Protein 5CU7 (pdb70)

Solvent-accessible surface area: 33961 Å² total; per-residue (Å²): 167,73,111,46,79,65,15,19,2,17,14,9,26,21,31,111,62,156,151,46,5,42,0,0,0,2,0,2,4,3,0,0,41,10,17,73,54,78,162,24,4,39,75,0,31,134,26,0,36,61,6,83,129,142,131,14,21,30,87,73,0,102,58,5,2,65,49,0,88,115,0,18,152,76,2,98,65,52,74,10,87,11,1,130,54,0,62,53,15,2,57,22,2,0,2,60,5,18,150,96,26,80,130,11,5,43,122,63,8,77,1,31,0,12,0,1,103,20,88,40,0,33,70,0,0,44,12,0,7,48,7,0,72,149,86,29,105,52,13,88,54,92,110,25,51,12,160,121,38,33,131,27,0,30,7,17,74,87,40,111,9,4,43,40,23,88,121,155,13,104,14,35,83,57,21,130,65,13,11,118,142,37,8,71,7,52,71,3,1,124,78,0,1,82,88,8,120,120,50,133,71,158,76,2,20,68,1,0,31,10,0,1,46,6,4,9,15,0,56,0,3,59,27,130,52,90,17,68,117,14,10,80,84,79,35,8,61,91,18,8,26,0,24,1,2,101,22,1,5,4,20,0,0,2,27,38,3,131,39,8,1,0,2,7,0,65,32,0,0,31,27,0,14,121,15,0,70,62,19,43,76,54,182,21,78,51,46,0,13,1,2,0,0,5,8,46,0,0,0,2,0,0,1,6,0,1,6,29,127,8,37,20,27,5,79,147,48,42,19,4,16,100,49,3,52,1,24,93,7,0,1,1,0,0,1,0,4,0,0,0,7,88,35,222,92,120,127,30,52,0,22,0,17,22,4,37,100,28,8,11,3,40,40,76,23,64,29,9,20,68,4,27,10,92,85,0,50,84,26,0,55,100,26,10,98,105,3,85,146,32,25,71,116,65,115,143,86,78,123,45,71,63,15,18,3,16,16,4,20,20,14,127,64,171,137,62,5,39,1,0,0,2,0,1,4,3,0,0,42,23,16,69,51,107,143,19,6,51,71,0,48,112,3,0,37,48,2,74,144,106,130,13,7,28,94,92,0,108,66,6,3,63,42,0,105,117,0,27,197,81,2,99,51,54,71,12,98,29,5,124,57,0,57,54,16,3,48,21,2,0,3,44,4,19,156,94,18,64,114,8,7,46,120,65,8,73,0,29,0,12,0,1,78,18,89,35,0,34,72,0,0,43,12,0,8,45,6,1,74,153,98,25,107,50,13,92,56,92,110,28,52,12,133,122,35,26,104,13,0,31,7,9,69,90,19,165,24,4,41,78,22,67,123,165,12,105,16,35,86,56,34,132,63,10,6,138,116,36,12,71,20,56,74,4,3,129,68,2,3,100,98,15,126,116,36,126,120,173,30,7,45,64,0,0,32,5,0,1,46,5,5,10,14,0,56,0,4,61,21,128,32,75,10,77,121,19,12,82,92,81,35,8,63,92,18,9,26,0,23,0,3,71,5,1,6,4,13,0,0,3,27,43,2,142,39,4,1,0,2,6,0,66,33,0,0,42,27,0,8,106,4,0,76,45,18,54,86,57,168,22,80,46,47,0,14,1,2,0,0,5,9,46,0,0,1,3,0,0,1,6,0,2,7,36,69,8,38,13,27,7,80,144,43,51,19,2,18,94,45,4,56,1,24,101,7,0,1,1,0,0,1,0,4,0,0,0,5,88,34,226,107,121,142,30,60,0,26,0,15,21,5,37,98,26,8,25,3,42,40,72,24,67,28,12,20,67,4,19,9,95,88,0,47,88,29,0,56,102,25,11,85,89,4,84,127,29,10,70,121,68,145,92

InterPro domains:
  IPR000560 Histidine phosphatase superfamily, clade-2 [PF00328] (56-384)
  IPR029033 Histidine phosphatase superfamily [G3DSA:3.40.50.1240] (21-425)
  IPR029033 Histidine phosphatase superfamily [SSF53254] (13-392)

Structure (mmCIF, N/CA/C/O backbone):
data_5CU7
#
_entry.id   5CU7
#
_cell.length_a   52.960
_cell.length_b   119.680
_cell.length_c   75.910
_cell.angle_alpha   90.000
_cell.angle_beta   108.180
_cell.angle_gamma   90.000
#
_symmetry.space_group_name_H-M   'P 1 21 1'
#
loop_
_entity.id
_entity.type
_entity.pdbx_description
1 polymer 'multiple inositol polyphosphate histidine phosphatase 1'
2 non-polymer 'PHOSPHATE ION'
3 water water
#
loop_
_atom_site.group_PDB
_atom_site.id
_atom_site.type_symbol
_atom_site.label_atom_id
_atom_site.label_alt_id
_atom_site.label_comp_id
_atom_site.label_asym_id
_atom_site.label_entity_id
_atom_site.label_seq_id
_atom_site.pdbx_PDB_ins_code
_atom_site.Cartn_x
_atom_site.Cartn_y
_atom_site.Cartn_z
_atom_site.occupancy
_atom_site.B_iso_or_equiv
_atom_site.auth_seq_id
_atom_site.auth_comp_id
_atom_site.auth_asym_id
_atom_site.auth_atom_id
_atom_site.pdbx_PDB_model_num
ATOM 1 N N . GLN A 1 22 ? -4.676 5.207 47.194 1.00 75.68 21 GLN A N 1
ATOM 2 C CA . GLN A 1 22 ? -4.318 5.941 48.402 1.00 73.95 21 GLN A CA 1
ATOM 3 C C . GLN A 1 22 ? -4.700 5.146 49.646 1.00 69.09 21 GLN A C 1
ATOM 4 O O . GLN A 1 22 ? -4.041 5.244 50.680 1.00 74.19 21 GLN A O 1
ATOM 10 N N . THR A 1 23 ? -5.769 4.361 49.541 1.00 63.44 22 THR A N 1
ATOM 11 C CA . THR A 1 23 ? -6.156 3.463 50.623 1.00 62.85 22 THR A CA 1
ATOM 12 C C . THR A 1 23 ? -5.101 2.371 50.741 1.00 55.16 22 THR A C 1
ATOM 13 O O . THR A 1 23 ? -4.431 2.040 49.756 1.00 45.98 22 THR A O 1
ATOM 17 N N . LYS A 1 24 ? -4.946 1.826 51.943 1.00 52.26 23 LYS A N 1
ATOM 18 C CA . LYS A 1 24 ? -3.975 0.765 52.171 1.00 52.05 23 LYS A CA 1
ATOM 19 C C . LYS A 1 24 ? -4.296 -0.435 51.295 1.00 48.62 23 LYS A C 1
ATOM 20 O O . LYS A 1 24 ? -3.397 -1.047 50.722 1.00 43.39 23 LYS A O 1
ATOM 26 N N . ILE A 1 25 ? -5.580 -0.756 51.173 1.00 43.62 24 ILE A N 1
ATOM 27 C CA . ILE A 1 25 ? -5.974 -1.908 50.371 1.00 43.25 24 ILE A CA 1
ATOM 28 C C . ILE A 1 25 ? -5.569 -1.768 48.891 1.00 35.79 24 ILE A C 1
ATOM 29 O O . ILE A 1 25 ? -5.086 -2.726 48.287 1.00 36.11 24 ILE A O 1
ATOM 34 N N . GLN A 1 26 ? -5.738 -0.577 48.322 1.00 35.36 25 GLN A N 1
ATOM 35 C CA . GLN A 1 26 ? -5.342 -0.337 46.937 1.00 36.31 25 GLN A CA 1
ATOM 36 C C . GLN A 1 26 ? -3.841 -0.524 46.742 1.00 27.47 25 GLN A C 1
ATOM 37 O O . GLN A 1 26 ? -3.410 -1.170 45.793 1.00 27.85 25 GLN A O 1
ATOM 43 N N . LYS A 1 27 ? -3.054 0.047 47.649 1.00 27.85 26 LYS A N 1
ATOM 44 C CA . LYS A 1 27 ? -1.595 -0.037 47.578 1.00 30.32 26 LYS A CA 1
ATOM 45 C C . LYS A 1 27 ? -1.087 -1.474 47.554 1.00 27.31 26 LYS A C 1
ATOM 46 O O . LYS A 1 27 ? -0.068 -1.779 46.919 1.00 26.44 26 LYS A O 1
ATOM 52 N N . TYR A 1 28 ? -1.795 -2.350 48.258 1.00 27.47 27 TYR A N 1
ATOM 53 C CA . TYR A 1 28 ? -1.375 -3.740 48.392 1.00 25.06 27 TYR A CA 1
ATOM 54 C C . TYR A 1 28 ? -1.557 -4.551 47.114 1.00 24.01 27 TYR A C 1
ATOM 55 O O . TYR A 1 28 ? -1.144 -5.714 47.053 1.00 23.15 27 TYR A O 1
ATOM 64 N N . ALA A 1 29 ? -2.168 -3.940 46.097 1.00 22.35 28 ALA A N 1
ATOM 65 C CA . ALA A 1 29 ? -2.220 -4.544 44.777 1.00 24.87 28 ALA A CA 1
ATOM 66 C C . ALA A 1 29 ? -0.864 -4.401 44.070 1.00 22.58 28 ALA A C 1
ATOM 67 O O . ALA A 1 29 ? -0.608 -5.053 43.057 1.00 24.94 28 ALA A O 1
ATOM 69 N N . GLY A 1 30 ? 0.012 -3.570 44.631 1.00 22.37 29 GLY A N 1
ATOM 70 C CA . GLY A 1 30 ? 1.368 -3.444 44.122 1.00 18.04 29 GLY A CA 1
ATOM 71 C C . GLY A 1 30 ? 1.408 -2.910 42.700 1.00 20.85 29 GLY A C 1
ATOM 72 O O . GLY A 1 30 ? 0.826 -1.871 42.415 1.00 21.06 29 GLY A O 1
ATOM 73 N N . THR A 1 31 ? 2.095 -3.615 41.802 1.00 17.84 30 THR A N 1
ATOM 74 C CA . THR A 1 31 ? 2.115 -3.190 40.385 1.00 19.87 30 THR A CA 1
ATOM 75 C C . THR A 1 31 ? 0.753 -3.306 39.710 1.00 22.07 30 THR A C 1
ATOM 76 O O . THR A 1 31 ? 0.548 -2.788 38.595 1.00 20.39 30 THR A O 1
ATOM 80 N N . ALA A 1 32 ? -0.192 -3.981 40.361 1.00 20.37 31 ALA A N 1
ATOM 81 C CA . ALA A 1 32 ? -1.548 -4.032 39.826 1.00 19.52 31 ALA A CA 1
ATOM 82 C C . ALA A 1 32 ? -2.434 -2.909 40.370 1.00 19.48 31 ALA A C 1
ATOM 83 O O . ALA A 1 32 ? -3.615 -2.829 40.040 1.00 20.44 31 ALA A O 1
ATOM 85 N N . MET A 1 33 ? -1.878 -2.037 41.206 1.00 19.66 32 MET A N 1
ATOM 86 C CA . MET A 1 33 ? -2.658 -0.879 41.656 1.00 20.10 32 MET A CA 1
ATOM 87 C C . MET A 1 33 ? -3.036 0.023 40.467 1.00 18.96 32 MET A C 1
ATOM 88 O O . MET A 1 33 ? -2.184 0.341 39.629 1.00 20.18 32 MET A O 1
ATOM 93 N N . PRO A 1 34 ? -4.308 0.442 40.393 1.00 20.53 33 PRO A N 1
ATOM 94 C CA . PRO A 1 34 ? -4.688 1.421 39.367 1.00 20.64 33 PRO A CA 1
ATOM 95 C C . PRO A 1 34 ? -3.917 2.719 39.566 1.00 27.14 33 PRO A C 1
ATOM 96 O O . PRO A 1 34 ? -3.480 3.023 40.682 1.00 23.35 33 PRO A O 1
ATOM 100 N N . TYR A 1 35 ? -3.721 3.468 38.491 1.00 23.24 34 TYR A N 1
ATOM 101 C CA . TYR A 1 35 ? -3.001 4.736 38.590 1.00 20.93 34 TYR A CA 1
ATOM 102 C C . TYR A 1 35 ? -3.710 5.635 39.610 1.00 20.40 34 TYR A C 1
ATOM 103 O O . TYR A 1 35 ? -4.935 5.715 39.624 1.00 21.62 34 TYR A O 1
ATOM 112 N N . PRO A 1 36 ? -2.937 6.290 40.486 1.00 23.17 35 PRO A N 1
ATOM 113 C CA . PRO A 1 36 ? -3.548 7.039 41.586 1.00 25.21 35 PRO A CA 1
ATOM 114 C C . PRO A 1 36 ? -4.210 8.332 41.121 1.00 29.53 35 PRO A C 1
ATOM 115 O O . PRO A 1 36 ? -3.951 8.817 40.021 1.00 30.43 35 PRO A O 1
ATOM 119 N N . ASN A 1 37 ? -5.084 8.872 41.958 1.00 31.49 36 ASN A N 1
ATOM 120 C CA . ASN A 1 37 ? -5.726 10.144 41.666 1.00 38.56 36 ASN A CA 1
ATOM 121 C C . ASN A 1 37 ? -4.700 11.277 41.593 1.00 36.62 36 ASN A C 1
ATOM 122 O O . ASN A 1 37 ? -3.831 11.399 42.467 1.00 35.17 36 ASN A O 1
ATOM 127 N N . ARG A 1 38 ? -4.803 12.096 40.549 1.00 34.60 37 ARG A N 1
ATOM 128 C CA . ARG A 1 38 ? -3.893 13.218 40.341 1.00 38.05 37 ARG A CA 1
ATOM 129 C C . ARG A 1 38 ? -4.640 14.520 40.048 1.00 52.28 37 ARG A C 1
ATOM 130 O O . ARG A 1 38 ? -4.034 15.504 39.625 1.00 59.28 37 ARG A O 1
ATOM 138 N N . THR A 1 39 ? -5.950 14.514 40.273 1.00 63.18 38 THR A N 1
ATOM 139 C CA . THR A 1 39 ? -6.807 15.671 40.000 1.00 72.29 38 THR A CA 1
ATOM 140 C C . THR A 1 39 ? -6.294 16.978 40.612 1.00 75.03 38 THR A C 1
ATOM 141 O O . THR A 1 39 ? -5.553 16.973 41.596 1.00 75.77 38 THR A O 1
ATOM 145 N N . MET A 1 49 ? 7.729 27.887 35.188 1.00 77.44 48 MET A N 1
ATOM 146 C CA . MET A 1 49 ? 7.296 28.526 33.949 1.00 73.00 48 MET A CA 1
ATOM 147 C C . MET A 1 49 ? 6.724 27.506 32.961 1.00 64.57 48 MET A C 1
ATOM 148 O O . MET A 1 49 ? 5.991 26.589 33.350 1.00 60.17 48 MET A O 1
ATOM 153 N N . THR A 1 50 ? 7.059 27.673 31.682 1.00 57.07 49 THR A N 1
ATOM 154 C CA . THR A 1 50 ? 6.626 26.742 30.648 1.00 47.75 49 THR A CA 1
ATOM 155 C C . THR A 1 50 ? 7.812 25.991 30.018 1.00 28.43 49 THR A C 1
ATOM 156 O O . THR A 1 50 ? 8.830 26.591 29.658 1.00 33.51 49 THR A O 1
ATOM 160 N N . PRO A 1 51 ? 7.693 24.664 29.922 1.00 25.65 50 PRO A N 1
ATOM 161 C CA . PRO A 1 51 ? 8.786 23.865 29.372 1.00 23.37 50 PRO A CA 1
ATOM 162 C C . PRO A 1 51 ? 8.866 23.982 27.852 1.00 27.92 50 PRO A C 1
ATOM 163 O O . PRO A 1 51 ? 7.868 24.353 27.224 1.00 28.09 50 PRO A O 1
ATOM 167 N N . PHE A 1 52 ? 10.031 23.691 27.277 1.00 21.41 51 PHE A N 1
ATOM 168 C CA . PHE A 1 52 ? 10.170 23.689 25.809 1.00 20.83 51 PHE A CA 1
ATOM 169 C C . PHE A 1 52 ? 10.186 22.273 25.230 1.00 24.35 51 PHE A C 1
ATOM 170 O O . PHE A 1 52 ? 10.096 22.093 24.007 1.00 22.17 51 PHE A O 1
ATOM 178 N N . TYR A 1 53 ? 10.263 21.267 26.104 1.00 18.72 52 TYR A N 1
ATOM 179 C CA . TYR A 1 53 ? 10.326 19.871 25.668 1.00 18.38 52 TYR A CA 1
ATOM 180 C C . TYR A 1 53 ? 9.935 18.938 26.797 1.00 24.57 52 TYR A C 1
ATOM 181 O O . TYR A 1 53 ? 10.270 19.194 27.954 1.00 19.99 52 TYR A O 1
ATOM 190 N N . ILE A 1 54 ? 9.218 17.868 26.463 1.00 18.39 53 ILE A N 1
ATOM 191 C CA . ILE A 1 54 ? 8.903 16.819 27.440 1.00 15.78 53 ILE A CA 1
ATOM 192 C C . ILE A 1 54 ? 9.365 15.469 26.888 1.00 18.71 53 ILE A C 1
ATOM 193 O O . ILE A 1 54 ? 9.116 15.138 25.720 1.00 18.04 53 ILE A O 1
ATOM 198 N N . ASN A 1 55 ? 10.070 14.713 27.727 1.00 14.89 54 ASN A N 1
ATOM 199 C CA . ASN A 1 55 ? 10.597 13.398 27.388 1.00 16.02 54 ASN A CA 1
ATOM 200 C C . ASN A 1 55 ? 9.909 12.381 28.301 1.00 19.80 54 ASN A C 1
ATOM 201 O O . ASN A 1 55 ? 9.988 12.493 29.525 1.00 18.63 54 ASN A O 1
ATOM 206 N N . HIS A 1 56 ? 9.247 11.387 27.716 1.00 15.56 55 HIS A N 1
ATOM 207 C CA . HIS A 1 56 ? 8.283 10.574 28.475 1.00 16.91 55 HIS A CA 1
ATOM 208 C C . HIS A 1 56 ? 8.489 9.081 28.261 1.00 18.51 55 HIS A C 1
ATOM 209 O O . HIS A 1 56 ? 8.874 8.628 27.183 1.00 17.12 55 HIS A O 1
ATOM 216 N N . LEU A 1 57 ? 8.247 8.321 29.322 1.00 15.51 56 LEU A N 1
ATOM 217 C CA . LEU A 1 57 ? 8.080 6.886 29.228 1.00 15.04 56 LEU A CA 1
ATOM 218 C C . LEU A 1 57 ? 6.847 6.543 30.061 1.00 17.49 56 LEU A C 1
ATOM 219 O O . LEU A 1 57 ? 6.726 6.976 31.206 1.00 18.59 56 LEU A O 1
ATOM 224 N N . GLY A 1 58 ? 5.939 5.760 29.498 1.00 17.20 57 GLY A N 1
ATOM 225 C CA . GLY A 1 58 ? 4.760 5.362 30.235 1.00 17.03 57 GLY A CA 1
ATOM 226 C C . GLY A 1 58 ? 4.463 3.888 30.050 1.00 19.24 57 GLY A C 1
ATOM 227 O O . GLY A 1 58 ? 4.547 3.350 28.951 1.00 20.29 57 GLY A O 1
ATOM 228 N N . ARG A 1 59 ? 4.125 3.224 31.146 1.00 18.99 58 ARG A N 1
ATOM 229 C CA . ARG A 1 59 ? 3.541 1.895 31.072 1.00 17.59 58 ARG A CA 1
ATOM 230 C C . ARG A 1 59 ? 2.133 2.016 30.479 1.00 17.03 58 ARG A C 1
ATOM 231 O O . ARG A 1 59 ? 1.468 3.034 30.652 1.00 18.28 58 ARG A O 1
ATOM 239 N N . HIS A 1 60 ? 1.668 0.959 29.826 1.00 18.37 59 HIS A N 1
ATOM 240 C CA . HIS A 1 60 ? 0.260 0.876 29.438 1.00 18.03 59 HIS A CA 1
ATOM 241 C C . HIS A 1 60 ? -0.644 1.107 30.654 1.00 19.00 59 HIS A C 1
ATOM 242 O O . HIS A 1 60 ? -0.233 0.901 31.805 1.00 21.98 59 HIS A O 1
ATOM 249 N N . GLY A 1 61 ? -1.870 1.550 30.406 1.00 20.34 60 GLY A N 1
ATOM 250 C CA . GLY A 1 61 ? -2.857 1.697 31.465 1.00 21.45 60 GLY A CA 1
ATOM 251 C C . GLY A 1 61 ? -3.370 0.367 31.999 1.00 21.56 60 GLY A C 1
ATOM 252 O O . GLY A 1 61 ? -2.966 -0.692 31.535 1.00 24.36 60 GLY A O 1
ATOM 253 N N . ALA A 1 62 ? -4.260 0.444 32.985 1.00 19.78 61 ALA A N 1
ATOM 254 C CA . ALA A 1 62 ? -4.921 -0.720 33.583 1.00 22.71 61 ALA A CA 1
ATOM 255 C C . ALA A 1 62 ? -5.344 -1.752 32.542 1.00 22.44 61 ALA A C 1
ATOM 256 O O . ALA A 1 62 ? -5.988 -1.399 31.532 1.00 21.03 61 ALA A O 1
ATOM 258 N N . ARG A 1 63 ? -4.993 -3.014 32.795 1.00 20.36 62 ARG A N 1
ATOM 259 C CA . ARG A 1 63 ? -5.244 -4.109 31.854 1.00 19.02 62 ARG A CA 1
ATOM 260 C C . ARG A 1 63 ? -5.921 -5.325 32.488 1.00 25.48 62 ARG A C 1
ATOM 261 O O . ARG A 1 63 ? -5.929 -5.492 33.716 1.00 23.43 62 ARG A O 1
ATOM 269 N N . PHE A 1 64 ? -6.447 -6.194 31.632 1.00 19.46 63 PHE A N 1
ATOM 270 C CA . PHE A 1 64 ? -6.895 -7.531 32.034 1.00 17.77 63 PHE A CA 1
ATOM 271 C C . PHE A 1 64 ? -5.693 -8.397 32.397 1.00 21.68 63 PHE A C 1
ATOM 272 O O . PHE A 1 64 ? -4.572 -8.118 31.967 1.00 22.65 63 PHE A O 1
ATOM 280 N N . PRO A 1 65 ? -5.923 -9.459 33.192 1.00 22.84 64 PRO A N 1
ATOM 281 C CA . PRO A 1 65 ? -4.855 -10.423 33.463 1.00 22.78 64 PRO A CA 1
ATOM 282 C C . PRO A 1 65 ? -4.305 -10.967 32.150 1.00 22.80 64 PRO A C 1
ATOM 283 O O . PRO A 1 65 ? -5.043 -11.070 31.156 1.00 23.94 64 PRO A O 1
ATOM 287 N N . THR A 1 66 ? -3.017 -11.291 32.145 1.00 21.89 65 THR A N 1
ATOM 288 C CA . THR A 1 66 ? -2.349 -11.775 30.941 1.00 25.65 65 THR A CA 1
ATOM 289 C C . THR A 1 66 ? -2.455 -13.289 30.778 1.00 29.78 65 THR A C 1
ATOM 290 O O . THR A 1 66 ? -2.336 -13.817 29.668 1.00 29.87 65 THR A O 1
ATOM 294 N N . SER A 1 67 ? -2.697 -13.982 31.885 1.00 28.11 66 SER A N 1
ATOM 295 C CA . SER A 1 67 ? -2.715 -15.443 31.894 1.00 36.88 66 SER A CA 1
ATOM 296 C C . SER A 1 67 ? -3.902 -16.006 32.675 1.00 37.02 66 SER A C 1
ATOM 297 O O . SER A 1 67 ? -4.272 -15.479 33.724 1.00 30.25 66 SER A O 1
ATOM 300 N N . ARG A 1 68 ? -4.473 -17.093 32.162 1.00 29.23 67 ARG A N 1
ATOM 301 C CA . ARG A 1 68 ? -5.574 -17.794 32.822 1.00 27.94 67 ARG A CA 1
ATOM 302 C C . ARG A 1 68 ? -5.069 -18.728 33.939 1.00 24.06 67 ARG A C 1
ATOM 303 O O . ARG A 1 68 ? -5.858 -19.378 34.627 1.00 27.03 67 ARG A O 1
ATOM 311 N N . LYS A 1 69 ? -3.753 -18.783 34.118 1.00 30.50 68 LYS A N 1
ATOM 312 C CA . LYS A 1 69 ? -3.141 -19.795 34.981 1.00 33.68 68 LYS A CA 1
ATOM 313 C C . LYS A 1 69 ? -3.681 -19.788 36.412 1.00 28.36 68 LYS A C 1
ATOM 314 O O . LYS A 1 69 ? -4.058 -20.833 36.948 1.00 26.76 68 LYS A O 1
ATOM 320 N N . ALA A 1 70 ? -3.734 -18.609 37.018 1.00 26.06 69 ALA A N 1
ATOM 321 C CA . ALA A 1 70 ? -4.197 -18.497 38.401 1.00 28.23 69 ALA A CA 1
ATOM 322 C C . ALA A 1 70 ? -5.694 -18.763 38.510 1.00 25.44 69 ALA A C 1
ATOM 323 O O . ALA A 1 70 ? -6.149 -19.437 39.425 1.00 24.08 69 ALA A O 1
ATOM 325 N N . LEU A 1 71 ? -6.466 -18.235 37.567 1.00 25.54 70 LEU A N 1
ATOM 326 C CA . LEU A 1 71 ? -7.899 -18.506 37.555 1.00 23.73 70 LEU A CA 1
ATOM 327 C C . LEU A 1 71 ? -8.190 -20.008 37.443 1.00 27.99 70 LEU A C 1
ATOM 328 O O . LEU A 1 71 ? -9.047 -20.542 38.156 1.00 26.83 70 LEU A O 1
ATOM 333 N N . ASP A 1 72 ? -7.485 -20.686 36.538 1.00 30.03 71 ASP A N 1
ATOM 334 C CA . ASP A 1 72 ? -7.655 -22.135 36.363 1.00 29.32 71 ASP A CA 1
ATOM 335 C C . ASP A 1 72 ? -7.331 -22.929 37.631 1.00 32.85 71 ASP A C 1
ATOM 336 O O . ASP A 1 72 ? -8.034 -23.881 37.965 1.00 35.54 71 ASP A O 1
ATOM 341 N N . LYS A 1 73 ? -6.268 -22.539 38.331 1.00 30.12 72 LYS A N 1
ATOM 342 C CA . LYS A 1 73 ? -5.885 -23.204 39.576 1.00 30.43 72 LYS A CA 1
ATOM 343 C C . LYS A 1 73 ? -6.976 -23.108 40.643 1.00 28.74 72 LYS A C 1
ATOM 344 O O . LYS A 1 73 ? -7.329 -24.106 41.274 1.00 27.23 72 LYS A O 1
ATOM 350 N N . VAL A 1 74 ? -7.493 -21.896 40.843 1.00 28.41 73 VAL A N 1
ATOM 351 C CA . VAL A 1 74 ? -8.553 -21.661 41.820 1.00 26.96 73 VAL A CA 1
ATOM 352 C C . VAL A 1 74 ? -9.787 -22.489 41.456 1.00 29.01 73 VAL A C 1
ATOM 353 O O . VAL A 1 74 ? -10.373 -23.159 42.304 1.00 30.63 73 VAL A O 1
ATOM 357 N N . GLU A 1 75 ? -10.157 -22.468 40.180 1.00 27.94 74 GLU A N 1
ATOM 358 C CA . GLU A 1 75 ? -11.327 -23.212 39.737 1.00 29.31 74 GLU A CA 1
ATOM 359 C C . GLU A 1 75 ? -11.173 -24.714 39.947 1.00 28.99 74 GLU A C 1
ATOM 360 O O . GLU A 1 75 ? -12.081 -25.366 40.449 1.00 29.41 74 GLU A O 1
ATOM 366 N N . LYS A 1 76 ? -10.018 -25.258 39.574 1.00 30.89 75 LYS A N 1
ATOM 367 C CA . LYS A 1 76 ? -9.766 -26.693 39.728 1.00 35.62 75 LYS A CA 1
ATOM 368 C C . LYS A 1 76 ? -9.886 -27.153 41.176 1.00 32.91 75 LYS A C 1
ATOM 369 O O . LYS A 1 76 ? -10.466 -28.203 41.473 1.00 30.91 75 LYS A O 1
ATOM 375 N N . VAL A 1 77 ? -9.327 -26.364 42.081 1.00 27.93 76 VAL A N 1
ATOM 376 C CA . VAL A 1 77 ? -9.394 -26.684 43.498 1.00 29.39 76 VAL A CA 1
ATOM 377 C C . VAL A 1 77 ? -10.837 -26.657 43.996 1.00 29.60 76 VAL A C 1
ATOM 378 O O . VAL A 1 77 ? -11.279 -27.572 44.678 1.00 29.92 76 VAL A O 1
ATOM 382 N N . LEU A 1 78 ? -11.579 -25.619 43.627 1.00 29.94 77 LEU A N 1
ATOM 383 C CA . LEU A 1 78 ? -12.948 -25.475 44.118 1.00 32.94 77 LEU A CA 1
ATOM 384 C C . LEU A 1 78 ? -13.892 -26.517 43.511 1.00 33.79 77 LEU A C 1
ATOM 385 O O . LEU A 1 78 ? -14.815 -27.002 44.176 1.00 34.23 77 LEU A O 1
ATOM 390 N N . VAL A 1 79 ? -13.652 -26.869 42.252 1.00 32.74 78 VAL A N 1
ATOM 391 C CA . VAL A 1 79 ? -14.467 -27.883 41.585 1.00 30.07 78 VAL A CA 1
ATOM 392 C C . VAL A 1 79 ? -14.238 -29.260 42.180 1.00 35.64 78 VAL A C 1
ATOM 393 O O . VAL A 1 79 ? -15.192 -29.996 42.450 1.00 37.13 78 VAL A O 1
ATOM 397 N N . SER A 1 80 ? -12.973 -29.609 42.397 1.00 39.94 79 SER A N 1
ATOM 398 C CA . SER A 1 80 ? -12.639 -30.879 43.036 1.00 36.75 79 SER A CA 1
ATOM 399 C C . SER A 1 80 ? -13.284 -30.978 44.413 1.00 45.09 79 SER A C 1
ATOM 400 O O . SER A 1 80 ? -13.754 -32.046 44.818 1.00 46.37 79 SER A O 1
ATOM 403 N N . ALA A 1 81 ? -13.313 -29.858 45.126 1.00 43.21 80 ALA A N 1
ATOM 404 C CA . ALA A 1 81 ? -13.918 -29.821 46.451 1.00 39.14 80 ALA A CA 1
ATOM 405 C C . ALA A 1 81 ? -15.430 -29.992 46.351 1.00 38.89 80 ALA A C 1
ATOM 406 O O . ALA A 1 81 ? -16.033 -30.706 47.150 1.00 46.97 80 ALA A O 1
ATOM 408 N N . GLN A 1 82 ? -16.035 -29.338 45.361 1.00 34.36 81 GLN A N 1
ATOM 409 C CA . GLN A 1 82 ? -17.472 -29.471 45.130 1.00 44.48 81 GLN A CA 1
ATOM 410 C C . GLN A 1 82 ? -17.871 -30.920 44.862 1.00 47.86 81 GLN A C 1
ATOM 411 O O . GLN A 1 82 ? -18.947 -31.368 45.269 1.00 51.16 81 GLN A O 1
ATOM 417 N N . GLN A 1 83 ? -16.996 -31.651 44.178 1.00 49.74 82 GLN A N 1
ATOM 418 C CA . GLN A 1 83 ? -17.258 -33.045 43.832 0.59 49.93 82 GLN A CA 1
ATOM 419 C C . GLN A 1 83 ? -17.192 -33.942 45.059 1.00 54.82 82 GLN A C 1
ATOM 420 O O . GLN A 1 83 ? -17.890 -34.954 45.137 1.00 60.59 82 GLN A O 1
ATOM 426 N N . GLU A 1 84 ? -16.349 -33.574 46.016 1.00 53.26 83 GLU A N 1
ATOM 427 C CA . GLU A 1 84 ? -16.182 -34.392 47.210 1.00 60.90 83 GLU A CA 1
ATOM 428 C C . GLU A 1 84 ? -16.867 -33.778 48.424 1.00 53.51 83 GLU A C 1
ATOM 429 O O . GLU A 1 84 ? -16.530 -34.103 49.563 1.00 46.72 83 GLU A O 1
ATOM 435 N N . ASN A 1 85 ? -17.830 -32.895 48.160 1.00 49.03 84 ASN A N 1
ATOM 436 C CA . ASN A 1 85 ? -18.581 -32.217 49.211 1.00 48.69 84 ASN A CA 1
ATOM 437 C C . ASN A 1 85 ? -17.664 -31.502 50.199 1.00 47.99 84 ASN A C 1
ATOM 438 O O . ASN A 1 85 ? -17.774 -31.691 51.412 1.00 52.09 84 ASN A O 1
ATOM 443 N N . GLY A 1 86 ? -16.760 -30.682 49.673 1.00 43.09 85 GLY A N 1
ATOM 444 C CA . GLY A 1 86 ? -15.747 -30.057 50.502 1.00 38.43 85 GLY A CA 1
ATOM 445 C C . GLY A 1 86 ? -15.810 -28.546 50.582 1.00 40.84 85 GLY A C 1
ATOM 446 O O . GLY A 1 86 ? -14.888 -27.919 51.098 1.00 36.54 85 GLY A O 1
ATOM 447 N N . LEU A 1 87 ? -16.888 -27.951 50.080 1.00 39.90 86 LEU A N 1
ATOM 448 C CA . LEU A 1 87 ? -17.003 -26.496 50.095 1.00 36.18 86 LEU A CA 1
ATOM 449 C C . LEU A 1 87 ? -17.885 -26.005 51.235 1.00 36.99 86 LEU A C 1
ATOM 450 O O . LEU A 1 87 ? -18.870 -26.640 51.583 1.00 38.14 86 LEU A O 1
ATOM 455 N N . THR A 1 88 ? -17.522 -24.865 51.808 1.00 37.07 87 THR A N 1
ATOM 456 C CA . THR A 1 88 ? -18.428 -24.116 52.663 1.00 42.60 87 THR A CA 1
ATOM 457 C C . THR A 1 88 ? -19.391 -23.351 51.764 1.00 50.25 87 THR A C 1
ATOM 458 O O . THR A 1 88 ? -19.214 -23.319 50.536 1.00 38.97 87 THR A O 1
ATOM 462 N N . SER A 1 89 ? -20.388 -22.710 52.371 1.00 49.54 88 SER A N 1
ATOM 463 C CA . SER A 1 89 ? -21.296 -21.842 51.621 1.00 51.64 88 SER A CA 1
ATOM 464 C C . SER A 1 89 ? -20.539 -20.728 50.898 1.00 47.35 88 SER A C 1
ATOM 465 O O . SER A 1 89 ? -20.850 -20.404 49.753 1.00 48.00 88 SER A O 1
ATOM 468 N N . GLU A 1 90 ? -19.539 -20.157 51.564 1.00 48.11 89 GLU A N 1
ATOM 469 C CA . GLU A 1 90 ? -18.725 -19.099 50.972 1.00 45.34 89 GLU A CA 1
ATOM 470 C C . GLU A 1 90 ? -17.923 -19.615 49.774 1.00 44.79 89 GLU A C 1
ATOM 471 O O . GLU A 1 90 ? -17.744 -18.903 48.782 1.00 38.93 89 GLU A O 1
ATOM 477 N N . GLY A 1 91 ? -17.437 -20.851 49.879 1.00 40.04 90 GLY A N 1
ATOM 478 C CA . GLY A 1 91 ? -16.690 -21.480 48.802 1.00 32.91 90 GLY A CA 1
ATOM 479 C C . GLY A 1 91 ? -17.565 -21.740 47.585 1.00 35.50 90 GLY A C 1
ATOM 480 O O . GLY A 1 91 ? -17.118 -21.596 46.450 1.00 36.11 90 GLY A O 1
ATOM 481 N N . MET A 1 92 ? -18.816 -22.124 47.814 1.00 35.67 91 MET A N 1
ATOM 482 C CA . MET A 1 92 ? -19.745 -22.318 46.708 1.00 33.56 91 MET A CA 1
ATOM 483 C C . MET A 1 92 ? -19.999 -20.999 45.996 1.00 38.77 91 MET A C 1
ATOM 484 O O . MET A 1 92 ? -20.068 -20.954 44.767 1.00 41.35 91 MET A O 1
ATOM 489 N N . ALA A 1 93 ? -20.121 -19.922 46.768 1.00 37.95 92 ALA A N 1
ATOM 490 C CA . ALA A 1 93 ? -20.311 -18.595 46.193 1.00 37.45 92 ALA A CA 1
ATOM 491 C C . ALA A 1 93 ? -19.055 -18.135 45.453 1.00 39.78 92 ALA A C 1
ATOM 492 O O . ALA A 1 93 ? -19.133 -17.480 44.411 1.00 36.33 92 ALA A O 1
ATOM 494 N N . LEU A 1 94 ? -17.891 -18.477 45.996 1.00 31.23 93 LEU A N 1
ATOM 495 C CA . LEU A 1 94 ? -16.642 -18.137 45.337 1.00 31.01 93 LEU A CA 1
ATOM 496 C C . LEU A 1 94 ? -16.527 -18.869 44.005 1.00 28.01 93 LEU A C 1
ATOM 497 O O . LEU A 1 94 ? -16.140 -18.277 42.995 1.00 30.46 93 LEU A O 1
ATOM 502 N N . LEU A 1 95 ? -16.893 -20.146 43.999 1.00 26.75 94 LEU A N 1
ATOM 503 C CA . LEU A 1 95 ? -16.838 -20.943 42.778 1.00 32.05 94 LEU A CA 1
ATOM 504 C C . LEU A 1 95 ? -17.762 -20.361 41.708 1.00 37.43 94 LEU A C 1
ATOM 505 O O . LEU A 1 95 ? -17.407 -20.319 40.534 1.00 33.54 94 LEU A O 1
ATOM 510 N N . SER A 1 96 ? -18.939 -19.905 42.122 1.00 35.96 95 SER A N 1
ATOM 511 C CA . SER A 1 96 ? -19.878 -19.278 41.195 1.00 40.28 95 SER A CA 1
ATOM 512 C C . SER A 1 96 ? -19.256 -18.030 40.577 1.00 37.92 95 SER A C 1
ATOM 513 O O . SER A 1 96 ? -19.355 -17.797 39.366 1.00 33.56 95 SER A O 1
ATOM 516 N N . MET A 1 97 ? -18.588 -17.244 41.415 1.00 33.61 96 MET A N 1
ATOM 517 C CA . MET A 1 97 ? -17.928 -16.025 40.969 1.00 36.98 96 MET A CA 1
ATOM 518 C C . MET A 1 97 ? -16.756 -16.318 40.026 1.00 35.72 96 MET A C 1
ATOM 519 O O . MET A 1 97 ? -16.573 -15.629 39.018 1.00 31.56 96 MET A O 1
ATOM 524 N N . ILE A 1 98 ? -15.968 -17.341 40.351 1.00 29.32 97 ILE A N 1
ATOM 525 C CA . ILE A 1 98 ? -14.825 -17.710 39.519 1.00 24.75 97 ILE A CA 1
ATOM 526 C C . ILE A 1 98 ? -15.276 -18.185 38.127 1.00 26.02 97 ILE A C 1
ATOM 527 O O . ILE A 1 98 ? -14.649 -17.843 37.117 1.00 27.70 97 ILE A O 1
ATOM 532 N N . ARG A 1 99 ? -16.361 -18.957 38.084 1.00 26.44 98 ARG A N 1
ATOM 533 C CA . ARG A 1 99 ? -16.936 -19.385 36.808 1.00 25.43 98 ARG A CA 1
ATOM 534 C C . ARG A 1 99 ? -17.381 -18.175 35.982 1.00 34.08 98 ARG A C 1
ATOM 535 O O . ARG A 1 99 ? -17.179 -18.134 34.766 1.00 32.03 98 ARG A O 1
ATOM 543 N N . ARG A 1 100 ? -17.967 -17.185 36.649 1.00 30.59 99 ARG A N 1
ATOM 544 C CA . ARG A 1 100 ? -18.377 -15.945 35.989 1.00 32.14 99 ARG A CA 1
ATOM 545 C C . ARG A 1 100 ? -17.190 -15.163 35.420 1.00 31.46 99 ARG A C 1
ATOM 546 O O . ARG A 1 100 ? -17.237 -14.687 34.285 1.00 32.39 99 ARG A O 1
ATOM 554 N N . LEU A 1 101 ? -16.118 -15.033 36.201 1.00 25.46 100 LEU A N 1
ATOM 555 C CA . LEU A 1 101 ? -14.944 -14.315 35.732 1.00 22.25 100 LEU A CA 1
ATOM 556 C C . LEU A 1 101 ? -14.296 -15.036 34.570 1.00 25.25 100 LEU A C 1
ATOM 557 O O . LEU A 1 101 ? -13.738 -14.403 33.678 1.00 27.07 100 LEU A O 1
ATOM 562 N N . SER A 1 102 ? -14.363 -16.363 34.588 1.00 24.35 101 SER A N 1
ATOM 563 C CA . SER A 1 102 ? -13.815 -17.144 33.491 1.00 28.61 101 SER A CA 1
ATOM 564 C C . SER A 1 102 ? -14.498 -16.756 32.183 1.00 25.53 101 SER A C 1
ATOM 565 O O . SER A 1 102 ? -13.843 -16.587 31.159 1.00 29.58 101 SER A O 1
ATOM 568 N N . ARG A 1 103 ? -15.814 -16.580 32.230 1.00 25.65 102 ARG A N 1
ATOM 569 C CA . ARG A 1 103 ? -16.550 -16.179 31.029 1.00 24.54 102 ARG A CA 1
ATOM 570 C C . ARG A 1 103 ? -16.223 -14.741 30.644 1.00 27.05 102 ARG A C 1
ATOM 571 O O . ARG A 1 103 ? -15.990 -14.439 29.471 1.00 31.90 102 ARG A O 1
ATOM 579 N N . LEU A 1 104 ? -16.161 -13.860 31.637 1.00 26.75 103 LEU A N 1
ATOM 580 C CA . LEU A 1 104 ? -15.869 -12.448 31.388 1.00 28.03 103 LEU A CA 1
ATOM 581 C C . LEU A 1 104 ? -14.440 -12.174 30.906 1.00 32.37 103 LEU A C 1
ATOM 582 O O . LEU A 1 104 ? -14.217 -11.247 30.138 1.00 33.22 103 LEU A O 1
ATOM 587 N N . PHE A 1 105 ? -13.473 -12.964 31.362 1.00 27.80 104 PHE A N 1
ATOM 588 C CA . PHE A 1 105 ? -12.091 -12.776 30.933 1.00 27.13 104 PHE A CA 1
ATOM 589 C C . PHE A 1 105 ? -11.852 -13.382 29.544 1.00 32.56 104 PHE A C 1
ATOM 590 O O . PHE A 1 105 ? -10.887 -13.023 28.854 1.00 30.71 104 PHE A O 1
ATOM 598 N N . ASP A 1 106 ? -12.711 -14.317 29.159 1.00 28.08 105 ASP A N 1
ATOM 599 C CA . ASP A 1 106 ? -12.539 -15.076 27.920 1.00 33.10 105 ASP A CA 1
ATOM 600 C C . ASP A 1 106 ? -12.345 -14.175 26.708 1.00 31.35 105 ASP A C 1
ATOM 601 O O . ASP A 1 106 ? -13.167 -13.304 26.429 1.00 32.86 105 ASP A O 1
ATOM 606 N N . GLY A 1 107 ? -11.245 -14.391 25.995 1.00 30.71 106 GLY A N 1
ATOM 607 C CA . GLY A 1 107 ? -10.922 -13.597 24.826 1.00 31.55 106 GLY A CA 1
ATOM 608 C C . GLY A 1 107 ? -10.482 -12.178 25.141 1.00 34.64 106 GLY A C 1
ATOM 609 O O . GLY A 1 107 ? -10.337 -11.362 24.229 1.00 32.94 106 GLY A O 1
ATOM 610 N N . GLN A 1 108 ? -10.273 -11.876 26.423 1.00 25.47 107 GLN A N 1
ATOM 611 C CA . GLN A 1 108 ? -9.909 -10.512 26.826 1.00 29.73 107 GLN A CA 1
ATOM 612 C C . GLN A 1 108 ? -8.508 -10.417 27.417 1.00 30.29 107 GLN A C 1
ATOM 613 O O . GLN A 1 108 ? -8.041 -9.324 27.755 1.00 23.42 107 GLN A O 1
ATOM 619 N N . TRP A 1 109 ? -7.847 -11.563 27.543 1.00 25.89 108 TRP A N 1
ATOM 620 C CA . TRP A 1 109 ? -6.552 -11.645 28.215 1.00 26.58 108 TRP A CA 1
ATOM 621 C C . TRP A 1 109 ? -5.553 -10.596 27.728 1.00 24.42 108 TRP A C 1
ATOM 622 O O . TRP A 1 109 ? -5.343 -10.431 26.517 1.00 28.30 108 TRP A O 1
ATOM 633 N N . GLY A 1 110 ? -4.972 -9.868 28.680 1.00 20.97 109 GLY A N 1
ATOM 634 C CA . GLY A 1 110 ? -3.914 -8.918 28.385 1.00 23.79 109 GLY A CA 1
ATOM 635 C C . GLY A 1 110 ? -4.340 -7.607 27.745 1.00 23.61 109 GLY A C 1
ATOM 636 O O . GLY A 1 110 ? -3.494 -6.760 27.476 1.00 22.95 109 GLY A O 1
ATOM 637 N N . LYS A 1 111 ? -5.636 -7.423 27.502 1.00 24.32 110 LYS A N 1
ATOM 638 C CA . LYS A 1 111 ? -6.089 -6.215 26.816 1.00 20.90 110 LYS A CA 1
ATOM 639 C C . LYS A 1 111 ? -6.148 -4.997 27.745 1.00 20.20 110 LYS A C 1
ATOM 640 O O . LYS A 1 111 ? -6.348 -5.133 28.950 1.00 20.58 110 LYS A O 1
ATOM 646 N N . LEU A 1 112 ? -5.973 -3.808 27.173 1.00 19.17 111 LEU A N 1
ATOM 647 C CA . LEU A 1 112 ? -6.228 -2.563 27.898 1.00 21.74 111 LEU A CA 1
ATOM 648 C C . LEU A 1 112 ? -7.717 -2.476 28.223 1.00 22.36 111 LEU A C 1
ATOM 649 O O . LEU A 1 112 ? -8.554 -2.709 27.355 1.00 21.97 111 LEU A O 1
ATOM 654 N N . SER A 1 113 ? -8.052 -2.125 29.464 1.00 21.30 112 SER A N 1
ATOM 655 C CA . SER A 1 113 ? -9.453 -1.972 29.846 1.00 20.39 112 SER A CA 1
ATOM 656 C C . SER A 1 113 ? -9.906 -0.535 29.615 1.00 21.15 112 SER A C 1
ATOM 657 O O . SER A 1 113 ? -9.084 0.336 29.332 1.00 24.89 112 SER A O 1
ATOM 660 N N . LYS A 1 114 ? -11.204 -0.283 29.768 1.00 21.73 113 LYS A N 1
ATOM 661 C CA . LYS A 1 114 ? -11.724 1.077 29.680 0.99 22.58 113 LYS A CA 1
ATOM 662 C C . LYS A 1 114 ? -11.059 1.969 30.738 1.00 21.52 113 LYS A C 1
ATOM 663 O O . LYS A 1 114 ? -10.769 3.135 30.484 1.00 22.16 113 LYS A O 1
ATOM 669 N N . LEU A 1 115 ? -10.807 1.419 31.922 1.00 21.03 114 LEU A N 1
ATOM 670 C CA . LEU A 1 115 ? -10.107 2.193 32.949 1.00 19.77 114 LEU A CA 1
ATOM 671 C C . LEU A 1 115 ? -8.717 2.588 32.464 1.00 22.01 114 LEU A C 1
ATOM 672 O O . LEU A 1 115 ? -8.276 3.710 32.696 1.00 22.08 114 LEU A O 1
ATOM 677 N N . GLY A 1 116 ? -8.040 1.671 31.775 1.00 18.37 115 GLY A N 1
ATOM 678 C CA . GLY A 1 116 ? -6.698 1.935 31.282 1.00 19.53 115 GLY A CA 1
ATOM 679 C C . GLY A 1 116 ? -6.694 3.060 30.253 1.00 23.85 115 GLY A C 1
ATOM 680 O O . GLY A 1 116 ? -5.780 3.881 30.211 1.00 19.82 115 GLY A O 1
ATOM 681 N N A GLU A 1 117 ? -7.715 3.092 29.402 0.53 20.84 116 GLU A N 1
ATOM 682 N N B GLU A 1 117 ? -7.722 3.076 29.413 0.47 20.86 116 GLU A N 1
ATOM 683 C CA A GLU A 1 117 ? -7.852 4.185 28.447 0.53 18.75 116 GLU A CA 1
ATOM 684 C CA B GLU A 1 117 ? -7.908 4.141 28.441 0.47 19.71 116 GLU A CA 1
ATOM 685 C C A GLU A 1 117 ? -8.078 5.503 29.172 0.53 22.03 116 GLU A C 1
ATOM 686 C C B GLU A 1 117 ? -8.119 5.484 29.136 0.47 21.72 116 GLU A C 1
ATOM 687 O O A GLU A 1 117 ? -7.448 6.509 28.849 0.53 20.41 116 GLU A O 1
ATOM 688 O O B GLU A 1 117 ? -7.509 6.484 28.762 0.47 21.37 116 GLU A O 1
ATOM 699 N N . THR A 1 118 ? -8.975 5.506 30.157 1.00 22.03 117 THR A N 1
ATOM 700 C CA . THR A 1 118 ? -9.247 6.745 30.894 1.00 26.29 117 THR A CA 1
ATOM 701 C C . THR A 1 118 ? -8.021 7.241 31.690 1.00 23.07 117 THR A C 1
ATOM 702 O O . THR A 1 118 ? -7.832 8.449 31.850 1.00 23.33 117 THR A O 1
ATOM 706 N N . GLU A 1 119 ? -7.174 6.317 32.143 1.00 18.96 118 GLU A N 1
ATOM 707 C CA . GLU A 1 119 ? -5.945 6.707 32.831 1.00 19.73 118 GLU A CA 1
ATOM 708 C C . GLU A 1 119 ? -5.050 7.506 31.890 1.00 23.09 118 GLU A C 1
ATOM 709 O O . GLU A 1 119 ? -4.522 8.560 32.263 1.00 19.96 118 GLU A O 1
ATOM 715 N N . GLN A 1 120 ? -4.891 7.010 30.667 1.00 19.28 119 GLN A N 1
ATOM 716 C CA . GLN A 1 120 ? -4.061 7.706 29.680 1.00 21.65 119 GLN A CA 1
ATOM 717 C C . GLN A 1 120 ? -4.666 9.062 29.308 1.00 23.30 119 GLN A C 1
ATOM 718 O O . GLN A 1 120 ? -3.949 10.060 29.178 1.00 21.80 119 GLN A O 1
ATOM 724 N N . GLU A 1 121 ? -5.986 9.105 29.160 1.00 20.65 120 GLU A N 1
ATOM 725 C CA . GLU A 1 121 ? -6.661 10.371 28.894 1.00 21.64 120 GLU A CA 1
ATOM 726 C C . GLU A 1 121 ? -6.407 11.389 30.000 1.00 24.70 120 GLU A C 1
ATOM 727 O O . GLU A 1 121 ? -6.217 12.577 29.732 1.00 25.98 120 GLU A O 1
ATOM 733 N N . GLY A 1 122 ? -6.359 10.911 31.240 1.00 24.10 121 GLY A N 1
ATOM 734 C CA . GLY A 1 122 ? -6.091 11.776 32.371 1.00 23.80 121 GLY A CA 1
ATOM 735 C C . GLY A 1 122 ? -4.671 12.316 32.376 1.00 24.13 121 GLY A C 1
ATOM 736 O O . GLY A 1 122 ? -4.451 13.501 32.636 1.00 22.45 121 GLY A O 1
ATOM 737 N N . ILE A 1 123 ? -3.711 11.443 32.096 1.00 19.85 122 ILE A N 1
ATOM 738 C CA . ILE A 1 123 ? -2.302 11.833 32.036 1.00 22.29 122 ILE A CA 1
ATOM 739 C C . ILE A 1 123 ? -2.059 12.839 30.901 1.00 22.52 122 ILE A C 1
ATOM 740 O O . ILE A 1 123 ? -1.409 13.867 31.103 1.00 22.81 122 ILE A O 1
ATOM 745 N N . ALA A 1 124 ? -2.591 12.549 29.715 1.00 18.32 123 ALA A N 1
ATOM 746 C CA . ALA A 1 124 ? -2.482 13.484 28.593 1.00 21.55 123 ALA A CA 1
ATOM 747 C C . ALA A 1 124 ? -3.190 14.810 28.899 1.00 24.23 123 ALA A C 1
ATOM 748 O O . ALA A 1 124 ? -2.665 15.885 28.611 1.00 23.88 123 ALA A O 1
ATOM 750 N N . GLY A 1 125 ? -4.393 14.722 29.465 1.00 22.38 124 GLY A N 1
ATOM 751 C CA . GLY A 1 125 ? -5.199 15.896 29.758 1.00 25.60 124 GLY A CA 1
ATOM 752 C C . GLY A 1 125 ? -4.531 16.843 30.740 1.00 25.98 124 GLY A C 1
ATOM 753 O O . GLY A 1 125 ? -4.574 18.062 30.562 1.00 27.08 124 GLY A O 1
ATOM 754 N N . ARG A 1 126 ? -3.905 16.295 31.780 1.00 24.45 125 ARG A N 1
ATOM 755 C CA . ARG A 1 126 ? -3.244 17.144 32.770 1.00 27.24 125 ARG A CA 1
ATOM 756 C C . ARG A 1 126 ? -2.000 17.781 32.170 1.00 24.60 125 ARG A C 1
ATOM 757 O O . ARG A 1 126 ? -1.685 18.941 32.459 1.00 24.50 125 ARG A O 1
ATOM 765 N N . MET A 1 127 ? -1.320 17.031 31.304 1.00 21.91 126 MET A N 1
ATOM 766 C CA . MET A 1 127 ? -0.120 17.533 30.648 1.00 23.77 126 MET A CA 1
ATOM 767 C C . MET A 1 127 ? -0.455 18.734 29.761 1.00 28.36 126 MET A C 1
ATOM 768 O O . MET A 1 127 ? 0.217 19.765 29.818 1.00 24.96 126 MET A O 1
ATOM 773 N N . ILE A 1 128 ? -1.497 18.589 28.942 1.00 22.55 127 ILE A N 1
ATOM 774 C CA . ILE A 1 128 ? -1.971 19.667 28.075 1.00 28.98 127 ILE A CA 1
ATOM 775 C C . ILE A 1 128 ? -2.469 20.859 28.869 1.00 34.91 127 ILE A C 1
ATOM 776 O O . ILE A 1 128 ? -2.222 22.010 28.504 1.00 37.00 127 ILE A O 1
ATOM 781 N N . ARG A 1 129 ? -3.186 20.580 29.950 1.00 38.25 128 ARG A N 1
ATOM 782 C CA . ARG A 1 129 ? -3.738 21.639 30.780 0.94 42.78 128 ARG A CA 1
ATOM 783 C C . ARG A 1 129 ? -2.640 22.377 31.534 1.00 33.21 128 ARG A C 1
ATOM 784 O O . ARG A 1 129 ? -2.705 23.594 31.701 1.00 37.60 128 ARG A O 1
ATOM 792 N N . ASN A 1 130 ? -1.630 21.645 31.985 1.00 32.54 129 ASN A N 1
ATOM 793 C CA . ASN A 1 130 ? -0.526 22.261 32.702 1.00 32.15 129 ASN A CA 1
ATOM 794 C C . ASN A 1 130 ? 0.391 23.066 31.784 1.00 41.19 129 ASN A C 1
ATOM 795 O O . ASN A 1 130 ? 0.931 24.091 32.194 1.00 38.25 129 ASN A O 1
ATOM 800 N N . TYR A 1 131 ? 0.569 22.606 30.546 1.00 31.25 130 TYR A N 1
ATOM 801 C CA . TYR A 1 131 ? 1.544 23.242 29.659 1.00 33.68 130 TYR A CA 1
ATOM 802 C C . TYR A 1 131 ? 0.987 23.533 28.268 1.00 33.77 130 TYR A C 1
ATOM 803 O O . TYR A 1 131 ? 1.508 23.023 27.269 1.00 31.77 130 TYR A O 1
ATOM 812 N N . PRO A 1 132 ? -0.066 24.365 28.188 1.00 30.80 131 PRO A N 1
ATOM 813 C CA . PRO A 1 132 ? -0.736 24.562 26.901 1.00 35.01 131 PRO A CA 1
ATOM 814 C C . PRO A 1 132 ? 0.160 25.170 25.827 1.00 33.90 131 PRO A C 1
ATOM 815 O O . PRO A 1 132 ? 0.021 24.786 24.672 1.00 34.41 131 PRO A O 1
ATOM 819 N N . GLN A 1 133 ? 1.055 26.084 26.194 1.00 36.96 132 GLN A N 1
ATOM 820 C CA . GLN A 1 133 ? 1.895 26.757 25.197 1.00 35.64 132 GLN A CA 1
ATOM 821 C C . GLN A 1 133 ? 2.821 25.776 24.476 1.00 32.60 132 GLN A C 1
ATOM 822 O O . GLN A 1 133 ? 3.108 25.935 23.288 1.00 35.82 132 GLN A O 1
ATOM 828 N N . LEU A 1 134 ? 3.286 24.764 25.203 1.00 29.55 133 LEU A N 1
ATOM 829 C CA . LEU A 1 134 ? 4.153 23.749 24.620 1.00 27.30 133 LEU A CA 1
ATOM 830 C C . LEU A 1 134 ? 3.462 23.006 23.477 1.00 31.60 133 LEU A C 1
ATOM 831 O O . LEU A 1 134 ? 4.087 22.661 22.478 1.00 31.12 133 LEU A O 1
ATOM 836 N N . PHE A 1 135 ? 2.170 22.757 23.631 1.00 26.16 134 PHE A N 1
ATOM 837 C CA . PHE A 1 135 ? 1.433 21.959 22.660 1.00 27.51 134 PHE A CA 1
ATOM 838 C C . PHE A 1 135 ? 0.555 22.824 21.778 1.00 32.59 134 PHE A C 1
ATOM 839 O O . PHE A 1 135 ? -0.398 22.344 21.176 1.00 31.67 134 PHE A O 1
ATOM 847 N N . SER A 1 136 ? 0.892 24.104 21.698 1.00 26.75 135 SER A N 1
ATOM 848 C CA . SER A 1 136 ? 0.055 25.044 20.987 1.00 27.23 135 SER A CA 1
ATOM 849 C C . SER A 1 136 ? 0.445 25.107 19.531 1.00 26.95 135 SER A C 1
ATOM 850 O O . SER A 1 136 ? 1.491 24.583 19.121 1.00 25.61 135 SER A O 1
ATOM 853 N N . ASN A 1 137 ? -0.409 25.771 18.759 1.00 28.80 136 ASN A N 1
ATOM 854 C CA . ASN A 1 137 ? -0.173 25.984 17.350 0.84 30.68 136 ASN A CA 1
ATOM 855 C C . ASN A 1 137 ? 0.120 24.667 16.663 1.00 29.87 136 ASN A C 1
ATOM 856 O O . ASN A 1 137 ? -0.640 23.708 16.800 1.00 39.93 136 ASN A O 1
ATOM 861 N N . SER A 1 138 ? 1.237 24.601 15.957 1.00 26.38 137 SER A N 1
ATOM 862 C CA . SER A 1 138 ? 1.549 23.398 15.196 1.00 26.39 137 SER A CA 1
ATOM 863 C C . SER A 1 138 ? 2.713 22.639 15.824 1.00 24.23 137 SER A C 1
ATOM 864 O O . SER A 1 138 ? 3.651 22.216 15.125 1.00 25.03 137 SER A O 1
ATOM 867 N N . ALA A 1 139 ? 2.650 22.458 17.143 1.00 23.86 138 ALA A N 1
ATOM 868 C CA . ALA A 1 139 ? 3.694 21.709 17.839 1.00 21.97 138 ALA A CA 1
ATOM 869 C C . ALA A 1 139 ? 3.816 20.299 17.282 1.00 23.81 138 ALA A C 1
ATOM 870 O O . ALA A 1 139 ? 2.835 19.709 16.814 1.00 22.52 138 ALA A O 1
ATOM 872 N N . LYS A 1 140 ? 5.031 19.770 17.324 1.00 20.18 139 LYS A N 1
ATOM 873 C CA . LYS A 1 140 ? 5.321 18.450 16.785 1.00 18.50 139 LYS A CA 1
ATOM 874 C C . LYS A 1 140 ? 5.537 17.473 17.924 1.00 19.92 139 LYS A C 1
ATOM 875 O O . LYS A 1 140 ? 6.316 17.736 18.840 1.00 21.11 139 LYS A O 1
ATOM 881 N N . ILE A 1 141 ? 4.838 16.347 17.882 1.00 19.64 140 ILE A N 1
ATOM 882 C CA . ILE A 1 141 ? 5.065 15.308 18.869 1.00 19.27 140 ILE A CA 1
ATOM 883 C C . ILE A 1 141 ? 5.281 13.964 18.181 1.00 19.54 140 ILE A C 1
ATOM 884 O O . ILE A 1 141 ? 4.814 13.737 17.058 1.00 18.97 140 ILE A O 1
ATOM 889 N N . GLU A 1 142 ? 6.031 13.098 18.849 1.00 19.49 141 GLU A N 1
ATOM 890 C CA . GLU A 1 142 ? 6.247 11.737 18.385 1.00 21.10 141 GLU A CA 1
ATOM 891 C C . GLU A 1 142 ? 5.942 10.750 19.500 1.00 23.66 141 GLU A C 1
ATOM 892 O O . GLU A 1 142 ? 6.244 11.000 20.671 1.00 20.25 141 GLU A O 1
ATOM 898 N N . ALA A 1 143 ? 5.333 9.626 19.140 1.00 19.84 142 ALA A N 1
ATOM 899 C CA . ALA A 1 143 ? 5.119 8.560 20.104 1.00 15.84 142 ALA A CA 1
ATOM 900 C C . ALA A 1 143 ? 5.533 7.215 19.520 1.00 20.74 142 ALA A C 1
ATOM 901 O O . ALA A 1 143 ? 5.344 6.948 18.315 1.00 18.64 142 ALA A O 1
ATOM 903 N N . ILE A 1 144 ? 6.111 6.377 20.378 1.00 18.10 143 ILE A N 1
ATOM 904 C CA . ILE A 1 144 ? 6.419 5.008 20.007 1.00 15.04 143 ILE A CA 1
ATOM 905 C C . ILE A 1 144 ? 5.805 4.064 21.034 1.00 17.01 143 ILE A C 1
ATOM 906 O O . ILE A 1 144 ? 5.520 4.451 22.177 1.00 19.20 143 ILE A O 1
ATOM 911 N N . ALA A 1 145 ? 5.626 2.816 20.632 1.00 17.18 144 ALA A N 1
ATOM 912 C CA . ALA A 1 145 ? 5.136 1.800 21.550 1.00 17.09 144 ALA A CA 1
ATOM 913 C C . ALA A 1 145 ? 5.764 0.462 21.190 1.00 19.50 144 ALA A C 1
ATOM 914 O O . ALA A 1 145 ? 6.311 0.299 20.102 1.00 18.60 144 ALA A O 1
ATOM 916 N N . THR A 1 146 ? 5.703 -0.500 22.107 1.00 18.01 145 THR A N 1
ATOM 917 C CA . THR A 1 146 ? 6.112 -1.853 21.765 1.00 20.97 145 THR A CA 1
ATOM 918 C C . THR A 1 146 ? 5.087 -2.507 20.828 1.00 22.71 145 THR A C 1
ATOM 919 O O . THR A 1 146 ? 4.080 -1.898 20.463 1.00 22.33 145 THR A O 1
ATOM 923 N N . TYR A 1 147 ? 5.347 -3.749 20.437 1.00 20.09 146 TYR A N 1
ATOM 924 C CA . TYR A 1 147 ? 4.415 -4.495 19.594 1.00 22.97 146 TYR A CA 1
ATOM 925 C C . TYR A 1 147 ? 3.210 -5.038 20.372 1.00 21.67 146 TYR A C 1
ATOM 926 O O . TYR A 1 147 ? 2.277 -5.580 19.785 1.00 22.80 146 TYR A O 1
ATOM 935 N N . VAL A 1 148 ? 3.236 -4.914 21.693 1.00 23.69 147 VAL A N 1
ATOM 936 C CA . VAL A 1 148 ? 2.156 -5.463 22.518 1.00 21.01 147 VAL A CA 1
ATOM 937 C C . VAL A 1 148 ? 0.895 -4.591 22.447 1.00 20.32 147 VAL A C 1
ATOM 938 O O . VAL A 1 148 ? 0.959 -3.388 22.691 1.00 22.36 147 VAL A O 1
ATOM 942 N N . PRO A 1 149 ? -0.252 -5.192 22.085 1.00 21.78 148 PRO A N 1
ATOM 943 C CA . PRO A 1 149 ? -1.477 -4.420 21.834 1.00 24.44 148 PRO A CA 1
ATOM 944 C C . PRO A 1 149 ? -1.876 -3.460 22.955 1.00 20.02 148 PRO A C 1
ATOM 945 O O . PRO A 1 149 ? -2.272 -2.340 22.638 1.00 22.84 148 PRO A O 1
ATOM 949 N N . ARG A 1 150 ? -1.748 -3.857 24.224 1.00 20.80 149 ARG A N 1
ATOM 950 C CA . ARG A 1 150 ? -2.173 -2.952 25.290 1.00 20.00 149 ARG A CA 1
ATOM 951 C C . ARG A 1 150 ? -1.310 -1.681 25.333 1.00 19.10 149 ARG A C 1
ATOM 952 O O . ARG A 1 150 ? -1.794 -0.615 25.703 1.00 21.04 149 ARG A O 1
ATOM 960 N N . SER A 1 151 ? -0.035 -1.790 24.966 1.00 18.36 150 SER A N 1
ATOM 961 C CA . SER A 1 151 ? 0.822 -0.612 24.917 1.00 18.65 150 SER A CA 1
ATOM 962 C C . SER A 1 151 ? 0.498 0.276 23.704 1.00 20.71 150 SER A C 1
ATOM 963 O O . SER A 1 151 ? 0.511 1.507 23.803 1.00 19.54 150 SER A O 1
ATOM 966 N N . ILE A 1 152 ? 0.202 -0.348 22.571 1.00 18.52 151 ILE A N 1
ATOM 967 C CA . ILE A 1 152 ? -0.187 0.412 21.383 1.00 17.80 151 ILE A CA 1
ATOM 968 C C . ILE A 1 152 ? -1.509 1.135 21.650 1.00 17.95 151 ILE A C 1
ATOM 969 O O . ILE A 1 152 ? -1.667 2.327 21.339 1.00 19.16 151 ILE A O 1
ATOM 974 N N . ASN A 1 153 ? -2.457 0.420 22.246 1.00 20.71 152 ASN A N 1
ATOM 975 C CA . ASN A 1 153 ? -3.752 1.014 22.568 1.00 20.50 152 ASN A CA 1
ATOM 976 C C . ASN A 1 153 ? -3.660 2.134 23.616 1.00 18.94 152 ASN A C 1
ATOM 977 O O . ASN A 1 153 ? -4.430 3.103 23.581 1.00 20.20 152 ASN A O 1
ATOM 982 N N . SER A 1 154 ? -2.714 1.996 24.543 1.00 18.90 153 SER A N 1
ATOM 983 C CA . SER A 1 154 ? -2.456 3.058 25.503 1.00 15.65 153 SER A CA 1
ATOM 984 C C . SER A 1 154 ? -1.918 4.298 24.809 1.00 17.17 153 SER A C 1
ATOM 985 O O . SER A 1 154 ? -2.354 5.413 25.098 1.00 18.59 153 SER A O 1
ATOM 988 N N . MET A 1 155 ? -0.968 4.099 23.900 1.00 18.63 154 MET A N 1
ATOM 989 C CA . MET A 1 155 ? -0.449 5.194 23.083 1.00 18.79 154 MET A CA 1
ATOM 990 C C . MET A 1 155 ? -1.604 5.899 22.370 1.00 18.59 154 MET A C 1
ATOM 991 O O . MET A 1 155 ? -1.688 7.133 22.334 1.00 18.19 154 MET A O 1
ATOM 996 N N . ASP A 1 156 ? -2.516 5.110 21.819 1.00 19.62 155 ASP A N 1
ATOM 997 C CA . ASP A 1 156 ? -3.610 5.687 21.038 1.00 20.94 155 ASP A CA 1
ATOM 998 C C . ASP A 1 156 ? -4.621 6.438 21.884 1.00 20.66 155 ASP A C 1
ATOM 999 O O . ASP A 1 156 ? -5.129 7.476 21.473 1.00 21.83 155 ASP A O 1
ATOM 1004 N N . ALA A 1 157 ? -4.906 5.923 23.072 1.00 19.49 156 ALA A N 1
ATOM 1005 C CA . ALA A 1 157 ? -5.755 6.650 24.002 1.00 20.08 156 ALA A CA 1
ATOM 1006 C C . ALA A 1 157 ? -5.119 8.003 24.340 1.00 19.05 156 ALA A C 1
ATOM 1007 O O . ALA A 1 157 ? -5.799 9.030 24.368 1.00 20.45 156 ALA A O 1
ATOM 1009 N N . PHE A 1 158 ? -3.811 7.987 24.600 1.00 18.87 157 PHE A N 1
ATOM 1010 C CA . PHE A 1 158 ? -3.049 9.201 24.911 1.00 20.62 157 PHE A CA 1
ATOM 1011 C C . PHE A 1 158 ? -3.038 10.198 23.736 1.00 22.85 157 PHE A C 1
ATOM 1012 O O . PHE A 1 158 ? -3.380 11.375 23.906 1.00 19.31 157 PHE A O 1
ATOM 1020 N N . LEU A 1 159 ? -2.651 9.727 22.552 1.00 20.06 158 LEU A N 1
ATOM 1021 C CA . LEU A 1 159 ? -2.595 10.576 21.360 1.00 22.37 158 LEU A CA 1
ATOM 1022 C C . LEU A 1 159 ? -3.962 11.150 20.966 1.00 22.44 158 LEU A C 1
ATOM 1023 O O . LEU A 1 159 ? -4.061 12.309 20.550 1.00 20.09 158 LEU A O 1
ATOM 1028 N N A SER A 1 160 ? -5.010 10.344 21.100 0.64 20.08 159 SER A N 1
ATOM 1029 N N B SER A 1 160 ? -5.006 10.335 21.097 0.36 20.99 159 SER A N 1
ATOM 1030 C CA A SER A 1 160 ? -6.350 10.789 20.728 0.64 24.76 159 SER A CA 1
ATOM 1031 C CA B SER A 1 160 ? -6.360 10.765 20.759 0.36 24.63 159 SER A CA 1
ATOM 1032 C C A SER A 1 160 ? -6.784 11.960 21.605 0.64 24.08 159 SER A C 1
ATOM 1033 C C B SER A 1 160 ? -6.744 11.973 21.595 0.36 24.03 159 SER A C 1
ATOM 1034 O O A SER A 1 160 ? -7.448 12.885 21.145 0.64 24.39 159 SER A O 1
ATOM 1035 O O B SER A 1 160 ? -7.346 12.925 21.102 0.36 23.46 159 SER A O 1
ATOM 1040 N N . CYS A 1 161 ? -6.378 11.930 22.869 1.00 22.23 160 CYS A N 1
ATOM 1041 C CA . CYS A 1 161 ? -6.649 13.032 23.764 1.00 22.52 160 CYS A CA 1
ATOM 1042 C C . CYS A 1 161 ? -5.874 14.286 23.340 1.00 19.06 160 CYS A C 1
ATOM 1043 O O . CYS A 1 161 ? -6.425 15.383 23.314 1.00 22.82 160 CYS A O 1
ATOM 1046 N N . MET A 1 162 ? -4.599 14.114 22.992 1.00 17.39 161 MET A N 1
ATOM 1047 C CA . MET A 1 162 ? -3.761 15.227 22.541 0.82 18.97 161 MET A CA 1
ATOM 1048 C C . MET A 1 162 ? -4.379 15.888 21.306 1.00 20.99 161 MET A C 1
ATOM 1049 O O . MET A 1 162 ? -4.512 17.110 21.235 1.00 21.62 161 MET A O 1
ATOM 1054 N N . ILE A 1 163 ? -4.769 15.063 20.349 1.00 18.77 162 ILE A N 1
ATOM 1055 C CA . ILE A 1 163 ? -5.317 15.564 19.085 1.00 18.30 162 ILE A CA 1
ATOM 1056 C C . ILE A 1 163 ? -6.668 16.241 19.284 1.00 22.26 162 ILE A C 1
ATOM 1057 O O . ILE A 1 163 ? -6.943 17.289 18.695 1.00 25.74 162 ILE A O 1
ATOM 1062 N N . ARG A 1 164 ? -7.513 15.666 20.130 1.00 21.40 163 ARG A N 1
ATOM 1063 C CA . ARG A 1 164 ? -8.794 16.313 20.423 1.00 27.91 163 ARG A CA 1
ATOM 1064 C C . ARG A 1 164 ? -8.611 17.726 20.984 1.00 25.74 163 ARG A C 1
ATOM 1065 O O . ARG A 1 164 ? -9.351 18.644 20.622 1.00 27.69 163 ARG A O 1
ATOM 1073 N N . HIS A 1 165 ? -7.629 17.894 21.865 1.00 23.79 164 HIS A N 1
ATOM 1074 C CA . HIS A 1 165 ? -7.350 19.205 22.455 1.00 26.35 164 HIS A CA 1
ATOM 1075 C C . HIS A 1 165 ? -6.727 20.189 21.476 1.00 28.94 164 HIS A C 1
ATOM 1076 O O . HIS A 1 165 ? -7.016 21.383 21.529 1.00 31.11 164 HIS A O 1
ATOM 1083 N N . ASN A 1 166 ? -5.860 19.693 20.596 1.00 24.73 165 ASN A N 1
ATOM 1084 C CA . ASN A 1 166 ? -5.286 20.534 19.552 1.00 21.69 165 ASN A CA 1
ATOM 1085 C C . ASN A 1 166 ? -5.095 19.770 18.249 1.00 22.35 165 ASN A C 1
ATOM 1086 O O . ASN A 1 166 ? -4.039 19.177 18.021 1.00 20.27 165 ASN A O 1
ATOM 1091 N N . PRO A 1 167 ? -6.111 19.788 17.380 1.00 23.04 166 PRO A N 1
ATOM 1092 C CA . PRO A 1 167 ? -6.010 19.045 16.123 1.00 23.26 166 PRO A CA 1
ATOM 1093 C C . PRO A 1 167 ? -4.888 19.560 15.227 1.00 27.34 166 PRO A C 1
ATOM 1094 O O . PRO A 1 167 ? -4.545 18.872 14.271 1.00 26.53 166 PRO A O 1
ATOM 1098 N N . ALA A 1 168 ? -4.335 20.736 15.527 1.00 22.14 167 ALA A N 1
ATOM 1099 C CA . ALA A 1 168 ? -3.234 21.277 14.731 1.00 22.95 167 ALA A CA 1
ATOM 1100 C C . ALA A 1 168 ? -1.848 20.722 15.099 1.00 26.61 167 ALA A C 1
ATOM 1101 O O . ALA A 1 168 ? -0.846 21.099 14.480 1.00 23.38 167 ALA A O 1
ATOM 1103 N N . LEU A 1 169 ? -1.783 19.832 16.094 1.00 23.05 168 LEU A N 1
ATOM 1104 C CA . LEU A 1 169 ? -0.540 19.113 16.376 1.00 25.77 168 LEU A CA 1
ATOM 1105 C C . LEU A 1 169 ? -0.072 18.299 15.175 1.00 26.38 168 LEU A C 1
ATOM 1106 O O . LEU A 1 169 ? -0.891 17.755 14.433 1.00 22.42 168 LEU A O 1
ATOM 1111 N N . GLN A 1 170 ? 1.244 18.226 14.995 1.00 18.19 169 GLN A N 1
ATOM 1112 C CA . GLN A 1 170 ? 1.855 17.329 14.021 1.00 22.53 169 GLN A CA 1
ATOM 1113 C C . GLN A 1 170 ? 2.273 16.098 14.793 1.00 22.34 169 GLN A C 1
ATOM 1114 O O . GLN A 1 170 ? 2.935 16.217 15.821 1.00 21.04 169 GLN A O 1
ATOM 1120 N N . VAL A 1 171 ? 1.879 14.918 14.320 1.00 19.90 170 VAL A N 1
ATOM 1121 C CA . VAL A 1 171 ? 2.014 13.709 15.132 1.00 23.16 170 VAL A CA 1
ATOM 1122 C C . VAL A 1 171 ? 2.652 12.572 14.346 1.00 25.34 170 VAL A C 1
ATOM 1123 O O . VAL A 1 171 ? 2.174 12.207 13.265 1.00 23.34 170 VAL A O 1
ATOM 1127 N N . GLN A 1 172 ? 3.735 12.024 14.890 1.00 20.50 171 GLN A N 1
ATOM 1128 C CA . GLN A 1 172 ? 4.317 10.805 14.358 0.97 20.02 171 GLN A CA 1
ATOM 1129 C C . GLN A 1 172 ? 4.055 9.658 15.328 1.00 22.46 171 GLN A C 1
ATOM 1130 O O . GLN A 1 172 ? 4.345 9.754 16.525 1.00 21.07 171 GLN A O 1
ATOM 1136 N N . ARG A 1 173 ? 3.500 8.578 14.799 1.00 18.85 172 ARG A N 1
ATOM 1137 C CA . ARG A 1 173 ? 3.087 7.436 15.592 1.00 19.79 172 ARG A CA 1
ATOM 1138 C C . ARG A 1 173 ? 3.694 6.175 14.994 1.00 20.71 172 ARG A C 1
ATOM 1139 O O . ARG A 1 173 ? 3.472 5.866 13.822 1.00 22.93 172 ARG A O 1
ATOM 1147 N N . SER A 1 174 ? 4.460 5.437 15.785 1.00 17.52 173 SER A N 1
ATOM 1148 C CA . SER A 1 174 ? 5.004 4.181 15.293 1.00 21.11 173 SER A CA 1
ATOM 1149 C C . SER A 1 174 ? 5.150 3.186 16.431 1.00 21.55 173 SER A C 1
ATOM 1150 O O . SER A 1 174 ? 5.061 3.551 17.597 1.00 19.02 173 SER A O 1
ATOM 1153 N N . GLU A 1 175 ? 5.340 1.924 16.079 1.00 19.75 174 GLU A N 1
ATOM 1154 C CA . GLU A 1 175 ? 5.422 0.891 17.094 1.00 18.10 174 GLU A CA 1
ATOM 1155 C C . GLU A 1 175 ? 5.977 -0.401 16.521 1.00 21.57 174 GLU A C 1
ATOM 1156 O O . GLU A 1 175 ? 6.044 -0.571 15.298 1.00 21.64 174 GLU A O 1
ATOM 1162 N N . GLY A 1 176 ? 6.403 -1.292 17.417 1.00 19.61 175 GLY A N 1
ATOM 1163 C CA . GLY A 1 176 ? 6.750 -2.643 17.025 1.00 20.38 175 GLY A CA 1
ATOM 1164 C C . GLY A 1 176 ? 8.104 -3.114 17.527 1.00 22.01 175 GLY A C 1
ATOM 1165 O O . GLY A 1 176 ? 8.738 -2.469 18.361 1.00 23.01 175 GLY A O 1
ATOM 1166 N N . LYS A 1 177 ? 8.550 -4.245 16.985 1.00 23.33 176 LYS A N 1
ATOM 1167 C CA . LYS A 1 177 ? 9.767 -4.908 17.448 1.00 22.14 176 LYS A CA 1
ATOM 1168 C C . LYS A 1 177 ? 11.031 -4.108 17.135 1.00 24.68 176 LYS A C 1
ATOM 1169 O O . LYS A 1 177 ? 12.085 -4.364 17.718 1.00 26.11 176 LYS A O 1
ATOM 1175 N N . GLN A 1 178 ? 10.935 -3.147 16.216 1.00 21.13 177 GLN A N 1
ATOM 1176 C CA . GLN A 1 178 ? 12.060 -2.259 15.942 1.00 24.11 177 GLN A CA 1
ATOM 1177 C C . GLN A 1 178 ? 12.480 -1.506 17.214 1.00 26.38 177 GLN A C 1
ATOM 1178 O O . GLN A 1 178 ? 13.605 -1.019 17.310 1.00 25.73 177 GLN A O 1
ATOM 1184 N N . TYR A 1 179 ? 11.577 -1.408 18.188 1.00 20.08 178 TYR A N 1
ATOM 1185 C CA . TYR A 1 179 ? 11.895 -0.708 19.430 1.00 20.18 178 TYR A CA 1
ATOM 1186 C C . TYR A 1 179 ? 12.273 -1.648 20.553 1.00 20.95 178 TYR A C 1
ATOM 1187 O O . TYR A 1 179 ? 12.389 -1.218 21.697 1.00 20.28 178 TYR A O 1
ATOM 1196 N N . ASN A 1 180 ? 12.479 -2.920 20.233 1.00 22.71 179 ASN A N 1
ATOM 1197 C CA . ASN A 1 180 ? 12.836 -3.891 21.279 1.00 22.78 179 ASN A CA 1
ATOM 1198 C C . ASN A 1 180 ? 14.090 -3.522 22.052 1.00 22.70 179 ASN A C 1
ATOM 1199 O O . ASN A 1 180 ? 14.173 -3.770 23.257 1.00 21.10 179 ASN A O 1
ATOM 1204 N N A HIS A 1 181 ? 15.075 -2.937 21.376 0.56 22.40 180 HIS A N 1
ATOM 1205 N N B HIS A 1 181 ? 15.057 -2.926 21.360 0.44 21.85 180 HIS A N 1
ATOM 1206 C CA A HIS A 1 181 ? 16.342 -2.638 22.052 0.56 24.70 180 HIS A CA 1
ATOM 1207 C CA B HIS A 1 181 ? 16.341 -2.592 21.979 0.44 25.74 180 HIS A CA 1
ATOM 1208 C C A HIS A 1 181 ? 16.198 -1.604 23.171 0.56 24.05 180 HIS A C 1
ATOM 1209 C C B HIS A 1 181 ? 16.214 -1.593 23.131 0.44 23.52 180 HIS A C 1
ATOM 1210 O O A HIS A 1 181 ? 16.911 -1.666 24.183 0.56 20.95 180 HIS A O 1
ATOM 1211 O O B HIS A 1 181 ? 16.954 -1.669 24.120 0.44 22.85 180 HIS A O 1
ATOM 1224 N N . ILE A 1 182 ? 15.269 -0.667 23.015 1.00 19.57 181 ILE A N 1
ATOM 1225 C CA . ILE A 1 182 ? 15.088 0.360 24.040 1.00 19.28 181 ILE A CA 1
ATOM 1226 C C . ILE A 1 182 ? 13.871 0.166 24.942 1.00 21.41 181 ILE A C 1
ATOM 1227 O O . ILE A 1 182 ? 13.823 0.712 26.049 1.00 19.70 181 ILE A O 1
ATOM 1232 N N . LEU A 1 183 ? 12.884 -0.590 24.477 1.00 19.32 182 LEU A N 1
ATOM 1233 C CA . LEU A 1 183 ? 11.659 -0.765 25.261 1.00 17.21 182 LEU A CA 1
ATOM 1234 C C . LEU A 1 183 ? 11.476 -2.167 25.830 1.00 19.37 182 LEU A C 1
ATOM 1235 O O . LEU A 1 183 ? 10.690 -2.360 26.748 1.00 21.13 182 LEU A O 1
ATOM 1240 N N . ARG A 1 184 ? 12.188 -3.142 25.272 1.00 19.00 183 ARG A N 1
ATOM 1241 C CA . ARG A 1 184 ? 12.059 -4.529 25.705 1.00 16.19 183 ARG A CA 1
ATOM 1242 C C . ARG A 1 184 ? 13.437 -5.150 25.898 1.00 18.64 183 ARG A C 1
ATOM 1243 O O . ARG A 1 184 ? 13.666 -6.328 25.582 1.00 22.15 183 ARG A O 1
ATOM 1251 N N . PHE A 1 185 ? 14.350 -4.345 26.431 1.00 19.55 184 PHE A N 1
ATOM 1252 C CA . PHE A 1 185 ? 15.725 -4.797 26.686 1.00 21.74 184 PHE A CA 1
ATOM 1253 C C . PHE A 1 185 ? 15.762 -6.023 27.616 1.00 24.15 184 PHE A C 1
ATOM 1254 O O . PHE A 1 185 ? 16.691 -6.825 27.553 1.00 24.90 184 PHE A O 1
ATOM 1262 N N . PHE A 1 186 ? 14.725 -6.183 28.437 1.00 18.84 185 PHE A N 1
ATOM 1263 C CA . PHE A 1 186 ? 14.629 -7.310 29.368 1.00 19.45 185 PHE A CA 1
ATOM 1264 C C . PHE A 1 186 ? 14.424 -8.660 28.669 1.00 24.62 185 PHE A C 1
ATOM 1265 O O . PHE A 1 186 ? 14.571 -9.716 29.285 1.00 24.95 185 PHE A O 1
ATOM 1273 N N . ASP A 1 187 ? 14.068 -8.625 27.388 1.00 21.98 186 ASP A N 1
ATOM 1274 C CA . ASP A 1 187 ? 13.934 -9.857 26.604 1.00 22.52 186 ASP A CA 1
ATOM 1275 C C . ASP A 1 187 ? 15.184 -10.162 25.796 1.00 23.31 186 ASP A C 1
ATOM 1276 O O . ASP A 1 187 ? 15.327 -11.262 25.266 1.00 29.99 186 ASP A O 1
ATOM 1281 N N . LEU A 1 188 ? 16.092 -9.198 25.701 1.00 25.61 187 LEU A N 1
ATOM 1282 C CA . LEU A 1 188 ? 17.194 -9.299 24.739 1.00 25.19 187 LEU A CA 1
ATOM 1283 C C . LEU A 1 188 ? 18.527 -9.670 25.371 1.00 26.84 187 LEU A C 1
ATOM 1284 O O . LEU A 1 188 ? 19.446 -10.150 24.690 1.00 28.64 187 LEU A O 1
ATOM 1289 N N . ASN A 1 189 ? 18.651 -9.447 26.671 1.00 26.09 188 ASN A N 1
ATOM 1290 C CA . ASN A 1 189 ? 19.894 -9.771 27.342 1.00 23.86 188 ASN A CA 1
ATOM 1291 C C . ASN A 1 189 ? 19.846 -11.189 27.907 1.00 28.92 188 ASN A C 1
ATOM 1292 O O . ASN A 1 189 ? 19.048 -11.477 28.803 1.00 25.46 188 ASN A O 1
ATOM 1297 N N . LYS A 1 190 ? 20.697 -12.068 27.380 1.00 23.83 189 LYS A N 1
ATOM 1298 C CA . LYS A 1 190 ? 20.629 -13.497 27.694 1.00 25.54 189 LYS A CA 1
ATOM 1299 C C . LYS A 1 190 ? 20.898 -13.773 29.165 1.00 25.67 189 LYS A C 1
ATOM 1300 O O . LYS A 1 190 ? 20.241 -14.619 29.775 1.00 24.75 189 LYS A O 1
ATOM 1306 N N . SER A 1 191 ? 21.868 -13.064 29.727 1.00 26.84 190 SER A N 1
ATOM 1307 C CA . SER A 1 191 ? 22.200 -13.235 31.144 1.00 24.63 190 SER A CA 1
ATOM 1308 C C . SER A 1 191 ? 21.036 -12.839 32.037 1.00 23.04 190 SER A C 1
ATOM 1309 O O . SER A 1 191 ? 20.744 -13.513 33.030 1.00 23.26 190 SER A O 1
ATOM 1312 N N . TYR A 1 192 ? 20.361 -11.749 31.683 1.00 20.30 191 TYR A N 1
ATOM 1313 C CA . TYR A 1 192 ? 19.217 -11.346 32.471 1.00 18.25 191 TYR A CA 1
ATOM 1314 C C . TYR A 1 192 ? 18.053 -12.332 32.344 1.00 22.23 191 TYR A C 1
ATOM 1315 O O . TYR A 1 192 ? 17.410 -12.664 33.335 1.00 22.39 191 TYR A O 1
ATOM 1324 N N . VAL A 1 193 ? 17.760 -12.777 31.122 1.00 21.89 192 VAL A N 1
ATOM 1325 C CA . VAL A 1 193 ? 16.673 -13.732 30.930 1.00 21.00 192 VAL A CA 1
ATOM 1326 C C . VAL A 1 193 ? 16.907 -14.989 31.788 1.00 25.15 192 VAL A C 1
ATOM 1327 O O . VAL A 1 193 ? 15.992 -15.480 32.450 1.00 24.01 192 VAL A O 1
ATOM 1331 N N . ASN A 1 194 ? 18.143 -15.475 31.796 1.00 23.57 193 ASN A N 1
ATOM 1332 C CA . ASN A 1 194 ? 18.518 -16.601 32.649 1.00 24.48 193 ASN A CA 1
ATOM 1333 C C . ASN A 1 194 ? 18.296 -16.310 34.139 1.00 26.48 193 ASN A C 1
ATOM 1334 O O . ASN A 1 194 ? 17.734 -17.131 34.863 1.00 27.72 193 ASN A O 1
ATOM 1339 N N . TYR A 1 195 ? 18.720 -15.131 34.579 1.00 22.24 194 TYR A N 1
ATOM 1340 C CA . TYR A 1 195 ? 18.512 -14.706 35.963 1.00 20.86 194 TYR A CA 1
ATOM 1341 C C . TYR A 1 195 ? 17.029 -14.640 36.314 1.00 22.60 194 TYR A C 1
ATOM 1342 O O . TYR A 1 195 ? 16.605 -15.114 37.369 1.00 24.43 194 TYR A O 1
ATOM 1351 N N . LYS A 1 196 ? 16.237 -14.039 35.435 1.00 22.26 195 LYS A N 1
ATOM 1352 C CA . LYS A 1 196 ? 14.810 -13.904 35.712 1.00 24.29 195 LYS A CA 1
ATOM 1353 C C . LYS A 1 196 ? 14.122 -15.267 35.810 1.00 29.36 195 LYS A C 1
ATOM 1354 O O . LYS A 1 196 ? 13.213 -15.464 36.629 1.00 27.97 195 LYS A O 1
ATOM 1360 N N . GLU A 1 197 ? 14.561 -16.208 34.981 1.00 26.00 196 GLU A N 1
ATOM 1361 C CA . GLU A 1 197 ? 13.920 -17.521 34.912 1.00 31.09 196 GLU A CA 1
ATOM 1362 C C . GLU A 1 197 ? 14.381 -18.512 35.977 1.00 33.90 196 GLU A C 1
ATOM 1363 O O . GLU A 1 197 ? 13.594 -19.347 36.427 1.00 37.69 196 GLU A O 1
ATOM 1369 N N . LYS A 1 198 ? 15.642 -18.426 36.385 1.00 29.92 197 LYS A N 1
ATOM 1370 C CA . LYS A 1 198 ? 16.188 -19.429 37.294 1.00 34.23 197 LYS A CA 1
ATOM 1371 C C . LYS A 1 198 ? 17.317 -18.920 38.195 1.00 34.30 197 LYS A C 1
ATOM 1372 O O . LYS A 1 198 ? 18.073 -19.711 38.758 1.00 29.76 197 LYS A O 1
ATOM 1378 N N . GLY A 1 199 ? 17.415 -17.604 38.346 1.00 31.16 198 GLY A N 1
ATOM 1379 C CA . GLY A 1 199 ? 18.463 -17.004 39.150 1.00 26.31 198 GLY A CA 1
ATOM 1380 C C . GLY A 1 199 ? 18.297 -17.223 40.644 1.00 27.16 198 GLY A C 1
ATOM 1381 O O . GLY A 1 199 ? 17.323 -17.828 41.097 1.00 26.06 198 GLY A O 1
ATOM 1382 N N . ASP A 1 200 ? 19.254 -16.709 41.414 1.00 25.80 199 ASP A N 1
ATOM 1383 C CA . ASP A 1 200 ? 19.332 -16.978 42.852 1.00 28.87 199 ASP A CA 1
ATOM 1384 C C . ASP A 1 200 ? 18.263 -16.263 43.670 1.00 25.38 199 ASP A C 1
ATOM 1385 O O . ASP A 1 200 ? 18.151 -16.483 44.879 1.00 24.19 199 ASP A O 1
ATOM 1390 N N . TRP A 1 201 ? 17.504 -15.387 43.029 1.00 27.61 200 TRP A N 1
ATOM 1391 C CA . TRP A 1 201 ? 16.429 -14.700 43.732 1.00 25.88 200 TRP A CA 1
ATOM 1392 C C . TRP A 1 201 ? 15.268 -15.644 44.010 1.00 23.92 200 TRP A C 1
ATOM 1393 O O . TR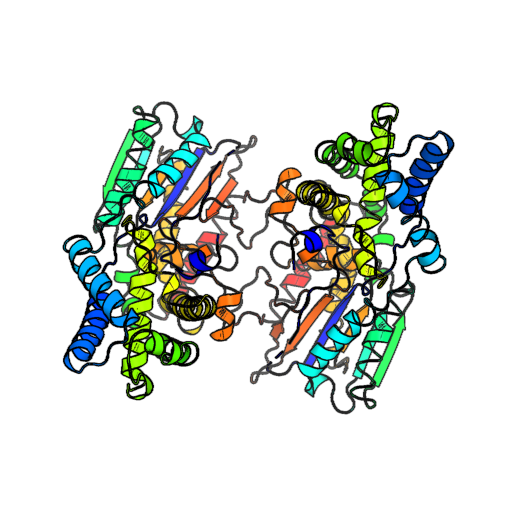P A 1 201 ? 14.517 -15.437 44.965 1.00 23.26 200 TRP A O 1
ATOM 1404 N N . LEU A 1 202 ? 15.125 -16.676 43.182 1.00 20.85 201 LEU A N 1
ATOM 1405 C CA . LEU A 1 202 ? 13.983 -17.593 43.297 1.00 27.41 201 LEU A CA 1
ATOM 1406 C C . LEU A 1 202 ? 13.838 -18.257 44.682 1.00 28.20 201 LEU A C 1
ATOM 1407 O O . LEU A 1 202 ? 12.752 -18.219 45.269 1.00 24.28 201 LEU A O 1
ATOM 1412 N N . PRO A 1 203 ? 14.914 -18.882 45.205 1.00 28.21 202 PRO A N 1
ATOM 1413 C CA . PRO A 1 203 ? 14.705 -19.513 46.517 1.00 30.26 202 PRO A CA 1
ATOM 1414 C C . PRO A 1 203 ? 14.442 -18.496 47.629 1.00 30.83 202 PRO A C 1
ATOM 1415 O O . PRO A 1 203 ? 13.704 -18.793 48.569 1.00 29.73 202 PRO A O 1
ATOM 1419 N N . ILE A 1 204 ? 15.024 -17.307 47.514 1.00 25.93 203 ILE A N 1
ATOM 1420 C CA . ILE A 1 204 ? 14.763 -16.253 48.486 1.00 25.56 203 ILE A CA 1
ATOM 1421 C C . ILE A 1 204 ? 13.274 -15.906 48.477 1.00 22.54 203 ILE A C 1
ATOM 1422 O O . ILE A 1 204 ? 12.638 -15.846 49.528 1.00 27.51 203 ILE A O 1
ATOM 1427 N N . TYR A 1 205 ? 12.725 -15.689 47.285 1.00 23.64 204 TYR A N 1
ATOM 1428 C CA . TYR A 1 205 ? 11.302 -15.372 47.144 1.00 23.96 204 TYR A CA 1
ATOM 1429 C C . TYR A 1 205 ? 10.401 -16.475 47.711 1.00 24.15 204 TYR A C 1
ATOM 1430 O O . TYR A 1 205 ? 9.467 -16.199 48.463 1.00 23.59 204 TYR A O 1
ATOM 1439 N N . LYS A 1 206 ? 10.677 -17.718 47.344 1.00 22.18 205 LYS A N 1
ATOM 1440 C CA . LYS A 1 206 ? 9.865 -18.842 47.810 1.00 27.04 205 LYS A CA 1
ATOM 1441 C C . LYS A 1 206 ? 9.894 -18.992 49.327 1.00 28.68 205 LYS A C 1
ATOM 1442 O O . LYS A 1 206 ? 8.864 -19.262 49.949 1.00 28.44 205 LYS A O 1
ATOM 1448 N N . ALA A 1 207 ? 11.072 -18.821 49.922 1.00 25.61 206 ALA A N 1
ATOM 1449 C CA . ALA A 1 207 ? 11.197 -18.885 51.373 1.00 25.43 206 ALA A CA 1
ATOM 1450 C C . ALA A 1 207 ? 10.395 -17.770 52.040 1.00 27.10 206 ALA A C 1
ATOM 1451 O O . ALA A 1 207 ? 9.769 -17.978 53.071 1.00 25.73 206 ALA A O 1
ATOM 1453 N N . PHE A 1 208 ? 10.422 -16.587 51.436 1.00 24.83 207 PHE A N 1
ATOM 1454 C CA . PHE A 1 208 ? 9.716 -15.429 51.967 1.00 25.26 207 PHE A CA 1
ATOM 1455 C C . PHE A 1 208 ? 8.204 -15.648 51.910 1.00 24.86 207 PHE A C 1
ATOM 1456 O O . PHE A 1 208 ? 7.477 -15.285 52.830 1.00 27.08 207 PHE A O 1
ATOM 1464 N N . VAL A 1 209 ? 7.734 -16.241 50.822 1.00 25.24 208 VAL A N 1
ATOM 1465 C CA . VAL A 1 209 ? 6.312 -16.550 50.701 1.00 24.41 208 VAL A CA 1
ATOM 1466 C C . VAL A 1 209 ? 5.874 -17.523 51.801 1.00 27.49 208 VAL A C 1
ATOM 1467 O O . VAL A 1 209 ? 4.853 -17.305 52.465 1.00 27.72 208 VAL A O 1
ATOM 1471 N N A HIS A 1 210 ? 6.652 -18.587 51.989 0.58 23.10 209 HIS A N 1
ATOM 1472 N N B HIS A 1 210 ? 6.644 -18.588 51.989 0.42 23.65 209 HIS A N 1
ATOM 1473 C CA A HIS A 1 210 ? 6.365 -19.585 53.018 0.58 27.24 209 HIS A CA 1
ATOM 1474 C CA B HIS A 1 210 ? 6.326 -19.575 53.013 0.42 27.28 209 HIS A CA 1
ATOM 1475 C C A HIS A 1 210 ? 6.293 -18.907 54.380 0.58 31.48 209 HIS A C 1
ATOM 1476 C C B HIS A 1 210 ? 6.333 -18.943 54.403 0.42 31.54 209 HIS A C 1
ATOM 1477 O O A HIS A 1 210 ? 5.473 -19.263 55.220 0.58 33.59 209 HIS A O 1
ATOM 1478 O O B HIS A 1 210 ? 5.606 -19.377 55.292 0.42 34.28 209 HIS A O 1
ATOM 1491 N N . LYS A 1 211 ? 7.146 -17.906 54.575 1.00 30.76 210 LYS A N 1
ATOM 1492 C CA . LYS A 1 211 ? 7.258 -17.219 55.861 1.00 34.33 210 LYS A CA 1
ATOM 1493 C C . LYS A 1 211 ? 6.074 -16.290 56.139 1.00 31.30 210 LYS A C 1
ATOM 1494 O O . LYS A 1 211 ? 5.580 -16.224 57.264 1.00 31.82 210 LYS A O 1
ATOM 1500 N N . LYS A 1 212 ? 5.611 -15.597 55.101 1.00 28.19 211 LYS A N 1
ATOM 1501 C CA . LYS A 1 212 ? 4.630 -14.521 55.246 1.00 29.35 211 LYS A CA 1
ATOM 1502 C C . LYS A 1 212 ? 3.186 -14.973 55.076 1.00 31.46 211 LYS A C 1
ATOM 1503 O O . LYS A 1 212 ? 2.276 -14.380 55.643 1.00 32.20 211 LYS A O 1
ATOM 1509 N N . ILE A 1 213 ? 2.979 -16.012 54.280 1.00 28.86 212 ILE A N 1
ATOM 1510 C CA . ILE A 1 213 ? 1.629 -16.428 53.943 1.00 28.65 212 ILE A CA 1
ATOM 1511 C C . ILE A 1 213 ? 1.280 -17.736 54.634 1.00 30.37 212 ILE A C 1
ATOM 1512 O O . ILE A 1 213 ? 1.915 -18.759 54.398 1.00 32.11 212 ILE A O 1
ATOM 1517 N N . SER A 1 214 ? 0.261 -17.686 55.484 1.00 34.00 213 SER A N 1
ATOM 1518 C CA . SER A 1 214 ? -0.286 -18.881 56.114 0.95 35.03 213 SER A CA 1
ATOM 1519 C C . SER A 1 214 ? -1.612 -19.231 55.436 1.00 32.52 213 SER A C 1
ATOM 1520 O O . SER A 1 214 ? -2.619 -18.542 55.612 1.00 35.45 213 SER A O 1
ATOM 1523 N N . PRO A 1 215 ? -1.611 -20.300 54.637 1.00 33.38 214 PRO A N 1
ATOM 1524 C CA . PRO A 1 215 ? -2.793 -20.572 53.806 1.00 33.84 214 PRO A CA 1
ATOM 1525 C C . PRO A 1 215 ? -4.023 -21.060 54.567 1.00 36.27 214 PRO A C 1
ATOM 1526 O O . PRO A 1 215 ? -5.129 -20.794 54.116 1.00 36.36 214 PRO A O 1
ATOM 1530 N N . VAL A 1 216 ? -3.848 -21.753 55.690 1.00 37.60 215 VAL A N 1
ATOM 1531 C CA . VAL A 1 216 ? -4.990 -22.400 56.358 1.00 35.74 215 VAL A CA 1
ATOM 1532 C C . VAL A 1 216 ? -6.189 -21.510 56.750 1.00 43.48 215 VAL A C 1
ATOM 1533 O O . VAL A 1 216 ? -7.319 -21.841 56.392 1.00 40.26 215 VAL A O 1
ATOM 1537 N N . PRO A 1 217 ? -5.959 -20.382 57.459 1.00 45.25 216 PRO A N 1
ATOM 1538 C CA . PRO A 1 217 ? -7.090 -19.517 57.833 1.00 46.85 216 PRO A CA 1
ATOM 1539 C C . PRO A 1 217 ? -7.847 -18.949 56.643 1.00 45.94 216 PRO A C 1
ATOM 1540 O O . PRO A 1 217 ? -9.058 -18.739 56.731 1.00 47.53 216 PRO A O 1
ATOM 1544 N N . ILE A 1 218 ? -7.143 -18.686 55.546 1.00 45.01 217 ILE A N 1
ATOM 1545 C CA . ILE A 1 218 ? -7.800 -18.207 54.339 1.00 39.62 217 ILE A CA 1
ATOM 1546 C C . ILE A 1 218 ? -8.668 -19.303 53.756 1.00 39.08 217 ILE A C 1
ATOM 1547 O O . ILE A 1 218 ? -9.840 -19.087 53.453 1.00 41.89 217 ILE A O 1
ATOM 1552 N N . MET A 1 219 ? -8.096 -20.494 53.614 1.00 39.53 218 MET A N 1
ATOM 1553 C CA . MET A 1 219 ? -8.831 -21.594 53.000 1.00 37.90 218 MET A CA 1
ATOM 1554 C C . MET A 1 219 ? -10.003 -22.067 53.847 1.00 39.05 218 MET A C 1
ATOM 1555 O O . MET A 1 219 ? -10.988 -22.582 53.317 1.00 36.55 218 MET A O 1
ATOM 1560 N N . LYS A 1 220 ? -9.897 -21.864 55.157 1.00 30.70 219 LYS A N 1
ATOM 1561 C CA . LYS A 1 220 ? -10.974 -22.203 56.086 1.00 32.78 219 LYS A CA 1
ATOM 1562 C C . LYS A 1 220 ? -12.296 -21.534 55.710 1.00 34.28 219 LYS A C 1
ATOM 1563 O O . LYS A 1 220 ? -13.371 -22.078 55.973 1.00 38.09 219 LYS A O 1
ATOM 1569 N N . LYS A 1 221 ? -12.216 -20.355 55.104 1.00 37.47 220 LYS A N 1
ATOM 1570 C CA . LYS A 1 221 ? -13.418 -19.645 54.655 1.00 47.27 220 LYS A CA 1
ATOM 1571 C C . LYS A 1 221 ? -14.177 -20.391 53.558 1.00 38.56 220 LYS A C 1
ATOM 1572 O O . LYS A 1 221 ? -15.408 -20.341 53.493 1.00 36.55 220 LYS A O 1
ATOM 1578 N N . PHE A 1 222 ? -13.436 -21.079 52.695 1.00 34.26 221 PHE A N 1
ATOM 1579 C CA . PHE A 1 222 ? -14.003 -21.636 51.474 1.00 37.47 221 PHE A CA 1
ATOM 1580 C C . PHE A 1 222 ? -14.093 -23.154 51.471 1.00 35.52 221 PHE A C 1
ATOM 1581 O O . PHE A 1 222 ? -14.889 -23.732 50.734 1.00 34.28 221 PHE A O 1
ATOM 1589 N N . LEU A 1 223 ? -13.285 -23.798 52.303 1.00 33.40 222 LEU A N 1
ATOM 1590 C CA . LEU A 1 223 ? -13.102 -25.239 52.206 1.00 35.20 222 LEU A CA 1
ATOM 1591 C C . LEU A 1 223 ? -13.275 -25.926 53.551 1.00 40.30 222 LEU A C 1
ATOM 1592 O O . LEU A 1 223 ? -12.723 -25.481 54.551 1.00 43.29 222 LEU A O 1
ATOM 1597 N N . LEU A 1 224 ? -14.045 -27.010 53.567 1.00 37.68 223 LEU A N 1
ATOM 1598 C CA . LEU A 1 224 ? -14.124 -27.860 54.746 1.00 41.32 223 LEU A CA 1
ATOM 1599 C C . LEU A 1 224 ? -12.797 -28.601 54.907 1.00 47.37 223 LEU A C 1
ATOM 1600 O O . LEU A 1 224 ? -12.155 -28.970 53.918 1.00 46.23 223 LEU A O 1
ATOM 1605 N N . ASN A 1 225 ? -12.396 -28.805 56.157 1.00 50.17 224 ASN A N 1
ATOM 1606 C CA . ASN A 1 225 ? -11.150 -29.493 56.488 1.00 48.51 224 ASN A CA 1
ATOM 1607 C C . ASN A 1 225 ? -9.933 -28.919 55.770 1.00 40.85 224 ASN A C 1
ATOM 1608 O O . ASN A 1 225 ? -9.202 -29.662 55.118 1.00 41.59 224 ASN A O 1
ATOM 1613 N N . PRO A 1 226 ? -9.704 -27.597 55.882 1.00 41.41 225 PRO A N 1
ATOM 1614 C CA . PRO A 1 226 ? -8.593 -27.030 55.113 1.00 37.57 225 PRO A CA 1
ATOM 1615 C C . PRO A 1 226 ? -7.239 -27.575 55.558 1.00 34.92 225 PRO A C 1
ATOM 1616 O O . PRO A 1 226 ? -6.298 -27.540 54.776 1.00 36.55 225 PRO A O 1
ATOM 1620 N N . GLU A 1 227 ? -7.152 -28.104 56.777 1.00 35.20 226 GLU A N 1
ATOM 1621 C CA . GLU A 1 227 ? -5.870 -28.601 57.280 0.96 38.04 226 GLU A CA 1
ATOM 1622 C C . GLU A 1 227 ? -5.428 -29.902 56.595 1.00 43.08 226 GLU A C 1
ATOM 1623 O O . GLU A 1 227 ? -4.269 -30.311 56.708 1.00 42.62 226 GLU A O 1
ATOM 1629 N N . GLN A 1 228 ? -6.352 -30.534 55.878 1.00 34.74 227 GLN A N 1
ATOM 1630 C CA . GLN A 1 228 ? -6.063 -31.740 55.105 1.00 46.76 227 GLN A CA 1
ATOM 1631 C C . GLN A 1 228 ? -5.219 -31.439 53.859 1.00 34.58 227 GLN A C 1
ATOM 1632 O O . GLN A 1 228 ? -4.660 -32.349 53.254 1.00 37.70 227 GLN A O 1
ATOM 1638 N N . TYR A 1 229 ? -5.148 -30.174 53.459 1.00 32.57 228 TYR A N 1
ATOM 1639 C CA . TYR A 1 229 ? -4.371 -29.806 52.277 1.00 32.32 228 TYR A CA 1
ATOM 1640 C C . TYR A 1 229 ? -2.892 -29.703 52.603 1.00 35.32 228 TYR A C 1
ATOM 1641 O O . TYR A 1 229 ? -2.513 -29.143 53.636 1.00 36.05 228 TYR A O 1
ATOM 1650 N N . LEU A 1 230 ? -2.055 -30.239 51.720 1.00 30.39 229 LEU A N 1
ATOM 1651 C CA . LEU A 1 230 ? -0.607 -30.113 51.869 1.00 29.82 229 LEU A CA 1
ATOM 1652 C C . LEU A 1 230 ? -0.193 -28.663 51.697 1.00 33.40 229 LEU A C 1
ATOM 1653 O O . LEU A 1 230 ? -0.846 -27.907 50.983 1.00 32.88 229 LEU A O 1
ATOM 1658 N N . ASP A 1 231 ? 0.894 -28.271 52.352 1.00 33.80 230 ASP A N 1
ATOM 1659 C CA . ASP A 1 231 ? 1.257 -26.864 52.376 1.00 37.11 230 ASP A CA 1
ATOM 1660 C C . ASP A 1 231 ? 1.585 -26.294 50.998 1.00 35.50 230 ASP A C 1
ATOM 1661 O O . ASP A 1 231 ? 1.233 -25.157 50.705 1.00 35.69 230 ASP A O 1
ATOM 1666 N N . LYS A 1 232 ? 2.252 -27.083 50.161 1.00 34.28 231 LYS A N 1
ATOM 1667 C CA . LYS A 1 232 ? 2.551 -26.657 48.797 1.00 35.20 231 LYS A CA 1
ATOM 1668 C C . LYS A 1 232 ? 1.278 -26.347 48.011 1.00 37.98 231 LYS A C 1
ATOM 1669 O O . LYS A 1 232 ? 1.141 -25.261 47.455 1.00 35.46 231 LYS A O 1
ATOM 1675 N N . GLU A 1 233 ? 0.345 -27.296 47.971 1.00 35.00 232 GLU A N 1
ATOM 1676 C CA . GLU A 1 233 ? -0.899 -27.095 47.228 0.82 31.45 232 GLU A CA 1
ATOM 1677 C C . GLU A 1 233 ? -1.735 -25.978 47.858 1.00 30.79 232 GLU A C 1
ATOM 1678 O O . GLU A 1 233 ? -2.352 -25.181 47.154 1.00 32.02 232 GLU A O 1
ATOM 1684 N N . ALA A 1 234 ? -1.731 -25.905 49.185 1.00 31.00 233 ALA A N 1
ATOM 1685 C CA . ALA A 1 234 ? -2.470 -24.854 49.875 1.00 31.60 233 ALA A CA 1
ATOM 1686 C C . ALA A 1 234 ? -1.923 -23.468 49.519 1.00 29.93 233 ALA A C 1
ATOM 1687 O O . ALA A 1 234 ? -2.686 -22.537 49.253 1.00 29.03 233 ALA A O 1
ATOM 1689 N N . GLU A 1 235 ? -0.605 -23.316 49.505 1.00 28.85 234 GLU A N 1
ATOM 1690 C CA . GLU A 1 235 ? -0.059 -21.994 49.213 1.00 27.50 234 GLU A CA 1
ATOM 1691 C C . GLU A 1 235 ? -0.264 -21.642 47.746 1.00 28.87 234 GLU A C 1
ATOM 1692 O O . GLU A 1 235 ? -0.517 -20.487 47.420 1.00 27.36 234 GLU A O 1
ATOM 1698 N N . GLU A 1 236 ? -0.162 -22.622 46.853 1.00 25.05 235 GLU A N 1
ATOM 1699 C CA . GLU A 1 236 ? -0.415 -22.342 45.435 1.00 25.46 235 GLU A CA 1
ATOM 1700 C C . GLU A 1 236 ? -1.838 -21.852 45.197 1.00 31.48 235 GLU A C 1
ATOM 1701 O O . GLU A 1 236 ? -2.063 -20.942 44.385 1.00 27.42 235 GLU A O 1
ATOM 1707 N N . PHE A 1 237 ? -2.789 -22.454 45.907 1.00 27.45 236 PHE A N 1
ATOM 1708 C CA . PHE A 1 237 ? -4.187 -22.045 45.805 1.00 28.91 236 PHE A CA 1
ATOM 1709 C C . PHE A 1 237 ? -4.392 -20.613 46.294 1.00 24.45 236 PHE A C 1
ATOM 1710 O O . PHE A 1 237 ? -4.999 -19.801 45.617 1.00 23.05 236 PHE A O 1
ATOM 1718 N N . VAL A 1 238 ? -3.879 -20.312 47.480 1.00 23.69 237 VAL A N 1
ATOM 1719 C CA . VAL A 1 238 ? -4.031 -18.982 48.055 1.00 22.89 237 VAL A CA 1
ATOM 1720 C C . VAL A 1 238 ? -3.336 -17.897 47.223 1.00 23.88 237 VAL A C 1
ATOM 1721 O O . VAL A 1 238 ? -3.895 -16.814 47.001 1.00 26.55 237 VAL A O 1
ATOM 1725 N N . MET A 1 239 ? -2.135 -18.187 46.738 1.00 23.45 238 MET A N 1
ATOM 1726 C CA . MET A 1 239 ? -1.402 -17.209 45.925 1.00 2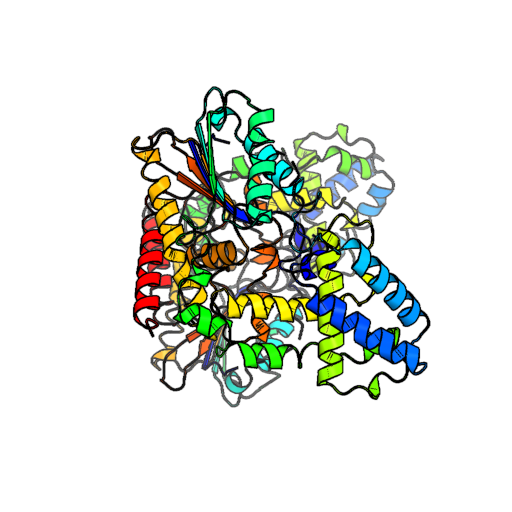2.16 238 MET A CA 1
ATOM 1727 C C . MET A 1 239 ? -2.139 -16.935 44.606 1.00 25.02 238 MET A C 1
ATOM 1728 O O . MET A 1 239 ? -2.200 -15.794 44.128 1.00 25.17 238 MET A O 1
ATOM 1733 N N . ALA A 1 240 ? -2.706 -17.985 44.029 1.00 23.91 239 ALA A N 1
ATOM 1734 C CA . ALA A 1 240 ? -3.511 -17.853 42.809 1.00 20.82 239 ALA A CA 1
ATOM 1735 C C . ALA A 1 240 ? -4.764 -17.013 43.059 1.00 24.02 239 ALA A C 1
ATOM 1736 O O . ALA A 1 240 ? -5.139 -16.180 42.244 1.00 24.74 239 ALA A O 1
ATOM 1738 N N . LEU A 1 241 ? -5.416 -17.241 44.189 1.00 24.89 240 LEU A N 1
ATOM 1739 C CA . LEU A 1 241 ? -6.607 -16.473 44.539 1.00 21.16 240 LEU A CA 1
ATOM 1740 C C . LEU A 1 241 ? -6.296 -14.982 44.764 1.00 22.51 240 LEU A C 1
ATOM 1741 O O . LEU A 1 241 ? -7.037 -14.117 44.273 1.00 24.63 240 LEU A O 1
ATOM 1746 N N . PHE A 1 242 ? -5.201 -14.685 45.470 1.00 22.90 241 PHE A N 1
ATOM 1747 C CA . PHE A 1 242 ? -4.734 -13.305 45.606 1.00 20.70 241 PHE A CA 1
ATOM 1748 C C . PHE A 1 242 ? -4.529 -12.655 44.218 1.00 24.41 241 PHE A C 1
ATOM 1749 O O . PHE A 1 242 ? -4.840 -11.483 44.013 1.00 23.69 241 PHE A O 1
ATOM 1757 N N . SER A 1 243 ? -3.973 -13.417 43.281 1.00 24.47 242 SER A N 1
ATOM 1758 C CA . SER A 1 243 ? -3.678 -12.890 41.948 0.88 23.20 242 SER A CA 1
ATOM 1759 C C . SER A 1 243 ? -4.952 -12.480 41.211 1.00 23.99 242 SER A C 1
ATOM 1760 O O . SER A 1 243 ? -5.000 -11.423 40.582 1.00 25.66 242 SER A O 1
ATOM 1763 N N . VAL A 1 244 ? -5.969 -13.331 41.297 1.00 23.71 243 VAL A N 1
ATOM 1764 C CA . VAL A 1 244 ? -7.278 -13.055 40.705 1.00 22.45 243 VAL A CA 1
ATOM 1765 C C . VAL A 1 244 ? -7.880 -11.797 41.332 1.00 26.70 243 VAL A C 1
ATOM 1766 O O . VAL A 1 244 ? -8.337 -10.896 40.630 1.00 25.50 243 VAL A O 1
ATOM 1770 N N . ALA A 1 245 ? -7.852 -11.724 42.661 1.00 23.11 244 ALA A N 1
ATOM 1771 C CA . ALA A 1 245 ? -8.434 -10.577 43.355 1.00 23.02 244 ALA A CA 1
ATOM 1772 C C . ALA A 1 245 ? -7.683 -9.280 43.061 1.00 21.34 244 ALA A C 1
ATOM 1773 O O . ALA A 1 245 ? -8.299 -8.219 42.957 1.00 26.86 244 ALA A O 1
ATOM 1775 N N . ALA A 1 246 ? -6.361 -9.359 42.918 1.00 19.55 245 ALA A N 1
ATOM 1776 C CA . ALA A 1 246 ? -5.553 -8.158 42.756 1.00 21.52 245 ALA A CA 1
ATOM 1777 C C . ALA A 1 246 ? -5.779 -7.498 41.396 1.00 22.49 245 ALA A C 1
ATOM 1778 O O . ALA A 1 246 ? -5.631 -6.277 41.267 1.00 25.50 245 ALA A O 1
ATOM 1780 N N . ILE A 1 247 ? -6.119 -8.299 40.388 1.00 22.05 246 ILE A N 1
ATOM 1781 C CA . ILE A 1 247 ? -6.217 -7.751 39.025 1.00 25.16 246 ILE A CA 1
ATOM 1782 C C . ILE A 1 247 ? -7.607 -7.217 38.718 1.00 25.20 246 ILE A C 1
ATOM 1783 O O . ILE A 1 247 ? -7.772 -6.358 37.844 1.00 21.33 246 ILE A O 1
ATOM 1788 N N . LEU A 1 248 ? -8.599 -7.708 39.452 1.00 23.58 247 LEU A N 1
ATOM 1789 C CA . LEU A 1 248 ? -9.987 -7.364 39.169 1.00 23.62 247 LEU A CA 1
ATOM 1790 C C . LEU A 1 248 ? -10.271 -5.846 39.097 1.00 25.53 247 LEU A C 1
ATOM 1791 O O . LEU A 1 248 ? -10.988 -5.402 38.198 1.00 23.96 247 LEU A O 1
ATOM 1796 N N . PRO A 1 249 ? -9.692 -5.039 40.009 1.00 22.49 248 PRO A N 1
ATOM 1797 C CA . PRO A 1 249 ? -9.952 -3.598 39.880 1.00 23.84 248 PRO A CA 1
ATOM 1798 C C . PRO A 1 249 ? -9.423 -2.956 38.583 1.00 28.29 248 PRO A C 1
ATOM 1799 O O . PRO A 1 249 ? -9.812 -1.833 38.282 1.00 28.48 248 PRO A O 1
ATOM 1803 N N . ASP A 1 250 ? -8.578 -3.656 37.826 1.00 23.07 249 ASP A N 1
ATOM 1804 C CA . ASP A 1 250 ? -7.994 -3.085 36.606 1.00 20.31 249 ASP A CA 1
ATOM 1805 C C . ASP A 1 250 ? -8.806 -3.394 35.354 1.00 21.68 249 ASP A C 1
ATOM 1806 O O . ASP A 1 250 ? -8.471 -2.924 34.268 1.00 24.43 249 ASP A O 1
ATOM 1811 N N . THR A 1 251 ? -9.883 -4.158 35.514 1.00 23.61 250 THR A N 1
ATOM 1812 C CA . THR A 1 251 ? -10.616 -4.721 34.372 1.00 25.05 250 THR A CA 1
ATOM 1813 C C . THR A 1 251 ? -11.870 -3.956 33.957 1.00 23.43 250 THR A C 1
ATOM 1814 O O . THR A 1 251 ? -12.453 -4.254 32.905 1.00 24.85 250 THR A O 1
ATOM 1818 N N . SER A 1 252 ? -12.297 -3.004 34.790 1.00 23.65 251 SER A N 1
ATOM 1819 C CA . SER A 1 252 ? -13.540 -2.250 34.581 1.00 25.53 251 SER A CA 1
ATOM 1820 C C . SER A 1 252 ? -14.800 -3.103 34.760 1.00 29.65 251 SER A C 1
ATOM 1821 O O . SER A 1 252 ? -15.901 -2.652 34.459 1.00 31.13 251 SER A O 1
ATOM 1824 N N . ILE A 1 253 ? -14.629 -4.337 35.220 1.00 24.81 252 ILE A N 1
ATOM 1825 C CA . ILE A 1 253 ? -15.762 -5.214 35.504 1.00 22.90 252 ILE A CA 1
ATOM 1826 C C . ILE A 1 253 ? -16.299 -4.823 36.875 1.00 27.59 252 ILE A C 1
ATOM 1827 O O . ILE A 1 253 ? -15.513 -4.691 37.819 1.00 26.64 252 ILE A O 1
ATOM 1832 N N . PRO A 1 254 ? -17.627 -4.629 36.999 1.00 25.15 253 PRO A N 1
ATOM 1833 C CA . PRO A 1 254 ? -18.223 -4.136 38.250 1.00 30.16 253 PRO A CA 1
ATOM 1834 C C . PRO A 1 254 ? -18.338 -5.196 39.346 1.00 26.98 253 PRO A C 1
ATOM 1835 O O . PRO A 1 254 ? -19.415 -5.399 39.906 1.00 32.35 253 PRO A O 1
ATOM 1839 N N . LEU A 1 255 ? -17.226 -5.864 39.641 1.00 24.51 254 LEU A N 1
ATOM 1840 C CA . LEU A 1 255 ? -17.190 -6.896 40.662 1.00 27.62 254 LEU A CA 1
ATOM 1841 C C . LEU A 1 255 ? -15.935 -6.680 41.480 1.00 29.22 254 LEU A C 1
ATOM 1842 O O . LEU A 1 255 ? -14.918 -6.221 40.959 1.00 29.41 254 LEU A O 1
ATOM 1847 N N . ASN A 1 256 ? -16.000 -6.998 42.764 1.00 34.29 255 ASN A N 1
ATOM 1848 C CA . ASN A 1 256 ? -14.842 -6.799 43.621 1.00 35.38 255 ASN A CA 1
ATOM 1849 C C . ASN A 1 256 ? -14.647 -7.965 44.580 1.00 36.23 255 ASN A C 1
ATOM 1850 O O . ASN A 1 256 ? -15.619 -8.507 45.110 1.00 35.14 255 ASN A O 1
ATOM 1855 N N . LEU A 1 257 ? -13.390 -8.358 44.780 1.00 27.82 256 LEU A N 1
ATOM 1856 C CA . LEU A 1 257 ? -13.066 -9.492 45.646 1.00 27.08 256 LEU A CA 1
ATOM 1857 C C . LEU A 1 257 ? -12.096 -9.127 46.760 1.00 30.06 256 LEU A C 1
ATOM 1858 O O . LEU A 1 257 ? -11.429 -10.013 47.302 1.00 29.87 256 LEU A O 1
ATOM 1863 N N . GLU A 1 258 ? -11.989 -7.841 47.091 1.00 30.65 257 GLU A N 1
ATOM 1864 C CA . GLU A 1 258 ? -11.033 -7.413 48.120 1.00 32.52 257 GLU A CA 1
ATOM 1865 C C . GLU A 1 258 ? -11.300 -8.095 49.460 1.00 33.85 257 GLU A C 1
ATOM 1866 O O . GLU A 1 258 ? -10.369 -8.362 50.228 1.00 32.02 257 GLU A O 1
ATOM 1872 N N . ASP A 1 259 ? -12.568 -8.396 49.731 1.00 28.91 258 ASP A N 1
ATOM 1873 C CA . ASP A 1 259 ? -12.964 -8.936 51.029 1.00 34.12 258 ASP A CA 1
ATOM 1874 C C . ASP A 1 259 ? -12.758 -10.439 51.184 1.00 28.77 258 ASP A C 1
ATOM 1875 O O . ASP A 1 259 ? -13.150 -11.018 52.197 1.00 33.37 258 ASP A O 1
ATOM 1880 N N . LEU A 1 260 ? -12.140 -11.071 50.192 1.00 27.70 259 LEU A N 1
ATOM 1881 C CA . LEU A 1 260 ? -11.757 -12.477 50.315 1.00 32.39 259 LEU A CA 1
ATOM 1882 C C . LEU A 1 260 ? -10.713 -12.640 51.406 1.00 33.04 259 LEU A C 1
ATOM 1883 O O . LEU A 1 260 ? -10.603 -13.703 52.024 1.00 32.86 259 LEU A O 1
ATOM 1888 N N . PHE A 1 261 ? -9.944 -11.577 51.626 1.00 31.01 260 PHE A N 1
ATOM 1889 C CA . PHE A 1 261 ? -8.815 -11.605 52.540 1.00 28.53 260 PHE A CA 1
ATOM 1890 C C . PHE A 1 261 ? -8.908 -10.441 53.513 1.00 32.53 260 PHE A C 1
ATOM 1891 O O . PHE A 1 261 ? -9.472 -9.397 53.180 1.00 32.46 260 PHE A O 1
ATOM 1899 N N . THR A 1 262 ? -8.345 -10.615 54.706 1.00 29.64 261 THR A N 1
ATOM 1900 C CA . THR A 1 262 ? -8.255 -9.516 55.663 1.00 32.63 261 THR A CA 1
ATOM 1901 C C . THR A 1 262 ? -7.185 -8.525 55.225 1.00 31.96 261 THR A C 1
ATOM 1902 O O . THR A 1 262 ? -6.346 -8.832 54.376 1.00 27.12 261 THR A O 1
ATOM 1906 N N . LEU A 1 263 ? -7.197 -7.340 55.826 1.00 27.66 262 LEU A N 1
ATOM 1907 C CA . LEU A 1 263 ? -6.193 -6.326 55.517 1.00 27.55 262 LEU A CA 1
ATOM 1908 C C . LEU A 1 263 ? -4.757 -6.794 55.819 1.00 29.20 262 LEU A C 1
ATOM 1909 O O . LEU A 1 263 ? -3.823 -6.482 55.068 1.00 27.81 262 LEU A O 1
ATOM 1914 N N . ASP A 1 264 ? -4.580 -7.539 56.909 1.00 28.89 263 ASP A N 1
ATOM 1915 C CA . ASP A 1 264 ? -3.257 -8.049 57.252 1.00 26.93 263 ASP A CA 1
ATOM 1916 C C . ASP A 1 264 ? -2.804 -9.086 56.238 1.00 27.54 263 ASP A C 1
ATOM 1917 O O . ASP A 1 264 ? -1.624 -9.166 55.911 1.00 24.73 263 ASP A O 1
ATOM 1922 N N . GLU A 1 265 ? -3.749 -9.883 55.750 1.00 26.84 264 GLU A N 1
ATOM 1923 C CA . GLU A 1 265 ? -3.455 -10.860 54.717 1.00 25.34 264 GLU A CA 1
ATOM 1924 C C . GLU A 1 265 ? -3.013 -10.167 53.420 1.00 22.20 264 GLU A C 1
ATOM 1925 O O . GLU A 1 265 ? -2.041 -10.587 52.797 1.00 23.26 264 GLU A O 1
ATOM 1931 N N . TRP A 1 266 ? -3.711 -9.102 53.028 1.00 21.51 265 TRP A N 1
ATOM 1932 C CA . TRP A 1 266 ? -3.291 -8.315 51.863 1.00 25.76 265 TRP A CA 1
ATOM 1933 C C . TRP A 1 266 ? -1.914 -7.687 52.059 1.00 26.80 265 TRP A C 1
ATOM 1934 O O . TRP A 1 266 ? -1.096 -7.663 51.138 1.00 24.31 265 TRP A O 1
ATOM 1945 N N . HIS A 1 267 ? -1.671 -7.156 53.256 1.00 22.37 266 HIS A N 1
ATOM 1946 C CA . HIS A 1 267 ? -0.380 -6.558 53.582 1.00 23.63 266 HIS A CA 1
ATOM 1947 C C . HIS A 1 267 ? 0.756 -7.563 53.366 1.00 20.15 266 HIS A C 1
ATOM 1948 O O . HIS A 1 267 ? 1.806 -7.236 52.790 1.00 22.56 266 HIS A O 1
ATOM 1955 N N . ARG A 1 268 ? 0.544 -8.784 53.850 1.00 23.73 267 ARG A N 1
ATOM 1956 C CA . ARG A 1 268 ? 1.538 -9.845 53.738 1.00 22.51 267 ARG A CA 1
ATOM 1957 C C . ARG A 1 268 ? 1.718 -10.263 52.290 1.00 21.84 267 ARG A C 1
ATOM 1958 O O . ARG A 1 268 ? 2.841 -10.473 51.837 1.00 22.24 267 ARG A O 1
ATOM 1966 N N . TYR A 1 269 ? 0.613 -10.375 51.557 1.00 20.34 268 TYR A N 1
ATOM 1967 C CA . TYR A 1 269 ? 0.721 -10.728 50.154 1.00 21.96 268 TYR A CA 1
ATOM 1968 C C . TYR A 1 269 ? 1.510 -9.664 49.395 1.00 21.24 268 TYR A C 1
ATOM 1969 O O . TYR A 1 269 ? 2.411 -9.986 48.613 1.00 19.86 268 TYR A O 1
ATOM 1978 N N . TRP A 1 270 ? 1.178 -8.400 49.641 1.00 20.79 269 TRP A N 1
ATOM 1979 C CA . TRP A 1 270 ? 1.894 -7.299 49.011 1.00 18.67 269 TRP A CA 1
ATOM 1980 C C . TRP A 1 270 ? 3.393 -7.359 49.291 1.00 19.66 269 TRP A C 1
ATOM 1981 O O . TRP A 1 270 ? 4.200 -7.153 48.385 1.00 19.52 269 TRP A O 1
ATOM 1992 N N . GLN A 1 271 ? 3.769 -7.616 50.540 1.00 17.63 270 GLN A N 1
ATOM 1993 C CA . GLN A 1 271 ? 5.186 -7.731 50.859 1.00 22.31 270 GLN A CA 1
ATOM 1994 C C . GLN A 1 271 ? 5.868 -8.795 49.999 1.00 22.00 270 GLN A C 1
ATOM 1995 O O . GLN A 1 271 ? 6.982 -8.574 49.518 1.00 19.61 270 GLN A O 1
ATOM 2001 N N . THR A 1 272 ? 5.209 -9.934 49.784 1.00 20.16 271 THR A N 1
ATOM 2002 C CA . THR A 1 272 ? 5.828 -10.979 48.964 1.00 19.88 271 THR A CA 1
ATOM 2003 C C . THR A 1 272 ? 5.982 -10.559 47.499 1.00 18.63 271 THR A C 1
ATOM 2004 O O . THR A 1 272 ? 7.006 -10.835 46.877 1.00 20.35 271 THR A O 1
ATOM 2008 N N . GLN A 1 273 ? 4.977 -9.891 46.950 1.00 16.86 272 GLN A N 1
ATOM 2009 C CA . GLN A 1 273 ? 5.037 -9.524 45.539 1.00 21.41 272 GLN A CA 1
ATOM 2010 C C . GLN A 1 273 ? 5.981 -8.351 45.325 1.00 21.52 272 GLN A C 1
ATOM 2011 O O . GLN A 1 273 ? 6.666 -8.285 44.303 1.00 18.32 272 GLN A O 1
ATOM 2017 N N . ASN A 1 274 ? 6.019 -7.444 46.301 1.00 19.07 273 ASN A N 1
ATOM 2018 C CA . ASN A 1 274 ? 6.972 -6.343 46.303 1.00 21.49 273 ASN A CA 1
ATOM 2019 C C . ASN A 1 274 ? 8.406 -6.873 46.225 1.00 20.70 273 ASN A C 1
ATOM 2020 O O . ASN A 1 274 ? 9.214 -6.400 45.409 1.00 17.85 273 ASN A O 1
ATOM 2025 N N . LEU A 1 275 ? 8.715 -7.860 47.067 1.00 19.22 274 LEU A N 1
ATOM 2026 C CA . LEU A 1 275 ? 10.037 -8.484 47.061 1.00 18.86 274 LEU A CA 1
ATOM 2027 C C . LEU A 1 275 ? 10.351 -9.153 45.717 1.00 21.31 274 LEU A C 1
ATOM 2028 O O . LEU A 1 275 ? 11.460 -9.021 45.201 1.00 20.15 274 LEU A O 1
ATOM 2033 N N . ARG A 1 276 ? 9.373 -9.873 45.169 1.00 20.83 275 ARG A N 1
ATOM 2034 C CA . ARG A 1 276 ? 9.501 -10.497 43.858 1.00 20.34 275 ARG A CA 1
ATOM 2035 C C . ARG A 1 276 ? 9.903 -9.466 42.805 1.00 21.34 275 ARG A C 1
ATOM 2036 O O . ARG A 1 276 ? 10.837 -9.704 42.032 1.00 21.11 275 ARG A O 1
ATOM 2044 N N . GLN A 1 277 ? 9.221 -8.317 42.791 1.00 18.18 276 GLN A N 1
ATOM 2045 C CA . GLN A 1 277 ? 9.517 -7.269 41.807 1.00 17.16 276 GLN A CA 1
ATOM 2046 C C . GLN A 1 277 ? 10.910 -6.683 42.032 1.00 18.92 276 GLN A C 1
ATOM 2047 O O . GLN A 1 277 ? 11.690 -6.510 41.095 1.00 17.74 276 GLN A O 1
ATOM 2053 N N . TYR A 1 278 ? 11.219 -6.379 43.294 1.00 16.29 277 TYR A N 1
ATOM 2054 C CA . TYR A 1 278 ? 12.491 -5.783 43.654 1.00 16.75 277 TYR A CA 1
ATOM 2055 C C . TYR A 1 278 ? 13.659 -6.667 43.228 1.00 19.39 277 TYR A C 1
ATOM 2056 O O . TYR A 1 278 ? 14.624 -6.192 42.634 1.00 16.73 277 TYR A O 1
ATOM 2065 N N . MET A 1 279 ? 13.577 -7.958 43.542 1.00 16.79 278 MET A N 1
ATOM 2066 C CA . MET A 1 279 ? 14.690 -8.862 43.259 1.00 17.85 278 MET A CA 1
ATOM 2067 C C . MET A 1 279 ? 14.800 -9.231 41.787 1.00 19.45 278 MET A C 1
ATOM 2068 O O . MET A 1 279 ? 15.899 -9.363 41.258 1.00 23.03 278 MET A O 1
ATOM 2073 N N . SER A 1 280 ? 13.664 -9.383 41.113 1.00 16.96 279 SER A N 1
ATOM 2074 C CA . SER A 1 280 ? 13.706 -9.847 39.736 1.00 22.08 279 SER A CA 1
ATOM 2075 C C . SER A 1 280 ? 13.916 -8.715 38.732 1.00 23.50 279 SER A C 1
ATOM 2076 O O . SER A 1 280 ? 14.411 -8.954 37.638 1.00 21.99 279 SER A O 1
ATOM 2079 N N . LYS A 1 281 ? 13.572 -7.483 39.107 1.00 18.82 280 LYS A N 1
ATOM 2080 C CA . LYS A 1 281 ? 13.570 -6.377 38.139 1.00 17.69 280 LYS A CA 1
ATOM 2081 C C . LYS A 1 281 ? 14.317 -5.117 38.580 1.00 18.52 280 LYS A C 1
ATOM 2082 O O . LYS A 1 281 ? 14.463 -4.176 37.792 1.00 19.71 280 LYS A O 1
ATOM 2088 N N . SER A 1 282 ? 14.789 -5.074 39.823 1.00 17.43 281 SER A N 1
ATOM 2089 C CA . SER A 1 282 ? 15.386 -3.837 40.314 1.00 16.81 281 SER A CA 1
ATOM 2090 C C . SER A 1 282 ? 16.750 -4.077 41.005 1.00 19.35 281 SER A C 1
ATOM 2091 O O . SER A 1 282 ? 17.494 -4.980 40.629 1.00 18.99 281 SER A O 1
ATOM 2094 N N . SER A 1 283 ? 17.055 -3.282 42.025 1.00 21.84 282 SER A N 1
ATOM 2095 C CA . SER A 1 283 ? 18.421 -3.173 42.539 1.00 20.56 282 SER A CA 1
ATOM 2096 C C . SER A 1 283 ? 18.797 -4.089 43.710 1.00 20.94 282 SER A C 1
ATOM 2097 O O . SER A 1 283 ? 19.729 -3.786 44.456 1.00 22.15 282 SER A O 1
ATOM 2100 N N . ALA A 1 284 ? 18.096 -5.206 43.871 1.00 20.25 283 ALA A N 1
ATOM 2101 C CA . ALA A 1 284 ? 18.428 -6.151 44.944 1.00 20.21 283 ALA A CA 1
ATOM 2102 C C . ALA A 1 284 ? 19.859 -6.670 44.830 1.00 20.69 283 ALA A C 1
ATOM 2103 O O . ALA A 1 284 ? 20.311 -7.013 43.746 1.00 21.85 283 ALA A O 1
ATOM 2105 N N . PRO A 1 285 ? 20.588 -6.709 45.961 1.00 21.02 284 PRO A N 1
ATOM 2106 C CA . PRO A 1 285 ? 21.956 -7.230 45.950 1.00 20.26 284 PRO A CA 1
ATOM 2107 C C . PRO A 1 285 ? 22.069 -8.603 45.261 1.00 18.09 284 PRO A C 1
ATOM 2108 O O . PRO A 1 285 ? 23.082 -8.865 44.613 1.00 23.36 284 PRO A O 1
ATOM 2112 N N . VAL A 1 286 ? 21.055 -9.456 45.389 1.00 20.41 285 VAL A N 1
ATOM 2113 C CA . VAL A 1 286 ? 21.128 -10.794 44.795 1.00 20.67 285 VAL A CA 1
ATOM 2114 C C . VAL A 1 286 ? 21.209 -10.733 43.254 1.00 21.05 285 VAL A C 1
ATOM 2115 O O . VAL A 1 286 ? 21.787 -11.620 42.618 1.00 22.28 285 VAL A O 1
ATOM 2119 N N . GLY A 1 287 ? 20.677 -9.663 42.682 1.00 21.93 286 GLY A N 1
ATOM 2120 C CA . GLY A 1 287 ? 20.702 -9.463 41.241 1.00 18.91 286 GLY A CA 1
ATOM 2121 C C . GLY A 1 287 ? 21.981 -8.780 40.767 1.00 21.60 286 GLY A C 1
ATOM 2122 O O . GLY A 1 287 ? 22.236 -8.739 39.571 1.00 21.01 286 GLY A O 1
ATOM 2123 N N . LYS A 1 288 ? 22.779 -8.253 41.703 1.00 17.49 287 LYS A N 1
ATOM 2124 C CA . LYS A 1 288 ? 24.063 -7.600 41.398 1.00 20.88 287 LYS A CA 1
ATOM 2125 C C . LYS A 1 288 ? 23.927 -6.461 40.366 1.00 24.68 287 LYS A C 1
ATOM 2126 O O . LYS A 1 288 ? 24.842 -6.197 39.592 1.00 22.71 287 LYS A O 1
ATOM 2132 N N . MET A 1 289 ? 22.781 -5.794 40.399 1.00 18.87 288 MET A N 1
ATOM 2133 C CA . MET A 1 289 ? 22.418 -4.706 39.483 1.00 18.98 288 MET A CA 1
ATOM 2134 C C . MET A 1 289 ? 22.227 -5.116 38.007 1.00 20.39 288 MET A C 1
ATOM 2135 O O . MET A 1 289 ? 21.973 -4.256 37.163 1.00 20.46 288 MET A O 1
ATOM 2140 N N . LEU A 1 290 ? 22.356 -6.408 37.698 1.00 18.26 289 LEU A N 1
ATOM 2141 C CA . LEU A 1 290 ? 22.027 -6.887 36.340 1.00 18.17 289 LEU A CA 1
ATOM 2142 C C . LEU A 1 290 ? 20.628 -6.472 35.836 1.00 19.76 289 LEU A C 1
ATOM 2143 O O . LEU A 1 290 ? 20.492 -6.012 34.694 1.00 20.32 289 LEU A O 1
ATOM 2148 N N . PRO A 1 291 ? 19.580 -6.620 36.677 1.00 18.99 290 PRO A N 1
ATOM 2149 C CA . PRO A 1 291 ? 18.250 -6.192 36.228 1.00 19.38 290 PRO A CA 1
ATOM 2150 C C . PRO A 1 291 ? 18.157 -4.697 35.914 1.00 21.83 290 PRO A C 1
ATOM 2151 O O . PRO A 1 291 ? 17.315 -4.301 35.103 1.00 21.18 290 PRO A O 1
ATOM 2155 N N . VAL A 1 292 ? 19.006 -3.885 36.536 1.00 19.54 291 VAL A N 1
ATOM 2156 C CA . VAL A 1 292 ? 18.971 -2.442 36.320 1.00 18.02 291 VAL A CA 1
ATOM 2157 C C . VAL A 1 292 ? 19.834 -2.027 35.125 1.00 19.36 291 VAL A C 1
ATOM 2158 O O . VAL A 1 292 ? 19.426 -1.180 34.301 1.00 19.21 291 VAL A O 1
ATOM 2162 N N . ALA A 1 293 ? 21.009 -2.642 35.016 1.00 20.05 292 ALA A N 1
ATOM 2163 C CA . ALA A 1 293 ? 21.992 -2.291 33.994 1.00 19.88 292 ALA A CA 1
ATOM 2164 C C . ALA A 1 293 ? 21.461 -2.440 32.583 1.00 22.34 292 ALA A C 1
ATOM 2165 O O . ALA A 1 293 ? 21.851 -1.693 31.685 1.00 19.20 292 ALA A O 1
ATOM 2167 N N . ILE A 1 294 ? 20.576 -3.410 32.388 1.00 17.52 293 ILE A N 1
ATOM 2168 C CA . ILE A 1 294 ? 20.044 -3.661 31.049 1.00 16.55 293 ILE A CA 1
ATOM 2169 C C . ILE A 1 294 ? 19.245 -2.495 30.477 1.00 19.64 293 ILE A C 1
ATOM 2170 O O . ILE A 1 294 ? 18.993 -2.472 29.268 1.00 19.50 293 ILE A O 1
ATOM 2175 N N . ALA A 1 295 ? 18.829 -1.546 31.320 1.00 18.41 294 ALA A N 1
ATOM 2176 C CA . ALA A 1 295 ? 18.032 -0.414 30.829 1.00 19.45 294 ALA A CA 1
ATOM 2177 C C . ALA A 1 295 ? 18.848 0.710 30.187 1.00 16.80 294 ALA A C 1
ATOM 2178 O O . ALA A 1 295 ? 18.271 1.693 29.706 1.00 18.20 294 ALA A O 1
ATOM 2180 N N . TRP A 1 296 ? 20.173 0.585 30.173 1.00 17.85 295 TRP A N 1
ATOM 2181 C CA . TRP A 1 296 ? 20.999 1.702 29.710 1.00 19.69 295 TRP A CA 1
ATOM 2182 C C . TRP A 1 296 ? 20.693 2.222 28.292 1.00 17.83 295 TRP A C 1
ATOM 2183 O O . TRP A 1 296 ? 20.773 3.429 28.071 1.00 18.49 295 TRP A O 1
ATOM 2194 N N . PRO A 1 297 ? 20.319 1.335 27.345 1.00 17.83 296 PRO A N 1
ATOM 2195 C CA . PRO A 1 297 ? 19.988 1.894 26.023 1.00 17.91 296 PRO A CA 1
ATOM 2196 C C . PRO A 1 297 ? 18.811 2.869 26.020 1.00 19.72 296 PRO A C 1
ATOM 2197 O O . PRO A 1 297 ? 18.773 3.770 25.180 1.00 19.50 296 PRO A O 1
ATOM 2201 N N . LEU A 1 298 ? 17.863 2.699 26.936 1.00 20.80 297 LEU A N 1
ATOM 2202 C CA . LEU A 1 298 ? 16.728 3.616 26.992 1.00 18.34 297 LEU A CA 1
ATOM 2203 C C . LEU A 1 298 ? 17.163 4.932 27.621 1.00 15.79 297 LEU A C 1
ATOM 2204 O O . LEU A 1 298 ? 16.780 6.003 27.185 1.00 19.10 297 LEU A O 1
ATOM 2209 N N . LEU A 1 299 ? 17.994 4.858 28.655 1.00 15.82 298 LEU A N 1
ATOM 2210 C CA . LEU A 1 299 ? 18.507 6.095 29.237 1.00 18.47 298 LEU A CA 1
ATOM 2211 C C . LEU A 1 299 ? 19.361 6.858 28.213 1.00 19.14 298 LEU A C 1
ATOM 2212 O O . LEU A 1 299 ? 19.278 8.081 28.091 1.00 19.50 298 LEU A O 1
ATOM 2217 N N . SER A 1 300 ? 20.160 6.124 27.451 1.00 19.18 299 SER A N 1
ATOM 2218 C CA . SER A 1 300 ? 20.931 6.728 26.375 1.00 17.75 299 SER A CA 1
ATOM 2219 C C . SER A 1 300 ? 20.023 7.418 25.353 1.00 19.88 299 SER A C 1
ATOM 2220 O O . SER A 1 300 ? 20.307 8.529 24.891 1.00 20.81 299 SER A O 1
ATOM 2223 N N . GLU A 1 301 ? 18.920 6.768 25.015 1.00 20.04 300 GLU A N 1
ATOM 2224 C CA . GLU A 1 301 ? 18.032 7.305 23.984 1.00 19.00 300 GLU A CA 1
ATOM 2225 C C . GLU A 1 301 ? 17.306 8.545 24.497 1.00 19.00 300 GLU A C 1
ATOM 2226 O O . GLU A 1 301 ? 17.113 9.510 23.751 1.00 19.26 300 GLU A O 1
ATOM 2232 N N . PHE A 1 302 ? 16.932 8.533 25.778 1.00 18.58 301 PHE A N 1
ATOM 2233 C CA . PHE A 1 302 ? 16.335 9.705 26.414 1.00 18.06 301 PHE A CA 1
ATOM 2234 C C . PHE A 1 302 ? 17.285 10.890 26.342 1.00 21.93 301 PHE A C 1
ATOM 2235 O O . PHE A 1 302 ? 16.877 12.001 26.042 1.00 20.09 301 PHE A O 1
ATOM 2243 N N . ILE A 1 303 ? 18.557 10.664 26.655 1.00 17.99 302 ILE A N 1
ATOM 2244 C CA . ILE A 1 303 ? 19.518 11.760 26.621 1.00 19.48 302 ILE A CA 1
ATOM 2245 C C . ILE A 1 303 ? 19.705 12.252 25.196 1.00 21.97 302 ILE A C 1
ATOM 2246 O O . ILE A 1 303 ? 19.752 13.456 24.945 1.00 20.80 302 ILE A O 1
ATOM 2251 N N . ARG A 1 304 ? 19.815 11.314 24.267 1.00 17.98 303 ARG A N 1
ATOM 2252 C CA . ARG A 1 304 ? 19.981 11.678 22.863 1.00 24.72 303 ARG A CA 1
ATOM 2253 C C . ARG A 1 304 ? 18.812 12.521 22.329 1.00 21.73 303 ARG A C 1
ATOM 2254 O O . ARG A 1 304 ? 19.034 13.543 21.657 1.00 21.38 303 ARG A O 1
ATOM 2262 N N . SER A 1 305 ? 17.576 12.108 22.617 1.00 21.54 304 SER A N 1
ATOM 2263 C CA . SER A 1 305 ? 16.426 12.835 22.067 1.00 22.35 304 SER A CA 1
ATOM 2264 C C . SER A 1 305 ? 16.387 14.250 22.630 1.00 21.27 304 SER A C 1
ATOM 2265 O O . SER A 1 305 ? 16.089 15.208 21.918 1.00 19.78 304 SER A O 1
ATOM 2268 N N . ALA A 1 306 ? 16.716 14.390 23.913 1.00 17.83 305 ALA A N 1
ATOM 2269 C CA . ALA A 1 306 ? 16.786 15.714 24.501 1.00 19.23 305 ALA A CA 1
ATOM 2270 C C . ALA A 1 306 ? 17.907 16.569 23.905 1.00 19.48 305 ALA A C 1
ATOM 2271 O O . ALA A 1 306 ? 17.702 17.747 23.626 1.00 20.23 305 ALA A O 1
ATOM 2273 N N A GLN A 1 307 ? 19.088 15.981 23.723 0.51 18.94 306 GLN A N 1
ATOM 2274 N N B GLN A 1 307 ? 19.087 15.981 23.725 0.49 18.91 306 GLN A N 1
ATOM 2275 C CA A GLN A 1 307 ? 20.223 16.722 23.170 0.51 22.00 306 GLN A CA 1
ATOM 2276 C CA B GLN A 1 307 ? 20.217 16.719 23.165 0.49 22.03 306 GLN A CA 1
ATOM 2277 C C A GLN A 1 307 ? 19.935 17.212 21.748 0.51 23.23 306 GLN A C 1
ATOM 2278 C C B GLN A 1 307 ? 19.900 17.230 21.760 0.49 23.36 306 GLN A C 1
ATOM 2279 O O A GLN A 1 307 ? 20.369 18.295 21.355 0.51 24.07 306 GLN A O 1
ATOM 2280 O O B GLN A 1 307 ? 20.274 18.345 21.395 0.49 23.19 306 GLN A O 1
ATOM 2291 N N . GLU A 1 308 ? 19.194 16.416 20.983 1.00 19.62 307 GLU A N 1
ATOM 2292 C CA . GLU A 1 308 ? 18.840 16.803 19.623 0.91 20.01 307 GLU A CA 1
ATOM 2293 C C . GLU A 1 308 ? 17.839 17.949 19.586 1.00 21.41 307 GLU A C 1
ATOM 2294 O O . GLU A 1 308 ? 17.927 18.814 18.730 1.00 23.25 307 GLU A O 1
ATOM 2300 N N . VAL A 1 309 ? 16.898 17.968 20.522 1.00 18.97 308 VAL A N 1
ATOM 2301 C CA . VAL A 1 309 ? 15.960 19.080 20.598 1.00 18.84 308 VAL A CA 1
ATOM 2302 C C . VAL A 1 309 ? 16.651 20.360 21.080 1.00 22.43 308 VAL A C 1
ATOM 2303 O O . VAL A 1 309 ? 16.400 21.463 20.580 1.00 21.97 308 VAL A O 1
ATOM 2307 N N . ILE A 1 310 ? 17.534 20.217 22.059 1.00 22.68 309 ILE A N 1
ATOM 2308 C CA . ILE A 1 310 ? 18.240 21.382 22.557 1.00 21.08 309 ILE A CA 1
ATOM 2309 C C . ILE A 1 310 ? 19.097 22.032 21.470 1.00 22.20 309 ILE A C 1
ATOM 2310 O O . ILE A 1 310 ? 19.141 23.258 21.345 1.00 26.71 309 ILE A O 1
ATOM 2315 N N . SER A 1 311 ? 19.754 21.201 20.663 1.00 22.59 310 SER A N 1
ATOM 2316 C CA . SER A 1 311 ? 20.669 21.684 19.636 1.00 25.87 310 SER A CA 1
ATOM 2317 C C . SER A 1 311 ? 19.945 22.228 18.401 1.00 22.27 310 SER A C 1
ATOM 2318 O O . SER A 1 311 ? 20.509 23.012 17.641 1.00 25.57 310 SER A O 1
ATOM 2321 N N . GLY A 1 312 ? 18.704 21.801 18.196 1.00 23.74 311 GLY A N 1
ATOM 2322 C CA . GLY A 1 312 ? 17.981 22.180 16.988 1.00 21.29 311 GLY A CA 1
ATOM 2323 C C . GLY A 1 312 ? 18.003 21.121 15.896 1.00 23.77 311 GLY A C 1
ATOM 2324 O O . GLY A 1 312 ? 17.375 21.299 14.859 1.00 25.02 311 GLY A O 1
ATOM 2325 N N . LYS A 1 313 ? 18.725 20.022 16.117 1.00 22.19 312 LYS A N 1
ATOM 2326 C CA . LYS A 1 313 ? 18.750 18.935 15.132 0.81 26.67 312 LYS A CA 1
ATOM 2327 C C . LYS A 1 313 ? 17.356 18.336 14.958 1.00 26.67 312 LYS A C 1
ATOM 2328 O O . LYS A 1 313 ? 16.957 17.970 13.858 1.00 29.06 312 LYS A O 1
ATOM 2334 N N . SER A 1 314 ? 16.635 18.243 16.068 1.00 22.89 313 SER A N 1
ATOM 2335 C CA . SER A 1 314 ? 15.242 17.812 16.090 1.00 25.51 313 SER A CA 1
ATOM 2336 C C . SER A 1 314 ? 14.385 18.993 16.524 1.00 27.81 313 SER A C 1
ATOM 2337 O O . SER A 1 314 ? 14.831 19.809 17.331 1.00 24.48 313 SER A O 1
ATOM 2340 N N . ASP A 1 315 ? 13.164 19.111 16.006 1.00 22.28 314 ASP A N 1
ATOM 2341 C CA . ASP A 1 315 ? 12.292 20.178 16.509 1.00 24.26 314 ASP A CA 1
ATOM 2342 C C . ASP A 1 315 ? 10.993 19.646 17.133 1.00 20.94 314 ASP A C 1
ATOM 2343 O O . ASP A 1 315 ? 9.963 20.315 17.107 1.00 23.95 314 ASP A O 1
ATOM 2348 N N . TYR A 1 316 ? 11.060 18.455 17.725 1.00 20.61 315 TYR A N 1
ATOM 2349 C CA . TYR A 1 316 ? 9.933 17.926 18.493 1.00 21.05 315 TYR A CA 1
ATOM 2350 C C . TYR A 1 316 ? 9.707 18.706 19.779 1.00 19.82 315 TYR A C 1
ATOM 2351 O O . TYR A 1 316 ? 10.660 19.127 20.425 1.00 19.35 315 TYR A O 1
ATOM 2360 N N . GLN A 1 317 ? 8.442 18.857 20.162 1.00 17.08 316 GLN A N 1
ATOM 2361 C CA . GLN A 1 317 ? 8.114 19.437 21.458 1.00 19.73 316 GLN A CA 1
ATOM 2362 C C . GLN A 1 317 ? 7.953 18.348 22.513 1.00 21.32 316 GLN A C 1
ATOM 2363 O O . GLN A 1 317 ? 7.976 18.627 23.723 1.00 19.53 316 GLN A O 1
ATOM 2369 N N . ALA A 1 318 ? 7.780 17.106 22.065 1.00 19.10 317 ALA A N 1
ATOM 2370 C CA . ALA A 1 318 ? 7.683 15.987 22.999 1.00 18.98 317 ALA A CA 1
ATOM 2371 C C . ALA A 1 318 ? 7.959 14.651 22.321 1.00 22.14 317 ALA A C 1
ATOM 2372 O O . ALA A 1 318 ? 7.583 14.439 21.155 1.00 21.39 317 ALA A O 1
ATOM 2374 N N . ASN A 1 319 ? 8.614 13.765 23.063 1.00 15.06 318 ASN A N 1
ATOM 2375 C CA . ASN A 1 319 ? 8.723 12.348 22.712 1.00 16.58 318 ASN A CA 1
ATOM 2376 C C . ASN A 1 319 ? 8.037 11.491 23.774 1.00 18.01 318 ASN A C 1
ATOM 2377 O O . ASN A 1 319 ? 8.404 11.546 24.957 1.00 17.87 318 ASN A O 1
ATOM 2382 N N . PHE A 1 320 ? 7.069 10.687 23.343 1.00 17.23 319 PHE A N 1
ATOM 2383 C CA . PHE A 1 320 ? 6.321 9.806 24.235 1.00 16.75 319 PHE A CA 1
ATOM 2384 C C . PHE A 1 320 ? 6.672 8.362 23.896 1.00 18.85 319 PHE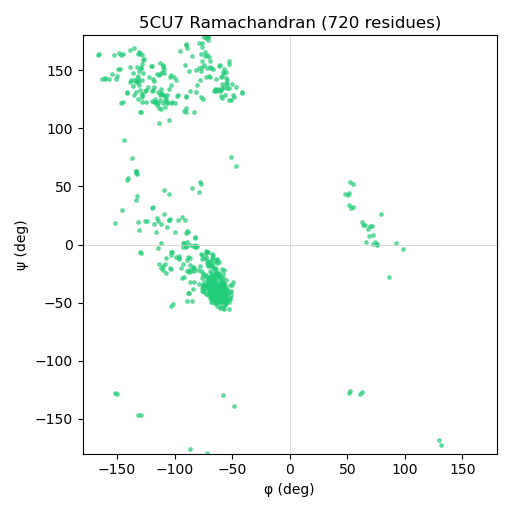 A C 1
ATOM 2385 O O . PHE A 1 320 ? 6.919 8.034 22.734 1.00 18.46 319 PHE A O 1
ATOM 2393 N N . ARG A 1 321 ? 6.688 7.500 24.908 1.00 16.80 320 ARG A N 1
ATOM 2394 C CA . ARG A 1 321 ? 7.069 6.100 24.723 1.00 17.55 320 ARG A CA 1
ATOM 2395 C C . ARG A 1 321 ? 6.171 5.240 25.598 1.00 18.71 320 ARG A C 1
ATOM 2396 O O . ARG A 1 321 ? 6.027 5.518 26.794 1.00 18.10 320 ARG A O 1
ATOM 2404 N N . PHE A 1 322 ? 5.582 4.196 25.020 1.00 15.05 321 PHE A N 1
ATOM 2405 C CA . PHE A 1 322 ? 4.609 3.361 25.742 1.00 16.43 321 PHE A CA 1
ATOM 2406 C C . PHE A 1 322 ? 5.078 1.924 25.821 1.00 18.67 321 PHE A C 1
ATOM 2407 O O . PHE A 1 322 ? 5.345 1.294 24.808 1.00 18.42 321 PHE A O 1
ATOM 2415 N N . ALA A 1 323 ? 5.184 1.401 27.037 1.00 17.78 322 ALA A N 1
ATOM 2416 C CA . ALA A 1 323 ? 5.769 0.086 27.224 1.00 16.09 322 ALA A CA 1
ATOM 2417 C C . ALA A 1 323 ? 5.212 -0.613 28.470 1.00 18.73 322 ALA A C 1
ATOM 2418 O O . ALA A 1 323 ? 3.994 -0.700 28.624 1.00 18.80 322 ALA A O 1
ATOM 2420 N N . HIS A 1 324 ? 6.091 -1.092 29.356 1.00 18.70 323 HIS A N 1
ATOM 2421 C CA . HIS A 1 324 ? 5.719 -2.098 30.361 1.00 15.95 323 HIS A CA 1
ATOM 2422 C C . HIS A 1 324 ? 6.336 -1.809 31.722 1.00 15.73 323 HIS A C 1
ATOM 2423 O O . HIS A 1 324 ? 7.232 -0.988 31.814 1.00 19.83 323 HIS A O 1
ATOM 2430 N N . ASP A 1 325 ? 5.867 -2.490 32.768 1.00 17.19 324 ASP A N 1
ATOM 2431 C CA . ASP A 1 325 ? 6.535 -2.314 34.065 1.00 18.65 324 ASP A CA 1
ATOM 2432 C C . ASP A 1 325 ? 7.959 -2.848 34.023 1.00 18.99 324 ASP A C 1
ATOM 2433 O O . ASP A 1 325 ? 8.825 -2.382 34.767 1.00 21.30 324 ASP A O 1
ATOM 2438 N N . GLU A 1 326 ? 8.192 -3.817 33.143 1.00 17.04 325 GLU A N 1
ATOM 2439 C CA . GLU A 1 326 ? 9.518 -4.377 32.960 1.00 18.18 325 GLU A CA 1
ATOM 2440 C C . GLU A 1 326 ? 10.461 -3.352 32.324 1.00 17.70 325 GLU A C 1
ATOM 2441 O O . GLU A 1 326 ? 11.687 -3.487 32.409 1.00 16.48 325 GLU A O 1
ATOM 2447 N N . THR A 1 327 ? 9.882 -2.317 31.716 1.00 18.51 326 THR A N 1
ATOM 2448 C CA . THR A 1 327 ? 10.643 -1.205 31.155 1.00 15.73 326 THR A CA 1
ATOM 2449 C C . THR A 1 327 ? 10.849 -0.138 32.227 1.00 18.98 326 THR A C 1
ATOM 2450 O O . THR A 1 327 ? 11.961 0.318 32.444 1.00 18.08 326 THR A O 1
ATOM 2454 N N . VAL A 1 328 ? 9.772 0.234 32.912 1.00 18.63 327 VAL A N 1
ATOM 2455 C CA . VAL A 1 328 ? 9.773 1.380 33.826 1.00 14.77 327 VAL A CA 1
ATOM 2456 C C . VAL A 1 328 ? 10.619 1.123 35.079 1.00 13.85 327 VAL A C 1
ATOM 2457 O O . VAL A 1 328 ? 11.419 1.960 35.474 1.00 19.11 327 VAL A O 1
ATOM 2461 N N . ILE A 1 329 ? 10.448 -0.043 35.680 1.00 14.65 328 ILE A N 1
ATOM 2462 C CA . ILE A 1 329 ? 11.123 -0.313 36.951 1.00 16.32 328 ILE A CA 1
ATOM 2463 C C . ILE A 1 329 ? 12.654 -0.186 36.864 1.00 16.26 328 ILE A C 1
ATOM 2464 O O . ILE A 1 329 ? 13.236 0.591 37.627 1.00 18.65 328 ILE A O 1
ATOM 2469 N N . PRO A 1 330 ? 13.305 -0.909 35.934 1.00 17.11 329 PRO A N 1
ATOM 2470 C CA . PRO A 1 330 ? 14.762 -0.735 35.869 1.00 19.82 329 PRO A CA 1
ATOM 2471 C C . PRO A 1 330 ? 15.193 0.626 35.341 1.00 22.24 329 PRO A C 1
ATOM 2472 O O . PRO A 1 330 ? 16.272 1.097 35.717 1.00 18.42 329 PRO A O 1
ATOM 2476 N N . PHE A 1 331 ? 14.375 1.255 34.498 1.00 17.67 330 PHE A N 1
ATOM 2477 C CA . PHE A 1 331 ? 14.715 2.586 33.998 1.00 18.41 330 PHE A CA 1
ATOM 2478 C C . PHE A 1 331 ? 14.779 3.593 35.146 1.00 19.36 330 PHE A C 1
ATOM 2479 O O . PHE A 1 331 ? 15.706 4.387 35.237 1.00 17.83 330 PHE A O 1
ATOM 2487 N N . VAL A 1 332 ? 13.778 3.559 36.016 1.00 18.48 331 VAL A N 1
ATOM 2488 C CA . VAL A 1 332 ? 13.731 4.455 37.162 1.00 17.55 331 VAL A CA 1
ATOM 2489 C C . VAL A 1 332 ? 14.907 4.209 38.102 1.00 19.52 331 VAL A C 1
ATOM 2490 O O . VAL A 1 332 ? 15.537 5.165 38.576 1.00 19.89 331 VAL A O 1
ATOM 2494 N N . SER A 1 333 ? 15.224 2.939 38.349 1.00 18.20 332 SER A N 1
ATOM 2495 C CA . SER A 1 333 ? 16.379 2.615 39.210 1.00 17.78 332 SER A CA 1
ATOM 2496 C C . SER A 1 333 ? 17.686 3.093 38.574 1.00 18.00 332 SER A C 1
ATOM 2497 O O . SER A 1 333 ? 18.575 3.593 39.260 1.00 19.65 332 SER A O 1
ATOM 2500 N N . LEU A 1 334 ? 17.798 2.955 37.259 1.00 18.09 333 LEU A N 1
ATOM 2501 C CA . LEU A 1 334 ? 19.038 3.352 36.583 1.00 15.65 333 LEU A CA 1
ATOM 2502 C C . LEU A 1 334 ? 19.192 4.874 36.607 1.00 21.95 333 LEU A C 1
ATOM 2503 O O . LEU A 1 334 ? 20.305 5.390 36.742 1.00 18.44 333 LEU A O 1
ATOM 2508 N N . MET A 1 335 ? 18.079 5.597 36.470 1.00 18.96 334 MET A N 1
ATOM 2509 C CA . MET A 1 335 ? 18.117 7.053 36.653 0.87 17.63 334 MET A CA 1
ATOM 2510 C C . MET A 1 335 ? 18.627 7.425 38.051 1.00 23.94 334 MET A C 1
ATOM 2511 O O . MET A 1 335 ? 19.199 8.492 38.236 1.00 24.33 334 MET A O 1
ATOM 2516 N N . GLY A 1 336 ? 18.391 6.555 39.030 1.00 19.20 335 GLY A N 1
ATOM 2517 C CA . GLY A 1 336 ? 18.808 6.832 40.391 1.00 22.81 335 GLY A CA 1
ATOM 2518 C C . GLY A 1 336 ? 17.873 7.765 41.139 1.00 22.07 335 GLY A C 1
ATOM 2519 O O . GLY A 1 336 ? 18.303 8.439 42.078 1.00 26.76 335 GLY A O 1
ATOM 2520 N N A ILE A 1 337 ? 16.608 7.826 40.714 0.71 21.11 336 ILE A N 1
ATOM 2521 N N B ILE A 1 337 ? 16.607 7.806 40.723 0.29 21.47 336 ILE A N 1
ATOM 2522 C CA A ILE A 1 337 ? 15.592 8.550 41.477 0.71 22.05 336 ILE A CA 1
ATOM 2523 C CA B ILE A 1 337 ? 15.577 8.502 41.485 0.29 22.76 336 ILE A CA 1
ATOM 2524 C C A ILE A 1 337 ? 15.615 8.041 42.909 0.71 23.67 336 ILE A C 1
ATOM 2525 C C B ILE A 1 337 ? 15.653 8.026 42.922 0.29 24.25 336 ILE A C 1
ATOM 2526 O O A ILE A 1 337 ? 15.604 6.831 43.147 0.71 27.36 336 ILE A O 1
ATOM 2527 O O B ILE A 1 337 ? 15.711 6.821 43.177 0.29 25.68 336 ILE A O 1
ATOM 2536 N N . GLU A 1 338 ? 15.682 8.971 43.855 1.00 25.63 337 GLU A N 1
ATOM 2537 C CA . GLU A 1 338 ? 15.955 8.630 45.248 1.00 32.44 337 GLU A CA 1
ATOM 2538 C C . GLU A 1 338 ? 15.054 7.550 45.812 1.00 34.04 337 GLU A C 1
ATOM 2539 O O . GLU A 1 338 ? 13.830 7.582 45.645 1.00 38.62 337 GLU A O 1
ATOM 2545 N N . LYS A 1 339 ? 15.742 6.571 46.392 1.00 38.71 338 LYS A N 1
ATOM 2546 C CA . LYS A 1 339 ? 15.210 5.350 46.978 1.00 42.93 338 LYS A CA 1
ATOM 2547 C C . LYS A 1 339 ? 15.010 4.190 45.999 1.00 35.37 338 LYS A C 1
ATOM 2548 O O . LYS A 1 339 ? 15.126 3.032 46.406 1.00 35.18 338 LYS A O 1
ATOM 2554 N N . THR A 1 340 ? 14.762 4.478 44.717 1.00 24.48 339 THR A N 1
ATOM 2555 C CA . THR A 1 340 ? 14.381 3.407 43.805 1.00 21.41 339 THR A CA 1
ATOM 2556 C C . THR A 1 340 ? 15.518 2.477 43.434 1.00 23.33 339 THR A C 1
ATOM 2557 O O . THR A 1 340 ? 15.286 1.428 42.825 1.00 22.51 339 THR A O 1
ATOM 2561 N N . ASP A 1 341 ? 16.747 2.857 43.787 1.00 22.05 340 ASP A N 1
ATOM 2562 C CA . ASP A 1 341 ? 17.920 2.052 43.454 1.00 20.49 340 ASP A CA 1
ATOM 2563 C C . ASP A 1 341 ? 18.651 1.573 44.721 1.00 20.96 340 ASP A C 1
ATOM 2564 O O . ASP A 1 341 ? 19.804 1.144 44.666 1.00 24.33 340 ASP A O 1
ATOM 2569 N N . VAL A 1 342 ? 17.960 1.631 45.851 1.00 19.30 341 VAL A N 1
ATOM 2570 C CA . VAL A 1 342 ? 18.515 1.132 47.112 1.00 18.48 341 VAL A CA 1
ATOM 2571 C C . VAL A 1 342 ? 18.870 -0.353 46.986 1.00 24.92 341 VAL A C 1
ATOM 2572 O O . VAL A 1 342 ? 18.152 -1.137 46.349 1.00 22.51 341 VAL A O 1
ATOM 2576 N N . GLN A 1 343 ? 20.019 -0.712 47.543 1.00 21.63 342 GLN A N 1
ATOM 2577 C CA A GLN A 1 343 ? 20.479 -2.094 47.571 0.43 23.24 342 GLN A CA 1
ATOM 2578 C CA B GLN A 1 343 ? 20.483 -2.089 47.564 0.57 23.54 342 GLN A CA 1
ATOM 2579 C C . GLN A 1 343 ? 20.393 -2.624 48.997 1.00 23.92 342 GLN A C 1
ATOM 2580 O O . GLN A 1 343 ? 21.288 -2.396 49.814 1.00 25.28 342 GLN A O 1
ATOM 2591 N N . VAL A 1 344 ? 19.287 -3.309 49.291 1.00 24.37 343 VAL A N 1
ATOM 2592 C CA . VAL A 1 344 ? 18.947 -3.773 50.633 1.00 28.31 343 VAL A CA 1
ATOM 2593 C C . VAL A 1 344 ? 19.293 -5.245 50.813 1.00 29.10 343 VAL A C 1
ATOM 2594 O O . VAL A 1 344 ? 18.784 -6.091 50.085 1.00 30.76 343 VAL A O 1
ATOM 2598 N N . CYS A 1 345 ? 20.132 -5.564 51.793 1.00 35.94 344 CYS A N 1
ATOM 2599 C CA . CYS A 1 345 ? 20.561 -6.953 51.942 1.00 44.00 344 CYS A CA 1
ATOM 2600 C C . CYS A 1 345 ? 19.555 -7.885 52.618 1.00 37.17 344 CYS A C 1
ATOM 2601 O O . CYS A 1 345 ? 19.480 -9.057 52.264 1.00 38.24 344 CYS A O 1
ATOM 2604 N N . ARG A 1 346 ? 18.778 -7.367 53.570 1.00 32.28 345 ARG A N 1
ATOM 2605 C CA . ARG A 1 346 ? 17.796 -8.178 54.289 0.79 28.79 345 ARG A CA 1
ATOM 2606 C C . ARG A 1 346 ? 16.437 -8.158 53.577 1.00 26.66 345 ARG A C 1
ATOM 2607 O O . ARG A 1 346 ? 15.831 -7.101 53.445 1.00 26.23 345 ARG A O 1
ATOM 2615 N N . PRO A 1 347 ? 15.964 -9.329 53.118 1.00 35.19 346 PRO A N 1
ATOM 2616 C CA . PRO A 1 347 ? 14.679 -9.433 52.408 1.00 30.59 346 PRO A CA 1
ATOM 2617 C C . PRO A 1 347 ? 13.510 -8.848 53.201 1.00 26.75 346 PRO A C 1
ATOM 2618 O O . PRO A 1 347 ? 12.643 -8.199 52.617 1.00 23.70 346 PRO A O 1
ATOM 2622 N N . ASP A 1 348 ? 13.495 -9.055 54.517 1.00 26.47 347 ASP A N 1
ATOM 2623 C CA . ASP A 1 348 ? 12.427 -8.519 55.357 0.97 27.66 347 ASP A CA 1
ATOM 2624 C C . ASP A 1 348 ? 12.395 -6.994 55.424 1.00 23.41 347 ASP A C 1
ATOM 2625 O O . ASP A 1 348 ? 11.373 -6.416 55.780 1.00 32.41 347 ASP A O 1
ATOM 2630 N N . SER A 1 349 ? 13.517 -6.348 55.116 1.00 21.88 348 SER A N 1
ATOM 2631 C CA . SER A 1 349 ? 13.613 -4.890 55.184 1.00 23.53 348 SER A CA 1
ATOM 2632 C C . SER A 1 349 ? 13.222 -4.176 53.887 1.00 21.65 348 SER A C 1
ATOM 2633 O O . SER A 1 349 ? 13.032 -2.964 53.875 1.00 25.99 348 SER A O 1
ATOM 2636 N N . VAL A 1 350 ? 13.107 -4.923 52.795 1.00 20.50 349 VAL A N 1
ATOM 2637 C CA . VAL A 1 350 ? 12.877 -4.307 51.495 1.00 19.53 349 VAL A CA 1
ATOM 2638 C C . VAL A 1 350 ? 11.630 -3.409 51.458 1.00 21.28 349 VAL A C 1
ATOM 2639 O O . VAL A 1 350 ? 11.690 -2.274 50.965 1.00 22.41 349 VAL A O 1
ATOM 2643 N N . SER A 1 351 ? 10.525 -3.910 52.013 1.00 23.02 350 SER A N 1
ATOM 2644 C CA . SER A 1 351 ? 9.252 -3.196 51.957 1.00 28.37 350 SER A CA 1
ATOM 2645 C C . SER A 1 351 ? 9.297 -1.851 52.685 1.00 28.08 350 SER A C 1
ATOM 2646 O O . SER A 1 351 ? 8.508 -0.962 52.397 1.00 25.52 350 SER A O 1
ATOM 2649 N N . VAL A 1 352 ? 10.204 -1.705 53.646 1.00 26.76 351 VAL A N 1
ATOM 2650 C CA . VAL A 1 352 ? 10.364 -0.417 54.314 1.00 20.44 351 VAL A CA 1
ATOM 2651 C C . VAL A 1 352 ? 11.000 0.628 53.389 1.00 28.74 351 VAL A C 1
ATOM 2652 O O . VAL A 1 352 ? 10.675 1.809 53.455 1.00 25.75 351 VAL A O 1
ATOM 2656 N N . TYR A 1 353 ? 11.884 0.190 52.498 1.00 24.88 352 TYR A N 1
ATOM 2657 C CA . TYR A 1 353 ? 12.717 1.122 51.744 1.00 22.24 352 TYR A CA 1
ATOM 2658 C C . TYR A 1 353 ? 12.358 1.247 50.263 1.00 24.07 352 TYR A C 1
ATOM 2659 O O . TYR A 1 353 ? 12.757 2.204 49.598 1.00 27.76 352 TYR A O 1
ATOM 2668 N N . TRP A 1 354 ? 11.593 0.290 49.749 1.00 20.92 353 TRP A N 1
ATOM 2669 C CA . TRP A 1 354 ? 11.332 0.228 48.308 1.00 19.38 353 TRP A CA 1
ATOM 2670 C C . TRP A 1 354 ? 9.914 -0.277 48.103 1.00 19.80 353 TRP A C 1
ATOM 2671 O O . TRP A 1 354 ? 9.564 -1.361 48.574 1.00 21.53 353 TRP A O 1
ATOM 2682 N N . LYS A 1 355 ? 9.088 0.506 47.417 1.00 20.79 354 LYS A N 1
ATOM 2683 C CA . LYS A 1 355 ? 7.671 0.170 47.319 1.00 21.59 354 LYS A CA 1
ATOM 2684 C C . LYS A 1 355 ? 7.196 0.201 45.883 1.00 18.94 354 LYS A C 1
ATOM 2685 O O . LYS A 1 355 ? 7.156 1.264 45.250 1.00 23.77 354 LYS A O 1
ATOM 2691 N N . ASP A 1 356 ? 6.828 -0.969 45.374 1.00 18.59 355 ASP A N 1
ATOM 2692 C CA . ASP A 1 356 ? 6.487 -1.084 43.962 1.00 19.05 355 ASP A CA 1
ATOM 2693 C C . ASP A 1 356 ? 5.314 -0.208 43.528 1.00 22.25 355 ASP A C 1
ATOM 2694 O O . ASP A 1 356 ? 5.318 0.316 42.414 1.00 24.97 355 ASP A O 1
ATOM 2699 N N . TYR A 1 357 ? 4.330 -0.016 44.402 1.00 19.79 356 TYR A N 1
ATOM 2700 C CA . TYR A 1 357 ? 3.164 0.788 44.014 1.00 25.05 356 TYR A CA 1
ATOM 2701 C C . TYR A 1 357 ? 3.475 2.290 43.894 1.00 26.59 356 TYR A C 1
ATOM 2702 O O . TYR A 1 357 ? 2.718 3.032 43.258 1.00 25.95 356 TYR A O 1
ATOM 2711 N N . GLU A 1 358 ? 4.586 2.728 44.488 1.00 22.44 357 GLU A N 1
ATOM 2712 C CA . GLU A 1 358 ? 5.042 4.115 44.375 1.00 26.07 357 GLU A CA 1
ATOM 2713 C C . GLU A 1 358 ? 5.820 4.323 43.084 1.00 28.99 357 GLU A C 1
ATOM 2714 O O . GLU A 1 358 ? 5.980 5.450 42.606 1.00 29.01 357 GLU A O 1
ATOM 2720 N N . ILE A 1 359 ? 6.304 3.225 42.519 1.00 21.69 358 ILE A N 1
ATOM 2721 C CA . ILE A 1 359 ? 7.164 3.293 41.339 1.00 20.23 358 ILE A CA 1
ATOM 2722 C C . ILE A 1 359 ? 6.403 2.920 40.076 1.00 19.92 358 ILE A C 1
ATOM 2723 O O . ILE A 1 359 ? 6.395 3.673 39.105 1.00 21.47 358 ILE A O 1
ATOM 2728 N N . SER A 1 360 ? 5.749 1.762 40.104 1.00 18.90 359 SER A N 1
ATOM 2729 C CA . SER A 1 360 ? 5.158 1.202 38.894 1.00 19.39 359 SER A CA 1
ATOM 2730 C C . SER A 1 360 ? 3.723 0.700 39.064 1.00 19.22 359 SER A C 1
ATOM 2731 O O . SER A 1 360 ? 3.456 -0.488 38.902 1.00 20.02 359 SER A O 1
ATOM 2734 N N . PRO A 1 361 ? 2.789 1.604 39.380 1.00 19.22 360 PRO A N 1
ATOM 2735 C CA . PRO A 1 361 ? 1.389 1.196 39.319 1.00 18.01 360 PRO A CA 1
ATOM 2736 C C . PRO A 1 361 ? 0.973 1.058 37.849 1.00 17.64 360 PRO A C 1
ATOM 2737 O O . PRO A 1 361 ? 1.780 1.315 36.960 1.00 19.33 360 PRO A O 1
ATOM 2741 N N . MET A 1 362 ? -0.261 0.646 37.600 1.00 15.47 361 MET A N 1
ATOM 2742 C CA . MET A 1 362 ? -0.785 0.705 36.238 1.00 16.16 361 MET A CA 1
ATOM 2743 C C . MET A 1 362 ? -0.631 2.134 35.725 1.00 21.18 361 MET A C 1
ATOM 2744 O O . MET A 1 362 ? -0.804 3.088 36.484 1.00 19.84 361 MET A O 1
ATOM 2749 N N . ALA A 1 363 ? -0.285 2.263 34.441 1.00 17.78 362 ALA A N 1
ATOM 2750 C CA . ALA A 1 363 ? -0.041 3.564 33.790 1.00 19.85 362 ALA A CA 1
ATOM 2751 C C . ALA A 1 363 ? 1.128 4.365 34.379 1.00 21.29 362 ALA A C 1
ATOM 2752 O O . ALA A 1 363 ? 1.224 5.584 34.177 1.00 19.32 362 ALA A O 1
ATOM 2754 N N . ALA A 1 364 ? 2.013 3.685 35.099 1.00 18.39 363 ALA A N 1
ATOM 2755 C CA . ALA A 1 364 ? 3.204 4.338 35.650 1.00 19.81 363 ALA A CA 1
ATOM 2756 C C . ALA A 1 364 ? 3.942 5.120 34.574 1.00 21.25 363 ALA A C 1
ATOM 2757 O O . ALA A 1 364 ? 4.080 4.644 33.446 1.00 20.20 363 ALA A O 1
ATOM 2759 N N . ASN A 1 365 ? 4.413 6.317 34.910 1.00 16.86 364 ASN A N 1
ATOM 2760 C CA . ASN A 1 365 ? 5.111 7.107 33.901 1.00 18.21 364 ASN A CA 1
ATOM 2761 C C . ASN A 1 365 ? 6.182 8.020 34.462 1.00 21.81 364 ASN A C 1
ATOM 2762 O O . ASN A 1 365 ? 6.113 8.455 35.624 1.00 19.45 364 ASN A O 1
ATOM 2767 N N . VAL A 1 366 ? 7.188 8.276 33.626 1.00 17.28 365 VAL A N 1
ATOM 2768 C CA . VAL A 1 366 ? 8.262 9.197 33.942 1.00 17.33 365 VAL A CA 1
ATOM 2769 C C . VAL A 1 366 ? 8.235 10.307 32.908 1.00 18.74 365 VAL A C 1
ATOM 2770 O O . VAL A 1 366 ? 8.108 10.042 31.711 1.00 19.52 365 VAL A O 1
ATOM 2774 N N . GLN A 1 367 ? 8.323 11.551 33.362 1.00 16.73 366 GLN A N 1
ATOM 2775 C CA . GLN A 1 367 ? 8.382 12.683 32.440 1.00 19.18 366 GLN A CA 1
ATOM 2776 C C . GLN A 1 367 ? 9.575 13.549 32.796 1.00 19.40 366 GLN A C 1
ATOM 2777 O O . GLN A 1 367 ? 9.773 13.885 33.969 1.00 22.15 366 GLN A O 1
ATOM 2783 N N . TRP A 1 368 ? 10.396 13.879 31.803 1.00 16.29 367 TRP A N 1
ATOM 2784 C CA . TRP A 1 368 ? 11.431 14.880 32.013 1.00 16.92 367 TRP A CA 1
ATOM 2785 C C . TRP A 1 368 ? 10.957 16.163 31.361 1.00 18.22 367 TRP A C 1
ATOM 2786 O O . TRP A 1 368 ? 10.673 16.185 30.156 1.00 18.82 367 TRP A O 1
ATOM 2797 N N . LEU A 1 369 ? 10.854 17.228 32.150 1.00 17.74 368 LEU A N 1
ATOM 2798 C CA . LEU A 1 369 ? 10.405 18.515 31.633 1.00 21.03 368 LEU A CA 1
ATOM 2799 C C . LEU A 1 369 ? 11.576 19.471 31.527 1.00 21.94 368 LEU A C 1
ATOM 2800 O O . LEU A 1 369 ? 12.248 19.731 32.519 1.00 19.39 368 LEU A O 1
ATOM 2805 N N . PHE A 1 370 ? 11.816 19.991 30.323 1.00 17.09 369 PHE A N 1
ATOM 2806 C CA . PHE A 1 370 ? 12.969 20.859 30.092 1.00 17.67 369 PHE A CA 1
ATOM 2807 C C . PHE A 1 370 ? 12.572 22.321 30.012 1.00 24.11 369 PHE A C 1
ATOM 2808 O O . PHE A 1 370 ? 11.590 22.673 29.345 1.00 22.57 369 PHE A O 1
ATOM 2816 N N . TYR A 1 371 ? 13.363 23.175 30.656 1.00 17.99 370 TYR A N 1
ATOM 2817 C CA . TYR A 1 371 ? 13.101 24.612 30.688 1.00 20.88 370 TYR A CA 1
ATOM 2818 C C . TYR A 1 371 ? 14.346 25.395 30.335 1.00 20.56 370 TYR A C 1
ATOM 2819 O O . TYR A 1 371 ? 15.463 24.981 30.643 1.00 24.07 370 TYR A O 1
ATOM 2828 N N . ARG A 1 372 ? 14.144 26.559 29.726 1.00 20.87 371 ARG A N 1
ATOM 2829 C CA . ARG A 1 372 ? 15.222 27.513 29.509 1.00 25.65 371 ARG A CA 1
ATOM 2830 C C . ARG A 1 372 ? 14.928 28.732 30.384 1.00 34.56 371 ARG A C 1
ATOM 2831 O O . ARG A 1 372 ? 13.815 29.259 30.340 1.00 36.64 371 ARG A O 1
ATOM 2839 N N . ASP A 1 373 ? 15.887 29.177 31.195 1.00 28.70 372 ASP A N 1
ATOM 2840 C CA . ASP A 1 373 ? 15.651 30.382 31.990 1.00 33.67 372 ASP A CA 1
ATOM 2841 C C . ASP A 1 373 ? 16.003 31.649 31.204 1.00 34.04 372 ASP A C 1
ATOM 2842 O O . ASP A 1 373 ? 16.356 31.576 30.026 1.00 34.34 372 ASP A O 1
ATOM 2847 N N . ARG A 1 374 ? 15.913 32.806 31.852 1.00 39.08 373 ARG A N 1
ATOM 2848 C CA . ARG A 1 374 ? 16.139 34.068 31.148 0.83 44.92 373 ARG A CA 1
ATOM 2849 C C . ARG A 1 374 ? 17.607 34.312 30.779 1.00 46.64 373 ARG A C 1
ATOM 2850 O O . ARG A 1 374 ? 17.922 35.265 30.073 1.00 47.40 373 ARG A O 1
ATOM 2858 N N . ASP A 1 375 ? 18.499 33.445 31.249 1.00 40.33 374 ASP A N 1
ATOM 2859 C CA . ASP A 1 375 ? 19.900 33.503 30.840 1.00 38.73 374 ASP A CA 1
ATOM 2860 C C . ASP A 1 375 ? 20.226 32.362 29.877 1.00 39.42 374 ASP A C 1
ATOM 2861 O O . ASP A 1 375 ? 21.394 32.053 29.637 1.00 44.21 374 ASP A O 1
ATOM 2866 N N . GLN A 1 376 ? 19.179 31.736 29.344 1.00 34.78 375 GLN A N 1
ATOM 2867 C CA . GLN A 1 376 ? 19.297 30.611 28.406 1.00 35.83 375 GLN A CA 1
ATOM 2868 C C . GLN A 1 376 ? 19.923 29.349 29.017 1.00 34.79 375 GLN A C 1
ATOM 2869 O O . GLN A 1 376 ? 20.352 28.453 28.293 1.00 33.38 375 GLN A O 1
ATOM 2875 N N . ARG A 1 377 ? 19.975 29.275 30.342 1.00 30.20 376 ARG A N 1
ATOM 2876 C CA . ARG A 1 377 ? 20.445 28.054 30.989 1.00 27.40 376 ARG A CA 1
ATOM 2877 C C . ARG A 1 377 ? 19.336 27.003 30.980 1.00 27.11 376 ARG A C 1
ATOM 2878 O O . ARG A 1 377 ? 18.165 27.332 31.157 1.00 29.84 376 ARG A O 1
ATOM 2886 N N . ILE A 1 378 ? 19.706 25.744 30.769 1.00 21.91 377 ILE A N 1
ATOM 2887 C CA A ILE A 1 378 ? 18.738 24.656 30.657 0.46 22.43 377 ILE A CA 1
ATOM 2888 C CA B ILE A 1 378 ? 18.717 24.679 30.672 0.54 22.75 377 ILE A CA 1
ATOM 2889 C C . ILE A 1 378 ? 18.554 23.933 31.987 1.00 22.13 377 ILE A C 1
ATOM 2890 O O . ILE A 1 378 ? 19.530 23.502 32.593 1.00 22.16 377 ILE A O 1
ATOM 2899 N N . TRP A 1 379 ? 17.304 23.799 32.416 1.00 19.85 378 TRP A N 1
ATOM 2900 C CA . TRP A 1 379 ? 16.944 23.117 33.657 1.00 22.73 378 TRP A CA 1
ATOM 2901 C C . TRP A 1 379 ? 16.027 21.950 33.335 1.00 23.28 378 TRP A C 1
ATOM 2902 O O . TRP A 1 379 ? 15.334 21.969 32.319 1.00 22.99 378 TRP A O 1
ATOM 2913 N N . VAL A 1 380 ? 16.028 20.926 34.180 1.00 18.05 379 VAL A N 1
ATOM 2914 C CA . VAL A 1 380 ? 15.152 19.778 33.964 1.00 18.96 379 VAL A CA 1
ATOM 2915 C C . VAL A 1 380 ? 14.442 19.430 35.264 1.00 20.83 379 VAL A C 1
ATOM 2916 O O . VAL A 1 380 ? 15.025 19.510 36.349 1.00 22.14 379 VAL A O 1
ATOM 2920 N N . LYS A 1 381 ? 13.170 19.076 35.147 1.00 19.48 380 LYS A N 1
ATOM 2921 C CA . LYS A 1 381 ? 12.397 18.587 36.271 1.00 21.40 380 LYS A CA 1
ATOM 2922 C C . LYS A 1 381 ? 11.980 17.163 35.946 1.00 21.40 380 LYS A C 1
ATOM 2923 O O . LYS A 1 381 ? 11.527 16.887 34.822 1.00 20.96 380 LYS A O 1
ATOM 2929 N N . ILE A 1 382 ? 12.120 16.264 36.921 1.00 17.21 381 ILE A N 1
ATOM 2930 C CA . ILE A 1 382 ? 11.739 14.873 36.710 0.91 16.61 381 ILE A CA 1
ATOM 2931 C C . ILE A 1 382 ? 10.460 14.558 37.483 1.00 20.87 381 ILE A C 1
ATOM 2932 O O . ILE A 1 382 ? 10.394 14.768 38.696 1.00 18.98 381 ILE A O 1
ATOM 2937 N N . LEU A 1 383 ? 9.452 14.052 36.779 1.00 18.93 382 LEU A N 1
ATOM 2938 C CA . LEU A 1 383 ? 8.209 13.633 37.419 1.00 20.55 382 LEU A CA 1
ATOM 2939 C C . LEU A 1 383 ? 8.096 12.122 37.367 1.00 21.21 382 LEU A C 1
ATOM 2940 O O . LEU A 1 383 ? 8.238 11.517 36.305 1.00 19.33 382 LEU A O 1
ATOM 2945 N N . LEU A 1 384 ? 7.839 11.518 38.521 1.00 18.77 383 LEU A N 1
ATOM 2946 C CA . LEU A 1 384 ? 7.510 10.110 38.582 1.00 16.69 383 LEU A CA 1
ATOM 2947 C C . LEU A 1 384 ? 6.053 10.028 38.994 1.00 17.71 383 LEU A C 1
ATOM 2948 O O . LEU A 1 384 ? 5.676 10.494 40.076 1.00 19.61 383 LEU A O 1
ATOM 2953 N N . ASN A 1 385 ? 5.226 9.485 38.099 1.00 15.87 384 ASN A N 1
ATOM 2954 C CA . ASN A 1 385 ? 3.779 9.480 38.291 1.00 16.53 384 ASN A CA 1
ATOM 2955 C C . ASN A 1 385 ? 3.260 10.874 38.694 1.00 19.01 384 ASN A C 1
ATOM 2956 O O . ASN A 1 385 ? 2.447 11.034 39.616 1.00 20.83 384 ASN A O 1
ATOM 2961 N N . GLU A 1 386 ? 3.788 11.871 37.991 1.00 18.07 385 GLU A N 1
ATOM 2962 C CA . GLU A 1 386 ? 3.327 13.262 38.014 1.00 20.03 385 GLU A CA 1
ATOM 2963 C C . GLU A 1 386 ? 3.664 13.977 39.318 1.00 25.14 385 GLU A C 1
ATOM 2964 O O . GLU A 1 386 ? 3.121 15.039 39.615 1.00 25.75 385 GLU A O 1
ATOM 2970 N N . GLU A 1 387 ? 4.572 13.389 40.079 1.00 19.87 386 GLU A N 1
ATOM 2971 C CA . GLU A 1 387 ? 5.110 14.043 41.268 1.00 23.07 386 GLU A CA 1
ATOM 2972 C C . GLU A 1 387 ? 6.608 14.252 41.110 1.00 20.07 386 GLU A C 1
ATOM 2973 O O . GLU A 1 387 ? 7.308 13.388 40.588 1.00 21.84 386 GLU A O 1
ATOM 2979 N N . ALA A 1 388 ? 7.098 15.403 41.571 1.00 23.74 387 ALA A N 1
ATOM 2980 C CA . ALA A 1 388 ? 8.515 15.731 41.429 1.00 26.10 387 ALA A CA 1
ATOM 2981 C C . ALA A 1 388 ? 9.406 14.698 42.114 1.00 23.88 387 ALA A C 1
ATOM 2982 O O . ALA A 1 388 ? 9.161 14.306 43.256 1.00 26.07 387 ALA A O 1
ATOM 2984 N N . ALA A 1 389 ? 10.443 14.257 41.412 1.00 22.97 388 ALA A N 1
ATOM 2985 C CA . ALA A 1 389 ? 11.336 13.235 41.949 1.00 22.97 388 ALA A CA 1
ATOM 2986 C C . ALA A 1 389 ? 12.687 13.842 42.277 1.00 21.70 388 ALA A C 1
ATOM 2987 O O . ALA A 1 389 ? 13.087 14.823 41.672 1.00 23.64 388 ALA A O 1
ATOM 2989 N N . ALA A 1 390 ? 13.396 13.263 43.244 1.00 19.94 389 ALA A N 1
ATOM 2990 C CA . ALA A 1 390 ? 14.728 13.760 43.572 1.00 20.78 389 ALA A CA 1
ATOM 2991 C C . ALA A 1 390 ? 15.844 12.870 43.014 1.00 20.88 389 ALA A C 1
ATOM 2992 O O . ALA A 1 390 ? 15.707 11.649 42.931 1.00 21.72 389 ALA A O 1
ATOM 2994 N N . LEU A 1 391 ? 16.948 13.506 42.637 1.00 19.74 390 LEU A N 1
ATOM 2995 C CA . LEU A 1 391 ? 18.175 12.823 42.252 1.00 19.61 390 LEU A CA 1
ATOM 2996 C C . LEU A 1 391 ? 19.214 13.144 43.322 1.00 21.47 390 LEU A C 1
ATOM 2997 O O . LEU A 1 391 ? 19.106 14.173 43.978 1.00 26.31 390 LEU A O 1
ATOM 3002 N N . PRO A 1 392 ? 20.238 12.285 43.476 1.00 23.23 391 PRO A N 1
ATOM 3003 C CA . PRO A 1 392 ? 21.268 12.540 44.498 1.00 22.48 391 PRO A CA 1
ATOM 3004 C C . PRO A 1 392 ? 22.360 13.477 43.998 1.00 30.23 391 PRO A C 1
ATOM 3005 O O . PRO A 1 392 ? 23.547 13.189 44.151 1.00 33.22 391 PRO A O 1
ATOM 3009 N N . ILE A 1 393 ? 21.951 14.592 43.402 1.00 23.55 392 ILE A N 1
ATOM 3010 C CA . ILE A 1 393 ? 22.857 15.671 43.052 1.00 22.90 392 ILE A CA 1
ATOM 3011 C C . ILE A 1 393 ? 22.218 16.935 43.579 1.00 25.77 392 ILE A C 1
ATOM 3012 O O . ILE A 1 393 ? 21.044 16.935 43.946 1.00 26.60 392 ILE A O 1
ATOM 3017 N N . SER A 1 394 ? 22.989 18.010 43.645 1.00 23.23 393 SER A N 1
ATOM 3018 C CA . SER A 1 394 ? 22.514 19.195 44.333 1.00 24.56 393 SER A CA 1
ATOM 3019 C C . SER A 1 394 ? 21.801 20.132 43.385 1.00 27.79 393 SER A C 1
ATOM 3020 O O . SER A 1 394 ? 22.037 20.117 42.174 1.00 26.99 393 SER A O 1
ATOM 3023 N N . THR A 1 395 ? 20.909 20.929 43.953 1.00 26.23 394 THR A N 1
ATOM 3024 C CA . THR A 1 395 ? 20.315 22.041 43.240 1.00 22.65 394 THR A CA 1
ATOM 3025 C C . THR A 1 395 ? 19.863 23.086 44.247 1.00 26.30 394 THR A C 1
ATOM 3026 O O . THR A 1 395 ? 19.457 22.751 45.359 1.00 25.90 394 THR A O 1
ATOM 3030 N N . ALA A 1 396 ? 19.947 24.353 43.866 1.00 21.34 395 ALA A N 1
ATOM 3031 C CA . ALA A 1 396 ? 19.501 25.419 44.751 1.00 24.32 395 ALA A CA 1
ATOM 3032 C C . ALA A 1 396 ? 18.048 25.794 44.475 1.00 26.42 395 ALA A C 1
ATOM 3033 O O . ALA A 1 396 ? 17.509 26.695 45.112 1.00 26.28 395 ALA A O 1
ATOM 3035 N N . CYS A 1 397 ? 17.417 25.101 43.528 1.00 24.20 396 CYS A N 1
ATOM 3036 C CA . CYS A 1 397 ? 16.025 25.387 43.202 1.00 23.01 396 CYS A CA 1
ATOM 3037 C C . CYS A 1 397 ? 15.231 24.111 42.926 1.00 22.92 396 CYS A C 1
ATOM 3038 O O . CYS A 1 397 ? 14.629 23.952 41.859 1.00 22.62 396 CYS A O 1
ATOM 3041 N N . PHE A 1 398 ? 15.220 23.203 43.898 1.00 21.30 397 PHE A N 1
ATOM 3042 C CA . PHE A 1 398 ? 14.431 21.980 43.777 1.00 19.18 397 PHE A CA 1
ATOM 3043 C C . PHE A 1 398 ? 12.978 22.366 43.496 1.00 19.79 397 PHE A C 1
ATOM 3044 O O . PHE A 1 398 ? 12.460 23.304 44.104 1.00 23.11 397 PHE A O 1
ATOM 3052 N N . PRO A 1 399 ? 12.295 21.645 42.593 1.00 24.57 398 PRO A N 1
ATOM 3053 C CA . PRO A 1 399 ? 12.599 20.389 41.891 1.00 22.96 398 PRO A CA 1
ATOM 3054 C C . PRO A 1 399 ? 13.339 20.519 40.560 1.00 20.78 398 PRO A C 1
ATOM 3055 O O . PRO A 1 399 ? 13.438 19.517 39.838 1.00 20.99 398 PRO A O 1
ATOM 3059 N N . TYR A 1 400 ? 13.851 21.705 40.244 1.00 19.46 399 TYR A N 1
ATOM 3060 C CA . TYR A 1 400 ? 14.580 21.933 38.994 1.00 21.44 399 TYR A CA 1
ATOM 3061 C C . TYR A 1 400 ? 16.079 21.663 39.149 1.00 25.13 399 TYR A C 1
ATOM 3062 O O . TYR A 1 400 ? 16.723 22.219 40.034 1.00 26.19 399 TYR A O 1
ATOM 3071 N N . TYR A 1 401 ? 16.620 20.815 38.278 1.00 18.90 400 TYR A N 1
ATOM 3072 C CA . TYR A 1 401 ? 18.054 20.497 38.269 1.00 19.83 400 TYR A CA 1
ATOM 3073 C C . TYR A 1 401 ? 18.713 21.076 37.032 1.00 22.41 400 TYR A C 1
ATOM 3074 O O . TYR A 1 401 ? 18.085 21.166 35.968 1.00 21.41 400 TYR A O 1
ATOM 3083 N N . SER A 1 402 ? 19.981 21.454 37.164 1.00 22.88 401 SER A N 1
ATOM 3084 C CA . SER A 1 402 ? 20.792 21.837 36.003 1.00 25.29 401 SER A CA 1
ATOM 3085 C C . SER A 1 402 ? 20.852 20.670 35.020 1.00 20.62 401 SER A C 1
ATOM 3086 O O . SER A 1 402 ? 21.203 19.559 35.408 1.00 21.79 401 SER A O 1
ATOM 3089 N N . TRP A 1 403 ? 20.488 20.894 33.756 1.00 18.94 402 TRP A N 1
ATOM 3090 C CA . TRP A 1 403 ? 20.580 19.807 32.789 1.00 20.87 402 TRP A CA 1
ATOM 3091 C C . TRP A 1 403 ? 22.026 19.336 32.627 1.00 23.61 402 TRP A C 1
ATOM 3092 O O . TRP A 1 403 ? 22.275 18.142 32.509 1.00 23.51 402 TRP A O 1
ATOM 3103 N N . GLU A 1 404 ? 22.969 20.276 32.646 1.00 22.33 403 GLU A N 1
ATOM 3104 C CA . GLU A 1 404 ? 24.378 19.929 32.487 1.00 24.74 403 GLU A CA 1
ATOM 3105 C C . GLU A 1 404 ? 24.779 18.924 33.568 1.00 27.76 403 GLU A C 1
ATOM 3106 O O . GLU A 1 404 ? 25.367 17.881 33.280 1.00 25.69 403 GLU A O 1
ATOM 3112 N N . LYS A 1 405 ? 24.421 19.231 34.808 1.00 26.13 404 LYS A N 1
ATOM 3113 C CA . LYS A 1 405 ? 24.760 18.355 35.931 1.00 24.25 404 LYS A CA 1
ATOM 3114 C C . LYS A 1 405 ? 24.039 17.024 35.821 1.00 25.27 404 LYS A C 1
ATOM 3115 O O . LYS A 1 405 ? 24.623 15.974 36.080 1.00 25.52 404 LYS A O 1
ATOM 3121 N N . THR A 1 406 ? 22.770 17.082 35.418 1.00 21.80 405 THR A N 1
ATOM 3122 C CA . THR A 1 406 ? 21.928 15.896 35.325 1.00 22.77 405 THR A CA 1
ATOM 3123 C C . THR A 1 406 ? 22.423 14.958 34.228 1.00 23.50 405 THR A C 1
ATOM 3124 O O . THR A 1 406 ? 22.517 13.750 34.430 1.00 23.03 405 THR A O 1
ATOM 3128 N N A ARG A 1 407 ? 22.747 15.521 33.070 0.47 22.60 406 ARG A N 1
ATOM 3129 N N B ARG A 1 407 ? 22.744 15.527 33.072 0.53 22.51 406 ARG A N 1
ATOM 3130 C CA A ARG A 1 407 ? 23.247 14.720 31.959 0.47 23.04 406 ARG A CA 1
ATOM 3131 C CA B ARG A 1 407 ? 23.254 14.744 31.954 0.53 23.16 406 ARG A CA 1
ATOM 3132 C C A ARG A 1 407 ? 24.561 14.026 32.315 0.47 23.27 406 ARG A C 1
ATOM 3133 C C B ARG A 1 407 ? 24.551 14.029 32.327 0.53 23.21 406 ARG A C 1
ATOM 3134 O O A ARG A 1 407 ? 24.751 12.849 32.009 0.47 24.26 406 ARG A O 1
ATOM 3135 O O B ARG A 1 407 ? 24.717 12.843 32.047 0.53 24.13 406 ARG A O 1
ATOM 3150 N N . ILE A 1 408 ? 25.467 14.756 32.961 1.00 22.55 407 ILE A N 1
ATOM 3151 C CA . ILE A 1 408 ? 26.730 14.171 33.403 1.00 23.45 407 ILE A CA 1
ATOM 3152 C C . ILE A 1 408 ? 26.461 13.003 34.362 1.00 24.54 407 ILE A C 1
ATOM 3153 O O . ILE A 1 408 ? 27.073 11.946 34.246 1.00 23.16 407 ILE A O 1
ATOM 3158 N N . PHE A 1 409 ? 25.506 13.185 35.269 1.00 20.45 408 PHE A N 1
ATOM 3159 C CA . PHE A 1 409 ? 25.153 12.136 36.239 1.00 20.75 408 PHE A CA 1
ATOM 3160 C C . PHE A 1 409 ? 24.564 10.911 35.525 1.00 23.12 408 PHE A C 1
ATOM 3161 O O . PHE A 1 409 ? 24.971 9.778 35.774 1.00 23.11 408 PHE A O 1
ATOM 3169 N N . PHE A 1 410 ? 23.617 11.138 34.621 1.00 21.61 409 PHE A N 1
ATOM 3170 C CA . PHE A 1 410 ? 23.031 10.023 33.873 1.00 21.04 409 PHE A CA 1
ATOM 3171 C C . PHE A 1 410 ? 24.063 9.288 33.023 1.00 21.86 409 PHE A C 1
ATOM 3172 O O . PHE A 1 410 ? 24.001 8.066 32.890 1.00 22.27 409 PHE A O 1
ATOM 3180 N N . ASN A 1 411 ? 24.996 10.030 32.430 1.00 21.95 410 ASN A N 1
ATOM 3181 C CA . ASN A 1 411 ? 26.056 9.413 31.638 1.00 22.15 410 ASN A CA 1
ATOM 3182 C C . ASN A 1 411 ? 26.944 8.510 32.494 1.00 23.70 410 ASN A C 1
ATOM 3183 O O . ASN A 1 411 ? 27.400 7.452 32.039 1.00 26.21 410 ASN A O 1
ATOM 3188 N N . GLN A 1 412 ? 27.175 8.924 33.735 1.00 22.27 411 GLN A N 1
ATOM 3189 C CA . GLN A 1 412 ? 27.926 8.096 34.673 1.00 24.03 411 GLN A CA 1
ATOM 3190 C C . GLN A 1 412 ? 27.135 6.826 35.009 1.00 22.71 411 GLN A C 1
ATOM 3191 O O . GLN A 1 412 ? 27.712 5.747 35.130 1.00 22.75 411 GLN A O 1
ATOM 3197 N N . ARG A 1 413 ? 25.816 6.959 35.153 1.00 20.88 412 ARG A N 1
ATOM 3198 C CA . ARG A 1 413 ? 24.957 5.794 35.380 1.00 23.46 412 ARG A CA 1
ATOM 3199 C C . ARG A 1 413 ? 25.036 4.807 34.210 1.00 24.16 412 ARG A C 1
ATOM 3200 O O . ARG A 1 413 ? 25.071 3.589 34.409 1.00 20.85 412 ARG A O 1
ATOM 3208 N N . ILE A 1 414 ? 25.046 5.330 32.985 1.00 23.55 413 ILE A N 1
ATOM 3209 C CA . ILE A 1 414 ? 25.175 4.468 31.820 1.00 20.96 413 ILE A CA 1
ATOM 3210 C C . ILE A 1 414 ? 26.522 3.756 31.805 1.00 25.45 413 ILE A C 1
ATOM 3211 O O . ILE A 1 414 ? 26.606 2.562 31.519 1.00 22.36 413 ILE A O 1
ATOM 3216 N N . GLU A 1 415 ? 27.578 4.493 32.119 1.00 23.60 414 GLU A N 1
ATOM 3217 C CA . GLU A 1 415 ? 28.906 3.891 32.168 1.00 27.06 414 GLU A CA 1
ATOM 3218 C C . GLU A 1 415 ? 28.970 2.776 33.218 1.00 25.02 414 GLU A C 1
ATOM 3219 O O . GLU A 1 415 ? 29.520 1.705 32.961 1.00 24.38 414 GLU A O 1
ATOM 3225 N N . MET A 1 416 ? 28.374 3.023 34.381 1.00 22.28 415 MET A N 1
ATOM 3226 C CA . MET A 1 416 ? 28.289 2.017 35.439 1.00 23.55 415 MET A CA 1
ATOM 3227 C C . MET A 1 416 ? 27.513 0.795 34.962 1.00 25.05 415 MET A C 1
ATOM 3228 O O . MET A 1 416 ? 27.875 -0.343 35.261 1.00 21.98 415 MET A O 1
ATOM 3233 N N . ALA A 1 417 ? 26.435 1.036 34.221 1.00 21.80 416 ALA A N 1
ATOM 3234 C CA . ALA A 1 417 ? 25.639 -0.058 33.678 1.00 20.55 416 ALA A CA 1
ATOM 3235 C C . ALA A 1 417 ? 26.459 -0.923 32.713 1.00 23.22 416 ALA A C 1
ATOM 3236 O O . ALA A 1 417 ? 26.389 -2.154 32.749 1.00 20.91 416 ALA A O 1
ATOM 3238 N N . LYS A 1 418 ? 27.223 -0.279 31.839 1.00 20.74 417 LYS A N 1
ATOM 3239 C CA . LYS A 1 418 ? 28.021 -1.022 30.867 1.00 24.95 417 LYS A CA 1
ATOM 3240 C C . LYS A 1 418 ? 29.094 -1.858 31.568 1.00 23.22 417 LYS A C 1
ATOM 3241 O O . LYS A 1 418 ? 29.418 -2.961 31.125 1.00 25.58 417 LYS A O 1
ATOM 3247 N N . LYS A 1 419 ? 29.641 -1.312 32.648 1.00 23.09 418 LYS A N 1
ATOM 3248 C CA . LYS A 1 419 ? 30.632 -2.026 33.465 1.00 28.37 418 LYS A CA 1
ATOM 3249 C C . LYS A 1 419 ? 30.009 -3.263 34.099 1.00 27.88 418 LYS A C 1
ATOM 3250 O O . LYS A 1 419 ? 30.589 -4.345 34.071 1.00 28.48 418 LYS A O 1
ATOM 3256 N N . THR A 1 420 ? 28.830 -3.089 34.685 1.00 21.87 419 THR A N 1
ATOM 3257 C CA . THR A 1 420 ? 28.091 -4.201 35.276 1.00 23.19 419 THR A CA 1
ATOM 3258 C C . THR A 1 420 ? 27.839 -5.305 34.255 1.00 23.85 419 THR A C 1
ATOM 3259 O O . THR A 1 420 ? 28.048 -6.484 34.537 1.00 25.57 419 THR A O 1
ATOM 3263 N N . LEU A 1 421 ? 27.390 -4.928 33.059 1.00 20.24 420 LEU A N 1
ATOM 3264 C CA . LEU A 1 421 ? 27.118 -5.929 32.036 1.00 21.16 420 LEU A CA 1
ATOM 3265 C C . LEU A 1 421 ? 28.394 -6.597 31.506 1.00 23.34 420 LEU A C 1
ATOM 3266 O O . LEU A 1 421 ? 28.339 -7.718 30.999 1.00 29.82 420 LEU A O 1
ATOM 3271 N N . SER A 1 422 ? 29.537 -5.932 31.643 1.00 22.49 421 SER A N 1
ATOM 3272 C CA . SER A 1 422 ? 30.794 -6.490 31.126 0.88 23.73 421 SER A CA 1
ATOM 3273 C C . SER A 1 422 ? 31.227 -7.734 31.914 1.00 33.50 421 SER A C 1
ATOM 3274 O O . SER A 1 422 ? 32.035 -8.534 31.448 1.00 35.74 421 SER A O 1
ATOM 3277 N N . VAL A 1 423 ? 30.671 -7.884 33.109 1.00 24.76 422 VAL A N 1
ATOM 3278 C CA . VAL A 1 423 ? 30.959 -9.020 33.978 1.00 33.01 422 VAL A CA 1
ATOM 3279 C C . VAL A 1 423 ? 29.973 -10.179 33.753 1.00 42.43 422 VAL A C 1
ATOM 3280 O O . VAL A 1 423 ? 30.318 -11.342 33.946 1.00 40.54 422 VAL A O 1
ATOM 3284 N N . PHE A 1 424 ? 28.757 -9.864 33.313 1.00 47.71 423 PHE A N 1
ATOM 3285 C CA . PHE A 1 424 ? 27.737 -10.900 33.138 1.00 49.92 423 PHE A CA 1
ATOM 3286 C C . PHE A 1 424 ? 27.481 -11.320 31.694 1.00 65.33 423 PHE A C 1
ATOM 3287 O O . PHE A 1 424 ? 26.430 -11.874 31.398 1.00 78.26 423 PHE A O 1
ATOM 3295 N N . ASN A 1 425 ? 28.443 -11.079 30.808 1.00 72.05 424 ASN A N 1
ATOM 3296 C CA . ASN A 1 425 ? 28.296 -11.423 29.391 1.00 77.96 424 ASN A CA 1
ATOM 3297 C C . ASN A 1 425 ? 27.824 -12.852 29.116 1.00 81.89 424 ASN A C 1
ATOM 3298 O O . ASN A 1 425 ? 27.119 -13.099 28.134 1.00 81.03 424 ASN A O 1
ATOM 3303 N N . GLU A 1 426 ? 28.212 -13.778 29.991 1.00 86.12 425 GLU A N 1
ATOM 3304 C CA . GLU A 1 426 ? 27.847 -15.191 29.872 1.00 89.72 425 GLU A CA 1
ATOM 3305 C C . GLU A 1 426 ? 28.322 -15.800 28.552 1.00 91.63 425 GLU A C 1
ATOM 3306 O O . GLU A 1 426 ? 29.452 -15.572 28.116 1.00 90.05 425 GLU A O 1
ATOM 3313 N N . GLN B 1 22 ? 1.774 7.994 63.889 1.00 47.47 21 GLN B N 1
ATOM 3314 C CA . GLN B 1 22 ? 1.327 9.307 64.340 1.00 49.46 21 GLN B CA 1
ATOM 3315 C C . GLN B 1 22 ? 0.080 9.739 63.583 1.00 48.70 21 GLN B C 1
ATOM 3316 O O . GLN B 1 22 ? -0.058 9.455 62.394 1.00 52.17 21 GLN B O 1
ATOM 3322 N N . THR B 1 23 ? -0.826 10.422 64.276 1.00 42.52 22 THR B N 1
ATOM 3323 C CA . THR B 1 23 ? -2.003 10.994 63.632 1.00 45.77 22 THR B CA 1
ATOM 3324 C C . THR B 1 23 ? -1.657 12.354 63.041 1.00 43.44 22 THR B C 1
ATOM 3325 O O . THR B 1 23 ? -0.641 12.960 63.409 1.00 36.35 22 THR B O 1
ATOM 3329 N N . LYS B 1 24 ? -2.504 12.829 62.130 1.00 41.32 23 LYS B N 1
ATOM 3330 C CA . LYS B 1 24 ? -2.309 14.138 61.514 1.00 40.52 23 LYS B CA 1
ATOM 3331 C C . LYS B 1 24 ? -2.225 15.233 62.570 1.00 34.71 23 LYS B C 1
ATOM 3332 O O . LYS B 1 24 ? -1.334 16.079 62.524 1.00 35.14 23 LYS B O 1
ATOM 3338 N N . ILE B 1 25 ? -3.144 15.207 63.530 1.00 33.06 24 ILE B N 1
ATOM 3339 C CA . ILE B 1 25 ? -3.165 16.240 64.563 1.00 33.34 24 ILE B CA 1
ATOM 3340 C C . ILE B 1 25 ? -1.852 16.314 65.363 1.00 35.01 24 ILE B C 1
ATOM 3341 O O . ILE B 1 25 ? -1.358 17.408 65.644 1.00 30.54 24 ILE B O 1
ATOM 3346 N N . GLN B 1 26 ? -1.267 15.164 65.688 1.00 29.93 25 GLN B N 1
ATOM 3347 C CA . GLN B 1 26 ? 0.034 15.142 66.366 1.00 31.41 25 GLN B CA 1
ATOM 3348 C C . GLN B 1 26 ? 1.121 15.760 65.488 1.00 26.33 25 GLN B C 1
ATOM 3349 O O . GLN B 1 26 ? 1.947 16.531 65.967 1.00 26.74 25 GLN B O 1
ATOM 3355 N N . LYS B 1 27 ? 1.110 15.410 64.207 1.00 27.64 26 LYS B N 1
ATOM 3356 C CA . LYS B 1 27 ? 2.114 15.908 63.263 1.00 26.08 26 LYS B CA 1
ATOM 3357 C C . LYS B 1 27 ? 2.099 17.430 63.175 1.00 26.35 26 LYS B C 1
ATOM 3358 O O . LYS B 1 27 ? 3.150 18.057 63.058 1.00 23.59 26 LYS B O 1
ATOM 3364 N N . TYR B 1 28 ? 0.908 18.015 63.260 1.00 25.45 27 TYR B N 1
ATOM 3365 C CA . TYR B 1 28 ? 0.750 19.461 63.110 1.00 24.20 27 TYR B CA 1
ATOM 3366 C C . TYR B 1 28 ? 1.314 20.259 64.298 1.00 24.92 27 TYR B C 1
ATOM 3367 O O . TYR B 1 28 ? 1.379 21.490 64.247 1.00 20.21 27 TYR B O 1
ATOM 3376 N N . ALA B 1 29 ? 1.751 19.562 65.353 1.00 24.55 28 ALA B N 1
ATOM 3377 C CA . ALA B 1 29 ? 2.481 20.210 66.440 1.00 24.23 28 ALA B CA 1
ATOM 3378 C C . ALA B 1 29 ? 3.921 20.548 66.032 1.00 23.04 28 ALA B C 1
ATOM 3379 O O . ALA B 1 29 ? 4.610 21.286 66.736 1.00 23.80 28 ALA B O 1
ATOM 3381 N N . GLY B 1 30 ? 4.363 20.005 64.896 1.00 20.19 29 GLY B N 1
ATOM 3382 C CA . GLY B 1 30 ? 5.688 20.292 64.360 1.00 17.00 29 GLY B CA 1
ATOM 3383 C C . GLY B 1 30 ? 6.801 19.872 65.310 1.00 19.51 29 GLY B C 1
ATOM 3384 O O . GLY B 1 30 ? 6.832 18.729 65.773 1.00 19.95 29 GLY B O 1
ATOM 3385 N N . THR B 1 31 ? 7.722 20.783 65.602 1.00 18.30 30 THR B N 1
ATOM 3386 C CA . THR B 1 31 ? 8.809 20.453 66.527 1.00 18.80 30 THR B CA 1
ATOM 3387 C C . THR B 1 31 ? 8.299 20.234 67.947 1.00 18.66 30 THR B C 1
ATOM 3388 O O . THR B 1 31 ? 9.036 19.741 68.799 1.00 19.71 30 THR B O 1
ATOM 3392 N N . ALA B 1 32 ? 7.044 20.583 68.216 1.00 18.83 31 ALA B N 1
ATOM 3393 C CA . ALA B 1 32 ? 6.474 20.264 69.528 1.00 19.55 31 ALA B CA 1
ATOM 3394 C C . ALA B 1 32 ? 5.799 18.882 69.549 1.00 22.09 31 ALA B C 1
ATOM 3395 O O . ALA B 1 32 ? 5.234 18.483 70.563 1.00 20.90 31 ALA B O 1
ATOM 3397 N N . MET B 1 33 ? 5.845 18.147 68.438 1.00 18.40 32 MET B N 1
ATOM 3398 C CA . MET B 1 33 ? 5.277 16.795 68.453 1.00 16.87 32 MET B CA 1
ATOM 3399 C C . MET B 1 33 ? 6.064 15.913 69.421 1.00 17.85 32 MET B C 1
ATOM 3400 O O . MET B 1 33 ? 7.292 15.924 69.400 1.00 21.44 32 MET B O 1
ATOM 3405 N N . PRO B 1 34 ? 5.363 15.176 70.300 1.00 19.20 33 PRO B N 1
ATOM 3406 C CA . PRO B 1 34 ? 6.095 14.233 71.159 1.00 19.50 33 PRO B CA 1
ATOM 3407 C C . PRO B 1 34 ? 6.822 13.185 70.317 1.00 21.68 33 PRO B C 1
ATOM 3408 O O . PRO B 1 34 ? 6.421 12.906 69.177 1.00 20.22 33 PRO B O 1
ATOM 3412 N N . TYR B 1 35 ? 7.896 12.625 70.862 1.00 21.37 34 TYR B N 1
ATOM 3413 C CA . TYR B 1 35 ? 8.653 11.595 70.152 1.00 18.58 34 TYR B CA 1
ATOM 3414 C C . TYR B 1 35 ? 7.730 10.464 69.736 1.00 21.46 34 TYR B C 1
ATOM 3415 O O . TYR B 1 35 ? 6.892 10.015 70.516 1.00 21.25 34 TYR B O 1
ATOM 3424 N N . PRO B 1 36 ? 7.861 10.014 68.480 1.00 20.66 35 PRO B N 1
ATOM 3425 C CA . PRO B 1 36 ? 6.920 9.010 67.991 1.00 24.48 35 PRO B CA 1
ATOM 3426 C C . PRO B 1 36 ? 7.145 7.635 68.610 1.00 29.18 35 PRO B C 1
ATOM 3427 O O . PRO B 1 36 ? 8.200 7.366 69.212 1.00 31.92 35 PRO B O 1
ATOM 3431 N N . ASN B 1 37 ? 6.137 6.777 68.493 1.00 29.87 36 ASN B N 1
ATOM 3432 C CA . ASN B 1 37 ? 6.251 5.409 68.988 1.00 33.41 36 ASN B CA 1
ATOM 3433 C C . ASN B 1 37 ? 7.297 4.619 68.214 1.00 36.55 36 ASN B C 1
ATOM 3434 O O . ASN B 1 37 ? 7.318 4.641 66.980 1.00 35.83 36 ASN B O 1
ATOM 3439 N N . ARG B 1 38 ? 8.164 3.931 68.951 1.00 37.44 37 ARG B N 1
ATOM 3440 C CA . ARG B 1 38 ? 9.243 3.148 68.361 1.00 44.06 37 ARG B CA 1
ATOM 3441 C C . ARG B 1 38 ? 9.304 1.748 68.963 1.00 53.47 37 ARG B C 1
ATOM 3442 O O . ARG B 1 38 ? 10.331 1.075 68.870 1.00 53.38 37 ARG B O 1
ATOM 3450 N N . THR B 1 39 ? 8.201 1.323 69.578 1.00 57.81 38 THR B N 1
ATOM 3451 C CA . THR B 1 39 ? 8.113 0.012 70.233 1.00 66.09 38 THR B CA 1
ATOM 3452 C C . THR B 1 39 ? 8.667 -1.129 69.364 1.00 69.48 38 THR B C 1
ATOM 3453 O O . THR B 1 39 ? 8.094 -1.498 68.346 1.00 68.86 38 THR B O 1
ATOM 3457 N N . MET B 1 49 ? 24.778 -6.929 62.551 1.00 74.86 48 MET B N 1
ATOM 3458 C CA . MET B 1 49 ? 25.414 -7.654 63.646 1.00 74.12 48 MET B CA 1
ATOM 3459 C C . MET B 1 49 ? 25.597 -6.772 64.878 1.00 70.61 48 MET B C 1
ATOM 3460 O O . MET B 1 49 ? 24.652 -6.119 65.333 1.00 71.22 48 MET B O 1
ATOM 3465 N N . THR B 1 50 ? 26.815 -6.754 65.416 1.00 62.39 49 THR B N 1
ATOM 3466 C CA . THR B 1 50 ? 27.095 -6.000 66.636 1.00 47.77 49 THR B CA 1
ATOM 3467 C C . THR B 1 50 ? 28.035 -4.804 66.408 1.00 30.42 49 THR B C 1
ATOM 3468 O O . THR B 1 50 ? 29.141 -4.947 65.879 1.00 35.66 49 THR B O 1
ATOM 3472 N N . PRO B 1 51 ? 27.582 -3.606 66.796 1.00 29.33 50 PRO B N 1
ATOM 3473 C CA . PRO B 1 51 ? 28.392 -2.398 66.638 1.00 28.11 50 PRO B CA 1
ATOM 3474 C C . PRO B 1 51 ? 29.500 -2.291 67.678 1.00 30.86 50 PRO B C 1
ATOM 3475 O O . PRO B 1 51 ? 29.361 -2.821 68.785 1.00 35.26 50 PRO B O 1
ATOM 3479 N N . PHE B 1 52 ? 30.584 -1.604 67.338 1.00 22.50 51 PHE B N 1
ATOM 3480 C CA . PHE B 1 52 ? 31.643 -1.377 68.320 1.00 24.53 51 PHE B CA 1
ATOM 3481 C C . PHE B 1 52 ? 31.633 0.042 68.900 1.00 25.12 51 PHE B C 1
ATOM 3482 O O . PHE B 1 52 ? 32.373 0.336 69.838 1.00 25.35 51 PHE B O 1
ATOM 3490 N N . TYR B 1 53 ? 30.778 0.910 68.370 1.00 23.78 52 TYR B N 1
ATOM 3491 C CA . TYR B 1 53 ? 30.743 2.295 68.839 1.00 21.49 52 TYR B CA 1
ATOM 3492 C C . TYR B 1 53 ? 29.445 2.953 68.404 1.00 21.69 52 TYR B C 1
ATOM 3493 O O . TYR B 1 53 ? 28.945 2.681 67.308 1.00 21.53 52 TYR B O 1
ATOM 3502 N N . ILE B 1 54 ? 28.891 3.803 69.266 1.00 20.65 53 ILE B N 1
ATOM 3503 C CA . ILE B 1 54 ? 27.737 4.621 68.896 1.00 17.27 53 ILE B CA 1
ATOM 3504 C C . ILE B 1 54 ? 28.066 6.081 69.150 1.00 20.04 53 ILE B C 1
ATOM 3505 O O . ILE B 1 54 ? 28.589 6.428 70.209 1.00 19.85 53 ILE B O 1
ATOM 3510 N N . ASN B 1 55 ? 27.759 6.916 68.162 1.00 21.37 54 ASN B N 1
ATOM 3511 C CA . ASN B 1 55 ? 27.983 8.353 68.213 1.00 21.06 54 ASN B CA 1
ATOM 3512 C C . ASN B 1 55 ? 26.613 9.018 68.166 1.00 20.53 54 ASN B C 1
ATOM 3513 O O . ASN B 1 55 ? 25.880 8.834 67.194 1.00 22.50 54 ASN B O 1
ATOM 3518 N N . HIS B 1 56 ? 26.263 9.785 69.198 1.00 18.37 55 HIS B N 1
ATOM 3519 C CA . HIS B 1 56 ? 24.873 10.240 69.365 1.00 18.19 55 HIS B CA 1
ATOM 3520 C C . HIS B 1 56 ? 24.717 11.746 69.556 1.00 21.47 55 HIS B C 1
ATOM 3521 O O . HIS B 1 56 ? 25.588 12.417 70.134 1.00 20.38 55 HIS B O 1
ATOM 3528 N N . LEU B 1 57 ? 23.604 12.274 69.051 1.00 17.83 56 LEU B N 1
ATOM 3529 C CA . LEU B 1 57 ? 23.160 13.622 69.383 1.00 19.44 56 LEU B CA 1
ATOM 3530 C C . LEU B 1 57 ? 21.672 13.538 69.658 1.00 19.94 56 LEU B C 1
ATOM 3531 O O . LEU B 1 57 ? 20.913 13.005 68.852 1.00 20.56 56 LEU B O 1
ATOM 3536 N N . GLY B 1 58 ? 21.232 14.068 70.788 1.00 17.66 57 GLY B N 1
ATOM 3537 C CA . GLY B 1 58 ? 19.809 14.038 71.048 1.00 17.58 57 GLY B CA 1
ATOM 3538 C C . GLY B 1 58 ? 19.310 15.378 71.533 1.00 22.23 57 GLY B C 1
ATOM 3539 O O . GLY B 1 58 ? 19.972 16.049 72.316 1.00 22.19 57 GLY B O 1
ATOM 3540 N N . ARG B 1 59 ? 18.141 15.776 71.060 1.00 19.93 58 ARG B N 1
ATOM 3541 C CA . ARG B 1 59 ? 17.435 16.896 71.662 1.00 19.17 58 ARG B CA 1
ATOM 3542 C C . ARG B 1 59 ? 16.896 16.452 73.028 1.00 19.35 58 ARG B C 1
ATOM 3543 O O . ARG B 1 59 ? 16.615 15.271 73.229 1.00 17.78 58 ARG B O 1
ATOM 3551 N N . HIS B 1 60 ? 16.734 17.383 73.966 1.00 17.76 59 HIS B N 1
ATOM 3552 C CA . HIS B 1 60 ? 16.022 17.070 75.210 1.00 16.76 59 HIS B CA 1
ATOM 3553 C C . HIS B 1 60 ? 14.647 16.462 74.903 1.00 17.84 59 HIS B C 1
ATOM 3554 O O . HIS B 1 60 ? 14.090 16.668 73.809 1.00 21.33 59 HIS B O 1
ATOM 3561 N N . GLY B 1 61 ? 14.099 15.722 75.866 1.00 19.94 60 GLY B N 1
ATOM 3562 C CA . GLY B 1 61 ? 12.769 15.143 75.719 1.00 18.19 60 GLY B CA 1
ATOM 3563 C C . GLY B 1 61 ? 11.669 16.189 75.869 1.00 22.82 60 GLY B C 1
ATOM 3564 O O . GLY B 1 61 ? 11.958 17.365 76.091 1.00 21.81 60 GLY B O 1
ATOM 3565 N N . ALA B 1 62 ? 10.418 15.754 75.721 1.00 19.81 61 ALA B N 1
ATOM 3566 C CA . ALA B 1 62 ? 9.231 16.607 75.892 1.00 18.90 61 ALA B CA 1
ATOM 3567 C C . ALA B 1 62 ? 9.354 17.551 77.089 1.00 19.86 61 ALA B C 1
ATOM 3568 O O . ALA B 1 62 ? 9.734 17.128 78.183 1.00 18.04 61 ALA B O 1
ATOM 3570 N N . ARG B 1 63 ? 9.055 18.828 76.858 1.00 19.62 62 ARG B N 1
ATOM 3571 C CA . ARG B 1 63 ? 9.260 19.866 77.861 1.00 22.24 62 ARG B CA 1
ATOM 3572 C C . ARG B 1 63 ? 8.036 20.768 78.032 1.00 26.24 62 ARG B C 1
ATOM 3573 O O . ARG B 1 63 ? 7.131 20.797 77.196 1.00 20.26 62 ARG B O 1
ATOM 3581 N N . PHE B 1 64 ? 8.023 21.503 79.135 1.00 20.51 63 PHE B N 1
ATOM 3582 C CA . PHE B 1 64 ? 7.079 22.596 79.319 1.00 19.84 63 PHE B CA 1
ATOM 3583 C C . PHE B 1 64 ? 7.428 23.762 78.382 1.00 20.32 63 PHE B C 1
ATOM 3584 O O . PHE B 1 64 ? 8.546 23.842 77.871 1.00 23.28 63 PHE B O 1
ATOM 3592 N N . PRO B 1 65 ? 6.466 24.671 78.138 1.00 20.33 64 PRO B N 1
ATOM 3593 C CA . PRO B 1 65 ? 6.798 25.890 77.383 1.00 19.91 64 PRO B CA 1
ATOM 3594 C C . PRO B 1 65 ? 7.925 26.644 78.073 1.00 24.49 64 PRO B C 1
ATOM 3595 O O . PRO B 1 65 ? 8.033 26.591 79.298 1.00 27.55 64 PRO B O 1
ATOM 3599 N N . THR B 1 66 ? 8.766 27.326 77.300 1.00 21.84 65 THR B N 1
ATOM 3600 C CA . THR B 1 66 ? 9.904 28.029 77.868 1.00 24.82 65 THR B CA 1
ATOM 3601 C C . THR B 1 66 ? 9.491 29.422 78.317 1.00 31.46 65 THR B C 1
ATOM 3602 O O . THR B 1 66 ? 10.175 30.062 79.113 1.00 27.66 65 THR B O 1
ATOM 3606 N N . SER B 1 67 ? 8.355 29.882 77.807 1.00 29.53 66 SER B N 1
ATOM 3607 C CA . SER B 1 67 ? 7.959 31.273 77.957 1.00 36.70 66 SER B CA 1
ATOM 3608 C C . SER B 1 67 ? 6.476 31.392 78.283 1.00 30.55 66 SER B C 1
ATOM 3609 O O . SER B 1 67 ? 5.657 30.653 77.746 1.00 29.92 66 SER B O 1
ATOM 3612 N N . ARG B 1 68 ? 6.138 32.331 79.158 1.00 27.80 67 ARG B N 1
ATOM 3613 C CA . ARG B 1 68 ? 4.745 32.602 79.482 1.00 28.38 67 ARG B CA 1
ATOM 3614 C C . ARG B 1 68 ? 4.095 33.605 78.517 1.00 30.79 67 ARG B C 1
ATOM 3615 O O . ARG B 1 68 ? 2.914 33.922 78.655 1.00 28.28 67 ARG B O 1
ATOM 3623 N N . LYS B 1 69 ? 4.864 34.083 77.540 1.00 27.77 68 LYS B N 1
ATOM 3624 C CA . LYS B 1 69 ? 4.401 35.143 76.645 1.00 33.70 68 LYS B CA 1
ATOM 3625 C C . LYS B 1 69 ? 3.058 34.843 75.976 1.00 30.60 68 LYS B C 1
ATOM 3626 O O . LYS B 1 69 ? 2.144 35.662 76.004 1.00 29.71 68 LYS B O 1
ATOM 3632 N N . ALA B 1 70 ? 2.936 33.655 75.403 1.00 30.65 69 ALA B N 1
ATOM 3633 C CA . ALA B 1 70 ? 1.728 33.299 74.671 1.00 26.63 69 ALA B CA 1
ATOM 3634 C C . ALA B 1 70 ? 0.541 33.090 75.606 1.00 31.70 69 ALA B C 1
ATOM 3635 O O . ALA B 1 70 ? -0.567 33.548 75.320 1.00 26.03 69 ALA B O 1
ATOM 3637 N N . LEU B 1 71 ? 0.766 32.401 76.725 1.00 26.38 70 LEU B N 1
ATOM 3638 C CA . LEU B 1 71 ? -0.301 32.199 77.701 1.00 25.73 70 LEU B CA 1
ATOM 3639 C C . LEU B 1 71 ? -0.813 33.559 78.160 1.00 25.58 70 LEU B C 1
ATOM 3640 O O . LEU B 1 71 ? -2.020 33.777 78.277 1.00 27.17 70 LEU B O 1
ATOM 3645 N N . ASP B 1 72 ? 0.119 34.477 78.411 1.00 31.40 71 ASP B N 1
ATOM 3646 C CA . ASP B 1 72 ? -0.204 35.834 78.857 1.00 34.72 71 ASP B CA 1
ATOM 3647 C C . ASP B 1 72 ? -1.076 36.597 77.864 1.00 32.83 71 ASP B C 1
ATOM 3648 O O . ASP B 1 72 ? -2.063 37.227 78.249 1.00 34.51 71 ASP B O 1
ATOM 3653 N N . LYS B 1 73 ? -0.687 36.556 76.592 1.00 30.68 72 LYS B N 1
ATOM 3654 C CA . LYS B 1 73 ? -1.469 37.174 75.521 1.00 30.18 72 LYS B CA 1
ATOM 3655 C C . LYS B 1 73 ? -2.898 36.644 75.510 1.00 33.33 72 LYS B C 1
ATOM 3656 O O . LYS B 1 73 ? -3.854 37.412 75.443 1.00 35.11 72 LYS B O 1
ATOM 3662 N N . VAL B 1 74 ? -3.037 35.325 75.567 1.00 27.88 73 VAL B N 1
ATOM 3663 C CA . VAL B 1 74 ? -4.359 34.707 75.553 1.00 28.76 73 VAL B CA 1
ATOM 3664 C C . VAL B 1 74 ? -5.173 35.126 76.773 1.00 28.16 73 VAL B C 1
ATOM 3665 O O . VAL B 1 74 ? -6.338 35.516 76.654 1.00 31.56 73 VAL B O 1
ATOM 3669 N N . GLU B 1 75 ? -4.552 35.064 77.947 1.00 28.80 74 GLU B N 1
ATOM 3670 C CA . GLU B 1 75 ? -5.275 35.366 79.172 1.00 27.42 74 GLU B CA 1
ATOM 3671 C C . GLU B 1 75 ? -5.709 36.823 79.203 1.00 33.96 74 GLU B C 1
ATOM 3672 O O . GLU B 1 75 ? -6.829 37.142 79.605 1.00 38.08 74 GLU B O 1
ATOM 3678 N N . LYS B 1 76 ? -4.817 37.702 78.765 1.00 34.16 75 LYS B N 1
ATOM 3679 C CA . LYS B 1 76 ? -5.088 39.135 78.730 1.00 32.94 75 LYS B CA 1
ATOM 3680 C C . LYS B 1 76 ? -6.321 39.465 77.886 1.00 35.65 75 LYS B C 1
ATOM 3681 O O . LYS B 1 76 ? -7.181 40.249 78.302 1.00 36.87 75 LYS B O 1
ATOM 3687 N N . VAL B 1 77 ? -6.407 38.864 76.702 1.00 30.59 76 VAL B N 1
ATOM 3688 C CA . VAL B 1 77 ? -7.536 39.105 75.812 1.00 34.29 76 VAL B CA 1
ATOM 3689 C C . VAL B 1 77 ? -8.843 38.577 76.418 1.00 29.06 76 VAL B C 1
ATOM 3690 O O . VAL B 1 77 ? -9.858 39.274 76.430 1.00 30.44 76 VAL B O 1
ATOM 3694 N N . LEU B 1 78 ? -8.806 37.356 76.947 1.00 31.56 77 LEU B N 1
ATOM 3695 C CA . LEU B 1 78 ? -9.994 36.742 77.549 1.00 32.11 77 LEU B CA 1
ATOM 3696 C C . LEU B 1 78 ? -10.448 37.437 78.837 1.00 32.82 77 LEU B C 1
ATOM 3697 O O . LEU B 1 78 ? -11.644 37.621 79.053 1.00 32.02 77 LEU B O 1
ATOM 3702 N N . VAL B 1 79 ? -9.504 37.806 79.700 1.00 32.98 78 VAL B N 1
ATOM 3703 C CA . VAL B 1 79 ? -9.853 38.532 80.926 1.00 33.70 78 VAL B CA 1
ATOM 3704 C C . VAL B 1 79 ? -10.460 39.904 80.635 1.00 36.19 78 VAL B C 1
ATOM 3705 O O . VAL B 1 79 ? -11.431 40.318 81.282 1.00 40.58 78 VAL B O 1
ATOM 3709 N N . SER B 1 80 ? -9.900 40.607 79.655 1.00 35.77 79 SER B N 1
ATOM 3710 C CA . SER B 1 80 ? -10.441 41.915 79.280 0.90 40.93 79 SER B CA 1
ATOM 3711 C C . SER B 1 80 ? -11.867 41.776 78.755 1.00 36.58 79 SER B C 1
ATOM 3712 O O . SER B 1 80 ? -12.763 42.533 79.136 1.00 37.23 79 SER B O 1
ATOM 3715 N N . ALA B 1 81 ? -12.081 40.794 77.887 1.00 36.56 80 ALA B N 1
ATOM 3716 C CA . ALA B 1 81 ? -13.417 40.554 77.355 1.00 34.85 80 ALA B CA 1
ATOM 3717 C C . ALA B 1 81 ? -14.397 40.207 78.472 1.00 35.14 80 ALA B C 1
ATOM 3718 O O . ALA B 1 81 ? -15.542 40.652 78.459 1.00 42.45 80 ALA B O 1
ATOM 3720 N N . GLN B 1 82 ? -13.939 39.422 79.442 1.00 33.71 81 GLN B N 1
ATOM 3721 C CA . GLN B 1 82 ? -14.781 39.038 80.574 1.00 40.03 81 GLN B CA 1
ATOM 3722 C C . GLN B 1 82 ? -15.203 40.249 81.410 1.00 48.08 81 GLN B C 1
ATOM 3723 O O . GLN B 1 82 ? -16.340 40.326 81.879 1.00 46.40 81 GLN B O 1
ATOM 3729 N N . GLN B 1 83 ? -14.280 41.188 81.592 1.00 45.82 82 GLN B N 1
ATOM 3730 C CA . GLN B 1 83 ? -14.563 42.406 82.350 0.79 45.97 82 GLN B CA 1
ATOM 3731 C C . GLN B 1 83 ? -15.587 43.305 81.654 1.00 49.39 82 GLN B C 1
ATOM 3732 O O . GLN B 1 83 ? -16.204 44.161 82.289 1.00 48.38 82 GLN B O 1
ATOM 3738 N N . GLU B 1 84 ? -15.770 43.108 80.353 1.00 48.11 83 GLU B N 1
ATOM 3739 C CA . GLU B 1 84 ? -16.782 43.860 79.618 1.00 51.11 83 GLU B CA 1
ATOM 3740 C C . GLU B 1 84 ? -17.889 42.948 79.090 1.00 51.14 83 GLU B C 1
ATOM 3741 O O . GLU B 1 84 ? -18.584 43.296 78.137 1.00 50.77 83 GLU B O 1
ATOM 3747 N N . ASN B 1 85 ? -18.049 41.791 79.728 1.00 50.45 84 ASN B N 1
ATOM 3748 C CA . ASN B 1 85 ? -19.068 40.815 79.344 1.00 52.61 84 ASN B CA 1
ATOM 3749 C C . ASN B 1 85 ? -19.036 40.475 77.858 1.00 46.77 84 ASN B C 1
ATOM 3750 O O . ASN B 1 85 ? -20.080 40.404 77.204 1.00 47.66 84 ASN B O 1
ATOM 3755 N N . GLY B 1 86 ? -17.835 40.269 77.329 1.00 39.40 85 GLY B N 1
ATOM 3756 C CA . GLY B 1 86 ? -17.665 40.058 75.905 1.00 37.69 85 GLY B CA 1
ATOM 3757 C C . GLY B 1 86 ? -17.236 38.655 75.520 1.00 34.44 85 GLY B C 1
ATOM 3758 O O . GLY B 1 86 ? -16.759 38.442 74.407 1.00 35.78 85 GLY B O 1
ATOM 3759 N N . LEU B 1 87 ? -17.405 37.699 76.433 1.00 30.52 86 LEU B N 1
ATOM 3760 C CA . LEU B 1 87 ? -17.071 36.307 76.141 1.00 29.05 86 LEU B CA 1
ATOM 3761 C C . LEU B 1 87 ? -18.314 35.500 75.765 1.00 29.30 86 LEU B C 1
ATOM 3762 O O . LEU B 1 87 ? -19.385 35.680 76.344 1.00 33.93 86 LEU B O 1
ATOM 3767 N N . THR B 1 88 ? -18.162 34.606 74.798 1.00 29.34 87 THR B N 1
ATOM 3768 C CA . THR B 1 88 ? -19.167 33.582 74.552 1.00 33.75 87 THR B CA 1
ATOM 3769 C C . THR B 1 88 ? -19.016 32.528 75.644 1.00 33.73 87 THR B C 1
ATOM 3770 O O . THR B 1 88 ? -18.031 32.547 76.388 1.00 30.43 87 THR B O 1
ATOM 3774 N N . SER B 1 89 ? -19.965 31.600 75.741 1.00 31.79 88 SER B N 1
ATOM 3775 C CA . SER B 1 89 ? -19.812 30.498 76.699 1.00 30.90 88 SER B CA 1
ATOM 3776 C C . SER B 1 89 ? -18.554 29.677 76.427 1.00 33.05 88 SER B C 1
ATOM 3777 O O . SER B 1 89 ? -17.884 29.248 77.365 1.00 29.96 88 SER B O 1
ATOM 3780 N N . GLU B 1 90 ? -18.221 29.466 75.154 1.00 28.71 89 GLU B N 1
ATOM 3781 C CA . GLU B 1 90 ? -16.994 28.750 74.819 1.00 28.63 89 GLU B CA 1
ATOM 3782 C C . GLU B 1 90 ? -15.760 29.514 75.284 1.00 31.96 89 GLU B C 1
ATOM 3783 O O . GLU B 1 90 ? -14.754 28.914 75.696 1.00 28.40 89 GLU B O 1
ATOM 3789 N N . GLY B 1 91 ? -15.839 30.838 75.200 1.00 28.22 90 GLY B N 1
ATOM 3790 C CA . GLY B 1 91 ? -14.762 31.699 75.659 1.00 27.72 90 GLY B CA 1
ATOM 3791 C C . GLY B 1 91 ? -14.567 31.590 77.164 1.00 27.90 90 GLY B C 1
ATOM 3792 O O . GLY B 1 91 ? -13.439 31.590 77.651 1.00 27.80 90 GLY B O 1
ATOM 3793 N N . MET B 1 92 ? -15.668 31.509 77.901 1.00 28.80 91 MET B N 1
ATOM 3794 C CA . MET B 1 92 ? -15.607 31.361 79.354 1.00 29.11 91 MET B CA 1
ATOM 3795 C C . MET B 1 92 ? -14.972 30.020 79.714 1.00 30.66 91 MET B C 1
ATOM 3796 O O . MET B 1 92 ? -14.154 29.924 80.636 1.00 30.52 91 MET B O 1
ATOM 3801 N N . ALA B 1 93 ? -15.358 28.980 78.982 1.00 29.04 92 ALA B N 1
ATOM 3802 C CA . ALA B 1 93 ? -14.778 27.661 79.188 1.00 27.86 92 ALA B CA 1
ATOM 3803 C C . ALA B 1 93 ? -13.277 27.715 78.927 1.00 30.55 92 ALA B C 1
ATOM 3804 O O . ALA B 1 93 ? -12.487 27.153 79.689 1.00 30.89 92 ALA B O 1
ATOM 3806 N N . LEU B 1 94 ? -12.889 28.402 77.857 1.00 25.28 93 LEU B N 1
ATOM 3807 C CA . LEU B 1 94 ? -11.478 28.528 77.519 1.00 24.42 93 LEU B CA 1
ATOM 3808 C C . LEU B 1 94 ? -10.714 29.279 78.610 1.00 24.69 93 LEU B C 1
ATOM 3809 O O . LEU B 1 94 ? -9.637 28.853 79.021 1.00 28.22 93 LEU B O 1
ATOM 3814 N N . LEU B 1 95 ? -11.272 30.389 79.081 1.00 28.67 94 LEU B N 1
ATOM 3815 C CA . LEU B 1 95 ? -10.618 31.167 80.140 1.00 28.54 94 LEU B CA 1
ATOM 3816 C C . LEU B 1 95 ? -10.423 30.368 81.437 1.00 32.50 94 LEU B C 1
ATOM 3817 O O . LEU B 1 95 ? -9.384 30.481 82.096 1.00 30.45 94 LEU B O 1
ATOM 3822 N N A SER B 1 96 ? -11.427 29.577 81.802 0.39 32.98 95 SER B N 1
ATOM 3823 N N B SER B 1 96 ? -11.424 29.577 81.808 0.61 33.10 95 SER B N 1
ATOM 3824 C CA A SER B 1 96 ? -11.321 28.706 82.969 0.39 32.40 95 SER B CA 1
ATOM 3825 C CA B SER B 1 96 ? -11.301 28.717 82.982 0.61 32.45 95 SER B CA 1
ATOM 3826 C C A SER B 1 96 ? -10.144 27.750 82.808 0.39 30.41 95 SER B C 1
ATOM 3827 C C B SER B 1 96 ? -10.125 27.760 82.805 0.61 30.49 95 SER B C 1
ATOM 3828 O O A SER B 1 96 ? -9.382 27.512 83.749 0.39 30.23 95 SER B O 1
ATOM 3829 O O B SER B 1 96 ? -9.345 27.531 83.735 0.61 30.02 95 SER B O 1
ATOM 3834 N N . MET B 1 97 ? -10.000 27.211 81.603 1.00 28.08 96 MET B N 1
ATOM 3835 C CA . MET B 1 97 ? -8.922 26.289 81.292 1.00 28.42 96 MET B CA 1
ATOM 3836 C C . MET B 1 97 ? -7.566 27.006 81.293 1.00 31.48 96 MET B C 1
ATOM 3837 O O . MET B 1 97 ? -6.580 26.487 81.821 1.00 26.14 96 MET B O 1
ATOM 3842 N N . ILE B 1 98 ? -7.524 28.202 80.707 1.00 23.23 97 ILE B N 1
ATOM 3843 C CA . ILE B 1 98 ? -6.294 29.001 80.678 1.00 26.97 97 ILE B CA 1
ATOM 3844 C C . ILE B 1 98 ? -5.811 29.334 82.097 1.00 27.50 97 ILE B C 1
ATOM 3845 O O . ILE B 1 98 ? -4.608 29.336 82.366 1.00 26.80 97 ILE B O 1
ATOM 3850 N N A ARG B 1 99 ? -6.746 29.603 83.002 0.51 27.19 98 ARG B N 1
ATOM 3851 N N B ARG B 1 99 ? -6.749 29.614 82.998 0.49 27.11 98 ARG B N 1
ATOM 3852 C CA A ARG B 1 99 ? -6.374 29.878 84.391 0.51 28.07 98 ARG B CA 1
ATOM 3853 C CA B ARG B 1 99 ? -6.389 29.867 84.394 0.49 28.14 98 ARG B CA 1
ATOM 3854 C C A ARG B 1 99 ? -5.784 28.648 85.084 0.51 27.52 98 ARG B C 1
ATOM 3855 C C B ARG B 1 99 ? -5.723 28.642 85.012 0.49 27.47 98 ARG B C 1
ATOM 3856 O O A ARG B 1 99 ? -4.907 28.774 85.934 0.51 27.33 98 ARG B O 1
ATOM 3857 O O B ARG B 1 99 ? -4.739 28.764 85.739 0.49 25.61 98 ARG B O 1
ATOM 3872 N N . ARG B 1 100 ? -6.251 27.458 84.720 1.00 24.46 99 ARG B N 1
ATOM 3873 C CA . ARG B 1 100 ? -5.682 26.237 85.290 0.91 23.51 99 ARG B CA 1
ATOM 3874 C C . ARG B 1 100 ? -4.277 26.017 84.746 1.00 26.46 99 ARG B C 1
ATOM 3875 O O . ARG B 1 100 ? -3.377 25.606 85.479 1.00 22.75 99 ARG B O 1
ATOM 3883 N N . LEU B 1 101 ? -4.079 26.317 83.466 1.00 23.61 100 LEU B N 1
ATOM 3884 C CA . LEU B 1 101 ? -2.761 26.131 82.864 1.00 21.25 100 LEU B CA 1
ATOM 3885 C C . LEU B 1 101 ? -1.754 27.102 83.467 1.00 23.16 100 LEU B C 1
ATOM 3886 O O . LEU B 1 101 ? -0.582 26.761 83.653 1.00 22.76 100 LEU B O 1
ATOM 3891 N N . SER B 1 102 ? -2.210 28.309 83.778 1.00 22.32 101 SER B N 1
ATOM 3892 C CA . SER B 1 102 ? -1.346 29.278 84.431 1.00 24.78 101 SER B CA 1
ATOM 3893 C C . SER B 1 102 ? -0.848 28.723 85.758 1.00 23.37 101 SER B C 1
ATOM 3894 O O . SER B 1 102 ? 0.333 28.860 86.085 1.00 27.20 101 SER B O 1
ATOM 3897 N N . ARG B 1 103 ? -1.740 28.075 86.508 1.00 23.54 102 ARG B N 1
ATOM 3898 C CA . ARG B 1 103 ? -1.363 27.490 87.799 0.93 23.76 102 ARG B CA 1
ATOM 3899 C C . ARG B 1 103 ? -0.432 26.307 87.603 1.00 26.42 102 ARG B C 1
ATOM 3900 O O . ARG B 1 103 ? 0.535 26.134 88.345 1.00 27.40 102 ARG B O 1
ATOM 3908 N N . LEU B 1 104 ? -0.739 25.475 86.610 1.00 22.11 103 LEU B N 1
ATOM 3909 C CA . LEU B 1 104 ? 0.050 24.265 86.375 1.00 22.45 103 LEU B CA 1
ATOM 3910 C C . LEU B 1 104 ? 1.407 24.528 85.719 1.00 25.16 103 LEU B C 1
ATOM 3911 O O . LEU B 1 104 ? 2.337 23.731 85.876 1.00 26.29 103 LEU B O 1
ATOM 3916 N N . PHE B 1 105 ? 1.517 25.617 84.965 1.00 22.04 104 PHE B N 1
ATOM 3917 C CA . PHE B 1 105 ? 2.793 25.944 84.322 1.00 20.91 104 PHE B CA 1
ATOM 3918 C C . PHE B 1 105 ? 3.680 26.696 85.315 1.00 23.51 104 PHE B C 1
ATOM 3919 O O . PHE B 1 105 ? 4.894 26.775 85.132 1.00 22.48 104 PHE B O 1
ATOM 3927 N N . ASP B 1 106 ? 3.060 27.254 86.354 1.00 23.31 105 ASP B N 1
ATOM 3928 C CA . ASP B 1 106 ? 3.768 28.078 87.348 1.00 26.51 105 ASP B CA 1
ATOM 3929 C C . ASP B 1 106 ? 5.007 27.368 87.903 1.00 27.08 105 ASP B C 1
ATOM 3930 O O . ASP B 1 106 ? 4.921 26.246 88.397 1.00 27.24 105 ASP B O 1
ATOM 3935 N N . GLY B 1 107 ? 6.162 28.024 87.789 1.00 23.50 106 GLY B N 1
ATOM 3936 C CA . GLY B 1 107 ? 7.415 27.488 88.300 1.00 24.65 106 GLY B CA 1
ATOM 3937 C C . GLY B 1 107 ? 8.032 26.374 87.457 1.00 28.29 106 GLY B C 1
ATOM 3938 O O . GLY B 1 107 ? 9.088 25.847 87.809 1.00 29.97 106 GLY B O 1
ATOM 3939 N N . GLN B 1 108 ? 7.387 26.006 86.349 1.00 22.64 107 GLN B N 1
ATOM 3940 C CA . GLN B 1 108 ? 7.813 24.826 85.580 1.00 21.07 107 GLN B CA 1
ATOM 3941 C C . GLN B 1 108 ? 8.387 25.168 84.212 1.00 22.55 107 GLN B C 1
ATOM 3942 O O . GLN B 1 108 ? 8.740 24.270 83.433 1.00 24.24 107 GLN B O 1
ATOM 3948 N N . TRP B 1 109 ? 8.450 26.462 83.918 1.00 25.92 108 TRP B N 1
ATOM 3949 C CA . TRP B 1 109 ? 8.884 26.950 82.614 1.00 27.82 108 TRP B CA 1
ATOM 3950 C C . TRP B 1 109 ? 10.175 26.294 82.160 1.00 28.66 108 TRP B C 1
ATOM 3951 O O . TRP B 1 109 ? 11.145 26.247 82.905 1.00 25.68 108 TRP B O 1
ATOM 3962 N N . GLY B 1 110 ? 10.141 25.739 80.951 1.00 25.42 109 GLY B N 1
ATOM 3963 C CA . GLY B 1 110 ? 11.315 25.149 80.335 1.00 24.32 109 GLY B CA 1
ATOM 3964 C C . GLY B 1 110 ? 11.768 23.806 80.883 1.00 24.09 109 GLY B C 1
ATOM 3965 O O . GLY B 1 110 ? 12.779 23.281 80.430 1.00 25.92 109 GLY B O 1
ATOM 3966 N N . LYS B 1 111 ? 11.042 23.240 81.847 1.00 22.65 110 LYS B N 1
ATOM 3967 C CA . LYS B 1 111 ? 11.472 21.969 82.446 0.90 21.47 110 LYS B CA 1
ATOM 3968 C C . LYS B 1 111 ? 11.192 20.764 81.572 1.00 22.61 110 LYS B C 1
ATOM 3969 O O . LYS B 1 111 ? 10.218 20.736 80.819 1.00 21.91 110 LYS B O 1
ATOM 3975 N N . LEU B 1 112 ? 12.043 19.750 81.696 1.00 21.18 111 LEU B N 1
ATOM 3976 C CA . LEU B 1 112 ? 11.727 18.437 81.155 1.00 20.78 111 LEU B CA 1
ATOM 3977 C C . LEU B 1 112 ? 10.516 17.872 81.892 1.00 20.78 111 LEU B C 1
ATOM 3978 O O . LEU B 1 112 ? 10.462 17.904 83.125 1.00 22.89 111 LEU B O 1
ATOM 3983 N N . SER B 1 113 ? 9.545 17.349 81.145 1.00 20.80 112 SER B N 1
ATOM 3984 C CA . SER B 1 113 ? 8.362 16.761 81.772 1.00 22.29 112 SER B CA 1
ATOM 3985 C C . SER B 1 113 ? 8.569 15.277 82.052 1.00 22.69 112 SER B C 1
ATOM 3986 O O . SER B 1 113 ? 9.546 14.676 81.604 1.00 21.17 112 SER B O 1
ATOM 3989 N N . LYS B 1 114 ? 7.628 14.679 82.774 1.00 20.67 113 LYS B N 1
ATOM 3990 C CA . LYS B 1 114 ? 7.648 13.238 83.004 0.98 24.97 113 LYS B CA 1
ATOM 3991 C C . LYS B 1 114 ? 7.654 12.481 81.681 1.00 24.20 113 LYS B C 1
ATOM 3992 O O . LYS B 1 114 ? 8.328 11.461 81.557 1.00 25.07 113 LYS B O 1
ATOM 3998 N N . LEU B 1 115 ? 6.909 12.983 80.697 1.00 22.66 114 LEU B N 1
ATOM 3999 C CA . LEU B 1 115 ? 6.910 12.378 79.363 1.00 21.53 114 LEU B CA 1
ATOM 4000 C C . LEU B 1 115 ? 8.308 12.462 78.750 1.00 19.47 114 LEU B C 1
ATOM 4001 O O . LEU B 1 115 ? 8.804 11.492 78.184 1.00 22.91 114 LEU B O 1
ATOM 4006 N N . GLY B 1 116 ? 8.940 13.622 78.881 1.00 19.37 115 GLY B N 1
ATOM 4007 C CA . GLY B 1 116 ? 10.311 13.794 78.431 1.00 19.59 115 GLY B CA 1
ATOM 4008 C C . GLY B 1 116 ? 11.276 12.786 79.039 1.00 22.02 115 GLY B C 1
ATOM 4009 O O . GLY B 1 116 ? 12.143 12.250 78.346 1.00 20.19 115 GLY B O 1
ATOM 4010 N N A GLU B 1 117 ? 11.126 12.540 80.339 0.50 20.60 116 GLU B N 1
ATOM 4011 N N B GLU B 1 117 ? 11.132 12.528 80.337 0.50 20.67 116 GLU B N 1
ATOM 4012 C CA A GLU B 1 117 ? 11.925 11.538 81.036 0.50 22.35 116 GLU B CA 1
ATOM 4013 C CA B GLU B 1 117 ? 11.961 11.527 81.000 0.50 22.41 116 GLU B CA 1
ATOM 4014 C C A GLU B 1 117 ? 11.704 10.161 80.426 0.50 23.70 116 GLU B C 1
ATOM 4015 C C B GLU B 1 117 ? 11.710 10.146 80.414 0.50 23.77 116 GLU B C 1
ATOM 4016 O O A GLU B 1 117 ? 12.657 9.449 80.108 0.50 23.88 116 GLU B O 1
ATOM 4017 O O B GLU B 1 117 ? 12.649 9.412 80.103 0.50 23.36 116 GLU B O 1
ATOM 4028 N N . THR B 1 118 ? 10.438 9.788 80.269 1.00 22.19 117 THR B N 1
ATOM 4029 C CA . THR B 1 118 ? 10.091 8.478 79.726 1.00 24.08 117 THR B CA 1
ATOM 4030 C C . THR B 1 118 ? 10.562 8.309 78.284 1.00 22.13 117 THR B C 1
ATOM 4031 O O . THR B 1 118 ? 10.926 7.207 77.883 1.00 22.38 117 THR B O 1
ATOM 4035 N N . GLU B 1 119 ? 10.577 9.401 77.520 1.00 20.24 118 GLU B N 1
ATOM 4036 C CA . GLU B 1 119 ? 11.087 9.357 76.146 1.00 20.56 118 GLU B CA 1
ATOM 4037 C C . GLU B 1 119 ? 12.561 8.985 76.137 1.00 20.30 118 GLU B C 1
ATOM 4038 O O . GLU B 1 119 ? 12.982 8.124 75.373 1.00 20.23 118 GLU B O 1
ATOM 4044 N N . GLN B 1 120 ? 13.342 9.617 77.007 1.00 19.35 119 GLN B N 1
ATOM 4045 C CA . GLN B 1 120 ? 14.761 9.289 77.100 1.00 21.31 119 GLN B CA 1
ATOM 4046 C C . GLN B 1 120 ? 14.994 7.866 77.595 1.00 25.26 119 GLN B C 1
ATOM 4047 O O . GLN B 1 120 ? 15.918 7.195 77.142 1.00 22.34 119 GLN B O 1
ATOM 4053 N N . GLU B 1 121 ? 14.181 7.415 78.550 1.00 20.85 120 GLU B N 1
ATOM 4054 C CA . GLU B 1 121 ? 14.294 6.048 79.035 1.00 22.66 120 GLU B CA 1
ATOM 4055 C C . GLU B 1 121 ? 14.007 5.031 77.932 1.00 24.49 120 GLU B C 1
ATOM 4056 O O . GLU B 1 121 ? 14.653 3.987 77.861 1.00 22.54 120 GLU B O 1
ATOM 4062 N N . GLY B 1 122 ? 13.052 5.347 77.060 1.00 22.14 121 GLY B N 1
ATOM 4063 C CA . GLY B 1 122 ? 12.731 4.476 75.942 1.00 23.66 121 GLY B CA 1
ATOM 4064 C C . GLY B 1 122 ? 13.849 4.413 74.916 1.00 22.90 121 GLY B C 1
ATOM 4065 O O . GLY B 1 122 ? 14.156 3.348 74.395 1.00 21.90 121 GLY B O 1
ATOM 4066 N N . ILE B 1 123 ? 14.455 5.559 74.622 1.00 20.42 122 ILE B N 1
ATOM 4067 C CA . ILE B 1 123 ? 15.553 5.618 73.657 1.00 18.64 122 ILE B CA 1
ATOM 4068 C C . ILE B 1 123 ? 16.767 4.841 74.172 1.00 20.06 122 ILE B C 1
ATOM 4069 O O . ILE B 1 123 ? 17.363 4.018 73.463 1.00 20.12 122 ILE B O 1
ATOM 4074 N N . ALA B 1 124 ? 17.126 5.093 75.422 1.00 19.52 123 ALA B N 1
ATOM 4075 C CA . ALA B 1 124 ? 18.226 4.370 76.044 1.00 18.61 123 ALA B CA 1
ATOM 4076 C C . ALA B 1 124 ? 17.925 2.870 76.164 1.00 22.50 123 ALA B C 1
ATOM 4077 O O . ALA B 1 124 ? 18.784 2.034 75.896 1.00 23.81 123 ALA B O 1
ATOM 4079 N N . GLY B 1 125 ? 16.699 2.537 76.552 1.00 22.13 124 GLY B N 1
ATOM 4080 C CA . GLY B 1 125 ? 16.316 1.152 76.755 1.00 21.85 124 GLY B CA 1
ATOM 4081 C C . GLY B 1 125 ? 16.343 0.338 75.472 1.00 22.46 124 GLY B C 1
ATOM 4082 O O . GLY B 1 125 ? 16.783 -0.810 75.455 1.00 23.69 124 GLY B O 1
ATOM 4083 N N . ARG B 1 126 ? 15.875 0.936 74.384 1.00 23.70 125 ARG B N 1
ATOM 4084 C CA . ARG B 1 126 ? 15.927 0.260 73.098 1.00 22.87 125 ARG B CA 1
ATOM 4085 C C . ARG B 1 126 ? 17.363 0.093 72.615 1.00 22.34 125 ARG B C 1
ATOM 4086 O O . ARG B 1 126 ? 17.718 -0.940 72.040 1.00 22.24 125 ARG B O 1
ATOM 4094 N N . MET B 1 127 ? 18.186 1.102 72.867 1.00 20.52 126 MET B N 1
ATOM 4095 C CA . MET B 1 127 ? 19.592 1.044 72.481 1.00 20.53 126 MET B CA 1
ATOM 4096 C C . MET B 1 127 ? 20.287 -0.118 73.187 1.00 20.36 126 MET B C 1
ATOM 4097 O O . MET B 1 127 ? 21.004 -0.895 72.566 1.00 22.48 126 MET B O 1
ATOM 4102 N N . ILE B 1 128 ? 20.059 -0.229 74.492 1.00 23.36 127 ILE B N 1
ATOM 4103 C CA . ILE B 1 128 ? 20.637 -1.302 75.291 1.00 24.69 127 ILE B CA 1
ATOM 4104 C C . ILE B 1 128 ? 20.150 -2.666 74.834 1.00 27.40 127 ILE B C 1
ATOM 4105 O O . ILE B 1 128 ? 20.928 -3.609 74.752 1.00 30.22 127 ILE B O 1
ATOM 4110 N N . ARG B 1 129 ? 18.857 -2.770 74.542 1.00 26.06 128 ARG B N 1
ATOM 4111 C CA . ARG B 1 129 ? 18.296 -4.041 74.091 0.92 30.05 128 ARG B CA 1
ATOM 4112 C C . ARG B 1 129 ? 18.774 -4.415 72.690 1.00 26.81 128 ARG B C 1
ATOM 4113 O O . ARG B 1 129 ? 19.005 -5.593 72.399 1.00 30.14 128 ARG B O 1
ATOM 4121 N N . ASN B 1 130 ? 18.933 -3.419 71.826 1.00 26.80 129 ASN B N 1
ATOM 4122 C CA . ASN B 1 130 ? 19.382 -3.676 70.458 1.00 23.80 129 ASN B CA 1
ATOM 4123 C C . ASN B 1 130 ? 20.859 -4.014 70.376 1.00 29.04 129 ASN B C 1
ATOM 4124 O O . ASN B 1 130 ? 21.266 -4.799 69.522 1.00 28.51 129 ASN B O 1
ATOM 4129 N N . TYR B 1 131 ? 21.662 -3.429 71.265 1.00 28.78 130 TYR B N 1
ATOM 4130 C CA . TYR B 1 131 ? 23.110 -3.592 71.176 1.00 25.08 130 TYR B CA 1
ATOM 4131 C C . TYR B 1 131 ? 23.725 -3.919 72.531 1.00 25.20 130 TYR B C 1
ATOM 4132 O O . TYR B 1 131 ? 24.550 -3.158 73.044 1.00 31.75 130 TYR B O 1
ATOM 4141 N N . PRO B 1 132 ? 23.330 -5.060 73.113 1.00 32.60 131 PRO B N 1
ATOM 4142 C CA . PRO B 1 132 ? 23.720 -5.331 74.503 1.00 32.44 131 PRO B CA 1
ATOM 4143 C C . PRO B 1 132 ? 25.216 -5.558 74.680 1.00 39.47 131 PRO B C 1
ATOM 4144 O O . PRO B 1 132 ? 25.755 -5.225 75.733 1.00 32.29 131 PRO B O 1
ATOM 4148 N N . GLN B 1 133 ? 25.880 -6.099 73.663 1.00 33.95 132 GLN B N 1
ATOM 4149 C CA . GLN B 1 133 ? 27.302 -6.406 73.785 1.00 42.79 132 GLN B CA 1
ATOM 4150 C C . GLN B 1 133 ? 28.108 -5.123 73.930 1.00 38.35 132 GLN B C 1
ATOM 4151 O O . GLN B 1 133 ? 29.110 -5.077 74.645 1.00 38.54 132 GLN B O 1
ATOM 4157 N N . LEU B 1 134 ? 27.640 -4.071 73.274 1.00 27.28 133 LEU B N 1
ATOM 4158 C CA . LEU B 1 134 ? 28.280 -2.768 73.349 1.00 29.85 133 LEU B CA 1
ATOM 4159 C C . LEU B 1 134 ? 28.298 -2.189 74.776 1.00 32.25 133 LEU B C 1
ATOM 4160 O O . LEU B 1 134 ? 29.251 -1.517 75.176 1.00 30.96 133 LEU B O 1
ATOM 4165 N N . PHE B 1 135 ? 27.243 -2.454 75.537 1.00 26.58 134 PHE B N 1
ATOM 4166 C CA . PHE B 1 135 ? 27.109 -1.886 76.880 1.00 25.76 134 PHE B CA 1
ATOM 4167 C C . PHE B 1 135 ? 27.283 -2.916 77.991 1.00 29.33 134 PHE B C 1
ATOM 4168 O O . PHE B 1 135 ? 26.760 -2.752 79.094 1.00 31.22 134 PHE B O 1
ATOM 4176 N N . SER B 1 136 ? 28.022 -3.976 77.695 1.00 28.66 135 SER B N 1
ATOM 4177 C CA . SER B 1 136 ? 28.226 -5.045 78.662 1.00 29.49 135 SER B CA 1
ATOM 4178 C C . SER B 1 136 ? 29.533 -4.880 79.448 1.00 28.09 135 SER B C 1
ATOM 4179 O O . SER B 1 136 ? 30.415 -4.094 79.079 1.00 24.83 135 SER B O 1
ATOM 4182 N N . ASN B 1 137 ? 29.646 -5.641 80.528 1.00 26.31 136 ASN B N 1
ATOM 4183 C CA . ASN B 1 137 ? 30.858 -5.627 81.350 0.84 28.98 136 ASN B CA 1
ATOM 4184 C C . ASN B 1 137 ? 31.256 -4.214 81.752 1.00 28.66 136 ASN B C 1
ATOM 4185 O O . ASN B 1 137 ? 30.434 -3.454 82.255 1.00 32.16 136 ASN B O 1
ATOM 4190 N N . SER B 1 138 ? 32.508 -3.847 81.506 1.00 26.97 137 SER B N 1
ATOM 4191 C CA . SER B 1 138 ? 32.988 -2.539 81.943 1.00 24.25 137 SER B CA 1
ATOM 4192 C C . SER B 1 138 ? 33.114 -1.555 80.781 1.00 27.82 137 SER B C 1
ATOM 4193 O O . SER B 1 138 ? 34.094 -0.820 80.686 1.00 25.54 137 SER B O 1
ATOM 4196 N N . ALA B 1 139 ? 32.110 -1.534 79.905 1.00 24.23 138 ALA B N 1
ATOM 4197 C CA . ALA B 1 139 ? 32.103 -0.593 78.794 1.00 24.47 138 ALA B CA 1
ATOM 4198 C C . ALA B 1 139 ? 32.210 0.835 79.299 1.00 27.47 138 ALA B C 1
ATOM 4199 O O . ALA B 1 139 ? 31.771 1.137 80.410 1.00 23.93 138 ALA B O 1
ATOM 4201 N N . LYS B 1 140 ? 32.805 1.699 78.476 1.00 23.36 139 LYS B N 1
ATOM 4202 C CA . LYS B 1 140 ? 33.035 3.097 78.821 1.00 25.70 139 LYS B CA 1
ATOM 4203 C C . LYS B 1 140 ? 32.148 3.992 77.965 1.00 20.60 139 LYS B C 1
ATOM 4204 O O . LYS B 1 140 ? 32.130 3.867 76.739 1.00 23.27 139 LYS B O 1
ATOM 4210 N N . ILE B 1 141 ? 31.421 4.900 78.608 1.00 18.66 140 ILE B N 1
ATOM 4211 C CA . ILE B 1 141 ? 30.586 5.836 77.859 1.00 18.18 140 ILE B CA 1
ATOM 4212 C C . ILE B 1 141 ? 30.806 7.248 78.380 1.00 19.96 140 ILE B C 1
ATOM 4213 O O . ILE B 1 141 ? 31.201 7.462 79.541 1.00 19.42 140 ILE B O 1
ATOM 4218 N N . GLU B 1 142 ? 30.585 8.215 77.503 1.00 20.75 141 GLU B N 1
ATOM 4219 C CA . GLU B 1 142 ? 30.708 9.610 77.880 1.00 21.45 141 GLU B CA 1
ATOM 4220 C C . GLU B 1 142 ? 29.475 10.332 77.396 1.00 23.32 141 GLU B C 1
ATOM 4221 O O . GLU B 1 142 ? 28.968 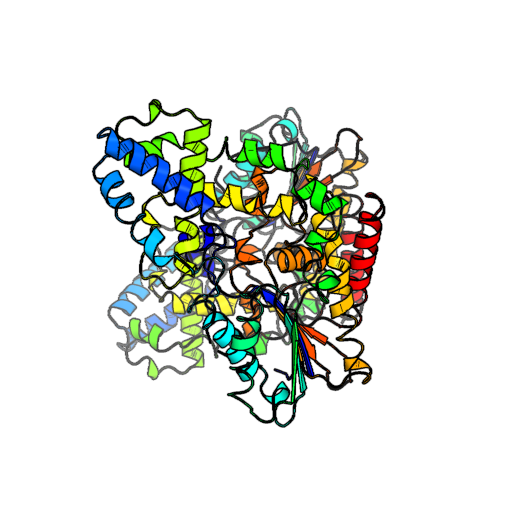10.049 76.298 1.00 21.71 141 GLU B O 1
ATOM 4227 N N . ALA B 1 143 ? 28.968 11.241 78.218 1.00 20.62 142 ALA B N 1
ATOM 4228 C CA . ALA B 1 143 ? 27.835 12.069 77.806 1.00 18.93 142 ALA B CA 1
ATOM 4229 C C . ALA B 1 143 ? 28.136 13.524 78.095 1.00 21.05 142 ALA B C 1
ATOM 4230 O O . ALA B 1 143 ? 28.732 13.849 79.136 1.00 21.59 142 ALA B O 1
ATOM 4232 N N . ILE B 1 144 ? 27.718 14.400 77.188 1.00 19.82 143 ILE B N 1
ATOM 4233 C CA . ILE B 1 144 ? 27.793 15.834 77.453 1.00 17.36 143 ILE B CA 1
ATOM 4234 C C . ILE B 1 144 ? 26.426 16.470 77.207 1.00 18.87 143 ILE B C 1
ATOM 4235 O O . ILE B 1 144 ? 25.584 15.918 76.473 1.00 18.61 143 ILE B O 1
ATOM 4240 N N . ALA B 1 145 ? 26.209 17.634 77.812 1.00 20.93 144 ALA B N 1
ATOM 4241 C CA . ALA B 1 145 ? 24.969 18.384 77.603 1.00 18.12 144 ALA B CA 1
ATOM 4242 C C . ALA B 1 145 ? 25.230 19.887 77.615 1.00 19.74 144 ALA B C 1
ATOM 4243 O O . ALA B 1 145 ? 26.274 20.346 78.082 1.00 21.80 144 ALA B O 1
ATOM 4245 N N . THR B 1 146 ? 24.289 20.674 77.119 1.00 18.59 145 THR B N 1
ATOM 4246 C CA . THR B 1 146 ? 24.437 22.111 77.241 1.00 19.78 145 THR B CA 1
ATOM 4247 C C . THR B 1 146 ? 24.211 22.529 78.694 1.00 23.83 145 THR B C 1
ATOM 4248 O O . THR B 1 146 ? 23.940 21.693 79.558 1.00 23.40 145 THR B O 1
ATOM 4252 N N . TYR B 1 147 ? 24.306 23.825 78.955 1.00 20.40 146 TYR B N 1
ATOM 4253 C CA . TYR B 1 147 ? 24.059 24.342 80.294 1.00 22.60 146 TYR B CA 1
ATOM 4254 C C . TYR B 1 147 ? 22.565 24.390 80.620 1.00 27.05 146 TYR B C 1
ATOM 4255 O O . TYR B 1 147 ? 22.186 24.667 81.747 1.00 23.11 146 TYR B O 1
ATOM 4264 N N . VAL B 1 148 ? 21.709 24.149 79.632 1.00 23.57 147 VAL B N 1
ATOM 4265 C CA . VAL B 1 148 ? 20.271 24.310 79.853 1.00 20.78 147 VAL B CA 1
ATOM 4266 C C . VAL B 1 148 ? 19.711 23.125 80.646 1.00 19.91 147 VAL B C 1
ATOM 4267 O O . VAL B 1 148 ? 19.918 21.978 80.257 1.00 24.47 147 VAL B O 1
ATOM 4271 N N . PRO B 1 149 ? 19.003 23.401 81.755 1.00 22.72 148 PRO B N 1
ATOM 4272 C CA . PRO B 1 149 ? 18.594 22.325 82.668 1.00 25.06 148 PRO B CA 1
ATOM 4273 C C . PRO B 1 149 ? 17.814 21.188 82.012 1.00 21.52 148 PRO B C 1
ATOM 4274 O O . PRO B 1 149 ? 18.062 20.046 82.368 1.00 24.30 148 PRO B O 1
ATOM 4278 N N . ARG B 1 150 ? 16.919 21.464 81.060 1.00 22.64 149 ARG B N 1
ATOM 4279 C CA . ARG B 1 150 ? 16.171 20.360 80.450 1.00 18.59 149 ARG B CA 1
ATOM 4280 C C . ARG B 1 150 ? 17.054 19.376 79.684 1.00 20.42 149 ARG B C 1
ATOM 4281 O O . ARG B 1 150 ? 16.710 18.198 79.547 1.00 20.91 149 ARG B O 1
ATOM 4289 N N A SER B 1 151 ? 18.176 19.866 79.168 0.63 19.54 150 SER B N 1
ATOM 4290 N N B SER B 1 151 ? 18.175 19.865 79.160 0.37 19.69 150 SER B N 1
ATOM 4291 C CA A SER B 1 151 ? 19.085 19.014 78.418 0.63 20.07 150 SER B CA 1
ATOM 4292 C CA B SER B 1 151 ? 19.095 19.008 78.420 0.37 19.98 150 SER B CA 1
ATOM 4293 C C A SER B 1 151 ? 19.959 18.207 79.374 0.63 18.09 150 SER B C 1
ATOM 4294 C C B SER B 1 151 ? 19.932 18.192 79.392 0.37 18.47 150 SER B C 1
ATOM 4295 O O A SER B 1 151 ? 20.266 17.046 79.114 0.63 19.42 150 SER B O 1
ATOM 4296 O O B SER B 1 151 ? 20.203 17.016 79.154 0.37 18.55 150 SER B O 1
ATOM 4301 N N . ILE B 1 152 ? 20.332 18.822 80.492 1.00 20.06 151 ILE B N 1
ATOM 4302 C CA . ILE B 1 152 ? 21.058 18.119 81.538 1.00 18.89 151 ILE B CA 1
ATOM 4303 C C . ILE B 1 152 ? 20.154 17.026 82.133 1.00 19.62 151 ILE B C 1
ATOM 4304 O O . ILE B 1 152 ? 20.580 15.899 82.323 1.00 21.84 151 ILE B O 1
ATOM 4309 N N A ASN B 1 153 ? 18.899 17.366 82.387 0.56 20.18 152 ASN B N 1
ATOM 4310 N N B ASN B 1 153 ? 18.899 17.383 82.408 0.44 20.38 152 ASN B N 1
ATOM 4311 C CA A ASN B 1 153 ? 17.966 16.397 82.949 0.56 20.86 152 ASN B CA 1
ATOM 4312 C CA B ASN B 1 153 ? 17.897 16.443 82.923 0.44 20.85 152 ASN B CA 1
ATOM 4313 C C A ASN B 1 153 ? 17.601 15.270 81.974 0.56 20.89 152 ASN B C 1
ATOM 4314 C C B ASN B 1 153 ? 17.707 15.265 81.965 0.44 21.64 152 ASN B C 1
ATOM 4315 O O A ASN B 1 153 ? 17.328 14.143 82.398 0.56 20.95 152 ASN B O 1
ATOM 4316 O O B ASN B 1 153 ? 17.646 14.106 82.383 0.44 17.38 152 ASN B O 1
ATOM 4325 N N . SER B 1 154 ? 17.615 15.571 80.676 1.00 21.42 153 SER B N 1
ATOM 4326 C CA . SER B 1 154 ? 17.481 14.521 79.658 1.00 16.82 153 SER B 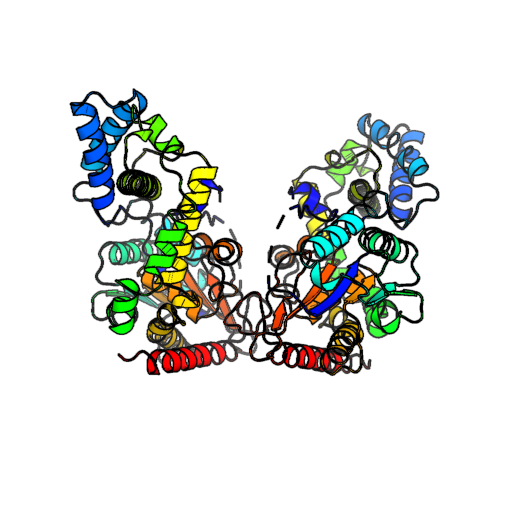CA 1
ATOM 4327 C C . SER B 1 154 ? 18.691 13.589 79.668 1.00 17.86 153 SER B C 1
ATOM 4328 O O . SER B 1 154 ? 18.547 12.369 79.579 1.00 19.51 153 SER B O 1
ATOM 4331 N N . MET B 1 155 ? 19.883 14.177 79.749 1.00 17.38 154 MET B N 1
ATOM 4332 C CA . MET B 1 155 ? 21.113 13.393 79.835 1.00 18.02 154 MET B CA 1
ATOM 4333 C C . MET B 1 155 ? 21.048 12.446 81.037 1.00 20.29 154 MET B C 1
ATOM 4334 O O . MET B 1 155 ? 21.391 11.269 80.936 1.00 19.48 154 MET B O 1
ATOM 4339 N N . ASP B 1 156 ? 20.597 12.961 82.173 1.00 19.71 155 ASP B N 1
ATOM 4340 C CA . ASP B 1 156 ? 20.547 12.147 83.388 1.00 20.32 155 ASP B CA 1
ATOM 4341 C C . ASP B 1 156 ? 19.477 11.053 83.352 1.00 20.23 155 ASP B C 1
ATOM 4342 O O . ASP B 1 156 ? 19.673 9.975 83.915 1.00 21.87 155 ASP B O 1
ATOM 4347 N N . ALA B 1 157 ? 18.356 11.315 82.681 1.00 18.78 156 ALA B N 1
ATOM 4348 C CA . ALA B 1 157 ? 17.330 10.281 82.542 1.00 20.32 156 ALA B CA 1
ATOM 4349 C C . ALA B 1 157 ? 17.886 9.144 81.698 1.00 20.25 156 ALA B C 1
ATOM 4350 O O . ALA B 1 157 ? 17.660 7.968 81.988 1.00 23.74 156 ALA B O 1
ATOM 4352 N N . PHE B 1 158 ? 18.613 9.511 80.644 1.00 19.24 157 PHE B N 1
ATOM 4353 C CA . PHE B 1 158 ? 19.250 8.549 79.743 1.00 20.19 157 PHE B CA 1
ATOM 4354 C C . PHE B 1 158 ? 20.346 7.756 80.466 1.00 22.87 157 PHE B C 1
ATOM 4355 O O . PHE B 1 158 ? 20.380 6.522 80.416 1.00 20.93 157 PHE B O 1
ATOM 4363 N N . LEU B 1 159 ? 21.243 8.467 81.142 1.00 19.61 158 LEU B N 1
ATOM 4364 C CA . LEU B 1 159 ? 22.339 7.808 81.851 1.00 21.45 158 LEU B CA 1
ATOM 4365 C C . LEU B 1 159 ? 21.851 6.905 82.980 1.00 22.42 158 LEU B C 1
ATOM 4366 O O . LEU B 1 159 ? 22.432 5.854 83.223 1.00 21.19 158 LEU B O 1
ATOM 4371 N N . SER B 1 160 ? 20.800 7.315 83.680 1.00 21.89 159 SER B N 1
ATOM 4372 C CA A SER B 1 160 ? 20.275 6.509 84.780 0.60 27.82 159 SER B CA 1
ATOM 4373 C CA B SER B 1 160 ? 20.278 6.509 84.782 0.40 27.42 159 SER B CA 1
ATOM 4374 C C . SER B 1 160 ? 19.790 5.158 84.269 1.00 23.68 159 SER B C 1
ATOM 4375 O O . SER B 1 160 ? 19.966 4.131 84.919 1.00 22.61 159 SER B O 1
ATOM 4380 N N . CYS B 1 161 ? 19.190 5.168 83.089 1.00 22.25 160 CYS B N 1
ATOM 4381 C CA . CYS B 1 161 ? 18.713 3.952 82.468 1.00 23.68 160 CYS B CA 1
ATOM 4382 C C . CYS B 1 161 ? 19.900 3.033 82.165 1.00 28.10 160 CYS B C 1
ATOM 4383 O O . CYS B 1 161 ? 19.869 1.843 82.465 1.00 23.94 160 CYS B O 1
ATOM 4386 N N . MET B 1 162 ? 20.954 3.596 81.581 1.00 20.57 161 MET B N 1
ATOM 4387 C CA . MET B 1 162 ? 22.165 2.829 81.295 0.89 20.53 161 MET B CA 1
ATOM 4388 C C . MET B 1 162 ? 22.777 2.213 82.556 1.00 21.12 161 MET B C 1
ATOM 4389 O O . MET B 1 162 ? 23.134 1.038 82.585 1.00 23.53 161 MET B O 1
ATOM 4394 N N . ILE B 1 163 ? 22.886 3.011 83.606 1.00 19.65 162 ILE B N 1
ATOM 4395 C CA . ILE B 1 163 ? 23.543 2.556 84.831 1.00 22.35 162 ILE B CA 1
ATOM 4396 C C . ILE B 1 163 ? 22.703 1.502 85.556 1.00 22.75 162 ILE B C 1
ATOM 4397 O O . ILE B 1 163 ? 23.230 0.512 86.058 1.00 24.83 162 ILE B O 1
ATOM 4402 N N . ARG B 1 164 ? 21.388 1.689 85.575 1.00 22.20 163 ARG B N 1
ATOM 4403 C CA . ARG B 1 164 ? 20.517 0.675 86.154 1.00 25.10 163 ARG B CA 1
ATOM 4404 C C . ARG B 1 164 ? 20.651 -0.669 85.444 1.00 25.34 163 ARG B C 1
ATOM 4405 O O . ARG B 1 164 ? 20.628 -1.714 86.089 1.00 26.41 163 ARG B O 1
ATOM 4413 N N A HIS B 1 165 ? 20.800 -0.639 84.119 0.46 24.17 164 HIS B N 1
ATOM 4414 N N B HIS B 1 165 ? 20.767 -0.637 84.118 0.54 24.01 164 HIS B N 1
ATOM 4415 C CA A HIS B 1 165 ? 20.937 -1.866 83.336 0.46 24.46 164 HIS B CA 1
ATOM 4416 C CA B HIS B 1 165 ? 20.952 -1.865 83.355 0.54 23.96 164 HIS B CA 1
ATOM 4417 C C A HIS B 1 165 ? 22.306 -2.529 83.498 0.46 26.19 164 HIS B C 1
ATOM 4418 C C B HIS B 1 165 ? 22.282 -2.516 83.691 0.54 27.16 164 HIS B C 1
ATOM 4419 O O A HIS B 1 165 ? 22.418 -3.754 83.468 0.46 27.33 164 HIS B O 1
ATOM 4420 O O B HIS B 1 165 ? 22.343 -3.717 83.975 0.54 26.17 164 HIS B O 1
ATOM 4433 N N . ASN B 1 166 ? 23.345 -1.718 83.665 1.00 22.58 165 ASN B N 1
ATOM 4434 C CA . ASN B 1 166 ? 24.680 -2.239 83.924 1.00 25.67 165 ASN B CA 1
ATOM 4435 C C . ASN B 1 166 ? 25.504 -1.297 84.793 1.00 24.02 165 ASN B C 1
ATOM 4436 O O . ASN B 1 166 ? 26.177 -0.407 84.277 1.00 23.16 165 ASN B O 1
ATOM 4441 N N . PRO B 1 167 ? 25.467 -1.508 86.115 1.00 24.21 166 PRO B N 1
ATOM 4442 C CA . PRO B 1 167 ? 26.222 -0.678 87.060 1.00 24.73 166 PRO B CA 1
ATOM 4443 C C . PRO B 1 167 ? 27.735 -0.723 86.848 1.00 22.99 166 PRO B C 1
ATOM 4444 O O . PRO B 1 167 ? 28.433 0.130 87.391 1.00 24.92 166 PRO B O 1
ATOM 4448 N N . ALA B 1 168 ? 28.228 -1.689 86.080 1.00 21.21 167 ALA B N 1
ATOM 4449 C CA . ALA B 1 168 ? 29.670 -1.810 85.861 1.00 24.48 167 ALA B CA 1
ATOM 4450 C C . ALA B 1 168 ? 30.184 -0.898 84.727 1.00 25.39 167 ALA B C 1
ATOM 4451 O O . ALA B 1 168 ? 31.388 -0.877 84.439 1.00 25.05 167 ALA B O 1
ATOM 4453 N N . LEU B 1 169 ? 29.283 -0.149 84.091 1.00 25.78 168 LEU B N 1
ATOM 4454 C CA . LEU B 1 169 ? 29.681 0.846 83.085 1.00 22.20 168 LEU B CA 1
ATOM 4455 C C . LEU B 1 169 ? 30.614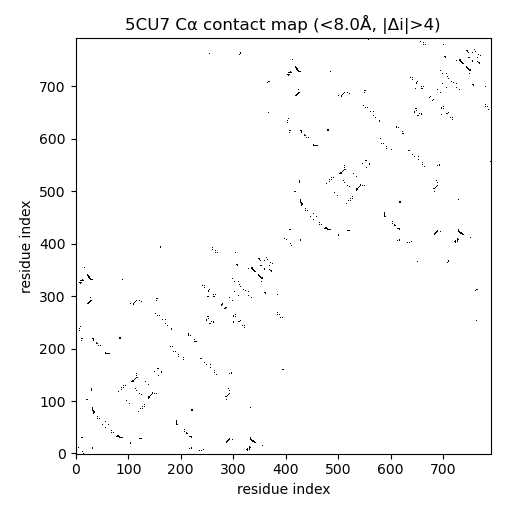 1.874 83.706 1.00 25.76 168 LEU B C 1
ATOM 4456 O O . LEU B 1 169 ? 30.471 2.210 84.882 1.00 22.00 168 LEU B O 1
ATOM 4461 N N . GLN B 1 170 ? 31.583 2.353 82.930 1.00 20.14 169 GLN B N 1
ATOM 4462 C CA . GLN B 1 170 ? 32.390 3.494 83.353 1.00 20.55 169 GLN B CA 1
ATOM 4463 C C . GLN B 1 170 ? 31.767 4.707 82.667 1.00 24.58 169 GLN B C 1
ATOM 4464 O O . GLN B 1 170 ? 31.556 4.694 81.456 1.00 22.70 169 GLN B O 1
ATOM 4470 N N . VAL B 1 171 ? 31.459 5.749 83.434 1.00 21.97 170 VAL B N 1
ATOM 4471 C CA . VAL B 1 171 ? 30.686 6.869 82.908 1.00 20.44 170 VAL B CA 1
ATOM 4472 C C . VAL B 1 171 ? 31.342 8.222 83.152 1.00 26.87 170 VAL B C 1
ATOM 4473 O O . VAL B 1 171 ? 31.707 8.559 84.288 1.00 24.81 170 VAL B O 1
ATOM 4477 N N . GLN B 1 172 ? 31.493 8.987 82.070 1.00 18.42 171 GLN B N 1
ATOM 4478 C CA . GLN B 1 172 ? 31.932 10.379 82.149 0.97 18.73 171 GLN B CA 1
ATOM 4479 C C . GLN B 1 172 ? 30.759 11.288 81.788 1.00 23.33 171 GLN B C 1
ATOM 4480 O O . GLN B 1 172 ? 30.186 11.167 80.694 1.00 22.44 171 GLN B O 1
ATOM 4486 N N . ARG B 1 173 ? 30.400 12.171 82.721 1.00 20.30 172 ARG B N 1
ATOM 4487 C CA . ARG B 1 173 ? 29.247 13.058 82.592 1.00 22.61 172 ARG B CA 1
ATOM 4488 C C . ARG B 1 173 ? 29.681 14.507 82.764 1.00 23.09 172 ARG B C 1
ATOM 4489 O O . ARG B 1 173 ? 30.259 14.875 83.783 1.00 22.73 172 ARG B O 1
ATOM 4497 N N . SER B 1 174 ? 29.409 15.337 81.768 1.00 19.27 173 SER B N 1
ATOM 4498 C CA . SER B 1 174 ? 29.764 16.747 81.871 1.00 20.08 173 SER B CA 1
ATOM 4499 C C . SER B 1 174 ? 28.845 17.622 81.036 1.00 24.02 173 SER B C 1
ATOM 4500 O O . SER B 1 174 ? 28.130 17.144 80.151 1.00 22.37 173 SER B O 1
ATOM 4503 N N . GLU B 1 175 ? 28.862 18.912 81.321 1.00 19.79 174 GLU B N 1
ATOM 4504 C CA . GLU B 1 175 ? 27.919 19.808 80.681 1.00 20.89 174 GLU B CA 1
ATOM 4505 C C . GLU B 1 175 ? 28.309 21.256 80.880 1.00 24.11 174 GLU B C 1
ATOM 4506 O O . GLU B 1 175 ? 29.139 21.581 81.741 1.00 25.58 174 GLU B O 1
ATOM 4512 N N . GLY B 1 176 ? 27.725 22.126 80.068 1.00 20.36 175 GLY B N 1
ATOM 4513 C CA . GLY B 1 176 ? 27.877 23.545 80.307 1.00 24.92 175 GLY B CA 1
ATOM 4514 C C . GLY B 1 176 ? 28.271 24.377 79.110 1.00 24.36 175 GLY B C 1
ATOM 4515 O O . GLY B 1 176 ? 28.323 23.899 77.957 1.00 21.36 175 GLY B O 1
ATOM 4516 N N . LYS B 1 177 ? 28.555 25.644 79.389 1.00 22.88 176 LYS B N 1
ATOM 4517 C CA . LYS B 1 177 ? 28.836 26.595 78.321 1.00 23.20 176 LYS B CA 1
ATOM 4518 C C . LYS B 1 177 ? 30.121 26.270 77.571 1.00 26.68 176 LYS B C 1
ATOM 4519 O O . LYS B 1 177 ? 30.327 26.760 76.462 1.00 25.88 176 LYS B O 1
ATOM 4525 N N A GLN B 1 178 ? 30.974 25.444 78.176 0.51 24.65 177 GLN B N 1
ATOM 4526 N N B GLN B 1 178 ? 30.986 25.446 78.159 0.49 24.91 177 GLN B N 1
ATOM 4527 C CA A GLN B 1 178 ? 32.208 25.008 77.529 0.51 25.94 177 GLN B CA 1
ATOM 4528 C CA B GLN B 1 178 ? 32.219 25.077 77.472 0.49 25.10 177 GLN B CA 1
ATOM 4529 C C A GLN B 1 178 ? 31.900 24.283 76.217 0.51 25.63 177 GLN B C 1
ATOM 4530 C C B GLN B 1 178 ? 31.909 24.268 76.207 0.49 25.61 177 GLN B C 1
ATOM 4531 O O A GLN B 1 178 ? 32.746 24.203 75.324 0.51 27.32 177 GLN B O 1
ATOM 4532 O O B GLN B 1 178 ? 32.766 24.109 75.336 0.49 27.40 177 GLN B O 1
ATOM 4543 N N . TYR B 1 179 ? 30.679 23.769 76.104 1.00 23.45 178 TYR B N 1
ATOM 4544 C CA . TYR B 1 179 ? 30.263 23.038 74.915 1.00 21.05 178 TYR B CA 1
ATOM 4545 C C . TYR B 1 179 ? 29.448 23.893 73.956 1.00 21.48 178 TYR B C 1
ATOM 4546 O O . TYR B 1 179 ? 28.906 23.369 72.980 1.00 21.80 178 TYR B O 1
ATOM 4555 N N . ASN B 1 180 ? 29.359 25.197 74.220 1.00 21.11 179 ASN B N 1
ATOM 4556 C CA . ASN B 1 180 ? 28.600 26.081 73.320 1.00 23.49 179 ASN B CA 1
ATOM 4557 C C . ASN B 1 180 ? 29.100 26.020 71.873 1.00 24.54 179 ASN B C 1
ATOM 4558 O O . ASN B 1 180 ? 28.313 26.105 70.931 1.00 23.50 179 ASN B O 1
ATOM 4563 N N . HIS B 1 181 ? 30.408 25.882 71.686 1.00 22.51 180 HIS B N 1
ATOM 4564 C CA . HIS B 1 181 ? 30.953 25.897 70.327 1.00 25.17 180 HIS B CA 1
ATOM 4565 C C . HIS B 1 181 ? 30.496 24.713 69.469 1.00 27.76 180 HIS B C 1
ATOM 4566 O O . HIS B 1 181 ? 30.457 24.811 68.238 1.00 26.40 180 HIS B O 1
ATOM 4573 N N . ILE B 1 182 ? 30.123 23.607 70.105 1.00 24.30 181 ILE B N 1
ATOM 4574 C CA . ILE B 1 182 ? 29.622 22.458 69.343 1.00 24.03 181 ILE B CA 1
ATOM 4575 C C . ILE B 1 182 ? 28.139 22.158 69.537 1.00 21.48 181 ILE B C 1
ATOM 4576 O O . ILE B 1 182 ? 27.532 21.493 68.702 1.00 21.29 181 ILE B O 1
ATOM 4581 N N . LEU B 1 183 ? 27.542 22.638 70.615 1.00 19.64 182 LEU B N 1
ATOM 4582 C CA . LEU B 1 183 ? 26.127 22.326 70.846 1.00 19.02 182 LEU B CA 1
ATOM 4583 C C . LEU B 1 183 ? 25.213 23.545 70.757 1.00 20.99 182 LEU B C 1
ATOM 4584 O O . LEU B 1 183 ? 23.995 23.392 70.642 1.00 23.15 182 LEU B O 1
ATOM 4589 N N . ARG B 1 184 ? 25.789 24.744 70.838 1.00 19.93 183 ARG B N 1
ATOM 4590 C CA . ARG B 1 184 ? 25.003 25.971 70.694 1.00 20.78 183 ARG B CA 1
ATOM 4591 C C . ARG B 1 184 ? 25.668 26.953 69.730 1.00 24.40 183 ARG B C 1
ATOM 4592 O O . ARG B 1 184 ? 25.687 28.164 69.961 1.00 26.61 183 ARG B O 1
ATOM 4600 N N . PHE B 1 185 ? 26.194 26.410 68.634 1.00 24.78 184 PHE B N 1
ATOM 4601 C CA . PHE B 1 185 ? 26.861 27.204 67.607 1.00 25.59 184 PHE B CA 1
ATOM 4602 C C . PHE B 1 185 ? 25.949 28.298 67.037 1.00 26.32 184 PHE B C 1
ATOM 4603 O O . PHE B 1 185 ? 26.427 29.294 66.491 1.00 28.85 184 PHE B O 1
ATOM 4611 N N . PHE B 1 186 ? 24.641 28.099 67.176 1.00 24.53 185 PHE B N 1
ATOM 4612 C CA . PHE B 1 186 ? 23.638 29.062 66.715 1.00 25.73 185 PHE B CA 1
ATOM 4613 C C . PHE B 1 186 ? 23.574 30.345 67.555 1.00 25.78 185 PHE B C 1
ATOM 4614 O O . PHE B 1 186 ? 22.967 31.324 67.142 1.00 29.02 185 PHE B O 1
ATOM 4622 N N . ASP B 1 187 ? 24.178 30.341 68.742 1.00 26.70 186 ASP B N 1
ATOM 4623 C CA . ASP B 1 187 ? 24.258 31.564 69.549 1.00 28.99 186 ASP B CA 1
ATOM 4624 C C . ASP B 1 187 ? 25.580 32.295 69.344 1.00 34.46 186 ASP B C 1
ATOM 4625 O O . ASP B 1 187 ? 25.747 33.439 69.777 1.00 39.51 186 ASP B O 1
ATOM 4630 N N . LEU B 1 188 ? 26.520 31.633 68.686 1.00 29.76 187 LEU B N 1
ATOM 4631 C CA . LEU B 1 188 ? 27.897 32.111 68.660 1.00 30.37 187 LEU B CA 1
ATOM 4632 C C . LEU B 1 188 ? 28.305 32.792 67.351 1.00 34.89 187 LEU B C 1
ATOM 4633 O O . LEU B 1 188 ? 29.266 33.562 67.313 1.00 37.81 187 LEU B O 1
ATOM 4638 N N . ASN B 1 189 ? 27.581 32.506 66.278 1.00 30.34 188 ASN B N 1
ATOM 4639 C CA . ASN B 1 189 ? 27.917 33.076 64.982 1.00 30.52 188 ASN B CA 1
ATOM 4640 C C . ASN B 1 189 ? 27.186 34.394 64.792 1.00 32.90 188 ASN B C 1
ATOM 4641 O O . ASN B 1 189 ? 25.962 34.409 64.712 1.00 31.11 188 ASN B O 1
ATOM 4646 N N . LYS B 1 190 ? 27.936 35.492 64.721 1.00 29.58 189 LYS B N 1
ATOM 4647 C CA . LYS B 1 190 ? 27.343 36.825 64.624 1.00 29.38 189 LYS B CA 1
ATOM 4648 C C . LYS B 1 190 ? 26.473 37.009 63.379 1.00 30.61 189 LYS B C 1
ATOM 4649 O O . LYS B 1 190 ? 25.374 37.567 63.467 1.00 29.53 189 LYS B O 1
ATOM 4655 N N . SER B 1 191 ? 26.953 36.533 62.233 1.00 30.59 190 SER B N 1
ATOM 4656 C CA . SER B 1 191 ? 26.172 36.625 60.999 1.00 28.98 190 SER B CA 1
ATOM 4657 C C . SER B 1 191 ? 24.853 35.876 61.124 1.00 28.97 190 SER B C 1
ATOM 4658 O O . SER B 1 191 ? 23.799 36.380 60.717 1.00 28.06 190 SER B O 1
ATOM 4661 N N . TYR B 1 192 ? 24.904 34.668 61.678 1.00 29.13 191 TYR B N 1
ATOM 4662 C CA . TYR B 1 192 ? 23.678 33.893 61.826 1.00 26.97 191 TYR B CA 1
ATOM 4663 C C . TYR B 1 192 ? 22.711 34.533 62.820 1.00 28.17 191 TYR B C 1
ATOM 4664 O O . TYR B 1 192 ? 21.501 34.559 62.591 1.00 27.21 191 TYR B O 1
ATOM 4673 N N . VAL B 1 193 ? 23.237 35.016 63.942 1.00 26.61 192 VAL B N 1
ATOM 4674 C CA . VAL B 1 193 ? 22.398 35.671 64.935 1.00 28.93 192 VAL B CA 1
ATOM 4675 C C . VAL B 1 193 ? 21.671 36.881 64.341 1.00 28.74 192 VAL B C 1
ATOM 4676 O O . VAL B 1 193 ? 20.493 37.101 64.610 1.00 28.68 192 VAL B O 1
ATOM 4680 N N . ASN B 1 194 ? 22.383 37.651 63.528 1.00 31.83 193 ASN B N 1
ATOM 4681 C CA . ASN B 1 194 ? 21.780 38.773 62.812 1.00 30.10 193 ASN B CA 1
ATOM 4682 C C . ASN B 1 194 ? 20.677 38.309 61.862 1.00 32.23 193 ASN B C 1
ATOM 4683 O O . ASN B 1 194 ? 19.587 38.888 61.818 1.00 32.48 193 ASN B O 1
ATOM 4688 N N . TYR B 1 195 ? 20.966 37.254 61.110 1.00 29.55 194 TYR B N 1
ATOM 4689 C CA . TYR B 1 195 ? 19.987 36.684 60.190 1.00 29.97 194 TYR B CA 1
ATOM 4690 C C . TYR B 1 195 ? 18.747 36.190 60.939 1.00 29.41 194 TYR B C 1
ATOM 4691 O O . TYR B 1 195 ? 17.614 36.416 60.508 1.00 30.33 194 TYR B O 1
ATOM 4700 N N . LYS B 1 196 ? 18.968 35.516 62.065 1.00 26.99 195 LYS B N 1
ATOM 4701 C CA . LYS B 1 196 ? 17.870 34.931 62.827 1.00 26.72 195 LYS B CA 1
ATOM 4702 C C . LYS B 1 196 ? 16.945 36.029 63.349 1.00 32.68 195 LYS B C 1
ATOM 4703 O O . LYS B 1 196 ? 15.719 35.876 63.348 1.00 33.80 195 LYS B O 1
ATOM 4709 N N . GLU B 1 197 ? 17.545 37.145 63.759 1.00 32.61 196 GLU B N 1
ATOM 4710 C CA . GLU B 1 197 ? 16.818 38.251 64.380 0.98 35.37 196 GLU B CA 1
ATOM 4711 C C . GLU B 1 197 ? 16.177 39.233 63.389 1.00 39.60 196 GLU B C 1
ATOM 4712 O O . GLU B 1 197 ? 15.079 39.724 63.632 1.00 43.24 196 GLU B O 1
ATOM 4718 N N . LYS B 1 198 ? 16.858 39.534 62.287 1.00 36.45 197 LYS B N 1
ATOM 4719 C CA . LYS B 1 198 ? 16.322 40.509 61.334 1.00 43.27 197 LYS B CA 1
ATOM 4720 C C . LYS B 1 198 ? 16.657 40.211 59.872 1.00 38.93 197 LYS B C 1
ATOM 4721 O O . LYS B 1 198 ? 16.742 41.121 59.044 1.00 39.44 197 LYS B O 1
ATOM 4727 N N . GLY B 1 199 ? 16.817 38.931 59.555 1.00 33.62 198 GLY B N 1
ATOM 4728 C CA . GLY B 1 199 ? 17.165 38.511 58.211 1.00 32.01 198 GLY B CA 1
ATOM 4729 C C . GLY B 1 199 ? 15.995 38.558 57.244 1.00 34.90 198 GLY B C 1
ATOM 4730 O O . GLY B 1 199 ? 14.850 38.792 57.646 1.00 34.01 198 GLY B O 1
ATOM 4731 N N . ASP B 1 200 ? 16.285 38.309 55.968 1.00 31.95 199 ASP B N 1
ATOM 4732 C CA . ASP B 1 200 ? 15.286 38.411 54.898 1.00 34.32 199 ASP B CA 1
ATOM 4733 C C . ASP B 1 200 ? 14.168 37.366 54.949 1.00 32.42 199 ASP B C 1
ATOM 4734 O O . ASP B 1 200 ? 13.204 37.439 54.177 1.00 29.78 199 ASP B O 1
ATOM 4739 N N . TRP B 1 201 ? 14.295 36.388 55.838 1.00 33.60 200 TRP B N 1
ATOM 4740 C CA . TRP B 1 201 ? 13.257 35.377 55.970 1.00 28.69 200 TRP B CA 1
ATOM 4741 C C . TRP B 1 201 ? 12.036 35.935 56.695 1.00 30.04 200 TRP B C 1
ATOM 4742 O O . TRP B 1 201 ? 10.930 35.425 56.521 1.00 29.53 200 TRP B O 1
ATOM 4753 N N . LEU B 1 202 ? 12.237 36.973 57.509 1.00 27.87 201 LEU B N 1
ATOM 4754 C CA . LEU B 1 202 ? 11.157 37.518 58.345 1.00 33.08 201 LEU B CA 1
ATOM 4755 C C . LEU B 1 202 ? 9.943 38.032 57.550 1.00 34.42 201 LEU B C 1
ATOM 4756 O O . LEU B 1 202 ? 8.805 37.654 57.864 1.00 33.87 201 LEU B O 1
ATOM 4761 N N . PRO B 1 203 ? 10.171 38.888 56.529 1.00 34.35 202 PRO B N 1
ATOM 4762 C CA . PRO B 1 203 ? 9.030 39.350 55.728 1.00 37.35 202 PRO B CA 1
ATOM 4763 C C . PRO B 1 203 ? 8.307 38.199 55.038 1.00 35.81 202 PRO B C 1
ATOM 4764 O O . PRO B 1 203 ? 7.082 38.237 54.922 1.00 36.58 202 PRO B O 1
ATOM 4768 N N . ILE B 1 204 ? 9.060 37.198 54.587 1.00 30.29 203 ILE B N 1
ATOM 4769 C CA . ILE B 1 204 ? 8.475 36.033 53.928 1.00 31.77 203 ILE B CA 1
ATOM 4770 C C . ILE B 1 204 ? 7.585 35.265 54.892 1.00 30.60 203 ILE B C 1
ATOM 4771 O O . ILE B 1 204 ? 6.467 34.877 54.546 1.00 29.65 203 ILE B O 1
ATOM 4776 N N . TYR B 1 205 ? 8.078 35.056 56.110 1.00 28.48 204 TYR B N 1
ATOM 4777 C CA . TYR B 1 205 ? 7.305 34.343 57.121 1.00 29.30 204 TYR B CA 1
ATOM 4778 C C . TYR B 1 205 ? 6.037 35.109 57.495 1.00 29.02 204 TYR B C 1
ATOM 4779 O O . TYR B 1 205 ? 4.961 34.525 57.585 1.00 29.43 204 TYR B O 1
ATOM 4788 N N . LYS B 1 206 ? 6.165 36.417 57.700 1.00 28.51 205 LYS B N 1
ATOM 4789 C CA . LYS B 1 206 ? 5.029 37.235 58.104 1.00 32.05 205 LYS B CA 1
ATOM 4790 C C . LYS B 1 206 ? 3.928 37.265 57.046 1.00 34.96 205 LYS B C 1
ATOM 4791 O O . LYS B 1 206 ? 2.744 37.169 57.375 1.00 37.12 205 LYS B O 1
ATOM 4797 N N . ALA B 1 207 ? 4.319 37.388 55.780 1.00 31.75 206 ALA B N 1
ATOM 4798 C CA . ALA B 1 207 ? 3.353 37.383 54.681 1.00 34.88 206 ALA B CA 1
ATOM 4799 C C . ALA B 1 207 ? 2.651 36.029 54.555 1.00 30.47 206 ALA B C 1
ATOM 4800 O O . ALA B 1 207 ? 1.446 35.955 54.284 1.00 31.81 206 ALA B O 1
ATOM 4802 N N . PHE B 1 208 ? 3.417 34.961 54.734 1.00 30.25 207 PHE B N 1
ATOM 4803 C CA . PHE B 1 208 ? 2.883 33.607 54.711 1.00 33.22 207 PHE B CA 1
ATOM 4804 C C . PHE B 1 208 ? 1.839 33.417 55.812 1.00 32.52 207 PHE B C 1
ATOM 4805 O O . PHE B 1 208 ? 0.797 32.808 55.584 1.00 31.60 207 PHE B O 1
ATOM 4813 N N . VAL B 1 209 ? 2.116 33.939 57.004 1.00 27.52 208 VAL B N 1
ATOM 4814 C CA . VAL B 1 209 ? 1.152 33.841 58.101 1.00 32.45 208 VAL B CA 1
ATOM 4815 C C . VAL B 1 209 ? -0.135 34.588 57.751 1.00 31.36 208 VAL B C 1
ATOM 4816 O O . VAL B 1 209 ? -1.244 34.074 57.940 1.00 31.61 208 VAL B O 1
ATOM 4820 N N . HIS B 1 210 ? 0.020 35.796 57.221 1.00 30.30 209 HIS B N 1
ATOM 4821 C CA A HIS B 1 210 ? -1.130 36.595 56.813 0.48 32.52 209 HIS B CA 1
ATOM 4822 C CA B HIS B 1 210 ? -1.121 36.605 56.796 0.52 32.40 209 HIS B CA 1
ATOM 4823 C C . HIS B 1 210 ? -1.986 35.858 55.783 1.00 37.90 209 HIS B C 1
ATOM 4824 O O . HIS B 1 210 ? -3.213 35.944 55.810 1.00 38.85 209 HIS B O 1
ATOM 4837 N N . LYS B 1 211 ? -1.340 35.124 54.884 1.00 35.48 210 LYS B N 1
ATOM 4838 C CA . LYS B 1 211 ? -2.061 34.383 53.853 1.00 39.36 210 LYS B CA 1
ATOM 4839 C C . LYS B 1 211 ? -2.759 33.132 54.397 1.00 36.33 210 LYS B C 1
ATOM 4840 O O . LYS B 1 211 ? -3.890 32.822 54.013 1.00 40.36 210 LYS B O 1
ATOM 4846 N N . LYS B 1 212 ? -2.087 32.434 55.305 1.00 30.99 211 LYS B N 1
ATOM 4847 C CA . LYS B 1 212 ? -2.528 31.122 55.774 1.00 32.97 211 LYS B CA 1
ATOM 4848 C C . LYS B 1 212 ? -3.517 31.170 56.934 1.00 37.24 211 LYS B C 1
ATOM 4849 O O . LYS B 1 212 ? -4.374 30.294 57.068 1.00 35.87 211 LYS B O 1
ATOM 4855 N N . ILE B 1 213 ? -3.378 32.177 57.787 1.00 33.02 212 ILE B N 1
ATOM 4856 C CA . ILE B 1 213 ? -4.146 32.228 59.025 1.00 33.24 212 ILE B CA 1
ATOM 4857 C C . ILE B 1 213 ? -5.255 33.275 58.976 1.00 37.77 212 ILE B C 1
ATOM 4858 O O . ILE B 1 213 ? -4.985 34.456 58.761 1.00 38.64 212 ILE B O 1
ATOM 4863 N N . SER B 1 214 ? -6.495 32.828 59.169 1.00 36.36 213 SER B N 1
ATOM 4864 C CA A SER B 1 214 ? -7.646 33.722 59.257 0.38 39.03 213 SER B CA 1
ATOM 4865 C CA B SER B 1 214 ? -7.638 33.727 59.263 0.62 38.64 213 SER B CA 1
ATOM 4866 C C . SER B 1 214 ? -8.195 33.708 60.680 1.00 38.79 213 SER B C 1
ATOM 4867 O O . SER B 1 214 ? -8.884 32.769 61.065 1.00 37.41 213 SER B O 1
ATOM 4872 N N . PRO B 1 215 ? -7.894 34.755 61.463 1.00 36.11 214 PRO B N 1
ATOM 4873 C CA . PRO B 1 215 ? -8.233 34.820 62.895 1.00 40.22 214 PRO B CA 1
ATOM 4874 C C . PRO B 1 215 ? -9.716 35.026 63.187 1.00 43.19 214 PRO B C 1
ATOM 4875 O O . PRO B 1 215 ? -10.186 34.617 64.250 1.00 42.03 214 PRO B O 1
ATOM 4879 N N . VAL B 1 216 ? -10.435 35.661 62.266 1.00 38.31 215 VAL B N 1
ATOM 4880 C CA . VAL B 1 216 ? -11.837 35.997 62.506 1.00 38.73 215 VAL B CA 1
ATOM 4881 C C . VAL B 1 216 ? -12.722 34.813 62.936 1.00 42.96 215 VAL B C 1
ATOM 4882 O O . VAL B 1 216 ? -13.351 34.892 63.989 1.00 42.13 215 VAL B O 1
ATOM 4886 N N . PRO B 1 217 ? -12.762 33.715 62.146 1.00 45.75 216 PRO B N 1
ATOM 4887 C CA . PRO B 1 217 ? -13.628 32.595 62.542 1.00 48.46 216 PRO B CA 1
ATOM 4888 C C . PRO B 1 217 ? -13.256 32.041 63.910 1.00 44.26 216 PRO B C 1
ATOM 4889 O O . PRO B 1 217 ? -14.124 31.650 64.693 1.00 40.60 216 PRO B O 1
ATOM 4893 N N . ILE B 1 218 ? -11.961 32.010 64.191 1.00 36.38 217 ILE B N 1
ATOM 4894 C CA . ILE B 1 218 ? -11.476 31.488 65.457 1.00 37.22 217 ILE B CA 1
ATOM 4895 C C . ILE B 1 218 ? -11.887 32.377 66.617 1.00 36.84 217 ILE B C 1
ATOM 4896 O O . ILE B 1 218 ? -12.416 31.899 67.617 1.00 38.12 217 ILE B O 1
ATOM 4901 N N . MET B 1 219 ? -11.673 33.677 66.478 1.00 35.21 218 MET B N 1
ATOM 4902 C CA . MET B 1 219 ? -12.064 34.598 67.534 1.00 39.67 218 MET B CA 1
ATOM 4903 C C . MET B 1 219 ? -13.575 34.696 67.752 1.00 38.19 218 MET B C 1
ATOM 4904 O O . MET B 1 219 ? -14.017 34.983 68.862 1.00 33.50 218 MET B O 1
ATOM 4909 N N . LYS B 1 220 ? -14.367 34.440 66.708 1.00 33.91 219 LYS B N 1
ATOM 4910 C CA . LYS B 1 220 ? -15.822 34.439 66.855 1.00 33.28 219 LYS B CA 1
ATOM 4911 C C . LYS B 1 220 ? -16.316 33.336 67.797 1.00 29.80 219 LYS B C 1
ATOM 4912 O O . LYS B 1 220 ? -17.394 33.454 68.384 1.00 33.79 219 LYS B O 1
ATOM 4918 N N . LYS B 1 221 ? -15.538 32.268 67.934 1.00 33.74 220 LYS B N 1
ATOM 4919 C CA . LYS B 1 221 ? -15.882 31.191 68.863 1.00 33.73 220 LYS B CA 1
ATOM 4920 C C . LYS B 1 221 ? -15.903 31.698 70.296 1.00 32.03 220 LYS B C 1
ATOM 4921 O O . LYS B 1 221 ? -16.758 31.307 71.084 1.00 30.22 220 LYS B O 1
ATOM 4927 N N . PHE B 1 222 ? -14.955 32.571 70.622 1.00 28.04 221 PHE B N 1
ATOM 4928 C CA . PHE B 1 222 ? -14.669 32.902 72.017 1.00 30.12 221 PHE B CA 1
ATOM 4929 C C . PHE B 1 222 ? -15.130 34.282 72.464 1.00 33.80 221 PHE B C 1
ATOM 4930 O O . PHE B 1 222 ? -15.371 34.496 73.656 1.00 28.53 221 PHE B O 1
ATOM 4938 N N . LEU B 1 223 ? -15.256 35.207 71.511 1.00 33.02 222 LEU B N 1
ATOM 4939 C CA . LEU B 1 223 ? -15.533 36.611 71.815 1.00 36.50 222 LEU B CA 1
ATOM 4940 C C . LEU B 1 223 ? -16.799 37.093 71.125 1.00 37.94 222 LEU B C 1
ATOM 4941 O O . LEU B 1 223 ? -17.006 36.823 69.940 1.00 41.13 222 LEU B O 1
ATOM 4946 N N . LEU B 1 224 ? -17.636 37.819 71.863 1.00 36.23 223 LEU B N 1
ATOM 4947 C CA . LEU B 1 224 ? -18.920 38.273 71.338 1.00 45.94 223 LEU B CA 1
ATOM 4948 C C . LEU B 1 224 ? -18.789 39.312 70.227 1.00 56.87 223 LEU B C 1
ATOM 4949 O O . LEU B 1 224 ? -19.649 39.399 69.349 1.00 60.20 223 LEU B O 1
ATOM 4954 N N . ASN B 1 225 ? -17.720 40.098 70.268 1.00 57.34 224 ASN B N 1
ATOM 4955 C CA . ASN B 1 225 ? -17.510 41.141 69.269 1.00 59.07 224 ASN B CA 1
ATOM 4956 C C . ASN B 1 225 ? -16.065 41.191 68.804 1.00 57.80 224 ASN B C 1
ATOM 4957 O O . ASN B 1 225 ? -15.323 42.099 69.177 1.00 61.43 224 ASN B O 1
ATOM 4962 N N . PRO B 1 226 ? -15.661 40.213 67.981 1.00 60.49 225 PRO B N 1
ATOM 4963 C CA . PRO B 1 226 ? -14.259 40.049 67.590 1.00 62.52 225 PRO B CA 1
ATOM 4964 C C . PRO B 1 226 ? -13.813 41.070 66.552 1.00 72.94 225 PRO B C 1
ATOM 4965 O O . PRO B 1 226 ? -12.633 41.423 66.516 1.00 77.10 225 PRO B O 1
ATOM 4969 N N . GLU B 1 227 ? -14.743 41.545 65.728 1.00 75.67 226 GLU B N 1
ATOM 4970 C CA . GLU B 1 227 ? -14.412 42.493 64.669 0.45 76.08 226 GLU B CA 1
ATOM 4971 C C . GLU B 1 227 ? -13.957 43.827 65.258 1.00 77.39 226 GLU B C 1
ATOM 4972 O O . GLU B 1 227 ? -13.353 44.651 64.571 1.00 82.03 226 GLU B O 1
ATOM 4978 N N . GLN B 1 228 ? -14.253 44.019 66.541 1.00 70.85 227 GLN B N 1
ATOM 4979 C CA . GLN B 1 228 ? -13.781 45.164 67.310 1.00 70.81 227 GLN B CA 1
ATOM 4980 C C . GLN B 1 228 ? -12.250 45.205 67.401 1.00 75.18 227 GLN B C 1
ATOM 4981 O O . GLN B 1 228 ? -11.653 46.276 67.521 1.00 79.78 227 GLN B O 1
ATOM 4987 N N . TYR B 1 229 ? -11.617 44.036 67.327 1.00 71.58 228 TYR B N 1
ATOM 4988 C CA . TYR B 1 229 ? -10.160 43.945 67.380 1.00 64.41 228 TYR B CA 1
ATOM 4989 C C . TYR B 1 229 ? -9.525 44.238 66.027 1.00 65.51 228 TYR B C 1
ATOM 4990 O O . TYR B 1 229 ? -10.116 43.972 64.981 1.00 71.11 228 TYR B O 1
ATOM 4999 N N . LEU B 1 230 ? -8.312 44.781 66.057 1.00 60.06 229 LEU B N 1
ATOM 5000 C CA . LEU B 1 230 ? -7.545 45.016 64.842 1.00 58.55 229 LEU B CA 1
ATOM 5001 C C . LEU B 1 230 ? -7.008 43.691 64.322 1.00 62.75 229 LEU B C 1
ATOM 5002 O O . LEU B 1 230 ? -6.821 42.749 65.090 1.00 60.65 229 LEU B O 1
ATOM 5007 N N . ASP B 1 231 ? -6.753 43.631 63.018 1.00 64.80 230 ASP B N 1
ATOM 5008 C CA . ASP B 1 231 ? -6.239 42.426 62.375 1.00 59.83 230 ASP B CA 1
ATOM 5009 C C . ASP B 1 231 ? -4.947 41.948 63.033 1.00 51.47 230 ASP B C 1
ATOM 5010 O O . ASP B 1 231 ? -4.753 40.750 63.244 1.00 42.84 230 ASP B O 1
ATOM 5015 N N . LYS B 1 232 ? -4.079 42.904 63.356 1.00 50.13 231 LYS B N 1
ATOM 5016 C CA . LYS B 1 232 ? -2.783 42.631 63.966 1.00 52.47 231 LYS B CA 1
ATOM 5017 C C . LYS B 1 232 ? -2.935 41.928 65.307 1.00 48.31 231 LYS B C 1
ATOM 5018 O O . LYS B 1 232 ? -2.366 40.856 65.525 1.00 42.28 231 LYS B O 1
ATOM 5024 N N . GLU B 1 233 ? -3.710 42.539 66.198 1.00 50.80 232 GLU B N 1
ATOM 5025 C CA . GLU B 1 233 ? -3.944 41.981 67.524 0.99 50.68 232 GLU B CA 1
ATOM 5026 C C . GLU B 1 233 ? -4.732 40.680 67.430 1.00 47.03 232 GLU B C 1
ATOM 5027 O O . GLU B 1 233 ? -4.538 39.775 68.237 1.00 40.79 232 GLU B O 1
ATOM 5033 N N . ALA B 1 234 ? -5.613 40.589 66.436 1.00 43.77 233 ALA B N 1
ATOM 5034 C CA . ALA B 1 234 ? -6.380 39.369 66.203 1.00 38.13 233 ALA B CA 1
ATOM 5035 C C . ALA B 1 234 ? -5.470 38.193 65.852 1.00 38.39 233 ALA B C 1
ATOM 5036 O O . ALA B 1 234 ? -5.560 37.109 66.454 1.00 31.22 233 ALA B O 1
ATOM 5038 N N . GLU B 1 235 ? -4.587 38.417 64.882 1.00 36.10 234 GLU B N 1
ATOM 5039 C CA . GLU B 1 235 ? -3.619 37.406 64.466 1.00 36.08 234 GLU B CA 1
ATOM 5040 C C . GLU B 1 235 ? -2.699 36.986 65.615 1.00 33.44 234 GLU B C 1
ATOM 5041 O O . GLU B 1 235 ? -2.388 35.804 65.778 1.00 31.14 234 GLU B O 1
ATOM 5047 N N . GLU B 1 236 ? -2.265 37.965 66.402 1.00 31.03 235 GLU B N 1
ATOM 5048 C CA . GLU B 1 236 ? -1.403 37.722 67.555 1.00 34.04 235 GLU B CA 1
ATOM 5049 C C . GLU B 1 236 ? -2.076 36.824 68.598 1.00 31.84 235 GLU B C 1
ATOM 5050 O O . GLU B 1 236 ? -1.436 35.924 69.158 1.00 28.54 235 GLU B O 1
ATOM 5056 N N . PHE B 1 237 ? -3.357 37.079 68.867 1.00 30.07 236 PHE B N 1
ATOM 5057 C CA . PHE B 1 237 ? -4.129 36.243 69.789 1.00 27.30 236 PHE B CA 1
ATOM 5058 C C . PHE B 1 237 ? -4.221 34.803 69.300 1.00 30.18 236 PHE B C 1
ATOM 5059 O O . PHE B 1 237 ? -4.006 33.860 70.067 1.00 24.89 236 PHE B O 1
ATOM 5067 N N . VAL B 1 238 ? -4.558 34.631 68.026 1.00 29.15 237 VAL B N 1
ATOM 5068 C CA . VAL B 1 238 ? -4.713 33.294 67.472 0.93 24.53 237 VAL B CA 1
ATOM 5069 C C . VAL B 1 238 ? -3.397 32.504 67.442 1.00 22.41 237 VAL B C 1
ATOM 5070 O O . VAL B 1 238 ? -3.365 31.318 67.793 1.00 25.76 237 VAL B O 1
ATOM 5074 N N . MET B 1 239 ? -2.304 33.164 67.076 1.00 25.34 238 MET B N 1
ATOM 5075 C CA . MET B 1 239 ? -1.012 32.487 67.053 1.00 22.60 238 MET B CA 1
ATOM 5076 C C . MET B 1 239 ? -0.585 32.086 68.468 1.00 21.93 238 MET B C 1
ATOM 5077 O O . MET B 1 239 ? -0.011 31.018 68.662 1.00 24.55 238 MET B O 1
ATOM 5082 N N . ALA B 1 240 ? -0.875 32.940 69.443 1.00 23.64 239 ALA B N 1
ATOM 5083 C CA . ALA B 1 240 ? -0.577 32.628 70.840 1.00 25.11 239 ALA B CA 1
ATOM 5084 C C . ALA B 1 240 ? -1.387 31.414 71.291 1.00 25.56 239 ALA B C 1
ATOM 5085 O O . ALA B 1 240 ? -0.864 30.521 71.965 1.00 25.50 239 ALA B O 1
ATOM 5087 N N . LEU B 1 241 ? -2.661 31.382 70.912 1.00 27.60 240 LEU B N 1
ATOM 5088 C CA . LEU B 1 241 ? -3.533 30.270 71.277 1.00 24.38 240 LEU B CA 1
ATOM 5089 C C . LEU B 1 241 ? -3.068 28.940 70.680 1.00 25.90 240 LEU B C 1
ATOM 5090 O O . LEU B 1 241 ? -3.026 27.916 71.370 1.00 21.88 240 LEU B O 1
ATOM 5095 N N . PHE B 1 242 ? -2.714 28.947 69.399 1.00 26.29 241 PHE B N 1
ATOM 5096 C CA . PHE B 1 242 ? -2.128 27.760 68.776 1.00 23.17 241 PHE B CA 1
ATOM 5097 C C . PHE B 1 242 ? -0.880 27.284 69.539 1.00 23.78 241 PHE B C 1
ATOM 5098 O O . PHE B 1 242 ? -0.671 26.084 69.723 1.00 25.27 241 PHE B O 1
ATOM 5106 N N . SER B 1 243 ? -0.048 28.220 69.979 1.00 21.35 242 SER B N 1
ATOM 5107 C CA A SER B 1 243 ? 1.207 27.886 70.654 0.68 23.24 242 SER B CA 1
ATOM 5108 C CA B SER B 1 243 ? 1.202 27.840 70.629 0.32 22.38 242 SER B CA 1
ATOM 5109 C C . SER B 1 243 ? 0.954 27.184 71.989 1.00 22.58 242 SER B C 1
ATOM 5110 O O . SER B 1 243 ? 1.640 26.226 72.348 1.00 24.10 242 SER B O 1
ATOM 5115 N N . VAL B 1 244 ? -0.032 27.683 72.729 1.00 21.39 243 VAL B N 1
ATOM 5116 C CA . VAL B 1 244 ? -0.410 27.086 74.008 1.00 20.99 243 VAL B CA 1
ATOM 5117 C C . VAL B 1 244 ? -0.963 25.683 73.767 1.00 22.41 243 VAL B C 1
ATOM 5118 O O . VAL B 1 244 ? -0.593 24.731 74.447 1.00 24.99 243 VAL B O 1
ATOM 5122 N N . ALA B 1 245 ? -1.834 25.553 72.767 1.00 21.22 244 ALA B N 1
ATOM 5123 C CA . ALA B 1 245 ? -2.448 24.260 72.496 1.00 23.65 244 ALA B CA 1
ATOM 5124 C C . ALA B 1 245 ? -1.408 23.251 72.015 1.00 23.07 244 ALA B C 1
ATOM 5125 O O . ALA B 1 245 ? -1.490 22.064 72.343 1.00 25.30 244 ALA B O 1
ATOM 5127 N N . ALA B 1 246 ? -0.423 23.724 71.250 1.00 23.95 245 ALA B N 1
ATOM 5128 C CA . ALA B 1 246 ? 0.568 22.827 70.651 1.00 22.84 245 ALA B CA 1
ATOM 5129 C C . ALA B 1 246 ? 1.535 22.234 71.680 1.00 22.08 245 ALA B C 1
ATOM 5130 O O . ALA B 1 246 ? 1.987 21.104 71.525 1.00 24.66 245 ALA B O 1
ATOM 5132 N N . ILE B 1 247 ? 1.868 22.996 72.717 1.00 20.53 246 ILE B N 1
ATOM 5133 C CA . ILE B 1 247 ? 2.847 22.499 73.688 1.00 20.41 246 ILE B CA 1
ATOM 5134 C C . ILE B 1 247 ? 2.209 21.584 74.727 1.00 21.54 246 ILE B C 1
ATOM 5135 O O . ILE B 1 247 ? 2.885 20.766 75.352 1.00 21.09 246 ILE B O 1
ATOM 5140 N N . LEU B 1 248 ? 0.904 21.717 74.917 1.00 22.31 247 LEU B N 1
ATOM 5141 C CA . LEU B 1 248 ? 0.235 21.006 76.006 1.00 21.37 247 LEU B CA 1
ATOM 5142 C C . LEU B 1 248 ? 0.508 19.485 76.084 1.00 22.00 247 LEU B C 1
ATOM 5143 O O . LEU B 1 248 ? 0.755 18.971 77.176 1.00 23.56 247 LEU B O 1
ATOM 5148 N N . PRO B 1 249 ? 0.489 18.765 74.939 1.00 22.70 248 PRO B N 1
ATOM 5149 C CA . PRO B 1 249 ? 0.755 17.319 75.024 1.00 24.41 248 PRO B CA 1
ATOM 5150 C C . PRO B 1 249 ? 2.178 16.948 75.454 1.00 25.98 248 PRO B C 1
ATOM 5151 O O . PRO B 1 249 ? 2.435 15.772 75.706 1.00 26.12 248 PRO B O 1
ATOM 5155 N N . ASP B 1 250 ? 3.080 17.919 75.538 1.00 20.32 249 ASP B N 1
ATOM 5156 C CA . ASP B 1 250 ? 4.435 17.637 76.006 1.00 19.06 249 ASP B CA 1
ATOM 5157 C C . ASP B 1 250 ? 4.636 17.774 77.511 1.00 17.88 249 ASP B C 1
ATOM 5158 O O . ASP B 1 250 ? 5.735 17.524 77.996 1.00 20.22 249 ASP B O 1
ATOM 5163 N N . THR B 1 251 ? 3.593 18.167 78.244 1.00 22.10 250 THR B N 1
ATOM 5164 C CA . THR B 1 251 ? 3.747 18.591 79.639 1.00 21.17 250 THR B CA 1
ATOM 5165 C C . THR B 1 251 ? 3.334 17.558 80.690 1.00 25.28 250 THR B C 1
ATOM 5166 O O . THR B 1 251 ? 3.518 17.789 81.888 1.00 23.53 250 THR B O 1
ATOM 5170 N N . SER B 1 252 ? 2.753 16.445 80.247 1.00 23.05 251 SER B N 1
ATOM 5171 C CA . SER B 1 252 ? 2.232 15.406 81.138 1.00 21.85 251 SER B CA 1
ATOM 5172 C C . SER B 1 252 ? 1.010 15.878 81.936 1.00 27.24 251 SER B C 1
ATOM 5173 O O . SER B 1 252 ? 0.595 15.233 82.891 1.00 31.99 251 SER B O 1
ATOM 5176 N N . ILE B 1 253 ? 0.442 17.007 81.537 1.00 25.06 252 ILE B N 1
ATOM 5177 C CA . ILE B 1 253 ? -0.778 17.506 82.165 1.00 25.31 252 ILE B CA 1
ATOM 5178 C C . ILE B 1 253 ? -1.964 16.852 81.467 1.00 25.75 252 ILE B C 1
ATOM 5179 O O . ILE B 1 253 ? -2.018 16.832 80.235 1.00 26.95 252 ILE B O 1
ATOM 5184 N N . PRO B 1 254 ? -2.922 16.313 82.240 1.00 32.08 253 PRO B N 1
ATOM 5185 C CA . PRO B 1 254 ? -4.044 15.593 81.630 1.00 34.69 253 PRO B CA 1
ATOM 5186 C C . PRO B 1 254 ? -5.090 16.537 81.056 1.00 31.13 253 PRO B C 1
ATOM 5187 O O . PRO B 1 254 ? -6.268 16.431 81.383 1.00 34.60 253 PRO B O 1
ATOM 5191 N N . LEU B 1 255 ? -4.658 17.455 80.202 1.00 29.23 254 LEU B N 1
ATOM 5192 C CA . LEU B 1 255 ? -5.559 18.407 79.572 1.00 28.99 254 LEU B CA 1
ATOM 5193 C C . LEU B 1 255 ? -5.162 18.567 78.114 1.00 30.13 254 LEU B C 1
ATOM 5194 O O . LEU B 1 255 ? -4.005 18.373 77.753 1.00 29.13 254 LEU B O 1
ATOM 5199 N N . ASN B 1 256 ? -6.123 18.918 77.273 1.00 28.42 255 ASN B N 1
ATOM 5200 C CA . ASN B 1 256 ? -5.859 19.000 75.845 1.00 32.02 255 ASN B CA 1
ATOM 5201 C C . ASN B 1 256 ? -6.753 20.039 75.181 1.00 32.04 255 ASN B C 1
ATOM 5202 O O . ASN B 1 256 ? -7.920 20.183 75.547 1.00 34.38 255 ASN B O 1
ATOM 5207 N N . LEU B 1 257 ? -6.200 20.757 74.204 1.00 28.69 256 LEU B N 1
ATOM 5208 C CA . LEU B 1 257 ? -6.915 21.845 73.548 1.00 30.33 256 LEU B CA 1
ATOM 5209 C C . LEU B 1 257 ? -6.954 21.690 72.029 1.00 29.11 256 LEU B C 1
ATOM 5210 O O . LEU B 1 257 ? -7.171 22.668 71.317 1.00 28.87 256 LEU B O 1
ATOM 5215 N N . GLU B 1 258 ? -6.740 20.474 71.535 1.00 26.75 257 GLU B N 1
ATOM 5216 C CA . GLU B 1 258 ? -6.671 20.256 70.092 0.99 31.75 257 GLU B CA 1
ATOM 5217 C C . GLU B 1 258 ? -7.973 20.667 69.414 1.00 29.92 257 GLU B C 1
ATOM 5218 O O . GLU B 1 258 ? -7.963 21.171 68.286 1.00 28.63 257 GLU B O 1
ATOM 5224 N N . ASP B 1 259 ? -9.089 20.488 70.116 1.00 30.99 258 ASP B N 1
ATOM 5225 C CA . ASP B 1 259 ? -10.401 20.720 69.517 1.00 32.03 258 ASP B CA 1
ATOM 5226 C C . ASP B 1 259 ? -10.835 22.187 69.504 1.00 28.78 258 ASP B C 1
ATOM 5227 O O . ASP B 1 259 ? -11.973 22.492 69.140 1.00 34.71 258 ASP B O 1
ATOM 5232 N N . LEU B 1 260 ? -9.939 23.087 69.900 1.00 28.14 259 LEU B N 1
ATOM 5233 C CA . LEU B 1 260 ? -10.191 24.520 69.774 1.00 30.40 259 LEU B CA 1
ATOM 5234 C C . LEU B 1 260 ? -10.208 24.890 68.293 1.00 34.82 259 LEU B C 1
ATOM 5235 O O . LEU B 1 260 ? -10.822 25.885 67.894 1.00 33.00 259 LEU B O 1
ATOM 5240 N N . PHE B 1 261 ? -9.525 24.082 67.485 1.00 28.75 260 PHE B N 1
ATOM 5241 C CA . PHE B 1 261 ? -9.352 24.380 66.065 1.00 31.25 260 PHE B CA 1
ATOM 5242 C C . PHE B 1 261 ? -9.754 23.207 65.188 1.00 30.66 260 PHE B C 1
ATOM 5243 O O . PHE B 1 261 ? -9.702 22.055 65.614 1.00 29.24 260 PHE B O 1
ATOM 5251 N N . THR B 1 262 ? -10.120 23.496 63.943 1.00 27.90 261 THR B N 1
ATOM 5252 C CA . THR B 1 262 ? -10.430 22.431 63.004 1.00 31.55 261 THR B CA 1
ATOM 5253 C C . THR B 1 262 ? -9.129 21.816 62.499 1.00 30.57 261 THR B C 1
ATOM 5254 O O . THR B 1 262 ? -8.051 22.404 62.649 1.00 29.36 261 THR B O 1
ATOM 5258 N N . LEU B 1 263 ? -9.228 20.634 61.898 1.00 30.70 262 LEU B N 1
ATOM 5259 C CA . LEU B 1 263 ? -8.050 19.971 61.355 1.00 29.26 262 LEU B CA 1
ATOM 5260 C C . LEU B 1 263 ? -7.412 20.832 60.272 1.00 30.99 262 LEU B C 1
ATOM 5261 O O . LEU B 1 263 ? -6.191 20.905 60.183 1.00 29.26 262 LEU B O 1
ATOM 5266 N N . ASP B 1 264 ? -8.233 21.500 59.463 1.00 28.83 263 ASP B N 1
ATOM 5267 C CA . ASP B 1 264 ? -7.688 22.381 58.432 1.00 32.97 263 ASP B CA 1
ATOM 5268 C C . ASP B 1 264 ? -6.942 23.562 59.048 1.00 33.30 263 ASP B C 1
ATOM 5269 O O . ASP B 1 264 ? -5.895 23.975 58.554 1.00 27.03 263 ASP B O 1
ATOM 5274 N N . GLU B 1 265 ? -7.499 24.122 60.113 1.00 26.64 264 GLU B N 1
ATOM 5275 C CA . GLU B 1 265 ? -6.819 25.204 60.819 1.00 33.14 264 GLU B CA 1
ATOM 5276 C C . GLU B 1 265 ? -5.465 24.766 61.378 1.00 28.39 264 GLU B C 1
ATOM 5277 O O . GLU B 1 265 ? -4.483 25.508 61.275 1.00 25.43 264 GLU B O 1
ATOM 5283 N N . TRP B 1 266 ? -5.400 23.569 61.963 1.00 25.28 265 TRP B N 1
ATOM 5284 C CA . TRP B 1 266 ? -4.128 23.053 62.471 1.00 24.23 265 TRP B CA 1
ATOM 5285 C C . TRP B 1 266 ? -3.142 22.852 61.324 1.00 25.04 265 TRP B C 1
ATOM 5286 O O . TRP B 1 266 ? -1.953 23.129 61.451 1.00 24.54 265 TRP B O 1
ATOM 5297 N N . HIS B 1 267 ? -3.651 22.372 60.196 1.00 27.52 266 HIS B N 1
ATOM 5298 C CA . HIS B 1 267 ? -2.810 22.118 59.036 1.00 21.58 266 HIS B CA 1
ATOM 5299 C C . HIS B 1 267 ? -2.158 23.436 58.592 1.00 26.21 266 HIS B C 1
ATOM 5300 O O . HIS B 1 267 ? -0.945 23.501 58.375 1.00 25.27 266 HIS B O 1
ATOM 5307 N N . ARG B 1 268 ? -2.964 24.490 58.500 1.00 26.98 267 ARG B N 1
ATOM 5308 C CA . ARG B 1 268 ? -2.469 25.814 58.110 1.00 24.20 267 ARG B CA 1
ATOM 5309 C C . ARG B 1 268 ? -1.456 26.368 59.112 1.00 25.00 267 ARG B C 1
ATOM 5310 O O . ARG B 1 268 ? -0.418 26.907 58.723 1.00 29.55 267 ARG B O 1
ATOM 5318 N N . TYR B 1 269 ? -1.768 26.256 60.400 1.00 24.92 268 TYR B N 1
ATOM 5319 C CA . TYR B 1 269 ? -0.819 26.681 61.427 1.00 23.62 268 TYR B CA 1
ATOM 5320 C C . TYR B 1 269 ? 0.504 25.934 61.295 1.00 22.08 268 TYR B C 1
ATOM 5321 O O . TYR B 1 269 ? 1.586 26.543 61.316 1.00 22.88 268 TYR B O 1
ATOM 5330 N N . TRP B 1 270 ? 0.427 24.616 61.162 1.00 21.35 269 TRP B N 1
ATOM 5331 C CA . TRP B 1 270 ? 1.651 23.818 61.021 1.00 20.61 269 TRP B CA 1
ATOM 5332 C C . TRP B 1 270 ? 2.470 24.272 59.812 1.00 25.97 269 TRP B C 1
ATOM 5333 O O . TRP B 1 270 ? 3.693 24.364 59.877 1.00 20.89 269 TRP B O 1
ATOM 5344 N N . GLN B 1 271 ? 1.799 24.563 58.705 1.00 24.64 270 GLN B N 1
ATOM 5345 C CA . GLN B 1 271 ? 2.524 25.018 57.526 1.00 21.02 270 GLN B CA 1
ATOM 5346 C C . GLN B 1 271 ? 3.340 26.278 57.814 1.00 22.98 270 GLN B C 1
ATOM 5347 O O . GLN B 1 271 ? 4.489 26.393 57.374 1.00 23.56 270 GLN B O 1
ATOM 5353 N N . THR B 1 272 ? 2.754 27.218 58.551 1.00 21.57 271 THR B N 1
ATOM 5354 C CA . THR B 1 272 ? 3.470 28.456 58.868 1.00 22.11 271 THR B CA 1
ATOM 5355 C C . THR B 1 272 ? 4.674 28.196 59.748 1.00 22.31 271 THR B C 1
ATOM 5356 O O . THR B 1 272 ? 5.738 28.779 59.533 1.00 23.72 271 THR B O 1
ATOM 5360 N N . GLN B 1 273 ? 4.520 27.325 60.743 1.00 21.90 272 GLN B N 1
ATOM 5361 C CA . GLN B 1 273 ? 5.623 27.078 61.675 1.00 20.07 272 GLN B CA 1
ATOM 5362 C C . GLN B 1 273 ? 6.707 26.243 61.016 1.00 21.67 272 GLN B C 1
ATOM 5363 O O . GLN B 1 273 ? 7.900 26.424 61.287 1.00 20.64 272 GLN B O 1
ATOM 5369 N N . ASN B 1 274 ? 6.285 25.330 60.146 1.00 23.64 273 ASN B N 1
ATOM 5370 C CA . ASN B 1 274 ? 7.222 24.517 59.389 1.00 24.99 273 ASN B CA 1
ATOM 5371 C C . ASN B 1 274 ? 8.086 25.423 58.515 1.00 22.54 273 ASN B C 1
ATOM 5372 O O . ASN B 1 274 ? 9.299 25.251 58.437 1.00 19.90 273 ASN B O 1
ATOM 5377 N N . LEU B 1 275 ? 7.455 26.406 57.884 1.00 20.68 274 LEU B N 1
ATOM 5378 C CA . LEU B 1 275 ? 8.177 27.389 57.070 1.00 23.33 274 LEU B CA 1
ATOM 5379 C C . LEU B 1 275 ? 9.167 28.210 57.902 1.00 23.19 274 LEU B C 1
ATOM 5380 O O . LEU B 1 275 ? 10.293 28.466 57.463 1.00 21.73 274 LEU B O 1
ATOM 5385 N N A ARG B 1 276 ? 8.740 28.621 59.093 0.61 18.79 275 ARG B N 1
ATOM 5386 N N B ARG B 1 276 ? 8.752 28.619 59.097 0.39 19.83 275 ARG B N 1
ATOM 5387 C CA A ARG B 1 276 ? 9.619 29.346 60.004 0.61 23.71 275 ARG B CA 1
ATOM 5388 C CA B ARG B 1 276 ? 9.644 29.360 59.984 0.39 23.10 275 ARG B CA 1
ATOM 5389 C C A ARG B 1 276 ? 10.886 28.547 60.331 0.61 22.75 275 ARG B C 1
ATOM 5390 C C B ARG B 1 276 ? 10.897 28.547 60.332 0.39 22.71 275 ARG B C 1
ATOM 5391 O O A ARG B 1 276 ? 11.997 29.077 60.282 0.61 23.64 275 ARG B O 1
ATOM 5392 O O B ARG B 1 276 ? 12.012 29.071 60.300 0.39 23.41 275 ARG B O 1
ATOM 5407 N N . GLN B 1 277 ? 10.709 27.272 60.663 1.00 20.33 276 GLN B N 1
ATOM 5408 C CA . GLN B 1 277 ? 11.837 26.408 61.009 1.00 22.03 276 GLN B CA 1
ATOM 5409 C C . GLN B 1 277 ? 12.754 26.225 59.804 1.00 21.02 276 GLN B C 1
ATOM 5410 O O . GLN B 1 277 ? 13.968 26.304 59.921 1.00 20.63 276 GLN B O 1
ATOM 5416 N N . TYR B 1 278 ? 12.163 25.951 58.650 1.00 18.30 277 TYR B N 1
ATOM 5417 C CA . TYR B 1 278 ? 12.942 25.727 57.429 1.00 17.57 277 TYR B CA 1
ATOM 5418 C C . TYR B 1 278 ? 13.801 26.941 57.064 1.00 23.77 277 TYR B C 1
ATOM 5419 O O . TYR B 1 278 ? 14.996 26.811 56.774 1.00 20.57 277 TYR B O 1
ATOM 5428 N N . MET B 1 279 ? 13.190 28.123 57.077 1.00 21.68 278 MET B N 1
ATOM 5429 C CA . MET B 1 279 ? 13.894 29.338 56.675 1.00 20.52 278 MET B CA 1
ATOM 5430 C C . MET B 1 279 ? 14.884 29.841 57.721 1.00 24.01 278 MET B C 1
ATOM 5431 O O . MET B 1 279 ? 15.930 30.383 57.369 1.00 26.46 278 MET B O 1
ATOM 5436 N N . SER B 1 280 ? 14.556 29.678 59.000 1.00 23.52 279 SER B N 1
ATOM 5437 C CA . SER B 1 280 ? 15.425 30.235 60.042 1.00 21.64 279 SER B CA 1
ATOM 5438 C C . SER B 1 280 ? 16.555 29.290 60.460 1.00 20.14 279 SER B C 1
ATOM 5439 O O . SER B 1 280 ? 17.597 29.731 60.977 1.00 24.22 279 SER B O 1
ATOM 5442 N N . LYS B 1 281 ? 16.363 27.994 60.242 1.00 21.01 280 LYS B N 1
ATOM 5443 C CA . LYS B 1 281 ? 17.291 27.014 60.794 1.00 19.27 280 LYS B CA 1
ATOM 5444 C C . LYS B 1 281 ? 17.827 25.996 59.792 1.00 21.34 280 LYS B C 1
ATOM 5445 O O . LYS B 1 281 ? 18.708 25.210 60.120 1.00 22.34 280 LYS B O 1
ATOM 5451 N N . SER B 1 282 ? 17.296 25.992 58.574 1.00 21.94 281 SER B N 1
ATOM 5452 C CA . SER B 1 282 ? 17.686 24.950 57.634 1.00 17.77 281 SER B CA 1
ATOM 5453 C C . SER B 1 282 ? 18.125 25.519 56.279 1.00 21.76 281 SER B C 1
ATOM 5454 O O . SER B 1 282 ? 18.704 26.607 56.203 1.00 22.97 281 SER B O 1
ATOM 5457 N N . SER B 1 283 ? 17.842 24.782 55.214 1.00 20.26 282 SER B N 1
ATOM 5458 C CA . SER B 1 283 ? 18.488 25.010 53.919 1.00 25.35 282 SER B CA 1
ATOM 5459 C C . SER B 1 283 ? 17.689 25.863 52.937 1.00 27.12 282 SER B C 1
ATOM 5460 O O . SER B 1 283 ? 17.940 25.816 51.731 1.00 24.68 282 SER B O 1
ATOM 5463 N N . ALA B 1 284 ? 16.747 26.652 53.446 1.00 24.95 283 ALA B N 1
ATOM 5464 C CA . ALA B 1 284 ? 15.996 27.584 52.601 1.00 28.64 283 ALA B CA 1
ATOM 5465 C C . ALA B 1 284 ? 16.906 28.494 51.778 1.00 21.88 283 ALA B C 1
ATOM 5466 O O . ALA B 1 284 ? 17.876 29.042 52.290 1.00 23.37 283 ALA B O 1
ATOM 5468 N N . PRO B 1 285 ? 16.588 28.662 50.484 1.00 21.83 284 PRO B N 1
ATOM 5469 C CA . PRO B 1 285 ? 17.379 29.561 49.634 1.00 23.49 284 PRO B CA 1
ATOM 5470 C C . PRO B 1 285 ? 17.563 30.973 50.202 1.00 26.10 284 PRO B C 1
ATOM 5471 O O . PRO B 1 285 ? 18.632 31.556 50.030 1.00 26.64 284 PRO B O 1
ATOM 5475 N N . VAL B 1 286 ? 16.560 31.499 50.900 1.00 29.58 285 VAL B N 1
ATOM 5476 C CA . VAL B 1 286 ? 16.657 32.846 51.467 1.00 31.13 285 VAL B CA 1
ATOM 5477 C C . VAL B 1 286 ? 17.789 32.944 52.516 1.00 27.76 285 VAL B C 1
ATOM 5478 O O . VAL B 1 286 ? 18.370 34.014 52.724 1.00 29.40 285 VAL B O 1
ATOM 5482 N N . GLY B 1 287 ? 18.119 31.818 53.136 1.00 25.46 286 GLY B N 1
ATOM 5483 C CA . GLY B 1 287 ? 19.175 31.772 54.139 1.00 26.78 286 GLY B CA 1
ATOM 5484 C C . GLY B 1 287 ? 20.555 31.515 53.558 1.00 30.09 286 GLY B C 1
ATOM 5485 O O . GLY B 1 287 ? 21.558 31.637 54.263 1.00 26.47 286 GLY B O 1
ATOM 5486 N N . LYS B 1 288 ? 20.597 31.141 52.276 1.00 26.22 287 LYS B N 1
ATOM 5487 C CA . LYS B 1 288 ? 21.851 30.888 51.562 1.00 25.55 287 LYS B CA 1
ATOM 5488 C C . LYS B 1 288 ? 22.785 29.892 52.270 1.00 25.79 287 LYS B C 1
ATOM 5489 O O . LYS B 1 288 ? 24.003 30.013 52.168 1.00 26.19 287 LYS B O 1
ATOM 5495 N N . MET B 1 289 ? 22.193 28.933 52.983 1.00 25.80 288 MET B N 1
ATOM 5496 C CA . MET B 1 289 ? 22.898 27.861 53.698 1.00 25.13 288 MET B CA 1
ATOM 5497 C C . MET B 1 289 ? 23.645 28.322 54.955 1.00 27.98 288 MET B C 1
ATOM 5498 O O . MET B 1 289 ? 24.278 27.512 55.629 1.00 28.03 288 MET B O 1
ATOM 5503 N N . LEU B 1 290 ? 23.565 29.612 55.266 1.00 24.91 289 LEU B N 1
ATOM 5504 C CA . LEU B 1 290 ? 24.092 30.119 56.539 1.00 24.89 289 LEU B CA 1
ATOM 5505 C C . LEU B 1 290 ? 23.583 29.366 57.785 1.00 22.07 289 LEU B C 1
ATOM 5506 O O . LEU B 1 290 ? 24.394 29.009 58.654 1.00 23.24 289 LEU B O 1
ATOM 5511 N N . PRO B 1 291 ? 22.255 29.114 57.889 1.00 22.57 290 PRO B N 1
ATOM 5512 C CA . PRO B 1 291 ? 21.778 28.387 59.081 1.00 23.92 290 PRO B CA 1
ATOM 5513 C C . PRO B 1 291 ? 22.332 26.969 59.187 1.00 25.79 290 PRO B C 1
ATOM 5514 O O . PRO B 1 291 ? 22.408 26.417 60.287 1.00 25.07 290 PRO B O 1
ATOM 5518 N N . VAL B 1 292 ? 22.707 26.387 58.053 1.00 22.31 291 VAL B N 1
ATOM 5519 C CA . VAL B 1 292 ? 23.196 25.014 58.041 1.00 22.96 291 VAL B CA 1
ATOM 5520 C C . VAL B 1 292 ? 24.708 24.969 58.275 1.00 24.04 291 VAL B C 1
ATOM 5521 O O . VAL B 1 292 ? 25.215 24.117 59.017 1.00 23.88 291 VAL B O 1
ATOM 5525 N N . ALA B 1 293 ? 25.411 25.896 57.638 1.00 21.71 292 ALA B N 1
ATOM 5526 C CA . ALA B 1 293 ? 26.871 25.953 57.678 1.00 20.44 292 ALA B CA 1
ATOM 5527 C C . ALA B 1 293 ? 27.408 26.062 59.103 1.00 23.33 292 ALA B C 1
ATOM 5528 O O . ALA B 1 293 ? 28.480 25.538 59.410 1.00 24.93 292 ALA B O 1
ATOM 5530 N N . ILE B 1 294 ? 26.669 26.751 59.966 1.00 21.14 293 ILE B N 1
ATOM 5531 C CA . ILE B 1 294 ? 27.146 26.979 61.338 1.00 22.54 293 ILE B CA 1
ATOM 5532 C C . ILE B 1 294 ? 27.306 25.699 62.164 1.00 24.20 293 ILE B C 1
ATOM 5533 O O . ILE B 1 294 ? 27.944 25.722 63.234 1.00 23.87 293 ILE B O 1
ATOM 5538 N N . ALA B 1 295 ? 26.737 24.594 61.686 1.00 24.12 294 ALA B N 1
ATOM 5539 C CA . ALA B 1 295 ? 26.812 23.322 62.414 1.00 21.35 294 ALA B CA 1
ATOM 5540 C C . ALA B 1 295 ? 28.119 22.550 62.180 1.00 22.47 294 ALA B C 1
ATOM 5541 O O . ALA B 1 295 ? 28.317 21.483 62.757 1.00 24.29 294 ALA B O 1
ATOM 5543 N N . TRP B 1 296 ? 29.002 23.068 61.333 1.00 23.26 295 TRP B N 1
ATOM 5544 C CA . TRP B 1 296 ? 30.195 22.290 60.980 1.00 24.39 295 TRP B CA 1
ATOM 5545 C C . TRP B 1 296 ? 31.079 21.870 62.162 1.00 22.70 295 TRP B C 1
ATOM 5546 O O . TRP B 1 296 ? 31.631 20.772 62.126 1.00 24.39 295 TRP B O 1
ATOM 5557 N N . PRO B 1 297 ? 31.204 22.716 63.216 1.00 22.03 296 PRO B N 1
ATOM 5558 C CA . PRO B 1 297 ? 31.991 22.229 64.357 1.00 22.84 296 PRO B CA 1
ATOM 5559 C C . PRO B 1 297 ? 31.446 20.934 64.962 1.00 22.91 296 PRO B C 1
ATOM 5560 O O . PRO B 1 297 ? 32.227 20.092 65.434 1.00 26.25 296 PRO B O 1
ATOM 5564 N N . LEU B 1 298 ? 30.128 20.756 64.942 1.00 21.99 297 LEU B N 1
ATOM 5565 C CA . LEU B 1 298 ? 29.562 19.548 65.530 1.00 26.12 297 LEU B CA 1
ATOM 5566 C C . LEU B 1 298 ? 29.794 18.335 64.629 1.00 25.40 297 LEU B C 1
ATOM 5567 O O . LEU B 1 298 ? 30.125 17.246 65.112 1.00 21.54 297 LEU B O 1
ATOM 5572 N N . LEU B 1 299 ? 29.645 18.517 63.320 1.00 21.34 298 LEU B N 1
ATOM 5573 C CA . LEU B 1 299 ? 29.959 17.428 62.403 1.00 22.83 298 LEU B CA 1
ATOM 5574 C C . LEU B 1 299 ? 31.440 17.047 62.504 1.00 23.70 298 LEU B C 1
ATOM 5575 O O . LEU B 1 299 ? 31.794 15.864 62.485 1.00 24.08 298 LEU B O 1
ATOM 5580 N N . SER B 1 300 ? 32.299 18.052 62.634 1.00 21.38 299 SER B N 1
ATOM 5581 C CA . SER B 1 300 ? 33.727 17.805 62.830 1.00 24.62 299 SER B CA 1
ATOM 5582 C C . SER B 1 300 ? 33.989 17.020 64.120 1.00 25.18 299 SER B C 1
ATOM 5583 O O . SER B 1 300 ? 34.800 16.097 64.130 1.00 24.61 299 SER B O 1
ATOM 5586 N N . GLU B 1 301 ? 33.279 17.376 65.191 1.00 22.31 300 GLU B N 1
ATOM 5587 C CA . GLU B 1 301 ? 33.424 16.690 66.483 0.94 22.85 300 GLU B CA 1
ATOM 5588 C C . GLU B 1 301 ? 32.999 15.225 66.386 1.00 25.41 300 GLU B C 1
ATOM 5589 O O . GLU B 1 301 ? 33.672 14.350 66.935 1.00 25.60 300 GLU B O 1
ATOM 5595 N N . PHE B 1 302 ? 31.905 14.960 65.663 1.00 22.30 301 PHE B N 1
ATOM 5596 C CA . PHE B 1 302 ? 31.436 13.589 65.459 1.00 23.17 301 PHE B CA 1
ATOM 5597 C C . PHE B 1 302 ? 32.517 12.756 64.776 1.00 22.58 301 PHE B C 1
ATOM 5598 O O . PHE B 1 302 ? 32.788 11.631 65.180 1.00 24.21 301 PHE B O 1
ATOM 5606 N N . ILE B 1 303 ? 33.093 13.293 63.704 1.00 23.85 302 ILE B N 1
ATOM 5607 C CA . ILE B 1 303 ? 34.107 12.557 62.958 1.00 23.12 302 ILE B CA 1
ATOM 5608 C C . ILE B 1 303 ? 35.334 12.316 63.831 1.00 25.81 302 ILE B C 1
ATOM 5609 O O . ILE B 1 303 ? 35.888 11.217 63.839 1.00 27.38 302 ILE B O 1
ATOM 5614 N N A ARG B 1 304 ? 35.754 13.347 64.560 0.55 25.43 303 ARG B N 1
ATOM 5615 N N B ARG B 1 304 ? 35.739 13.346 64.565 0.45 25.50 303 ARG B N 1
ATOM 5616 C CA A ARG B 1 304 ? 36.900 13.223 65.459 0.55 27.75 303 ARG B CA 1
ATOM 5617 C CA B ARG B 1 304 ? 36.887 13.251 65.461 0.45 28.41 303 ARG B CA 1
ATOM 5618 C C A ARG B 1 304 ? 36.708 12.108 66.481 0.55 27.30 303 ARG B C 1
ATOM 5619 C C B ARG B 1 304 ? 36.718 12.143 66.501 0.45 27.41 303 ARG B C 1
ATOM 5620 O O A ARG B 1 304 ? 37.588 11.265 66.658 0.55 29.37 303 ARG B O 1
ATOM 5621 O O B ARG B 1 304 ? 37.623 11.332 66.700 0.45 29.87 303 ARG B O 1
ATOM 5636 N N . SER B 1 305 ? 35.565 12.095 67.160 1.00 23.55 304 SER B N 1
ATOM 5637 C CA . SER B 1 305 ? 35.363 11.101 68.220 1.00 25.66 304 SER B CA 1
ATOM 5638 C C . SER B 1 305 ? 35.346 9.676 67.653 1.00 24.87 304 SER B C 1
ATOM 5639 O O . SER B 1 305 ? 35.847 8.742 68.270 1.00 25.98 304 SER B O 1
ATOM 5642 N N . ALA B 1 306 ? 34.784 9.514 66.462 1.00 23.90 305 ALA B N 1
ATOM 5643 C CA . ALA B 1 306 ? 34.785 8.206 65.816 1.00 21.70 305 ALA B CA 1
ATOM 5644 C C . ALA B 1 306 ? 36.186 7.794 65.373 1.00 24.71 305 ALA B C 1
ATOM 5645 O O . ALA B 1 306 ? 36.588 6.648 65.555 1.00 24.34 305 ALA B O 1
ATOM 5647 N N A GLN B 1 307 ? 36.918 8.729 64.776 0.46 26.98 306 GLN B N 1
ATOM 5648 N N B GLN B 1 307 ? 36.917 8.729 64.777 0.54 27.04 306 GLN B N 1
ATOM 5649 C CA A GLN B 1 307 ? 38.279 8.451 64.324 0.46 28.32 306 GLN B CA 1
ATOM 5650 C CA B GLN B 1 307 ? 38.279 8.455 64.325 0.54 28.33 306 GLN B CA 1
ATOM 5651 C C A GLN B 1 307 ? 39.196 8.049 65.481 0.46 30.14 306 GLN B C 1
ATOM 5652 C C B GLN B 1 307 ? 39.196 8.050 65.482 0.54 30.28 306 GLN B C 1
ATOM 5653 O O A GLN B 1 307 ? 40.062 7.186 65.325 0.46 30.70 306 GLN B O 1
ATOM 5654 O O B GLN B 1 307 ? 40.062 7.186 65.326 0.54 30.70 306 GLN B O 1
ATOM 5665 N N . GLU B 1 308 ? 39.004 8.683 66.635 1.00 25.92 307 GLU B N 1
ATOM 5666 C CA . GLU B 1 308 ? 39.822 8.398 67.804 1.00 28.31 307 GLU B CA 1
ATOM 5667 C C . GLU B 1 308 ? 39.540 7.000 68.350 1.00 32.09 307 GLU B C 1
ATOM 5668 O O . GLU B 1 308 ? 40.447 6.314 68.813 1.00 31.26 307 GLU B O 1
ATOM 5674 N N . VAL B 1 309 ? 38.289 6.564 68.255 1.00 26.42 308 VAL B N 1
ATOM 5675 C CA . VAL B 1 309 ? 37.922 5.218 68.682 1.00 26.87 308 VAL B CA 1
ATOM 5676 C C . VAL B 1 309 ? 38.452 4.186 67.696 1.00 23.51 308 VAL B C 1
ATOM 5677 O O . VAL B 1 309 ? 38.982 3.146 68.080 1.00 31.26 308 VAL B O 1
ATOM 5681 N N . ILE B 1 310 ? 38.321 4.483 66.409 1.00 26.96 309 ILE B N 1
ATOM 5682 C CA . ILE B 1 310 ? 38.810 3.581 65.380 1.00 26.67 309 ILE B CA 1
ATOM 5683 C C . ILE B 1 310 ? 40.324 3.393 65.457 1.00 33.25 309 ILE B C 1
ATOM 5684 O O . ILE B 1 310 ? 40.836 2.286 65.307 1.00 32.65 309 ILE B O 1
ATOM 5689 N N . SER B 1 311 ? 41.036 4.478 65.727 1.00 34.67 310 SER B N 1
ATOM 5690 C CA . SER B 1 311 ? 42.493 4.430 65.776 1.00 36.37 310 SER B CA 1
ATOM 5691 C C . SER B 1 311 ? 42.994 3.832 67.085 1.00 41.95 310 SER B C 1
ATOM 5692 O O . SER B 1 311 ? 44.155 3.425 67.182 1.00 50.39 310 SER B O 1
ATOM 5695 N N . GLY B 1 312 ? 42.133 3.796 68.098 1.00 38.56 311 GLY B N 1
ATOM 5696 C CA . GLY B 1 312 ? 42.537 3.301 69.406 1.00 38.91 311 GLY B CA 1
ATOM 5697 C C . GLY B 1 312 ? 43.040 4.379 70.349 1.00 36.63 311 GLY B C 1
ATOM 5698 O O . GLY B 1 312 ? 43.440 4.088 71.472 1.00 43.68 311 GLY B O 1
ATOM 5699 N N . LYS B 1 313 ? 43.029 5.630 69.899 1.00 38.22 312 LYS B N 1
ATOM 5700 C CA . LYS B 1 313 ? 43.382 6.756 70.765 1.00 41.33 312 LYS B CA 1
ATOM 5701 C C . LYS B 1 313 ? 42.348 6.908 71.888 1.00 46.23 312 LYS B C 1
ATOM 5702 O O . LYS B 1 313 ? 42.667 7.369 72.987 1.00 47.79 312 LYS B O 1
ATOM 5708 N N . SER B 1 314 ? 41.117 6.491 71.602 1.00 37.21 313 SER B N 1
ATOM 5709 C CA . SER B 1 314 ? 40.022 6.491 72.572 1.00 40.52 313 SER B CA 1
ATOM 5710 C C . SER B 1 314 ? 39.474 5.073 72.711 1.00 41.40 313 SER B C 1
ATOM 5711 O O . SER B 1 314 ? 39.421 4.334 71.731 1.00 40.06 313 SER B O 1
ATOM 5714 N N . ASP B 1 315 ? 39.062 4.679 73.914 1.00 32.59 314 ASP B N 1
ATOM 5715 C CA . ASP B 1 315 ? 38.422 3.372 74.056 0.92 34.30 314 ASP B CA 1
ATOM 5716 C C . ASP B 1 315 ? 36.981 3.464 74.568 1.00 30.99 314 ASP B C 1
ATOM 5717 O O . ASP B 1 315 ? 36.498 2.564 75.259 1.00 34.61 314 ASP B O 1
ATOM 5722 N N . TYR B 1 316 ? 36.300 4.548 74.204 1.00 29.03 315 TYR B N 1
ATOM 5723 C CA . TYR B 1 316 ? 34.875 4.702 74.491 1.00 26.32 315 TYR B CA 1
ATOM 5724 C C . TYR B 1 316 ? 34.039 3.796 73.590 1.00 25.74 315 TYR B C 1
ATOM 5725 O O . TYR B 1 316 ? 34.376 3.576 72.421 1.00 27.09 315 TYR B O 1
ATOM 5734 N N . GLN B 1 317 ? 32.952 3.274 74.143 1.00 20.80 316 GLN B N 1
ATOM 5735 C CA . GLN B 1 317 ? 32.007 2.479 73.377 1.00 23.73 316 GLN B CA 1
ATOM 5736 C C . GLN B 1 317 ? 30.875 3.369 72.864 1.00 21.92 316 GLN B C 1
ATOM 5737 O O . GLN B 1 317 ? 30.172 3.011 71.911 1.00 20.96 316 GLN B O 1
ATOM 5743 N N . ALA B 1 318 ? 30.702 4.529 73.497 1.00 20.49 317 ALA B N 1
ATOM 5744 C CA . ALA B 1 318 ? 29.676 5.480 73.072 1.00 21.33 317 ALA B CA 1
ATOM 5745 C C . ALA B 1 318 ? 29.970 6.910 73.497 1.00 24.02 317 ALA B C 1
ATOM 5746 O O . ALA B 1 318 ? 30.470 7.150 74.593 1.00 22.07 317 ALA B O 1
ATOM 5748 N N . ASN B 1 319 ? 29.645 7.857 72.622 1.00 21.47 318 ASN B N 1
ATOM 5749 C CA . ASN B 1 319 ? 29.569 9.269 72.996 1.00 20.74 318 ASN B CA 1
ATOM 5750 C C . ASN B 1 319 ? 28.156 9.786 72.814 1.00 21.87 318 ASN B C 1
ATOM 5751 O O . ASN B 1 319 ? 27.593 9.675 71.717 1.00 20.93 318 ASN B O 1
ATOM 5756 N N . PHE B 1 320 ? 27.586 10.360 73.871 1.00 17.83 319 PHE B N 1
ATOM 5757 C CA . PHE B 1 320 ? 26.223 10.858 73.837 1.00 20.90 319 PHE B CA 1
ATOM 5758 C C . PHE B 1 320 ? 26.271 12.375 74.015 1.00 19.42 319 PHE B C 1
ATOM 5759 O O . PHE B 1 320 ? 27.127 12.896 74.726 1.00 17.62 319 PHE B O 1
ATOM 5767 N N . ARG B 1 321 ? 25.353 13.085 73.374 1.00 18.61 320 ARG B N 1
ATOM 5768 C CA . ARG B 1 321 ? 25.336 14.538 73.462 1.00 19.59 320 ARG B CA 1
ATOM 5769 C C . ARG B 1 321 ? 23.886 15.005 73.529 1.00 19.15 320 ARG B C 1
ATOM 5770 O O . ARG B 1 321 ? 23.067 14.593 72.715 1.00 19.05 320 ARG B O 1
ATOM 5778 N N . PHE B 1 322 ? 23.580 15.873 74.489 1.00 15.91 321 PHE B N 1
ATOM 5779 C CA . PHE B 1 322 ? 22.205 16.319 74.687 1.00 18.28 321 PHE B CA 1
ATOM 5780 C C . PHE B 1 322 ? 22.068 17.820 74.479 1.00 18.90 321 PHE B C 1
ATOM 5781 O O . PHE B 1 322 ? 22.751 18.611 75.105 1.00 17.36 321 PHE B O 1
ATOM 5789 N N . ALA B 1 323 ? 21.193 18.210 73.558 1.00 18.46 322 ALA B N 1
ATOM 5790 C CA . ALA B 1 323 ? 21.072 19.623 73.226 1.00 20.75 322 ALA B CA 1
ATOM 5791 C C . ALA B 1 323 ? 19.659 20.011 72.773 1.00 22.78 322 ALA B C 1
ATOM 5792 O O . ALA B 1 323 ? 18.691 19.691 73.458 1.00 21.47 322 ALA B O 1
ATOM 5794 N N . HIS B 1 324 ? 19.536 20.681 71.626 1.00 19.31 323 HIS B N 1
ATOM 5795 C CA . HIS B 1 324 ? 18.291 21.390 71.279 1.00 15.71 323 HIS B CA 1
ATOM 5796 C C . HIS B 1 324 ? 17.871 21.164 69.858 1.00 16.52 323 HIS B C 1
ATOM 5797 O O . HIS B 1 324 ? 18.648 20.632 69.078 1.00 20.07 323 HIS B O 1
ATOM 5804 N N . ASP B 1 325 ? 16.646 21.568 69.510 1.00 16.48 324 ASP B N 1
ATOM 5805 C CA . ASP B 1 325 ? 16.244 21.448 68.099 1.00 18.83 324 ASP B CA 1
ATOM 5806 C C . ASP B 1 325 ? 17.097 22.361 67.209 1.00 20.92 324 ASP B C 1
ATOM 5807 O O . ASP B 1 325 ? 17.361 22.045 66.050 1.00 20.73 324 ASP B O 1
ATOM 5812 N N . GLU B 1 326 ? 17.537 23.481 67.784 1.00 18.76 325 GLU B N 1
ATOM 5813 C CA . GLU B 1 326 ? 18.432 24.408 67.095 1.00 20.87 325 GLU B CA 1
ATOM 5814 C C . GLU B 1 326 ? 19.788 23.778 66.797 1.00 24.33 325 GLU B C 1
ATOM 5815 O O . GLU B 1 326 ? 20.521 24.253 65.929 1.00 20.41 325 GLU B O 1
ATOM 5821 N N . THR B 1 327 ? 20.120 22.714 67.531 1.00 20.91 326 THR B N 1
ATOM 5822 C CA . THR B 1 327 ? 21.314 21.914 67.252 1.00 18.29 326 THR B CA 1
ATOM 5823 C C . THR B 1 327 ? 21.033 20.846 66.178 1.00 21.51 326 THR B C 1
ATOM 5824 O O . THR B 1 327 ? 21.786 20.689 65.214 1.00 19.50 326 THR B O 1
ATOM 5828 N N . VAL B 1 328 ? 19.941 20.117 66.359 1.00 17.55 327 VAL B N 1
ATOM 5829 C CA . VAL B 1 328 ? 19.616 18.969 65.518 1.00 17.42 327 VAL B CA 1
ATOM 5830 C C . VAL B 1 328 ? 19.285 19.348 64.078 1.00 17.72 327 VAL B C 1
ATOM 5831 O O . VAL B 1 328 ? 19.793 18.730 63.148 1.00 21.49 327 VAL B O 1
ATOM 5835 N N . ILE B 1 329 ? 18.446 20.361 63.904 1.00 18.49 328 ILE B N 1
ATOM 5836 C CA . ILE B 1 329 ? 17.988 20.715 62.553 1.00 16.78 328 ILE B CA 1
ATOM 5837 C C . ILE B 1 329 ? 19.139 21.024 61.584 1.00 17.00 328 ILE B C 1
ATOM 5838 O O . ILE B 1 329 ? 19.229 20.381 60.527 1.00 20.74 328 ILE B O 1
ATOM 5843 N N . PRO B 1 330 ? 20.029 21.972 61.937 1.00 17.91 329 PRO B N 1
ATOM 5844 C CA . PRO B 1 330 ? 21.107 22.221 60.977 1.00 20.69 329 PRO B CA 1
ATOM 5845 C C . PRO B 1 330 ? 22.115 21.081 60.884 1.00 25.17 329 PRO B C 1
ATOM 5846 O O . PRO B 1 330 ? 22.709 20.882 59.823 1.00 21.51 329 PRO B O 1
ATOM 5850 N N . PHE B 1 331 ? 22.311 20.344 61.975 1.00 20.06 330 PHE B N 1
ATOM 5851 C CA . PHE B 1 331 ? 23.220 19.209 61.946 1.00 18.95 330 PHE B CA 1
ATOM 5852 C C . PHE B 1 331 ? 22.748 18.160 60.940 1.00 23.11 330 PHE B C 1
ATOM 5853 O O . PHE B 1 331 ? 23.531 17.664 60.128 1.00 22.96 330 PHE B O 1
ATOM 5861 N N . VAL B 1 332 ? 21.458 17.839 60.970 1.00 18.96 331 VAL B N 1
ATOM 5862 C CA . VAL B 1 332 ? 20.898 16.874 60.031 1.00 19.00 331 VAL B CA 1
ATOM 5863 C C . VAL B 1 332 ? 21.036 17.353 58.572 1.00 21.27 331 VAL B C 1
ATOM 5864 O O . VAL B 1 332 ? 21.454 16.597 57.692 1.00 21.51 331 VAL B O 1
ATOM 5868 N N . SER B 1 333 ? 20.718 18.617 58.330 1.00 20.38 332 SER B N 1
ATOM 5869 C CA . SER B 1 333 ? 20.816 19.185 56.980 1.00 22.41 332 SER B CA 1
ATOM 5870 C C . SER B 1 333 ? 22.278 19.201 56.515 1.00 21.07 332 SER B C 1
ATOM 5871 O O . SER B 1 333 ? 22.576 18.944 55.352 1.00 21.77 332 SER B O 1
ATOM 5874 N N . LEU B 1 334 ? 23.197 19.496 57.432 1.00 20.27 333 LEU B N 1
ATOM 5875 C CA . LEU B 1 334 ? 24.605 19.511 57.053 1.00 20.77 333 LEU B CA 1
ATOM 5876 C C . LEU B 1 334 ? 25.097 18.101 56.708 1.00 21.98 333 LEU B C 1
ATOM 5877 O O . LEU B 1 334 ? 25.912 17.923 55.795 1.00 23.92 333 LEU B O 1
ATOM 5882 N N . MET B 1 335 ? 24.612 17.102 57.445 1.00 21.05 334 MET B N 1
ATOM 5883 C CA . MET B 1 335 ? 24.935 15.714 57.112 0.91 19.32 334 MET B CA 1
ATOM 5884 C C . MET B 1 335 ? 24.458 15.363 55.705 1.00 20.60 334 MET B C 1
ATOM 5885 O O . MET B 1 335 ? 25.021 14.481 55.064 1.00 25.78 334 MET B O 1
ATOM 5890 N N . GLY B 1 336 ? 23.412 16.035 55.249 1.00 23.56 335 GLY B N 1
ATOM 5891 C CA . GLY B 1 336 ? 22.860 15.749 53.931 1.00 21.64 335 GLY B CA 1
ATOM 5892 C C . GLY B 1 336 ? 21.970 14.522 53.896 1.00 22.42 335 GLY B C 1
ATOM 5893 O O . GLY B 1 336 ? 21.821 13.898 52.846 1.00 28.84 335 GLY B O 1
ATOM 5894 N N . ILE B 1 337 ? 21.365 14.180 55.029 1.00 20.66 336 ILE B N 1
ATOM 5895 C CA . ILE B 1 337 ? 20.381 13.106 55.073 0.98 21.13 336 ILE B CA 1
ATOM 5896 C C . ILE B 1 337 ? 19.279 13.431 54.066 1.00 28.34 336 ILE B C 1
ATOM 5897 O O . ILE B 1 337 ? 18.744 14.545 54.056 1.00 26.86 336 ILE B O 1
ATOM 5902 N N . GLU B 1 338 ? 18.976 12.475 53.196 1.00 29.84 337 GLU B N 1
ATOM 5903 C CA . GLU B 1 338 ? 18.161 12.771 52.023 1.00 33.08 337 GLU B CA 1
ATOM 5904 C C . GLU B 1 338 ? 16.863 13.495 52.360 1.00 33.34 337 GLU B C 1
ATOM 5905 O O . GLU B 1 338 ? 16.143 13.086 53.272 1.00 38.23 337 GLU B O 1
ATOM 5911 N N A LYS B 1 339 ? 16.650 14.593 51.633 0.42 37.09 338 LYS B N 1
ATOM 5912 N N B LYS B 1 339 ? 16.609 14.572 51.616 0.58 37.02 338 LYS B N 1
ATOM 5913 C CA A LYS B 1 339 ? 15.506 15.508 51.732 0.42 39.92 338 LYS B CA 1
ATOM 5914 C CA B LYS B 1 339 ? 15.474 15.502 51.765 0.58 40.32 338 LYS B CA 1
ATOM 5915 C C A LYS B 1 339 ? 15.638 16.615 52.784 0.42 35.32 338 LYS B C 1
ATOM 5916 C C B LYS B 1 339 ? 15.751 16.670 52.708 0.58 34.79 338 LYS B C 1
ATOM 5917 O O A LYS B 1 339 ? 14.969 17.645 52.677 0.42 33.48 338 LYS B O 1
ATOM 5918 O O B LYS B 1 339 ? 15.287 17.782 52.461 0.58 30.86 338 LYS B O 1
ATOM 5929 N N . THR B 1 340 ? 16.503 16.422 53.780 1.00 25.48 339 THR B N 1
ATOM 5930 C CA . THR B 1 340 ? 16.624 17.406 54.862 1.00 22.58 339 THR B CA 1
ATOM 5931 C C . THR B 1 340 ? 17.384 18.661 54.477 1.00 25.35 339 THR B C 1
ATOM 5932 O O . THR B 1 340 ? 17.348 19.658 55.199 1.00 24.68 339 THR B O 1
ATOM 5936 N N . ASP B 1 341 ? 18.100 18.608 53.363 1.00 23.63 340 ASP B N 1
ATOM 5937 C CA . ASP B 1 341 ? 18.875 19.757 52.911 1.00 20.50 340 ASP B CA 1
ATOM 5938 C C . ASP B 1 341 ? 18.335 20.302 51.587 1.00 20.16 340 ASP B C 1
ATOM 5939 O O . ASP B 1 341 ? 19.037 21.024 50.878 1.00 23.77 340 ASP B O 1
ATOM 5944 N N . VAL B 1 342 ? 17.083 19.980 51.286 1.00 24.71 341 VAL B N 1
ATOM 5945 C CA . VAL B 1 342 ? 16.466 20.419 50.035 1.00 26.12 341 VAL B CA 1
ATOM 5946 C C . VAL B 1 342 ? 16.369 21.946 50.017 1.00 24.23 341 VAL B C 1
ATOM 5947 O O . VAL B 1 342 ? 16.168 22.588 51.054 1.00 24.39 341 VAL B O 1
ATOM 5951 N N . GLN B 1 343 ? 16.578 22.533 48.846 1.00 23.75 342 GLN B N 1
ATOM 5952 C CA . GLN B 1 343 ? 16.482 23.972 48.685 0.97 21.15 342 GLN B CA 1
ATOM 5953 C C . GLN B 1 343 ? 15.303 24.309 47.779 1.00 23.13 342 GLN B C 1
ATOM 5954 O O . GLN B 1 343 ? 15.378 24.137 46.569 1.00 24.31 342 GLN B O 1
ATOM 5960 N N . VAL B 1 344 ? 14.226 24.794 48.385 1.00 22.29 343 VAL B N 1
ATOM 5961 C CA . VAL B 1 344 ? 12.977 25.069 47.687 1.00 28.67 343 VAL B CA 1
ATOM 5962 C C . VAL B 1 344 ? 12.690 26.565 47.684 1.00 29.11 343 VAL B C 1
ATOM 5963 O O . VAL B 1 344 ? 12.562 27.172 48.747 1.00 31.12 343 VAL B O 1
ATOM 5967 N N . CYS B 1 345 ? 12.561 27.142 46.492 1.00 39.61 344 CYS B N 1
ATOM 5968 C CA . CYS B 1 345 ? 12.361 28.583 46.347 1.00 41.82 344 CYS B CA 1
ATOM 5969 C C . CYS B 1 345 ? 10.950 29.062 46.667 1.00 39.12 344 CYS B C 1
ATOM 5970 O O . CYS B 1 345 ? 10.781 30.139 47.236 1.00 39.76 344 CYS B O 1
ATOM 5973 N N . ARG B 1 346 ? 9.940 28.275 46.304 1.00 37.15 345 ARG B N 1
ATOM 5974 C CA . ARG B 1 346 ? 8.555 28.664 46.561 0.71 36.44 345 ARG B CA 1
ATOM 5975 C C . ARG B 1 346 ? 8.142 28.304 47.985 1.00 34.92 345 ARG B C 1
ATOM 5976 O O . ARG B 1 346 ? 8.067 27.123 48.330 1.00 28.50 345 ARG B O 1
ATOM 5984 N N . PRO B 1 347 ? 7.873 29.323 48.818 1.00 35.24 346 PRO B N 1
ATOM 5985 C CA . PRO B 1 347 ? 7.457 29.118 50.212 1.00 33.18 346 PRO B CA 1
ATOM 5986 C C . PRO B 1 347 ? 6.294 28.127 50.329 1.00 33.36 346 PRO B C 1
ATOM 5987 O O . PRO B 1 347 ? 6.283 27.287 51.227 1.00 28.29 346 PRO B O 1
ATOM 5991 N N . ASP B 1 348 ? 5.343 28.210 49.404 1.00 31.66 347 ASP B N 1
ATOM 5992 C CA . ASP B 1 348 ? 4.162 27.355 49.445 1.00 34.44 347 ASP B CA 1
ATOM 5993 C C . ASP B 1 348 ? 4.438 25.884 49.137 1.00 34.51 347 ASP B C 1
ATOM 5994 O O . ASP B 1 348 ? 3.601 25.027 49.418 1.00 37.34 347 ASP B O 1
ATOM 5999 N N . SER B 1 349 ? 5.612 25.587 48.580 1.00 32.28 348 SER B N 1
ATOM 6000 C CA . SER B 1 349 ? 5.976 24.202 48.259 1.00 30.57 348 SER B CA 1
ATOM 6001 C C . SER B 1 349 ? 6.826 23.527 49.331 1.00 26.66 348 SER B C 1
ATOM 6002 O O . SER B 1 349 ? 7.054 22.320 49.293 1.00 26.61 348 SER B O 1
ATOM 6005 N N . VAL B 1 350 ? 7.290 24.308 50.294 1.00 22.63 349 VAL B N 1
ATOM 6006 C CA . VAL B 1 350 ? 8.179 23.781 51.325 1.00 21.92 349 VAL B CA 1
ATOM 6007 C C . VAL B 1 350 ? 7.596 22.574 52.065 1.00 23.81 349 VAL B C 1
ATOM 6008 O O . VAL B 1 350 ? 8.249 21.533 52.192 1.00 26.76 349 VAL B O 1
ATOM 6012 N N . SER B 1 351 ? 6.361 22.708 52.532 1.00 22.82 350 SER B N 1
ATOM 6013 C CA . SER B 1 351 ? 5.742 21.659 53.341 1.00 24.33 350 SER B CA 1
ATOM 6014 C C . SER B 1 351 ? 5.605 20.331 52.592 1.00 23.51 350 SER B C 1
ATOM 6015 O O . SER B 1 351 ? 5.520 19.269 53.210 1.00 26.15 350 SER B O 1
ATOM 6018 N N . VAL B 1 352 ? 5.570 20.387 51.261 1.00 24.58 351 VAL B N 1
ATOM 6019 C CA . VAL B 1 352 ? 5.537 19.155 50.487 1.00 23.58 351 VAL B CA 1
ATOM 6020 C C . VAL B 1 352 ? 6.853 18.388 50.570 1.00 25.88 351 VAL B C 1
ATOM 6021 O O . VAL B 1 352 ? 6.865 17.154 50.630 1.00 26.44 351 VAL B O 1
ATOM 6025 N N . TYR B 1 353 ? 7.961 19.124 50.607 1.00 25.23 352 TYR B N 1
ATOM 6026 C CA . TYR B 1 353 ? 9.284 18.519 50.494 1.00 25.07 352 TYR B CA 1
ATOM 6027 C C . TYR B 1 353 ? 10.117 18.475 51.776 1.00 25.06 352 TYR B C 1
ATOM 6028 O O . TYR B 1 353 ? 11.131 17.793 51.812 1.00 27.17 352 TYR B O 1
ATOM 6037 N N . TRP B 1 354 ? 9.687 19.186 52.814 1.00 25.02 353 TRP B N 1
ATOM 6038 C CA . TRP B 1 354 ? 10.474 19.300 54.047 1.00 21.25 353 TRP B CA 1
ATOM 6039 C C . TRP B 1 354 ? 9.520 19.398 55.244 1.00 20.83 353 TRP B C 1
ATOM 6040 O O . TRP B 1 354 ? 8.693 20.309 55.317 1.00 22.66 353 TRP B O 1
ATOM 6051 N N . LYS B 1 355 ? 9.636 18.467 56.187 1.00 21.51 354 LYS B N 1
ATOM 6052 C CA . LYS B 1 355 ? 8.667 18.381 57.280 1.00 23.61 354 LYS B CA 1
ATOM 6053 C C . LYS B 1 355 ? 9.362 18.328 58.633 1.00 22.50 354 LYS B C 1
ATOM 6054 O O . LYS B 1 355 ? 10.067 17.362 58.966 1.00 22.63 354 LYS B O 1
ATOM 6060 N N . ASP B 1 356 ? 9.152 19.380 59.404 1.00 19.55 355 ASP B N 1
ATOM 6061 C CA . ASP B 1 356 ? 9.876 19.531 60.658 1.00 20.65 355 ASP B CA 1
ATOM 6062 C C . ASP B 1 356 ? 9.620 18.400 61.654 1.00 22.83 355 ASP B C 1
ATOM 6063 O O . ASP B 1 356 ? 10.532 18.001 62.379 1.00 23.51 355 ASP B O 1
ATOM 6068 N N . TYR B 1 357 ? 8.405 17.864 61.673 1.00 20.82 356 TYR B N 1
ATOM 6069 C CA . TYR B 1 357 ? 8.075 16.803 62.626 1.00 22.91 356 TYR B CA 1
ATOM 6070 C C . TYR B 1 357 ? 8.769 15.474 62.299 1.00 24.98 356 TYR B C 1
ATOM 6071 O O . TYR B 1 357 ? 8.884 14.599 63.170 1.00 24.09 356 TYR B O 1
ATOM 6080 N N . GLU B 1 358 ? 9.239 15.338 61.060 1.00 22.63 357 GLU B N 1
ATOM 6081 C CA . GLU B 1 358 ? 9.986 14.150 60.640 1.00 21.56 357 GLU B CA 1
ATOM 6082 C C . GLU B 1 358 ? 11.456 14.257 60.998 1.00 26.63 357 GLU B C 1
ATOM 6083 O O . GLU B 1 358 ? 12.158 13.255 61.075 1.00 29.48 357 GLU B O 1
ATOM 6089 N N . ILE B 1 359 ? 11.914 15.479 61.220 1.00 21.52 358 ILE B N 1
ATOM 6090 C CA . ILE B 1 359 ? 13.315 15.724 61.517 1.00 20.61 358 ILE B CA 1
ATOM 6091 C C . ILE B 1 359 ? 13.535 15.946 63.016 1.00 23.07 358 ILE B C 1
ATOM 6092 O O . ILE B 1 359 ? 14.381 15.291 63.643 1.00 21.05 358 ILE B O 1
ATOM 6097 N N . SER B 1 360 ? 12.749 16.848 63.595 1.00 18.33 359 SER B N 1
ATOM 6098 C CA . SER B 1 360 ? 13.016 17.287 64.961 1.00 19.45 359 SER B CA 1
ATOM 6099 C C . SER B 1 360 ? 11.794 17.326 65.879 1.00 20.86 359 SER B C 1
ATOM 6100 O O . SER B 1 360 ? 11.427 18.392 66.363 1.00 22.31 359 SER B O 1
ATOM 6103 N N . PRO B 1 361 ? 11.168 16.163 66.130 1.00 22.50 360 PRO B N 1
ATOM 6104 C CA . PRO B 1 361 ? 10.136 16.125 67.171 1.00 18.52 360 PRO B CA 1
ATOM 6105 C C . PRO B 1 361 ? 10.823 16.271 68.528 1.00 16.70 360 PRO B C 1
ATOM 6106 O O . PRO B 1 361 ? 12.047 16.333 68.586 1.00 17.54 360 PRO B O 1
ATOM 6110 N N . MET B 1 362 ? 10.053 16.338 69.606 1.00 16.09 361 MET B N 1
ATOM 6111 C CA . MET B 1 362 ? 10.668 16.291 70.935 1.00 16.75 361 MET B CA 1
ATOM 6112 C C . MET B 1 362 ? 11.517 15.014 71.032 1.00 19.50 361 MET B C 1
ATOM 6113 O O . MET B 1 362 ? 11.140 13.987 70.478 1.00 18.39 361 MET B O 1
ATOM 6118 N N . ALA B 1 363 ? 12.666 15.096 71.710 1.00 19.48 362 ALA B N 1
ATOM 6119 C CA . ALA B 1 363 ? 13.621 13.977 71.846 1.00 18.42 362 ALA B CA 1
ATOM 6120 C C . ALA B 1 363 ? 14.249 13.500 70.536 1.00 19.11 362 ALA B C 1
ATOM 6121 O O . ALA B 1 363 ? 14.806 12.404 70.486 1.00 19.40 362 ALA B O 1
ATOM 6123 N N . ALA B 1 364 ? 14.151 14.323 69.488 1.00 18.25 363 ALA B N 1
ATOM 6124 C CA . ALA B 1 364 ? 14.779 14.034 68.196 1.00 17.41 363 ALA B CA 1
ATOM 6125 C C . ALA B 1 364 ? 16.215 13.587 68.417 1.00 18.67 363 ALA B C 1
ATOM 6126 O O . ALA B 1 364 ? 16.929 14.173 69.228 1.00 18.63 363 ALA B O 1
ATOM 6128 N N . ASN B 1 365 ? 16.640 12.540 67.733 1.00 16.22 364 ASN B N 1
ATOM 6129 C CA . ASN B 1 365 ? 18.014 12.098 67.937 1.00 19.81 364 ASN B CA 1
ATOM 6130 C C . ASN B 1 365 ? 18.650 11.498 66.688 1.00 19.40 364 ASN B C 1
ATOM 6131 O O . ASN B 1 365 ? 17.966 10.960 65.820 1.00 19.86 364 ASN B O 1
ATOM 6136 N N . VAL B 1 366 ? 19.971 11.630 66.606 1.00 15.75 365 VAL B N 1
ATOM 6137 C CA . VAL B 1 366 ? 20.749 11.052 65.520 1.00 17.09 365 VAL B CA 1
ATOM 6138 C C . VAL B 1 366 ? 21.738 10.083 66.139 1.00 19.11 365 VAL B C 1
ATOM 6139 O O . VAL B 1 366 ? 22.401 10.419 67.117 1.00 21.01 365 VAL B O 1
ATOM 6143 N N . GLN B 1 367 ? 21.832 8.882 65.588 1.00 19.46 366 GLN B N 1
ATOM 6144 C CA . GLN B 1 367 ? 22.788 7.898 66.091 1.00 19.88 366 GLN B CA 1
ATOM 6145 C C . GLN B 1 367 ? 23.600 7.371 64.925 1.00 21.75 366 GLN B C 1
ATOM 6146 O O . GLN B 1 367 ? 23.026 6.968 63.910 1.00 21.72 366 GLN B O 1
ATOM 6152 N N . TRP B 1 368 ? 24.925 7.399 65.049 1.00 16.95 367 TRP B N 1
ATOM 6153 C CA . TRP B 1 368 ? 25.777 6.714 64.090 1.00 19.13 367 TRP B CA 1
ATOM 6154 C C . TRP B 1 368 ? 26.246 5.425 64.739 1.00 23.63 367 TRP B C 1
ATOM 6155 O O . TRP B 1 368 ? 26.861 5.470 65.800 1.00 20.73 367 TRP B O 1
ATOM 6166 N N . LEU B 1 369 ? 25.971 4.286 64.108 1.00 19.50 368 LEU B N 1
ATOM 6167 C CA . LEU B 1 369 ? 26.376 2.984 64.652 1.00 19.24 368 LEU B CA 1
ATOM 6168 C C . LEU B 1 369 ? 27.514 2.443 63.798 1.00 20.24 368 LEU B C 1
ATOM 6169 O O . LEU B 1 369 ? 27.371 2.301 62.584 1.00 20.65 368 LEU B O 1
ATOM 6174 N N . PHE B 1 370 ? 28.634 2.128 64.437 1.00 19.96 369 PHE B N 1
ATOM 6175 C CA . PHE B 1 370 ? 29.821 1.675 63.723 1.00 25.17 369 PHE B CA 1
ATOM 6176 C C . PHE B 1 370 ? 30.028 0.177 63.875 1.00 25.85 369 PHE B C 1
ATOM 6177 O O . PHE B 1 370 ? 29.950 -0.360 64.986 1.00 24.71 369 PHE B O 1
ATOM 6185 N N . TYR B 1 371 ? 30.319 -0.486 62.756 1.00 20.28 370 TYR B N 1
ATOM 6186 C CA . TYR B 1 371 ? 30.530 -1.923 62.740 1.00 21.56 370 TYR B CA 1
ATOM 6187 C C . TYR B 1 371 ? 31.839 -2.261 62.047 1.00 27.87 370 TYR B C 1
ATOM 6188 O O . TYR B 1 371 ? 32.250 -1.573 61.113 1.00 28.46 370 TYR B O 1
ATOM 6197 N N A ARG B 1 372 ? 32.475 -3.340 62.494 0.66 26.05 371 ARG B N 1
ATOM 6198 N N B ARG B 1 372 ? 32.488 -3.330 62.498 0.34 27.32 371 ARG B N 1
ATOM 6199 C CA A ARG B 1 372 ? 33.689 -3.844 61.861 0.66 31.25 371 ARG B CA 1
ATOM 6200 C CA B ARG B 1 372 ? 33.684 -3.832 61.832 0.34 31.34 371 ARG B CA 1
ATOM 6201 C C A ARG B 1 372 ? 33.411 -5.255 61.345 0.66 36.36 371 ARG B C 1
ATOM 6202 C C B ARG B 1 372 ? 33.427 -5.253 61.343 0.34 36.01 371 ARG B C 1
ATOM 6203 O O A ARG B 1 372 ? 33.087 -6.145 62.130 0.66 39.92 371 ARG B O 1
ATOM 6204 O O B ARG B 1 372 ? 33.141 -6.144 62.142 0.34 39.35 371 ARG B O 1
ATOM 6219 N N . ASP B 1 373 ? 33.526 -5.467 60.033 1.00 34.22 372 ASP B N 1
ATOM 6220 C CA . ASP B 1 373 ? 33.254 -6.793 59.469 1.00 36.29 372 ASP B CA 1
ATOM 6221 C C . ASP B 1 373 ? 34.443 -7.755 59.602 1.00 38.00 372 ASP B C 1
ATOM 6222 O O . ASP B 1 373 ? 35.487 -7.395 60.151 1.00 37.37 372 ASP B O 1
ATOM 6227 N N . ARG B 1 374 ? 34.272 -8.971 59.092 1.00 43.53 373 ARG B N 1
ATOM 6228 C CA . ARG B 1 374 ? 35.295 -10.009 59.198 1.00 46.97 373 ARG B CA 1
ATOM 6229 C C . ARG B 1 374 ? 36.589 -9.632 58.477 1.00 48.42 373 ARG B C 1
ATOM 6230 O O . ARG B 1 374 ? 37.667 -10.111 58.829 1.00 45.63 373 ARG B O 1
ATOM 6238 N N . ASP B 1 375 ? 36.477 -8.760 57.479 1.00 42.46 374 ASP B N 1
ATOM 6239 C CA . ASP B 1 375 ? 37.638 -8.282 56.739 1.00 39.64 374 ASP B CA 1
ATOM 6240 C C . ASP B 1 375 ? 38.232 -7.028 57.377 1.00 38.49 374 ASP B C 1
ATOM 6241 O O . ASP B 1 375 ? 39.102 -6.381 56.795 1.00 44.41 374 ASP B O 1
ATOM 6246 N N . GLN B 1 376 ? 37.746 -6.696 58.572 1.00 42.60 375 GLN B N 1
ATOM 6247 C CA . GLN B 1 376 ? 38.158 -5.501 59.325 1.00 46.48 375 GLN B CA 1
ATOM 6248 C C . GLN B 1 376 ? 37.705 -4.174 58.709 1.00 37.29 375 GLN B C 1
ATOM 6249 O O . GLN B 1 376 ? 38.156 -3.112 59.133 1.00 38.78 375 GLN B O 1
ATOM 6255 N N A ARG B 1 377 ? 36.820 -4.241 57.719 0.48 31.34 376 ARG B N 1
ATOM 6256 N N B ARG B 1 377 ? 36.839 -4.233 57.702 0.52 31.22 376 ARG B N 1
ATOM 6257 C CA A ARG B 1 377 ? 36.276 -3.037 57.105 0.48 33.61 376 ARG B CA 1
ATOM 6258 C CA B ARG B 1 377 ? 36.310 -3.015 57.099 0.52 33.67 376 ARG B CA 1
ATOM 6259 C C A ARG B 1 377 ? 35.254 -2.382 58.022 0.48 30.19 376 ARG B C 1
ATOM 6260 C C B ARG B 1 377 ? 35.288 -2.381 58.028 0.52 30.20 376 ARG B C 1
ATOM 6261 O O A ARG B 1 377 ? 34.476 -3.067 58.687 0.48 29.79 376 ARG B O 1
ATOM 6262 O O B ARG B 1 377 ? 34.537 -3.082 58.707 0.52 29.57 376 ARG B O 1
ATOM 6277 N N . ILE B 1 378 ? 35.258 -1.055 58.052 1.00 26.54 377 ILE B N 1
ATOM 6278 C CA A ILE B 1 378 ? 34.369 -0.310 58.940 0.53 23.68 377 ILE B CA 1
ATOM 6279 C CA B ILE B 1 378 ? 34.354 -0.341 58.942 0.47 23.20 377 ILE B CA 1
ATOM 6280 C C . ILE B 1 378 ? 33.141 0.183 58.188 1.00 23.71 377 ILE B C 1
ATOM 6281 O O . ILE B 1 378 ? 33.266 0.794 57.130 1.00 27.03 377 ILE B O 1
ATOM 6290 N N . TRP B 1 379 ? 31.969 -0.088 58.747 1.00 21.26 378 TRP B N 1
ATOM 6291 C CA . TRP B 1 379 ? 30.706 0.371 58.191 1.00 22.17 378 TRP B CA 1
ATOM 6292 C C . TRP B 1 379 ? 29.998 1.262 59.192 1.00 26.04 378 TRP B C 1
ATOM 6293 O O . TRP B 1 379 ? 30.201 1.139 60.400 1.00 25.33 378 TRP B O 1
ATOM 6304 N N . VAL B 1 380 ? 29.157 2.158 58.699 1.00 23.02 379 VAL B N 1
ATOM 6305 C CA . VAL B 1 380 ? 28.370 2.995 59.601 1.00 20.91 379 VAL B CA 1
ATOM 6306 C C . VAL B 1 380 ? 26.909 2.961 59.180 1.00 20.79 379 VAL B C 1
ATOM 6307 O O . VAL B 1 380 ? 26.594 2.991 57.982 1.00 23.71 379 VAL B O 1
ATOM 6311 N N . LYS B 1 381 ? 26.018 2.858 60.163 1.00 20.67 380 LYS B N 1
ATOM 6312 C CA . LYS B 1 381 ? 24.583 2.984 59.917 1.00 21.08 380 LYS B CA 1
ATOM 6313 C C . LYS B 1 381 ? 24.123 4.271 60.581 1.00 24.42 380 LYS B C 1
ATOM 6314 O O . LYS B 1 381 ? 24.478 4.536 61.739 1.00 22.16 380 LYS B O 1
ATOM 6320 N N . ILE B 1 382 ? 23.334 5.069 59.868 1.00 18.64 381 ILE B N 1
ATOM 6321 C CA A ILE B 1 382 ? 22.846 6.344 60.392 0.55 20.62 381 ILE B CA 1
ATOM 6322 C CA B ILE B 1 382 ? 22.855 6.321 60.436 0.45 19.92 381 ILE B CA 1
ATOM 6323 C C . ILE B 1 382 ? 21.363 6.238 60.744 1.00 22.28 381 ILE B C 1
ATOM 6324 O O . ILE B 1 382 ? 20.556 5.911 59.889 1.00 22.36 381 ILE B O 1
ATOM 6333 N N . LEU B 1 383 ? 21.012 6.511 61.995 1.00 15.19 382 LEU B N 1
ATOM 6334 C CA . LEU B 1 383 ? 19.612 6.486 62.413 1.00 15.65 382 LEU B CA 1
ATOM 6335 C C . LEU B 1 383 ? 19.156 7.899 62.731 1.00 22.96 382 LEU B C 1
ATOM 6336 O O . LEU B 1 383 ? 19.819 8.617 63.478 1.00 20.73 382 LEU B O 1
ATOM 6341 N N . LEU B 1 384 ? 18.019 8.291 62.161 1.00 17.82 383 LEU B N 1
ATOM 6342 C CA . LEU B 1 384 ? 17.370 9.535 62.539 1.00 18.34 383 LEU B CA 1
ATOM 6343 C C . LEU B 1 384 ? 16.064 9.139 63.199 1.00 16.48 383 LEU B C 1
ATOM 6344 O O . LEU B 1 384 ? 15.223 8.477 62.577 1.00 18.93 383 LEU B O 1
ATOM 6349 N N . ASN B 1 385 ? 15.928 9.487 64.483 1.00 15.81 384 ASN B N 1
ATOM 6350 C CA . ASN B 1 385 ? 14.786 9.062 65.290 1.00 17.45 384 ASN B CA 1
ATOM 6351 C C . ASN B 1 385 ? 14.552 7.556 65.196 1.00 18.98 384 ASN B C 1
ATOM 6352 O O . ASN B 1 385 ? 13.418 7.073 65.029 1.00 18.52 384 ASN B O 1
ATOM 6357 N N . GLU B 1 386 ? 15.672 6.839 65.258 1.00 18.22 385 GLU B N 1
ATOM 6358 C CA . GLU B 1 386 ? 15.739 5.376 65.332 1.00 17.78 385 GLU B CA 1
ATOM 6359 C C . GLU B 1 386 ? 15.323 4.642 64.057 1.00 24.50 385 GLU B C 1
ATOM 6360 O O . GLU B 1 386 ? 15.091 3.433 64.086 1.00 25.55 385 GLU B O 1
ATOM 6366 N N . GLU B 1 387 ? 15.265 5.376 62.950 1.00 19.62 386 GLU B N 1
ATOM 6367 C CA . GLU B 1 387 ? 15.015 4.777 61.635 1.00 18.46 386 GLU B CA 1
ATOM 6368 C C . GLU B 1 387 ? 16.186 5.044 60.720 1.00 20.18 386 GLU B C 1
ATOM 6369 O O . GLU B 1 387 ? 16.767 6.129 60.747 1.00 19.57 386 GLU B O 1
ATOM 6375 N N . ALA B 1 388 ? 16.515 4.061 59.886 1.00 20.35 387 ALA B N 1
ATOM 6376 C CA . ALA B 1 388 ? 17.668 4.177 59.002 1.00 23.69 387 ALA B CA 1
ATOM 6377 C C . ALA B 1 388 ? 17.530 5.351 58.037 1.00 24.09 387 ALA B C 1
ATOM 6378 O O . ALA B 1 388 ? 16.480 5.550 57.416 1.00 28.50 387 ALA B O 1
ATOM 6380 N N . ALA B 1 389 ? 18.588 6.147 57.938 1.00 20.00 388 ALA B N 1
ATOM 6381 C CA . ALA B 1 389 ? 18.583 7.326 57.077 1.00 22.22 388 ALA B CA 1
ATOM 6382 C C . ALA B 1 389 ? 19.482 7.103 55.872 1.00 23.84 388 ALA B C 1
ATOM 6383 O O . ALA B 1 389 ? 20.461 6.367 55.948 1.00 23.61 388 ALA B O 1
ATOM 6385 N N . ALA B 1 390 ? 19.153 7.745 54.754 1.00 21.34 389 ALA B N 1
ATOM 6386 C CA . ALA B 1 390 ? 19.958 7.617 53.551 1.00 20.17 389 ALA B CA 1
ATOM 6387 C C . ALA B 1 390 ? 20.814 8.849 53.298 1.00 22.15 389 ALA B C 1
ATOM 6388 O O . ALA B 1 390 ? 20.388 9.976 53.532 1.00 25.16 389 ALA B O 1
ATOM 6390 N N . LEU B 1 391 ? 22.009 8.613 52.781 1.00 22.37 390 LEU B N 1
ATOM 6391 C CA . LEU B 1 391 ? 22.891 9.666 52.308 1.00 21.59 390 LEU B CA 1
ATOM 6392 C C . LEU B 1 391 ? 22.963 9.583 50.789 1.00 22.86 390 LEU B C 1
ATOM 6393 O O . LEU B 1 391 ? 22.773 8.511 50.225 1.00 25.37 390 LEU B O 1
ATOM 6398 N N . PRO B 1 392 ? 23.259 10.707 50.118 1.00 22.62 391 PRO B N 1
ATOM 6399 C CA . PRO B 1 392 ? 23.348 10.662 48.650 1.00 26.40 391 PRO B CA 1
ATOM 6400 C C . PRO B 1 392 ? 24.674 10.080 48.166 1.00 34.62 391 PRO B C 1
ATOM 6401 O O . PRO B 1 392 ? 25.302 10.641 47.266 1.00 35.89 391 PRO B O 1
ATOM 6405 N N . ILE B 1 393 ? 25.101 8.977 48.775 1.00 28.36 392 ILE B N 1
ATOM 6406 C CA . ILE B 1 393 ? 26.238 8.214 48.285 1.00 25.11 392 ILE B CA 1
ATOM 6407 C C . ILE B 1 393 ? 25.821 6.757 48.154 1.00 22.27 392 ILE B C 1
ATOM 6408 O O . ILE B 1 393 ? 24.802 6.346 48.708 1.00 25.32 392 ILE B O 1
ATOM 6413 N N . SER B 1 394 ? 26.601 5.979 47.413 1.00 26.29 393 SER B N 1
ATOM 6414 C CA . SER B 1 394 ? 26.184 4.620 47.081 1.00 29.11 393 SER B CA 1
ATOM 6415 C C . SER B 1 394 ? 26.591 3.621 48.153 1.00 27.85 393 SER B C 1
ATOM 6416 O O . SER B 1 394 ? 27.598 3.801 48.848 1.00 26.65 393 SER B O 1
ATOM 6419 N N . THR B 1 395 ? 25.786 2.575 48.293 1.00 26.89 394 THR B N 1
ATOM 6420 C CA . THR B 1 395 ? 26.173 1.416 49.091 1.00 21.48 394 THR B CA 1
ATOM 6421 C C . THR B 1 395 ? 25.529 0.152 48.537 1.00 23.25 394 THR B C 1
ATOM 6422 O O . THR B 1 395 ? 24.409 0.188 48.030 1.00 23.68 394 THR B O 1
ATOM 6426 N N . ALA B 1 396 ? 26.242 -0.965 48.615 1.00 22.03 395 ALA B N 1
ATOM 6427 C CA . ALA B 1 396 ? 25.680 -2.239 48.178 1.00 23.01 395 ALA B CA 1
ATOM 6428 C C . ALA B 1 396 ? 24.967 -2.978 49.312 1.00 24.71 395 ALA B C 1
ATOM 6429 O O . ALA B 1 396 ? 24.437 -4.068 49.103 1.00 23.24 395 ALA B O 1
ATOM 6431 N N . CYS B 1 397 ? 24.972 -2.395 50.510 1.00 22.63 396 CYS B N 1
ATOM 6432 C CA . CYS B 1 397 ? 24.321 -3.034 51.646 1.00 20.48 396 CYS B CA 1
ATOM 6433 C C . CYS B 1 397 ? 23.601 -2.048 52.548 1.00 23.70 396 CYS B C 1
ATOM 6434 O O . CYS B 1 397 ? 23.863 -1.994 53.738 1.00 20.44 396 CYS B O 1
ATOM 6437 N N . PHE B 1 398 ? 22.687 -1.270 51.981 1.00 20.33 397 PHE B N 1
ATOM 6438 C CA . PHE B 1 398 ? 21.875 -0.353 52.773 1.00 19.48 397 PHE B CA 1
ATOM 6439 C C . PHE B 1 398 ? 21.174 -1.127 53.893 1.00 20.47 397 PHE B C 1
ATOM 6440 O O . PHE B 1 398 ? 20.675 -2.229 53.656 1.00 21.97 397 PHE B O 1
ATOM 6448 N N . PRO B 1 399 ? 21.120 -0.560 55.117 1.00 21.83 398 PRO B N 1
ATOM 6449 C CA . PRO B 1 399 ? 21.449 0.810 55.528 1.00 21.04 398 PRO B CA 1
ATOM 6450 C C . PRO B 1 399 ? 22.911 1.071 55.926 1.00 19.47 398 PRO B C 1
ATOM 6451 O O . PRO B 1 399 ? 23.185 2.144 56.473 1.00 22.31 398 PRO B O 1
ATOM 6455 N N . TYR B 1 400 ? 23.811 0.130 55.667 1.00 22.02 399 TYR B N 1
ATOM 6456 C CA . TYR B 1 400 ? 25.212 0.289 56.070 1.00 22.43 399 TYR B CA 1
ATOM 6457 C C . TYR B 1 400 ? 26.031 0.967 54.972 1.00 25.83 399 TYR B C 1
ATOM 6458 O O . TYR B 1 400 ? 25.999 0.563 53.810 1.00 27.49 399 TYR B O 1
ATOM 6467 N N . TYR B 1 401 ? 26.740 2.020 55.349 1.00 20.23 400 TYR B N 1
ATOM 6468 C CA . TYR B 1 401 ? 27.611 2.734 54.427 1.00 21.50 400 TYR B CA 1
ATOM 6469 C C . TYR B 1 401 ? 29.067 2.491 54.767 1.00 23.95 400 TYR B C 1
ATOM 6470 O O . TYR B 1 401 ? 29.419 2.341 55.938 1.00 22.98 400 TYR B O 1
ATOM 6479 N N . SER B 1 402 ? 29.925 2.468 53.752 1.00 21.44 401 SER B N 1
ATOM 6480 C CA . SER B 1 402 ? 31.359 2.446 54.009 1.00 24.49 401 SER B CA 1
ATOM 6481 C C . SER B 1 402 ? 31.753 3.692 54.803 1.00 21.63 401 SER B C 1
ATOM 6482 O O . SER B 1 402 ? 31.411 4.807 54.426 1.00 25.39 401 SER B O 1
ATOM 6485 N N . TRP B 1 403 ? 32.453 3.510 55.925 1.00 24.52 402 TRP B N 1
ATOM 6486 C CA . TRP B 1 403 ? 32.854 4.660 56.726 1.00 26.39 402 TRP B CA 1
ATOM 6487 C C . TRP B 1 403 ? 33.827 5.561 55.970 1.00 26.96 402 TRP B C 1
ATOM 6488 O O . TRP B 1 403 ? 33.721 6.786 56.031 1.00 29.78 402 TRP B O 1
ATOM 6499 N N . GLU B 1 404 ? 34.768 4.959 55.256 1.00 25.16 403 GLU B N 1
ATOM 6500 C CA . GLU B 1 404 ? 35.721 5.745 54.484 1.00 32.54 403 GLU B CA 1
ATOM 6501 C C . GLU B 1 404 ? 34.979 6.663 53.496 1.00 31.07 403 GLU B C 1
ATOM 6502 O O . GLU B 1 404 ? 35.251 7.861 53.424 1.00 29.31 403 GLU B O 1
ATOM 6508 N N . LYS B 1 405 ? 34.013 6.104 52.775 1.00 29.17 404 LYS B N 1
ATOM 6509 C CA . LYS B 1 405 ? 33.207 6.889 51.839 1.00 27.07 404 LYS B CA 1
ATOM 6510 C C . LYS B 1 405 ? 32.402 7.972 52.545 1.00 27.88 404 LYS B C 1
ATO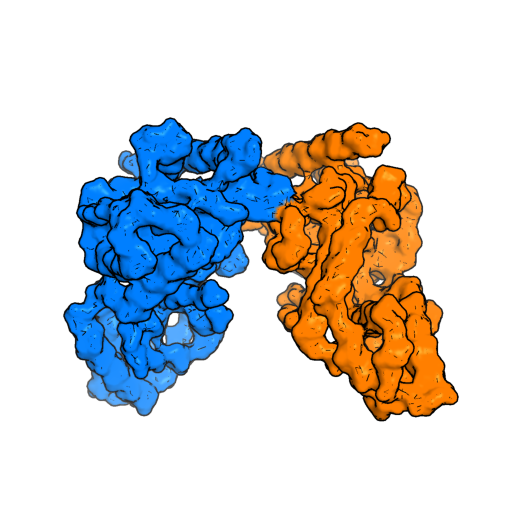M 6511 O O . LYS B 1 405 ? 32.318 9.106 52.072 1.00 29.90 404 LYS B O 1
ATOM 6517 N N . THR B 1 406 ? 31.815 7.613 53.681 1.00 27.30 405 THR B N 1
ATOM 6518 C CA . THR B 1 406 ? 30.965 8.521 54.444 1.00 23.52 405 THR B CA 1
ATOM 6519 C C . THR B 1 406 ? 31.794 9.667 55.035 1.00 26.42 405 THR B C 1
ATOM 6520 O O . THR B 1 406 ? 31.384 10.828 54.975 1.00 24.38 405 THR B O 1
ATOM 6524 N N . ARG B 1 407 ? 32.957 9.338 55.599 1.00 25.10 406 ARG B N 1
ATOM 6525 C CA A ARG B 1 407 ? 33.844 10.352 56.164 0.52 24.59 406 ARG B CA 1
ATOM 6526 C CA B ARG B 1 407 ? 33.829 10.362 56.168 0.48 24.73 406 ARG B CA 1
ATOM 6527 C C . ARG B 1 407 ? 34.283 11.358 55.103 1.00 30.59 406 ARG B C 1
ATOM 6528 O O . ARG B 1 407 ? 34.292 12.569 55.338 1.00 29.15 406 ARG B O 1
ATOM 6543 N N . ILE B 1 408 ? 34.653 10.850 53.933 1.00 31.20 407 ILE B N 1
ATOM 6544 C CA . ILE B 1 408 ? 35.065 11.723 52.840 1.00 28.01 407 ILE B CA 1
ATOM 6545 C C . ILE B 1 408 ? 33.908 12.637 52.455 1.00 26.59 407 ILE B C 1
ATOM 6546 O O . ILE B 1 408 ? 34.103 13.833 52.224 1.00 29.84 407 ILE B O 1
ATOM 6551 N N . PHE B 1 409 ? 32.703 12.078 52.433 1.00 24.80 408 PHE B N 1
ATOM 6552 C CA . PHE B 1 409 ? 31.508 12.853 52.114 1.00 26.03 408 PHE B CA 1
ATOM 6553 C C . PHE B 1 409 ? 31.267 13.941 53.158 1.00 25.29 408 PHE B C 1
ATOM 6554 O O . PHE B 1 409 ? 31.082 15.102 52.808 1.00 22.96 408 PHE B O 1
ATOM 6562 N N . PHE B 1 410 ? 31.293 13.572 54.439 1.00 23.43 409 PHE B N 1
ATOM 6563 C CA . PHE B 1 410 ? 31.089 14.555 55.505 1.00 25.37 409 PHE B CA 1
ATOM 6564 C C . PHE B 1 410 ? 32.181 15.634 55.516 1.00 24.82 409 PHE B C 1
ATOM 6565 O O . PHE B 1 410 ? 31.908 16.796 55.817 1.00 27.30 409 PHE B O 1
ATOM 6573 N N . ASN B 1 411 ? 33.417 15.257 55.198 1.00 25.52 410 ASN B N 1
ATOM 6574 C CA . ASN B 1 411 ? 34.496 16.239 55.122 1.00 29.73 410 ASN B CA 1
ATOM 6575 C C . ASN B 1 411 ? 34.242 17.269 54.017 1.00 31.22 410 ASN B C 1
ATOM 6576 O O . ASN B 1 411 ? 34.532 18.463 54.183 1.00 29.19 410 ASN B O 1
ATOM 6581 N N . GLN B 1 412 ? 33.681 16.814 52.898 1.00 27.23 411 GLN B N 1
ATOM 6582 C CA . GLN B 1 412 ? 33.283 17.736 51.841 1.00 28.29 411 GLN B CA 1
ATOM 6583 C C . GLN B 1 412 ? 32.170 18.679 52.310 1.00 27.51 411 GLN B C 1
ATOM 6584 O O . GLN B 1 412 ? 32.171 19.861 51.967 1.00 30.03 411 GLN B O 1
ATOM 6590 N N . ARG B 1 413 ? 31.236 18.160 53.104 1.00 24.21 412 ARG B N 1
ATOM 6591 C CA . ARG B 1 413 ? 30.145 18.982 53.634 1.00 25.18 412 ARG B CA 1
ATOM 6592 C C . ARG B 1 413 ? 30.707 20.072 54.538 1.00 28.91 412 ARG B C 1
ATOM 6593 O O . ARG B 1 413 ? 30.268 21.222 54.505 1.00 24.70 412 ARG B O 1
ATOM 6601 N N . ILE B 1 414 ? 31.689 19.699 55.352 1.00 26.43 413 ILE B N 1
ATOM 6602 C CA . ILE B 1 414 ? 32.368 20.660 56.206 1.00 27.20 413 ILE B CA 1
ATOM 6603 C C . ILE B 1 414 ? 33.083 21.724 55.369 1.00 27.89 413 ILE B C 1
ATOM 6604 O O . ILE B 1 414 ? 33.006 22.914 55.672 1.00 27.23 413 ILE B O 1
ATOM 6609 N N . GLU B 1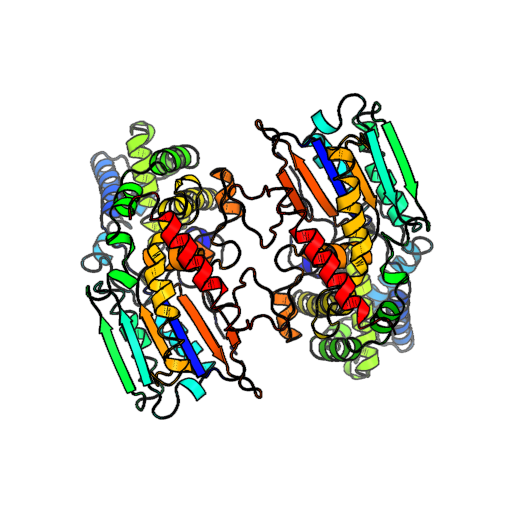 415 ? 33.761 21.305 54.304 1.00 28.24 414 GLU B N 1
ATOM 6610 C CA . GLU B 1 415 ? 34.466 22.273 53.474 1.00 34.43 414 GLU B CA 1
ATOM 6611 C C . GLU B 1 415 ? 33.486 23.258 52.841 1.00 33.38 414 GLU B C 1
ATOM 6612 O O . GLU B 1 415 ? 33.757 24.460 52.807 1.00 33.24 414 GLU B O 1
ATOM 6618 N N . MET B 1 416 ? 32.339 22.750 52.395 1.00 30.84 415 MET B N 1
ATOM 6619 C CA . MET B 1 416 ? 31.268 23.591 51.859 1.00 30.87 415 MET B CA 1
ATOM 6620 C C . MET B 1 416 ? 30.770 24.586 52.901 1.00 32.98 415 MET B C 1
ATOM 6621 O O . MET B 1 416 ? 30.596 25.773 52.610 1.00 31.25 415 MET B O 1
ATOM 6626 N N . ALA B 1 417 ? 30.548 24.093 54.116 1.00 30.67 416 ALA B N 1
ATOM 6627 C CA . ALA B 1 417 ? 30.136 24.944 55.230 1.00 32.41 416 ALA B CA 1
ATOM 6628 C C . ALA B 1 417 ? 31.115 26.095 55.456 1.00 30.13 416 ALA B C 1
ATOM 6629 O O . ALA B 1 417 ? 30.704 27.250 55.601 1.00 30.42 416 ALA B O 1
ATOM 6631 N N . LYS B 1 418 ? 32.409 25.790 55.470 1.00 27.84 417 LYS B N 1
ATOM 6632 C CA . LYS B 1 418 ? 33.407 26.827 55.678 1.00 31.40 417 LYS B CA 1
ATOM 6633 C C . LYS B 1 418 ? 33.421 27.843 54.530 1.00 35.13 417 LYS B C 1
ATOM 6634 O O . LYS B 1 418 ? 33.612 29.036 54.760 1.00 36.10 417 LYS B O 1
ATOM 6640 N N . LYS B 1 419 ? 33.193 27.376 53.304 1.00 32.76 418 LYS B N 1
ATOM 6641 C CA . LYS B 1 419 ? 33.119 28.277 52.155 1.00 38.69 418 LYS B CA 1
ATOM 6642 C C . LYS B 1 419 ? 31.932 29.219 52.304 1.00 36.60 418 LYS B C 1
ATOM 6643 O O . LYS B 1 419 ? 32.028 30.414 52.028 1.00 40.49 418 LYS B O 1
ATOM 6649 N N . THR B 1 420 ? 30.812 28.661 52.746 1.00 30.79 419 THR B N 1
ATOM 6650 C CA . THR B 1 420 ? 29.598 29.437 52.953 1.00 36.90 419 THR B CA 1
ATOM 6651 C C . THR B 1 420 ? 29.822 30.546 53.978 1.00 35.38 419 THR B C 1
ATOM 6652 O O . THR B 1 420 ? 29.426 31.690 53.757 1.00 43.98 419 THR B O 1
ATOM 6656 N N . LEU B 1 421 ? 30.473 30.204 55.088 1.00 32.17 420 LEU B N 1
ATOM 6657 C CA . LEU B 1 421 ? 30.733 31.161 56.153 1.00 36.34 420 LEU B CA 1
ATOM 6658 C C . LEU B 1 421 ? 31.742 32.228 55.744 1.00 41.09 420 LEU B C 1
ATOM 6659 O O . LEU B 1 421 ? 31.713 33.340 56.268 1.00 50.43 420 LEU B O 1
ATOM 6664 N N . SER B 1 422 ? 32.636 31.894 54.819 1.00 43.10 421 SER B N 1
ATOM 6665 C CA A SER B 1 422 ? 33.644 32.849 54.362 0.61 46.16 421 SER B CA 1
ATOM 6666 C CA B SER B 1 422 ? 33.642 32.848 54.356 0.39 46.19 421 SER B CA 1
ATOM 6667 C C . SER B 1 422 ? 32.994 34.029 53.641 1.00 46.96 421 SER B C 1
ATOM 6668 O O . SER B 1 422 ? 33.510 35.141 53.667 1.00 52.23 421 SER B O 1
ATOM 6673 N N . VAL B 1 423 ? 31.857 33.774 53.006 1.00 54.07 422 VAL B N 1
ATOM 6674 C CA . VAL B 1 423 ? 31.121 34.807 52.288 1.00 60.49 422 VAL B CA 1
ATOM 6675 C C . VAL B 1 423 ? 30.497 35.798 53.266 1.00 63.54 422 VAL B C 1
ATOM 6676 O O . VAL B 1 423 ? 30.423 36.996 52.996 1.00 66.12 422 VAL B O 1
ATOM 6680 N N . PHE B 1 424 ? 30.055 35.291 54.410 1.00 61.39 423 PHE B N 1
ATOM 6681 C CA . PHE B 1 424 ? 29.510 36.144 55.461 1.00 64.51 423 PHE B CA 1
ATOM 6682 C C . PHE B 1 424 ? 30.615 36.576 56.423 1.00 69.53 423 PHE B C 1
ATOM 6683 O O . PHE B 1 424 ? 30.345 36.954 57.563 1.00 70.27 423 PHE B O 1
ATOM 6691 N N . ASN B 1 425 ? 31.857 36.516 55.943 1.00 71.92 424 ASN B N 1
ATOM 6692 C CA . ASN B 1 425 ? 33.037 36.877 56.729 1.00 72.44 424 ASN B CA 1
ATOM 6693 C C . ASN B 1 425 ? 33.113 36.184 58.089 1.00 69.08 424 ASN B C 1
ATOM 6694 O O . ASN B 1 425 ? 33.590 36.762 59.064 1.00 69.03 424 ASN B O 1
ATOM 6699 N N . GLU B 1 426 ? 32.634 34.944 58.144 1.00 70.07 425 GLU B N 1
ATOM 6700 C CA . GLU B 1 426 ? 32.693 34.145 59.364 1.00 70.23 425 GLU B CA 1
ATOM 6701 C C . GLU B 1 426 ? 33.708 33.016 59.213 1.00 79.69 425 GLU B C 1
ATOM 6702 O O . GLU B 1 426 ? 34.290 32.830 58.143 1.00 80.43 425 GLU B O 1
#

Secondary structure (DSSP, 8-state):
--HHHHTTGGGSPPPP-----SEEEEEEE--SB--S-SHHHHHHHHHHHHHHHTT-B-HHHHHHHHHHHHHHHHHTTTTTPBPHHHHHHHHHHHHHHHHH-GGGG-TT-EEEEEE-SSHHHHHHHHHHHHHHHHH-TT-EEEEEESGGGHHHH-GGGT-HHHHHHHHHSTHHHHHHHHHHHH--HHHHHHTTBSSGGGS-HHHHHHHHHHHHHHHHHGGGTT-S---GGGS-HHHHHHHHHHHHHHHHHHHS--GGGTTHHHHTTHHHHHHHHHHHHHHHHTS---SEEEEEE-HHHHHHHHHHHT-TTTT--BS-GGGHHHH--HHHH--TT-EEEEEEEE-TT--EEEEEEETTEE---SS--SBBTEEEHHHHHHHHHHHHHHHHHHHHH---/--HHHHTTGGGSPPPP-----SEEEEEEE--SB--S-SHHHHHHHHHHHHHHHTT-B-HHHHHHHHHHHHHHHHHTT-TTPBPHHHHHHHHHHHHHHHHH-GGGGSTT-EEEEEE-SSHHHHHHHHHHHHHHHHH-TT-EEEEEESGGGHHHH-HHHH-HHHHHHHHH-THHHHHHHHHHHH--HHHHHHHHBS-GGGS-HHHHHHHHHHHHHHHHHGGGTT-S---GGGS-HHHHHHHHHHHHHHHHHHHS--GGGTTHHHHTTHHHHHHHHHHHHHHHHTS---SEEEEEE-HHHHHHHHHHHT-TTTT--BS-GGGHHHH--HHHH--TT-EEEEEEEE-TT--EEEEEEETTEE---SS--SBBTEEEHHHHHHHHHHHHHHHHHHHHHTT-

Sequence (792 aa):
QTKIQKYAGTAMPYPNRTMTPFYINHLGRHGARFPTSRKALDKVEKVLVSAQQENGLTSEGMALLSMIRRLSRLFDGQWGKLSKLGEETEQEGIAGRMIRNYPQLFSNSAKIEAIATYVPRSINSMDAFLSSCMIRHNPALQVQRSEGKQYNHHILRFFDLNKSYVNYKEKGDWLPIYKAFVHHKKISPVPIMKKFLLNPEQYLDKEAEEFVMALFSVAAILPDTSIPLNLEDLFTLDEWHRYWQTQNLRQYMSKSSAPVGKMLPVAIAWPLLSEFIRSAQQEVISGKSDYQANFRFAHDETVIPFVSLMGIIEKTDVQQVCRPDSVSVYWKDYEISPMAANVQWLFYRDRDQRIIWVKILLNEEAAALPISTACFPYYSWEKTRRIFFNQRIEMAKKTLSVFNEQTKIQKYAGTAMPYPNRTMTPFYINHLGRHGARFPTSRKALDKVEKVLVSAQQENGLTSEGMALLSSMIRRRLSRLFDGQWGKLSKLGEETEQEGIAGRMIRNYPQLFSNSAKIEAIATYVPRSSINNSMDAFLSSCMIRHHNPALQVQRSEGKQQYNHILRFFDLNKSYVNYKEKGDWLPIYKAFVHHKKISSPVPIMKKFLLNPEQYLDKEAEEFVMALFSSVAAILPDTSIPLNLEDLFTLDEWHRYWQTQNLRRQYMSKSSAPVGKMLPVAIAWPLLSEFIRRSAQQEVISGKSDYQANFRFAHDETVIPFVSLMGIEKKTDVQVCRPDSVSVYWKDYEISPMAANVQWLFYRRDRDQRRIIWVKIILLNEEAAALPISTACFPYYSWEKTRRIFFNQRIEMAKKTLSSVFNE

Organism: Bacteroides thetaiotaomicron (strain ATCC 29148 / DSM 2079 / JCM 5827 / CCUG 10774 / NCTC 10582 / VPI-5482 / E50) (NCBI:txid226186)

Radius of gyration: 29.48 Å; Cα contacts (8 Å, |Δi|>4): 1485; chains: 2; bounding box: 65×80×74 Å

Foldseek 3Di:
DDLLLQLLFQLRFQDDDVVAFQAKEKEWAQGQAAAQDCVLLVLLLVVLVVCVVVVWWDPLQVVVNVVSVVVCVVCVPRHGAQAPSRLVVLLVVLVVVCVVHVVLLPAAAEEEEEEEPRRSQLSSVVSNVVSSCVVPVNYHYHYYYYCVCCLQFVLCVVAPLLVCCLVPNPLVVVLVVLLLVLDDQQVLCVNTTHPSVPDDPVSSSSNVLSVSNVQSSVVSHPPPDHDSVSDDSSNSVSSSLSVQLSCCCSQAQEVSCVCLNQLSNLVNLVVSLVVVVCCLVVVDVHRYYYYYHHPSNQLSPCLLLQFDLSNDHDHDSVCCVVRHGSSQGNHGGWMKMWGWHQDPVRFIKIFIDTSHHTTDHPDDDPDPPIHRVVVSVVVSVVSNVVSVVSVVVSSD/DDLLLQLLFQLRFQDDDVPAFQAKEKEWAQGQAAAQDCVLLCLQLVVLVVLVVVVWWDPLQVVVNVVSVVVCVVCPPRHGAQAPSRLVLLLVVLVVVCVVHVVLLDAAAEEEEEEEPRRSQLVSRVSNVVSSCVVPVNYHYHYYYYPVCCLQFVLCVVDPLLVCCLVPNPLVVVLVVLLVVLDDQVVLVVNTTNCLVVDDPVSSSSNVLSVLNNQSSVVSHPDPDHDSVSDDSSNSVSSSLSVQLSCCCSQAQEVSCVCLNQLSNLVNLVVSVVVVVCCLVVVDVHRYYYYYHHLSNQLSPCLLLQFDLSRDYDHDSVCCVVRHRSCQGNHGGWMKMWTWDADPVRFIWIFIDTSHHTTDHPDDDPDPPIDRPVVSVVVSVVSNVVSVVSVVVVVD

Nearest PDB structures (foldseek):
  5cu7-assembly2_B  TM=1.003E+00  e=5.747E-71  Bacteroides thetaiotaomicron VPI-5482
  5cx4-assembly2_B  TM=1.001E+00  e=3.449E-68  Bacteroides thetaiotaomicron VPI-5482
  4fdt-assembly1_A  TM=9.998E-01  e=4.226E-68  Bacteroides thetaiotaomicron VPI-5482
  4fdt-assembly2_B  TM=1.002E+00  e=1.751E-67  Bacteroides thetaiotaomicron VPI-5482
  4fdu-assembly2_B  TM=1.001E+00  e=2.910E-67  Bacteroides thetaiotaomicron VPI-5482

B-factor: mean 31.29, std 12.78, range [13.85, 95.58]

CATH classification: 3.40.50.1240